Protein 5YET (pdb70)

Radius of gyration: 37.75 Å; Cα contacts (8 Å, |Δi|>4): 1260; chains: 2; bounding box: 114×81×75 Å

Structure (mmCIF, N/CA/C/O backbone):
data_5YET
#
_entry.id   5YET
#
_cell.length_a   97.846
_cell.length_b   57.809
_cell.length_c   99.948
_cell.angle_alpha   90.00
_cell.angle_beta   108.39
_cell.angle_gamma   90.00
#
_symmetry.space_group_name_H-M   'P 1 21 1'
#
loop_
_entity.id
_entity.type
_entity.pdbx_description
1 polymer 'Uncharacterized protein R354'
2 water water
#
loop_
_atom_site.group_PDB
_atom_site.id
_atom_site.type_symbol
_atom_site.label_atom_id
_atom_site.label_alt_id
_atom_site.label_comp_id
_atom_site.label_asym_id
_atom_site.label_entity_id
_atom_site.label_seq_id
_atom_site.pdbx_PDB_ins_code
_atom_site.Cartn_x
_atom_site.Cartn_y
_atom_site.Cartn_z
_atom_site.occupancy
_atom_site.B_iso_or_equiv
_atom_site.auth_seq_id
_atom_site.auth_comp_id
_atom_site.auth_asym_id
_atom_site.auth_atom_id
_atom_site.pdbx_PDB_model_num
ATOM 1 N N . ALA A 1 3 ? -53.140 18.531 34.333 1.00 51.26 137 ALA A N 1
ATOM 2 C CA . ALA A 1 3 ? -52.571 19.501 35.260 1.00 42.27 137 ALA A CA 1
ATOM 3 C C . ALA A 1 3 ? -53.208 19.383 36.642 1.00 50.78 137 ALA A C 1
ATOM 4 O O . ALA A 1 3 ? -54.374 19.728 36.835 1.00 51.92 137 ALA A O 1
ATOM 6 N N . THR A 1 4 ? -52.429 18.895 37.599 1.00 55.23 138 THR A N 1
ATOM 7 C CA . THR A 1 4 ? -52.816 18.807 39.001 1.00 45.27 138 THR A CA 1
ATOM 8 C C . THR A 1 4 ? -51.901 19.712 39.822 1.00 40.56 138 THR A C 1
ATOM 9 O O . THR A 1 4 ? -50.984 20.345 39.292 1.00 35.62 138 THR A O 1
ATOM 13 N N . TYR A 1 5 ? -52.159 19.783 41.130 1.00 36.73 139 TYR A N 1
ATOM 14 C CA . TYR A 1 5 ? -51.356 20.657 41.978 1.00 25.29 139 TYR A CA 1
ATOM 15 C C . TYR A 1 5 ? -49.902 20.211 42.061 1.00 29.91 139 TYR A C 1
ATOM 16 O O . TYR A 1 5 ? -49.036 21.032 42.381 1.00 36.52 139 TYR A O 1
ATOM 25 N N . GLU A 1 6 ? -49.614 18.936 41.784 1.00 35.80 140 GLU A N 1
ATOM 26 C CA . GLU A 1 6 ? -48.239 18.450 41.839 1.00 31.63 140 GLU A CA 1
ATOM 27 C C . GLU A 1 6 ? -47.330 19.156 40.840 1.00 30.38 140 GLU A C 1
ATOM 28 O O . GLU A 1 6 ? -46.107 19.137 41.014 1.00 39.50 140 GLU A O 1
ATOM 34 N N . ASP A 1 7 ? -47.893 19.775 39.801 1.00 33.73 141 ASP A N 1
ATOM 35 C CA . ASP A 1 7 ? -47.089 20.509 38.833 1.00 32.24 141 ASP A CA 1
ATOM 36 C C . ASP A 1 7 ? -46.656 21.876 39.339 1.00 26.62 141 ASP A C 1
ATOM 37 O O . ASP A 1 7 ? -45.775 22.493 38.730 1.00 33.75 141 ASP A O 1
ATOM 42 N N . LEU A 1 8 ? -47.248 22.363 40.430 1.00 26.31 142 LEU A N 1
ATOM 43 C CA . LEU A 1 8 ? -46.821 23.624 41.020 1.00 23.21 142 LEU A CA 1
ATOM 44 C C . LEU A 1 8 ? -45.593 23.471 41.907 1.00 23.12 142 LEU A C 1
ATOM 45 O O . LEU A 1 8 ? -44.943 24.475 42.219 1.00 26.17 142 LEU A O 1
ATOM 50 N N . ILE A 1 9 ? -45.264 22.249 42.312 1.00 21.34 143 ILE A N 1
ATOM 51 C CA . ILE A 1 9 ? -44.125 22.003 43.190 1.00 16.06 143 ILE A CA 1
ATOM 52 C C . ILE A 1 9 ? -42.841 22.093 42.376 1.00 21.14 143 ILE A C 1
ATOM 53 O O . ILE A 1 9 ? -42.628 21.312 41.443 1.00 28.74 143 ILE A O 1
ATOM 58 N N . SER A 1 10 ? -41.985 23.049 42.724 1.00 25.01 144 SER A N 1
ATOM 59 C CA . SER A 1 10 ? -40.691 23.179 42.072 1.00 18.59 144 SER A CA 1
ATOM 60 C C . SER A 1 10 ? -39.713 22.142 42.608 1.00 24.13 144 SER A C 1
ATOM 61 O O . SER A 1 10 ? -39.625 21.915 43.818 1.00 30.26 144 SER A O 1
ATOM 64 N N . HIS A 1 11 ? -38.978 21.509 41.696 1.00 27.15 145 HIS A N 1
ATOM 65 C CA . HIS A 1 11 ? -37.921 20.571 42.050 1.00 25.66 145 HIS A CA 1
ATOM 66 C C . HIS A 1 11 ? -36.536 21.115 41.727 1.00 24.37 145 HIS A C 1
ATOM 67 O O . HIS A 1 11 ? -35.565 20.352 41.728 1.00 26.86 145 HIS A O 1
ATOM 74 N N . LYS A 1 12 ? -36.427 22.416 41.447 1.00 24.13 146 LYS A N 1
ATOM 75 C CA . LYS A 1 12 ? -35.134 23.027 41.164 1.00 20.90 146 LYS A CA 1
ATOM 76 C C . LYS A 1 12 ? -34.169 22.914 42.336 1.00 19.11 146 LYS A C 1
ATOM 77 O O . LYS A 1 12 ? -32.952 22.963 42.128 1.00 24.42 146 LYS A O 1
ATOM 83 N N . HIS A 1 13 ? -34.677 22.763 43.557 1.00 22.31 147 HIS A N 1
ATOM 84 C CA . HIS A 1 13 ? -33.850 22.774 44.754 1.00 20.63 147 HIS A CA 1
ATOM 85 C C . HIS A 1 13 ? -33.625 21.383 45.331 1.00 24.84 147 HIS A C 1
ATOM 86 O O . HIS A 1 13 ? -33.046 21.262 46.415 1.00 31.09 147 HIS A O 1
ATOM 93 N N . ASP A 1 14 ? -34.061 20.334 44.640 1.00 29.53 148 ASP A N 1
ATOM 94 C CA . ASP A 1 14 ? -33.793 18.981 45.105 1.00 25.32 148 ASP A CA 1
ATOM 95 C C . ASP A 1 14 ? -32.319 18.641 44.926 1.00 26.52 148 ASP A C 1
ATOM 96 O O . ASP A 1 14 ? -31.682 19.054 43.954 1.00 26.29 148 ASP A O 1
ATOM 101 N N . TYR A 1 15 ? -31.776 17.876 45.877 1.00 25.40 149 TYR A N 1
ATOM 102 C CA . TYR A 1 15 ? -30.367 17.510 45.819 1.00 25.90 149 TYR A CA 1
ATOM 103 C C . TYR A 1 15 ? -30.223 16.074 45.343 1.00 30.02 149 TYR A C 1
ATOM 104 O O . TYR A 1 15 ? -30.842 15.170 45.924 1.00 25.29 149 TYR A O 1
ATOM 113 N N . PRO A 1 16 ? -29.419 15.828 44.305 1.00 33.59 150 PRO A N 1
ATOM 114 C CA . PRO A 1 16 ? -29.399 14.484 43.704 1.00 30.27 150 PRO A CA 1
ATOM 115 C C . PRO A 1 16 ? -28.816 13.419 44.615 1.00 42.27 150 PRO A C 1
ATOM 116 O O . PRO A 1 16 ? -29.364 12.312 44.691 1.00 46.77 150 PRO A O 1
ATOM 120 N N . LYS A 1 17 ? -27.723 13.716 45.310 1.00 34.47 151 LYS A N 1
ATOM 121 C CA . LYS A 1 17 ? -27.064 12.709 46.124 1.00 39.91 151 LYS A CA 1
ATOM 122 C C . LYS A 1 17 ? -27.796 12.533 47.451 1.00 38.04 151 LYS A C 1
ATOM 123 O O . LYS A 1 17 ? -28.604 13.370 47.864 1.00 35.37 151 LYS A O 1
ATOM 129 N N . GLU A 1 18 ? -27.504 11.421 48.121 1.00 39.59 152 GLU A N 1
ATOM 130 C CA . GLU A 1 18 ? -28.053 11.153 49.443 1.00 45.76 152 GLU A CA 1
ATOM 131 C C . GLU A 1 18 ? -27.182 11.712 50.559 1.00 35.32 152 GLU A C 1
ATOM 132 O O . GLU A 1 18 ? -27.491 11.497 51.736 1.00 34.61 152 GLU A O 1
ATOM 138 N N . ILE A 1 19 ? -26.105 12.413 50.218 1.00 27.25 153 ILE A N 1
ATOM 139 C CA . ILE A 1 19 ? -25.213 13.027 51.196 1.00 21.71 153 ILE A CA 1
ATOM 140 C C . ILE A 1 19 ? -24.622 14.281 50.569 1.00 25.58 153 ILE A C 1
ATOM 141 O O . ILE A 1 19 ? -24.205 14.266 49.407 1.00 34.86 153 ILE A O 1
ATOM 146 N N . TYR A 1 20 ? -24.603 15.374 51.330 1.00 28.84 154 TYR A N 1
ATOM 147 C CA . TYR A 1 20 ? -24.109 16.640 50.803 1.00 23.30 154 TYR A CA 1
ATOM 148 C C . TYR A 1 20 ? -22.617 16.550 50.503 1.00 25.75 154 TYR A C 1
ATOM 149 O O . TYR A 1 20 ? -21.838 16.035 51.311 1.00 30.09 154 TYR A O 1
ATOM 158 N N . LYS A 1 21 ? -22.221 17.057 49.336 1.00 30.54 155 LYS A N 1
ATOM 159 C CA . LYS A 1 21 ? -20.825 17.080 48.916 1.00 28.27 155 LYS A CA 1
ATOM 160 C C . LYS A 1 21 ? -20.184 18.454 49.054 1.00 25.69 155 LYS A C 1
ATOM 161 O O . LYS A 1 21 ? -19.003 18.547 49.402 1.00 32.61 155 LYS A O 1
ATOM 167 N N . GLU A 1 22 ? -20.933 19.523 48.797 1.00 22.36 156 GLU A N 1
ATOM 168 C CA . GLU A 1 22 ? -20.365 20.862 48.794 1.00 20.32 156 GLU A CA 1
ATOM 169 C C . GLU A 1 22 ? -20.183 21.372 50.218 1.00 19.55 156 GLU A C 1
ATOM 170 O O . GLU A 1 22 ? -20.931 21.011 51.132 1.00 20.40 156 GLU A O 1
ATOM 176 N N . SER A 1 23 ? -19.173 22.227 50.397 1.00 22.63 157 SER A N 1
ATOM 177 C CA . SER A 1 23 ? -18.807 22.677 51.737 1.00 24.49 157 SER A CA 1
ATOM 178 C C . SER A 1 23 ? -19.925 23.489 52.381 1.00 26.97 157 SER A C 1
ATOM 179 O O . SER A 1 23 ? -20.230 23.305 53.565 1.00 25.99 157 SER A O 1
ATOM 182 N N . HIS A 1 24 ? -20.546 24.395 51.620 1.00 21.97 158 HIS A N 1
ATOM 183 C CA . HIS A 1 24 ? -21.544 25.283 52.209 1.00 21.06 158 HIS A CA 1
ATOM 184 C C . HIS A 1 24 ? -22.803 24.523 52.612 1.00 23.01 158 HIS A C 1
ATOM 185 O O . HIS A 1 24 ? -23.420 24.842 53.635 1.00 26.29 158 HIS A O 1
ATOM 192 N N . TYR A 1 25 ? -23.202 23.519 51.828 1.00 20.73 159 TYR A N 1
ATOM 193 C CA . TYR A 1 25 ? -24.325 22.679 52.237 1.00 17.35 159 TYR A CA 1
ATOM 194 C C . TYR A 1 25 ? -24.005 21.916 53.517 1.00 16.30 159 TYR A C 1
ATOM 195 O O . TYR A 1 25 ? -24.858 21.790 54.403 1.00 12.87 159 TYR A O 1
ATOM 204 N N . ILE A 1 26 ? -22.782 21.392 53.627 1.00 20.19 160 ILE A N 1
ATOM 205 C CA . ILE A 1 26 ? -22.382 20.660 54.827 1.00 19.09 160 ILE A CA 1
ATOM 206 C C . ILE A 1 26 ? -22.386 21.584 56.040 1.00 19.33 160 ILE A C 1
ATOM 207 O O . ILE A 1 26 ? -22.900 21.233 57.109 1.00 16.38 160 ILE A O 1
ATOM 212 N N . ARG A 1 27 ? -21.807 22.779 55.890 1.00 15.97 161 ARG A N 1
ATOM 213 C CA . ARG A 1 27 ? -21.733 23.713 57.009 1.00 15.87 161 ARG A CA 1
ATOM 214 C C . ARG A 1 27 ? -23.119 24.171 57.447 1.00 21.01 161 ARG A C 1
ATOM 215 O O . ARG A 1 27 ? -23.409 24.224 58.648 1.00 21.12 161 ARG A O 1
ATOM 223 N N . ARG A 1 28 ? -23.987 24.516 56.490 1.00 17.24 162 ARG A N 1
ATOM 224 C CA . ARG A 1 28 ? -25.334 24.949 56.851 1.00 12.31 162 ARG A CA 1
ATOM 225 C C . ARG A 1 28 ? -26.122 23.820 57.507 1.00 14.91 162 ARG A C 1
ATOM 226 O O . ARG A 1 28 ? -26.890 24.055 58.448 1.00 12.27 162 ARG A O 1
ATOM 234 N N . ASN A 1 29 ? -25.951 22.586 57.023 1.00 14.78 163 ASN A N 1
ATOM 235 C CA . ASN A 1 29 ? -26.645 21.453 57.629 1.00 13.42 163 ASN A CA 1
ATOM 236 C C . ASN A 1 29 ? -26.174 21.223 59.060 1.00 15.59 163 ASN A C 1
ATOM 237 O O . ASN A 1 29 ? -26.988 21.037 59.972 1.00 16.99 163 ASN A O 1
ATOM 242 N N . THR A 1 30 ? -24.855 21.217 59.271 1.00 17.07 164 THR A N 1
ATOM 243 C CA . THR A 1 30 ? -24.314 21.030 60.615 1.00 25.57 164 THR A CA 1
ATOM 244 C C . THR A 1 30 ? -24.771 22.140 61.555 1.00 21.87 164 THR A C 1
ATOM 245 O O . THR A 1 30 ? -25.191 21.877 62.688 1.00 16.71 164 THR A O 1
ATOM 249 N N . ARG A 1 31 ? -24.688 23.392 61.098 1.00 17.36 165 ARG A N 1
ATOM 250 C CA . ARG A 1 31 ? -25.128 24.518 61.916 1.00 17.68 165 ARG A CA 1
ATOM 251 C C . ARG A 1 31 ? -26.597 24.392 62.306 1.00 20.93 165 ARG A C 1
ATOM 252 O O . ARG A 1 31 ? -26.966 24.662 63.456 1.00 16.09 165 ARG A O 1
ATOM 260 N N . LEU A 1 32 ? -27.450 23.986 61.363 1.00 24.19 166 LEU A N 1
ATOM 261 C CA . LEU A 1 32 ? -28.873 23.843 61.661 1.00 17.93 166 LEU A CA 1
ATOM 262 C C . LEU A 1 32 ? -29.118 22.774 62.719 1.00 19.94 166 LEU A C 1
ATOM 263 O O . LEU A 1 32 ? -29.944 22.960 63.620 1.00 19.28 166 LEU A O 1
ATOM 268 N N . ASP A 1 33 ? -28.413 21.643 62.624 1.00 26.54 167 ASP A N 1
ATOM 269 C CA . ASP A 1 33 ? -28.557 20.594 63.629 1.00 20.04 167 ASP A CA 1
ATOM 270 C C . ASP A 1 33 ? -28.075 21.058 64.997 1.00 20.43 167 ASP A C 1
ATOM 271 O O . ASP A 1 33 ? -28.548 20.558 66.024 1.00 20.73 167 ASP A O 1
ATOM 276 N N . VAL A 1 34 ? -27.135 22.005 65.033 1.00 19.90 168 VAL A N 1
ATOM 277 C CA . VAL A 1 34 ? -26.706 22.577 66.305 1.00 15.55 168 VAL A CA 1
ATOM 278 C C . VAL A 1 34 ? -27.791 23.483 66.874 1.00 16.65 168 VAL A C 1
ATOM 279 O O . VAL A 1 34 ? -27.997 23.543 68.092 1.00 22.02 168 VAL A O 1
ATOM 283 N N . ILE A 1 35 ? -28.512 24.190 66.002 1.00 22.80 169 ILE A N 1
ATOM 284 C CA . ILE A 1 35 ? -29.587 25.073 66.445 1.00 18.37 169 ILE A CA 1
ATOM 285 C C . ILE A 1 35 ? -30.760 24.278 67.015 1.00 22.21 169 ILE A C 1
ATOM 286 O O . ILE A 1 35 ? -31.385 24.694 67.998 1.00 26.97 169 ILE A O 1
ATOM 291 N N . LYS A 1 36 ? -31.068 23.118 66.424 1.00 25.05 170 LYS A N 1
ATOM 292 C CA . LYS A 1 36 ? -32.193 22.315 66.904 1.00 27.62 170 LYS A CA 1
ATOM 293 C C . LYS A 1 36 ? -32.004 21.813 68.332 1.00 34.68 170 LYS A C 1
ATOM 294 O O . LYS A 1 36 ? -32.993 21.591 69.039 1.00 42.70 170 LYS A O 1
ATOM 300 N N . LYS A 1 37 ? -30.767 21.616 68.778 1.00 33.54 171 LYS A N 1
ATOM 301 C CA . LYS A 1 37 ? -30.546 21.156 70.144 1.00 28.43 171 LYS A CA 1
ATOM 302 C C . LYS A 1 37 ? -30.388 22.294 71.144 1.00 32.33 171 LYS A C 1
ATOM 303 O O . LYS A 1 37 ? -30.316 22.027 72.348 1.00 36.84 171 LYS A O 1
ATOM 309 N N . ILE A 1 38 ? -30.322 23.540 70.682 1.00 30.59 172 ILE A N 1
ATOM 310 C CA . ILE A 1 38 ? -30.298 24.682 71.606 1.00 37.00 172 ILE A CA 1
ATOM 311 C C . ILE A 1 38 ? -31.561 24.673 72.461 1.00 48.77 172 ILE A C 1
ATOM 312 O O . ILE A 1 38 ? -32.679 24.583 71.917 1.00 48.14 172 ILE A O 1
ATOM 317 N N . PRO A 1 39 ? -31.445 24.750 73.786 1.00 55.23 173 PRO A N 1
ATOM 318 C CA . PRO A 1 39 ? -32.637 24.716 74.644 1.00 52.01 173 PRO A CA 1
ATOM 319 C C . PRO A 1 39 ? -33.530 25.928 74.418 1.00 56.34 173 PRO A C 1
ATOM 320 O O . PRO A 1 39 ? -33.074 27.073 74.450 1.00 63.36 173 PRO A O 1
ATOM 324 N N . GLN A 1 40 ? -34.814 25.664 74.189 1.00 57.69 174 GLN A N 1
ATOM 325 C CA . GLN A 1 40 ? -35.826 26.703 74.064 1.00 75.40 174 GLN A CA 1
ATOM 326 C C . GLN A 1 40 ? -36.842 26.546 75.184 1.00 78.36 174 GLN A C 1
ATOM 327 O O . GLN A 1 40 ? -37.431 25.472 75.352 1.00 66.12 174 GLN A O 1
ATOM 333 N N . PHE A 1 41 ? -37.044 27.618 75.940 1.00 79.06 175 PHE A N 1
ATOM 334 C CA . PHE A 1 41 ? -37.835 27.587 77.158 1.00 81.92 175 PHE A CA 1
ATOM 335 C C . PHE A 1 41 ? -39.287 27.929 76.844 1.00 87.05 175 PHE A C 1
ATOM 336 O O . PHE A 1 41 ? -39.607 28.450 75.773 1.00 74.19 175 PHE A O 1
ATOM 344 N N . GLU A 1 42 ? -40.171 27.618 77.792 1.00 90.38 176 GLU A N 1
ATOM 345 C CA . GLU A 1 42 ? -41.594 27.856 77.579 1.00 93.86 176 GLU A CA 1
ATOM 346 C C . GLU A 1 42 ? -41.855 29.342 77.386 1.00 91.18 176 GLU A C 1
ATOM 347 O O . GLU A 1 42 ? -41.624 30.147 78.294 1.00 70.70 176 GLU A O 1
ATOM 353 N N . GLN A 1 43 ? -42.333 29.697 76.197 1.00 101.46 177 GLN A N 1
ATOM 354 C CA . GLN A 1 43 ? -42.487 31.094 75.823 1.00 96.29 177 GLN A CA 1
ATOM 355 C C . GLN A 1 43 ? -43.484 31.794 76.743 1.00 91.13 177 GLN A C 1
ATOM 356 O O . GLN A 1 43 ? -44.397 31.172 77.294 1.00 80.48 177 GLN A O 1
ATOM 362 N N . LYS A 1 44 ? -43.278 33.100 76.925 1.00 93.46 178 LYS A N 1
ATOM 363 C CA . LYS A 1 44 ? -44.074 33.981 77.780 1.00 89.79 178 LYS A CA 1
ATOM 364 C C . LYS A 1 44 ? -43.920 33.678 79.267 1.00 89.27 178 LYS A C 1
ATOM 365 O O . LYS A 1 44 ? -44.720 34.176 80.072 1.00 85.73 178 LYS A O 1
ATOM 371 N N . SER A 1 45 ? -42.923 32.882 79.661 1.00 77.53 179 SER A N 1
ATOM 372 C CA . SER A 1 45 ? -42.813 32.420 81.040 1.00 79.76 179 SER A CA 1
ATOM 373 C C . SER A 1 45 ? -41.378 32.009 81.360 1.00 93.46 179 SER A C 1
ATOM 374 O O . SER A 1 45 ? -40.661 31.505 80.494 1.00 95.08 179 SER A O 1
ATOM 377 N N . LYS A 1 46 ? -40.967 32.252 82.601 1.00 88.13 180 LYS A N 1
ATOM 378 C CA . LYS A 1 46 ? -39.733 31.701 83.179 1.00 79.46 180 LYS A CA 1
ATOM 379 C C . LYS A 1 46 ? -38.524 32.273 82.441 1.00 84.46 180 LYS A C 1
ATOM 380 O O . LYS A 1 46 ? -38.466 33.492 82.235 1.00 83.81 180 LYS A O 1
ATOM 386 N N . GLU A 1 47 ? -37.552 31.452 82.040 1.00 101.96 181 GLU A N 1
ATOM 387 C CA . GLU A 1 47 ? -36.285 31.918 81.475 1.00 89.48 181 GLU A CA 1
ATOM 388 C C . GLU A 1 47 ? -36.464 32.669 80.161 1.00 73.86 181 GLU A C 1
ATOM 389 O O . GLU A 1 47 ? -35.542 33.371 79.728 1.00 71.55 181 GLU A O 1
ATOM 395 N N . TRP A 1 48 ? -37.603 32.481 79.489 1.00 60.28 182 TRP A N 1
ATOM 396 C CA . TRP A 1 48 ? -37.926 33.268 78.300 1.00 66.07 182 TRP A CA 1
ATOM 397 C C . TRP A 1 48 ? -37.846 34.761 78.583 1.00 74.71 182 TRP A C 1
ATOM 398 O O . TRP A 1 48 ? -37.271 35.529 77.801 1.00 69.85 182 TRP A O 1
ATOM 409 N N . LEU A 1 49 ? -38.445 35.191 79.694 1.00 82.34 183 LEU A N 1
ATOM 410 C CA . LEU A 1 49 ? -38.345 36.588 80.095 1.00 66.97 183 LEU A CA 1
ATOM 411 C C . LEU A 1 49 ? -36.896 36.980 80.351 1.00 54.08 183 LEU A C 1
ATOM 412 O O . LEU A 1 49 ? -36.469 38.081 79.982 1.00 53.55 183 LEU A O 1
ATOM 417 N N . LYS A 1 50 ? -36.128 36.093 80.992 1.00 54.17 184 LYS A N 1
ATOM 418 C CA . LYS A 1 50 ? -34.713 36.361 81.240 1.00 54.06 184 LYS A CA 1
ATOM 419 C C . LYS A 1 50 ? -33.952 36.613 79.941 1.00 51.69 184 LYS A C 1
ATOM 420 O O . LYS A 1 50 ? -33.116 37.522 79.869 1.00 53.09 184 LYS A O 1
ATOM 426 N N . GLN A 1 51 ? -34.219 35.808 78.909 1.00 60.90 185 GLN A N 1
ATOM 427 C CA . GLN A 1 51 ? -33.540 35.983 77.628 1.00 39.08 185 GLN A CA 1
ATOM 428 C C . GLN A 1 51 ? -33.835 37.344 77.012 1.00 37.25 185 GLN A C 1
ATOM 429 O O . GLN A 1 51 ? -32.972 37.920 76.341 1.00 35.77 185 GLN A O 1
ATOM 435 N N . ARG A 1 52 ? -35.044 37.870 77.220 1.00 43.75 186 ARG A N 1
ATOM 436 C CA . ARG A 1 52 ? -35.399 39.148 76.615 1.00 44.48 186 ARG A CA 1
ATOM 437 C C . ARG A 1 52 ? -34.684 40.308 77.293 1.00 41.06 186 ARG A C 1
ATOM 438 O O . ARG A 1 52 ? -34.413 41.328 76.651 1.00 42.64 186 ARG A O 1
ATOM 446 N N . THR A 1 53 ? -34.376 40.176 78.584 1.00 42.39 187 THR A N 1
ATOM 447 C CA . THR A 1 53 ? -33.678 41.232 79.304 1.00 44.50 187 THR A CA 1
ATOM 448 C C . THR A 1 53 ? -32.186 41.265 78.997 1.00 42.42 187 THR A C 1
ATOM 449 O O . THR A 1 53 ? -31.544 42.296 79.224 1.00 41.90 187 THR A O 1
ATOM 453 N N . GLU A 1 54 ? -31.622 40.169 78.494 1.00 35.77 188 GLU A N 1
ATOM 454 C CA . GLU A 1 54 ? -30.188 40.072 78.257 1.00 30.45 188 GLU A CA 1
ATOM 455 C C . GLU A 1 54 ? -29.774 40.414 76.832 1.00 25.80 188 GLU A C 1
ATOM 456 O O . GLU A 1 54 ? -28.588 40.289 76.511 1.00 31.97 188 GLU A O 1
ATOM 462 N N . SER A 1 55 ? -30.693 40.842 75.969 1.00 27.51 189 SER A N 1
ATOM 463 C CA . SER A 1 55 ? -30.336 40.996 74.566 1.00 31.99 189 SER A CA 1
ATOM 464 C C . SER A 1 55 ? -31.213 42.038 73.891 1.00 30.12 189 SER A C 1
ATOM 465 O O . SER A 1 55 ? -32.323 42.338 74.338 1.00 33.12 189 SER A O 1
ATOM 468 N N . LEU A 1 56 ? -30.682 42.591 72.802 1.00 25.14 190 LEU A N 1
ATOM 469 C CA . LEU A 1 56 ? -31.447 43.424 71.886 1.00 22.98 190 LEU A CA 1
ATOM 470 C C . LEU A 1 56 ? -32.026 42.539 70.790 1.00 31.64 190 LEU A C 1
ATOM 471 O O . LEU A 1 56 ? -31.306 41.731 70.195 1.00 33.70 190 LEU A O 1
ATOM 476 N N . THR A 1 57 ? -33.319 42.688 70.523 1.00 30.84 191 THR A N 1
ATOM 477 C CA . THR A 1 57 ? -33.920 41.927 69.440 1.00 29.01 191 THR A CA 1
ATOM 478 C C . THR A 1 57 ? -33.520 42.521 68.091 1.00 31.06 191 THR A C 1
ATOM 479 O O . THR A 1 57 ? -33.021 43.646 67.999 1.00 28.90 191 THR A O 1
ATOM 483 N N . ALA A 1 58 ? -33.745 41.740 67.031 1.00 30.18 192 ALA A N 1
ATOM 484 C CA . ALA A 1 58 ? -33.367 42.172 65.690 1.00 22.35 192 ALA A CA 1
ATOM 485 C C . ALA A 1 58 ? -34.164 43.379 65.213 1.00 24.49 192 ALA A C 1
ATOM 486 O O . ALA A 1 58 ? -33.683 44.116 64.346 1.00 22.86 192 ALA A O 1
ATOM 488 N N . THR A 1 59 ? -35.366 43.597 65.750 1.00 31.50 193 THR A N 1
ATOM 489 C CA . THR A 1 59 ? -36.163 44.744 65.327 1.00 35.00 193 THR A CA 1
ATOM 490 C C . THR A 1 59 ? -35.598 46.055 65.862 1.00 33.30 193 THR A C 1
ATOM 491 O O . THR A 1 59 ? -35.827 47.114 65.267 1.00 31.34 193 THR A O 1
ATOM 495 N N . ALA A 1 60 ? -34.871 46.008 66.981 1.00 25.15 194 ALA A N 1
ATOM 496 C CA . ALA A 1 60 ? -34.293 47.216 67.556 1.00 22.36 194 ALA A CA 1
ATOM 497 C C . ALA A 1 60 ? -33.012 47.658 66.858 1.00 26.27 194 ALA A C 1
ATOM 498 O O . ALA A 1 60 ? -32.622 48.822 66.996 1.00 26.17 194 ALA A O 1
ATOM 500 N N . ILE A 1 61 ? -32.357 46.765 66.112 1.00 27.16 195 ILE A N 1
ATOM 501 C CA . ILE A 1 61 ? -31.047 47.080 65.543 1.00 23.95 195 ILE A CA 1
ATOM 502 C C . ILE A 1 61 ? -31.152 48.213 64.530 1.00 23.27 195 ILE A C 1
ATOM 503 O O . ILE A 1 61 ? -30.324 49.133 64.520 1.00 25.42 195 ILE A O 1
ATOM 508 N N . SER A 1 62 ? -32.165 48.167 63.661 1.00 20.23 196 SER A N 1
ATOM 509 C CA . SER A 1 62 ? -32.333 49.227 62.671 1.00 26.10 196 SER A CA 1
ATOM 510 C C . SER A 1 62 ? -32.546 50.581 63.333 1.00 28.95 196 SER A C 1
ATOM 511 O O . SER A 1 62 ? -32.238 51.620 62.737 1.00 28.98 196 SER A O 1
ATOM 514 N N . VAL A 1 63 ? -33.073 50.592 64.556 1.00 19.25 197 VAL A N 1
ATOM 515 C CA . VAL A 1 63 ? -33.309 51.854 65.245 1.00 22.73 197 VAL A CA 1
ATOM 516 C C . VAL A 1 63 ? -32.044 52.334 65.944 1.00 25.34 197 VAL A C 1
ATOM 517 O O . VAL A 1 63 ? -31.742 53.533 65.948 1.00 23.49 197 VAL A O 1
ATOM 521 N N . VAL A 1 64 ? -31.298 51.414 66.562 1.00 30.76 198 VAL A N 1
ATOM 522 C CA . VAL A 1 64 ? -30.057 51.780 67.242 1.00 23.90 198 VAL A CA 1
ATOM 523 C C . VAL A 1 64 ? -29.046 52.348 66.254 1.00 23.36 198 VAL A C 1
ATOM 524 O O . VAL A 1 64 ? -28.179 53.147 66.629 1.00 28.10 198 VAL A O 1
ATOM 528 N N . PHE A 1 65 ? -29.150 51.973 64.982 1.00 23.72 199 PHE A N 1
ATOM 529 C CA . PHE A 1 65 ? -28.290 52.532 63.946 1.00 26.21 199 PHE A CA 1
ATOM 530 C C . PHE A 1 65 ? -28.708 53.934 63.522 1.00 28.27 199 PHE A C 1
ATOM 531 O O . PHE A 1 65 ? -28.082 54.495 62.616 1.00 28.67 199 PHE A O 1
ATOM 539 N N . ASP A 1 66 ? -29.739 54.505 64.152 1.00 31.55 200 ASP A N 1
ATOM 540 C CA . ASP A 1 66 ? -30.320 55.783 63.730 1.00 29.91 200 ASP A CA 1
ATOM 541 C C . ASP A 1 66 ? -30.757 55.713 62.268 1.00 28.21 200 ASP A C 1
ATOM 542 O O . ASP A 1 66 ? -30.611 56.669 61.504 1.00 30.69 200 ASP A O 1
ATOM 547 N N . GLU A 1 67 ? -31.302 54.558 61.878 1.00 29.26 201 GLU A N 1
ATOM 548 C CA . GLU A 1 67 ? -31.698 54.304 60.498 1.00 32.13 201 GLU A CA 1
ATOM 549 C C . GLU A 1 67 ? -33.121 53.765 60.405 1.00 25.57 201 GLU A C 1
ATOM 550 O O . GLU A 1 67 ? -33.465 53.108 59.418 1.00 31.10 201 GLU A O 1
ATOM 556 N N . ASP A 1 68 ? -33.953 54.027 61.414 1.00 24.33 202 ASP A N 1
ATOM 557 C CA . ASP A 1 68 ? -35.345 53.614 61.443 1.00 28.01 202 ASP A CA 1
ATOM 558 C C . ASP A 1 68 ? -36.263 54.813 61.236 1.00 28.16 202 ASP A C 1
ATOM 559 O O . ASP A 1 68 ? -36.022 55.883 61.807 1.00 27.00 202 ASP A O 1
ATOM 564 N N . PRO A 1 69 ? -37.315 54.674 60.423 1.00 28.70 203 PRO A N 1
ATOM 565 C CA . PRO A 1 69 ? -38.210 55.815 60.184 1.00 29.75 203 PRO A CA 1
ATOM 566 C C . PRO A 1 69 ? -39.220 56.058 61.293 1.00 27.05 203 PRO A C 1
ATOM 567 O O . PRO A 1 69 ? -39.764 57.168 61.371 1.00 26.07 203 PRO A O 1
ATOM 571 N N . TYR A 1 70 ? -39.493 55.072 62.145 1.00 25.44 204 TYR A N 1
ATOM 572 C CA . TYR A 1 70 ? -40.553 55.182 63.141 1.00 38.83 204 TYR A CA 1
ATOM 573 C C . TYR A 1 70 ? -40.039 55.577 64.521 1.00 34.36 204 TYR A C 1
ATOM 574 O O . TYR A 1 70 ? -40.597 56.479 65.153 1.00 41.47 204 TYR A O 1
ATOM 583 N N . LYS A 1 71 ? -38.988 54.925 65.005 1.00 32.01 205 LYS A N 1
ATOM 584 C CA . LYS A 1 71 ? -38.471 55.162 66.343 1.00 34.29 205 LYS A CA 1
ATOM 585 C C . LYS A 1 71 ? -37.082 55.785 66.286 1.00 36.10 205 LYS A C 1
ATOM 586 O O . LYS A 1 71 ? -36.379 55.713 65.274 1.00 31.20 205 LYS A O 1
ATOM 592 N N . HIS A 1 72 ? -36.697 56.408 67.400 1.00 43.85 206 HIS A N 1
ATOM 593 C CA . HIS A 1 72 ? -35.399 57.025 67.609 1.00 27.17 206 HIS A CA 1
ATOM 594 C C . HIS A 1 72 ? -34.604 56.245 68.656 1.00 22.43 206 HIS A C 1
ATOM 595 O O . HIS A 1 72 ? -35.192 55.563 69.501 1.00 26.09 206 HIS A O 1
ATOM 602 N N . PRO A 1 73 ? -33.265 56.317 68.619 1.00 22.77 207 PRO A N 1
ATOM 603 C CA . PRO A 1 73 ? -32.450 55.427 69.470 1.00 20.83 207 PRO A CA 1
ATOM 604 C C . PRO A 1 73 ? -32.789 55.456 70.954 1.00 20.42 207 PRO A C 1
ATOM 605 O O . PRO A 1 73 ? -32.677 54.420 71.622 1.00 28.94 207 PRO A O 1
ATOM 609 N N . ILE A 1 74 ? -33.179 56.612 71.496 1.00 20.83 208 ILE A N 1
ATOM 610 C CA . ILE A 1 74 ? -33.468 56.709 72.926 1.00 29.45 208 ILE A CA 1
ATOM 611 C C . ILE A 1 74 ? -34.614 55.785 73.332 1.00 32.37 208 ILE A C 1
ATOM 612 O O . ILE A 1 74 ? -34.653 55.294 74.468 1.00 37.07 208 ILE A O 1
ATOM 617 N N . VAL A 1 75 ? -35.555 55.526 72.419 1.00 24.76 209 VAL A N 1
ATOM 618 C CA . VAL A 1 75 ? -36.717 54.698 72.745 1.00 22.42 209 VAL A CA 1
ATOM 619 C C . VAL A 1 75 ? -36.295 53.297 73.178 1.00 27.50 209 VAL A C 1
ATOM 620 O O . VAL A 1 75 ? -36.905 52.700 74.074 1.00 32.19 209 VAL A O 1
ATOM 624 N N . ILE A 1 76 ? -35.242 52.753 72.563 1.00 23.05 210 ILE A N 1
ATOM 625 C CA . ILE A 1 76 ? -34.806 51.398 72.896 1.00 21.10 210 ILE A CA 1
ATOM 626 C C . ILE A 1 76 ? -34.159 51.362 74.273 1.00 30.80 210 ILE A C 1
ATOM 627 O O . ILE A 1 76 ? -34.392 50.434 75.058 1.00 27.73 210 ILE A O 1
ATOM 632 N N . LEU A 1 77 ? -33.338 52.365 74.591 1.00 29.65 211 LEU A N 1
ATOM 633 C CA . LEU A 1 77 ? -32.688 52.399 75.896 1.00 31.82 211 LEU A CA 1
ATOM 634 C C . LEU A 1 77 ? -33.720 52.461 77.014 1.00 34.64 211 LEU A C 1
ATOM 635 O O . LEU A 1 77 ? -33.629 51.723 78.003 1.00 34.00 211 LEU A O 1
ATOM 640 N N . LEU A 1 78 ? -34.716 53.338 76.872 1.00 29.64 212 LEU A N 1
ATOM 641 C CA . LEU A 1 78 ? -35.766 53.434 77.880 1.00 36.07 212 LEU A CA 1
ATOM 642 C C . LEU A 1 78 ? -36.600 52.160 77.933 1.00 42.37 212 LEU A C 1
ATOM 643 O O . LEU A 1 78 ? -37.017 51.729 79.015 1.00 42.86 212 LEU A O 1
ATOM 648 N N . ASP A 1 79 ? -36.864 51.551 76.774 1.00 37.14 213 ASP A N 1
ATOM 649 C CA . ASP A 1 79 ? -37.611 50.298 76.750 1.00 35.94 213 ASP A CA 1
ATOM 650 C C . ASP A 1 79 ? -36.866 49.194 77.491 1.00 40.61 213 ASP A C 1
ATOM 651 O O . ASP A 1 79 ? -37.478 48.400 78.215 1.00 48.56 213 ASP A O 1
ATOM 656 N N . LYS A 1 80 ? -35.545 49.125 77.323 1.00 32.12 214 LYS A N 1
ATOM 657 C CA . LYS A 1 80 ? -34.752 48.095 77.982 1.00 29.67 214 LYS A CA 1
ATOM 658 C C . LYS A 1 80 ? -34.521 48.367 79.461 1.00 34.22 214 LYS A C 1
ATOM 659 O O . LYS A 1 80 ? -34.090 47.457 80.178 1.00 25.57 214 LYS A O 1
ATOM 665 N N . CYS A 1 81 ? -34.784 49.583 79.932 1.00 43.29 215 CYS A N 1
ATOM 666 C CA . CYS A 1 81 ? -34.664 49.912 81.345 1.00 42.83 215 CYS A CA 1
ATOM 667 C C . CYS A 1 81 ? -36.000 49.889 82.076 1.00 52.36 215 CYS A C 1
ATOM 668 O O . CYS A 1 81 ? -36.028 50.104 83.291 1.00 50.02 215 CYS A O 1
ATOM 671 N N . GLY A 1 82 ? -37.100 49.635 81.371 1.00 53.49 216 GLY A N 1
ATOM 672 C CA . GLY A 1 82 ? -38.396 49.497 82.003 1.00 44.26 216 GLY A CA 1
ATOM 673 C C . GLY A 1 82 ? -39.250 50.744 82.046 1.00 44.69 216 GLY A C 1
ATOM 674 O O . GLY A 1 82 ? -40.278 50.743 82.734 1.00 67.04 216 GLY A O 1
ATOM 675 N N . ARG A 1 83 ? -38.867 51.808 81.341 1.00 43.08 217 ARG A N 1
ATOM 676 C CA . ARG A 1 83 ? -39.608 53.063 81.357 1.00 48.37 217 ARG A CA 1
ATOM 677 C C . ARG A 1 83 ? -40.245 53.371 80.004 1.00 49.65 217 ARG A C 1
ATOM 678 O O . ARG A 1 83 ? -40.480 54.536 79.673 1.00 54.15 217 ARG A O 1
ATOM 686 N N . GLY A 1 84 ? -40.531 52.333 79.211 1.00 43.07 218 GLY A N 1
ATOM 687 C CA . GLY A 1 84 ? -41.100 52.528 77.895 1.00 47.91 218 GLY A CA 1
ATOM 688 C C . GLY A 1 84 ? -42.619 52.453 77.875 1.00 46.68 218 GLY A C 1
ATOM 689 O O . GLY A 1 84 ? -43.262 52.006 78.822 1.00 57.05 218 GLY A O 1
ATOM 690 N N . LEU A 1 85 ? -43.185 52.916 76.763 1.00 55.15 219 LEU A N 1
ATOM 691 C CA . LEU A 1 85 ? -44.622 52.843 76.562 1.00 54.36 219 LEU A CA 1
ATOM 692 C C . LEU A 1 85 ? -45.076 51.388 76.451 1.00 62.46 219 LEU A C 1
ATOM 693 O O . LEU A 1 85 ? -44.345 50.537 75.935 1.00 57.04 219 LEU A O 1
ATOM 698 N N . PRO A 1 86 ? -46.278 51.076 76.928 1.00 67.86 220 PRO A N 1
ATOM 699 C CA . PRO A 1 86 ? -46.873 49.775 76.609 1.00 63.47 220 PRO A CA 1
ATOM 700 C C . PRO A 1 86 ? -47.293 49.729 75.149 1.00 55.30 220 PRO A C 1
ATOM 701 O O . PRO A 1 86 ? -47.558 50.757 74.522 1.00 57.76 220 PRO A O 1
ATOM 705 N N . PHE A 1 87 ? -47.350 48.518 74.606 1.00 49.94 221 PHE A N 1
ATOM 706 C CA . PHE A 1 87 ? -47.671 48.329 73.197 1.00 55.86 221 PHE A CA 1
ATOM 707 C C . PHE A 1 87 ? -49.176 48.152 73.038 1.00 55.28 221 PHE A C 1
ATOM 708 O O . PHE A 1 87 ? -49.774 47.271 73.665 1.00 51.13 221 PHE A O 1
ATOM 716 N N . VAL A 1 88 ? -49.781 48.988 72.199 1.00 46.63 222 VAL A N 1
ATOM 717 C CA . VAL A 1 88 ? -51.196 48.892 71.867 1.00 58.25 222 VAL A CA 1
ATOM 718 C C . VAL A 1 88 ? -51.323 48.114 70.567 1.00 52.15 222 VAL A C 1
ATOM 719 O O . VAL A 1 88 ? -50.695 48.466 69.560 1.00 46.73 222 VAL A O 1
ATOM 723 N N . GLU A 1 89 ? -52.129 47.057 70.586 1.00 44.20 223 GLU A N 1
ATOM 724 C CA . GLU A 1 89 ? -52.283 46.220 69.406 1.00 34.47 223 GLU A CA 1
ATOM 725 C C . GLU A 1 89 ? -52.984 47.003 68.302 1.00 40.79 223 GLU A C 1
ATOM 726 O O . GLU A 1 89 ? -53.948 47.732 68.553 1.00 46.20 223 GLU A O 1
ATOM 732 N N . ASN A 1 90 ? -52.499 46.850 67.071 1.00 36.47 224 ASN A N 1
ATOM 733 C CA . ASN A 1 90 ? -53.018 47.602 65.937 1.00 31.01 224 ASN A CA 1
ATOM 734 C C . ASN A 1 90 ? -53.279 46.656 64.770 1.00 26.98 224 ASN A C 1
ATOM 735 O O . ASN A 1 90 ? -53.018 45.451 64.843 1.00 31.94 224 ASN A O 1
ATOM 740 N N . LYS A 1 91 ? -53.797 47.223 63.676 1.00 31.44 225 LYS A N 1
ATOM 741 C CA . LYS A 1 91 ? -54.247 46.410 62.551 1.00 29.37 225 LYS A CA 1
ATOM 742 C C . LYS A 1 91 ? -53.085 45.827 61.756 1.00 27.84 225 LYS A C 1
ATOM 743 O O . LYS A 1 91 ? -53.224 44.751 61.164 1.00 37.40 225 LYS A O 1
ATOM 749 N N . PHE A 1 92 ? -51.944 46.519 61.711 1.00 32.37 226 PHE A N 1
ATOM 750 C CA . PHE A 1 92 ? -50.808 46.020 60.941 1.00 28.61 226 PHE A CA 1
ATOM 751 C C . PHE A 1 92 ? -50.239 44.748 61.557 1.00 27.85 226 PHE A C 1
ATOM 752 O O . PHE A 1 92 ? -50.082 43.731 60.871 1.00 28.84 226 PHE A O 1
ATOM 760 N N . VAL A 1 93 ? -49.905 44.794 62.849 1.00 26.27 227 VAL A N 1
ATOM 761 C CA . VAL A 1 93 ? -49.391 43.607 63.530 1.00 30.98 227 VAL A CA 1
ATOM 762 C C . VAL A 1 93 ? -50.418 42.482 63.497 1.00 26.28 227 VAL A C 1
ATOM 763 O O . VAL A 1 93 ? -50.067 41.306 63.333 1.00 31.89 227 VAL A O 1
ATOM 767 N N . HIS A 1 94 ? -51.700 42.821 63.652 1.00 24.80 228 HIS A N 1
ATOM 768 C CA . HIS A 1 94 ? -52.750 41.807 63.598 1.00 24.82 228 HIS A CA 1
ATOM 769 C C . HIS A 1 94 ? -52.757 41.097 62.251 1.00 23.75 228 HIS A C 1
ATOM 770 O O . HIS A 1 94 ? -52.832 39.865 62.187 1.00 20.94 228 HIS A O 1
ATOM 777 N N . HIS A 1 95 ? -52.677 41.864 61.160 1.00 22.36 229 HIS A N 1
ATOM 778 C CA . HIS A 1 95 ? -52.701 41.280 59.822 1.00 14.56 229 HIS A CA 1
ATOM 779 C C . HIS A 1 95 ? -51.491 40.383 59.585 1.00 23.61 229 HIS A C 1
ATOM 780 O O . HIS A 1 95 ? -51.621 39.273 59.055 1.00 19.46 229 HIS A O 1
ATOM 787 N N . GLY A 1 96 ? -50.302 40.852 59.966 1.00 23.35 230 GLY A N 1
ATOM 788 C CA . GLY A 1 96 ? -49.101 40.060 59.748 1.00 16.75 230 GLY A CA 1
ATOM 789 C C . GLY A 1 96 ? -49.084 38.785 60.569 1.00 17.53 230 GLY A C 1
ATOM 790 O O . GLY A 1 96 ? -48.792 37.703 60.052 1.00 25.96 230 GLY A O 1
ATOM 791 N N . ASN A 1 97 ? -49.394 38.895 61.864 1.00 14.10 231 ASN A N 1
ATOM 792 C CA . ASN A 1 97 ? -49.481 37.714 62.716 1.00 14.34 231 ASN A CA 1
ATOM 793 C C . ASN A 1 97 ? -50.592 36.770 62.276 1.00 21.72 231 ASN A C 1
ATOM 794 O O . ASN A 1 97 ? -50.527 35.570 62.570 1.00 23.43 231 ASN A O 1
ATOM 799 N N . LYS A 1 98 ? -51.605 37.285 61.578 1.00 24.39 232 LYS A N 1
ATOM 800 C CA . LYS A 1 98 ? -52.729 36.455 61.158 1.00 16.10 232 LYS A CA 1
ATOM 801 C C . LYS A 1 98 ? -52.335 35.498 60.041 1.00 15.81 232 LYS A C 1
ATOM 802 O O . LYS A 1 98 ? -52.705 34.318 60.071 1.00 18.55 232 LYS A O 1
ATOM 808 N N . TYR A 1 99 ? -51.585 35.981 59.051 1.00 13.58 233 TYR A N 1
ATOM 809 C CA . TYR A 1 99 ? -51.322 35.226 57.834 1.00 17.42 233 TYR A CA 1
ATOM 810 C C . TYR A 1 99 ? -49.889 34.723 57.707 1.00 18.15 233 TYR A C 1
ATOM 811 O O . TYR A 1 99 ? -49.574 34.069 56.706 1.00 20.69 233 TYR A O 1
ATOM 820 N N . GLU A 1 100 ? -49.012 35.022 58.672 1.00 15.86 234 GLU A N 1
ATOM 821 C CA . GLU A 1 100 ? -47.628 34.555 58.595 1.00 23.02 234 GLU A CA 1
ATOM 822 C C . GLU A 1 100 ? -47.555 33.053 58.340 1.00 20.60 234 GLU A C 1
ATOM 823 O O . GLU A 1 100 ? -46.759 32.591 57.513 1.00 16.87 234 GLU A O 1
ATOM 829 N N . GLN A 1 101 ? -48.379 32.276 59.048 1.00 21.82 235 GLN A N 1
ATOM 830 C CA . GLN A 1 101 ? -48.371 30.826 58.877 1.00 16.03 235 GLN A CA 1
ATOM 831 C C . GLN A 1 101 ? -48.786 30.428 57.466 1.00 17.01 235 GLN A C 1
ATOM 832 O O . GLN A 1 101 ? -48.265 29.454 56.909 1.00 25.13 235 GLN A O 1
ATOM 838 N N . ILE A 1 102 ? -49.721 31.171 56.870 1.00 13.70 236 ILE A N 1
ATOM 839 C CA . ILE A 1 102 ? -50.125 30.888 55.494 1.00 13.20 236 ILE A CA 1
ATOM 840 C C . ILE A 1 102 ? -48.955 31.101 54.541 1.00 14.75 236 ILE A C 1
ATOM 841 O O . ILE A 1 102 ? -48.749 30.321 53.602 1.00 14.07 236 ILE A O 1
ATOM 846 N N . GLY A 1 103 ? -48.168 32.154 54.771 1.00 14.77 237 GLY A N 1
ATOM 847 C CA . GLY A 1 103 ? -46.967 32.360 53.976 1.00 11.42 237 GLY A CA 1
ATOM 848 C C . GLY A 1 103 ? -45.986 31.210 54.098 1.00 14.50 237 GLY A C 1
ATOM 849 O O . GLY A 1 103 ? -45.422 30.751 53.101 1.00 17.51 237 GLY A O 1
ATOM 850 N N . THR A 1 104 ? -45.753 30.745 55.329 1.00 16.74 238 THR A N 1
ATOM 851 C CA . THR A 1 104 ? -44.875 29.599 55.547 1.00 16.94 238 THR A CA 1
ATOM 852 C C . THR A 1 104 ? -45.351 28.382 54.761 1.00 18.42 238 THR A C 1
ATOM 853 O O . THR A 1 104 ? -44.554 27.698 54.108 1.00 15.59 238 THR A O 1
ATOM 857 N N . MET A 1 105 ? -46.655 28.095 54.817 1.00 14.90 239 MET A N 1
ATOM 858 C CA . MET A 1 105 ? -47.194 26.941 54.105 1.00 11.31 239 MET A CA 1
ATOM 859 C C . MET A 1 105 ? -47.017 27.084 52.600 1.00 10.60 239 MET A C 1
ATOM 860 O O . MET A 1 105 ? -46.667 26.117 51.914 1.00 13.36 239 MET A O 1
ATOM 865 N N . PHE A 1 106 ? -47.269 28.281 52.065 1.00 14.81 240 PHE A N 1
ATOM 866 C CA . PHE A 1 106 ? -47.095 28.504 50.633 1.00 13.14 240 PHE A CA 1
ATOM 867 C C . PHE A 1 106 ? -45.651 28.264 50.213 1.00 12.76 240 PHE A C 1
ATOM 868 O O . PHE A 1 106 ? -45.387 27.595 49.207 1.00 10.10 240 PHE A O 1
ATOM 876 N N . TYR A 1 107 ? -44.698 28.810 50.974 1.00 16.23 241 TYR A N 1
ATOM 877 C CA . TYR A 1 107 ? -43.290 28.643 50.627 1.00 14.52 241 TYR A CA 1
ATOM 878 C C . TYR A 1 107 ? -42.874 27.180 50.702 1.00 15.64 241 TYR A C 1
ATOM 879 O O . TYR A 1 107 ? -42.169 26.681 49.816 1.00 15.62 241 TYR A O 1
ATOM 888 N N . SER A 1 108 ? -43.290 26.480 51.760 1.00 15.28 242 SER A N 1
ATOM 889 C CA . SER A 1 108 ? -42.934 25.072 51.905 1.00 16.08 242 SER A CA 1
ATOM 890 C C . SER A 1 108 ? -43.484 24.243 50.751 1.00 13.48 242 SER A C 1
ATOM 891 O O . SER A 1 108 ? -42.805 23.346 50.238 1.00 13.49 242 SER A O 1
ATOM 894 N N . PHE A 1 109 ? -44.713 24.536 50.325 1.00 11.39 243 PHE A N 1
ATOM 895 C CA . PHE A 1 109 ? -45.329 23.780 49.241 1.00 15.29 243 PHE A CA 1
ATOM 896 C C . PHE A 1 109 ? -44.654 24.072 47.906 1.00 18.12 243 PHE A C 1
ATOM 897 O O . PHE A 1 109 ? -44.268 23.149 47.178 1.00 21.28 243 PHE A O 1
ATOM 905 N N . ARG A 1 110 ? -44.500 25.354 47.569 1.00 22.21 244 ARG A N 1
ATOM 906 C CA . ARG A 1 110 ? -44.012 25.720 46.245 1.00 12.47 244 ARG A CA 1
ATOM 907 C C . ARG A 1 110 ? -42.533 25.397 46.069 1.00 18.61 244 ARG A C 1
ATOM 908 O O . ARG A 1 110 ? -42.103 25.069 44.957 1.00 22.31 244 ARG A O 1
ATOM 916 N N . ASN A 1 111 ? -41.742 25.486 47.137 1.00 16.53 245 ASN A N 1
ATOM 917 C CA . ASN A 1 111 ? -40.307 25.244 47.062 1.00 14.33 245 ASN A CA 1
ATOM 918 C C . ASN A 1 111 ? -39.902 23.847 47.516 1.00 19.04 245 ASN A C 1
ATOM 919 O O . ASN A 1 111 ? -38.708 23.531 47.492 1.00 17.56 245 ASN A O 1
ATOM 924 N N . ASN A 1 112 ? -40.857 23.015 47.938 1.00 18.28 246 ASN A N 1
ATOM 925 C CA . ASN A 1 112 ? -40.616 21.594 48.203 1.00 15.64 246 ASN A CA 1
ATOM 926 C C . ASN A 1 112 ? -39.603 21.396 49.333 1.00 14.08 246 ASN A C 1
ATOM 927 O O . ASN A 1 112 ? -38.637 20.640 49.209 1.00 20.53 246 ASN A O 1
ATOM 932 N N . VAL A 1 113 ? -39.827 22.091 50.448 1.00 15.47 247 VAL A N 1
ATOM 933 C CA . VAL A 1 113 ? -38.920 22.017 51.588 1.00 13.70 247 VAL A CA 1
ATOM 934 C C . VAL A 1 113 ? -39.723 22.156 52.874 1.00 15.09 247 VAL A C 1
ATOM 935 O O . VAL A 1 113 ? -40.748 22.841 52.917 1.00 17.52 247 VAL A O 1
ATOM 939 N N . GLU A 1 114 ? -39.259 21.481 53.923 1.00 20.59 248 GLU A N 1
ATOM 940 C CA . GLU A 1 114 ? -39.848 21.630 55.246 1.00 23.92 248 GLU A CA 1
ATOM 941 C C . GLU A 1 114 ? -39.244 22.837 55.952 1.00 18.32 248 GLU A C 1
ATOM 942 O O . GLU A 1 114 ? -38.028 23.043 55.932 1.00 23.64 248 GLU A O 1
ATOM 948 N N . VAL A 1 115 ? -40.102 23.635 56.578 1.00 14.10 249 VAL A N 1
ATOM 949 C CA . VAL A 1 115 ? -39.694 24.851 57.274 1.00 15.31 249 VAL A CA 1
ATOM 950 C C . VAL A 1 115 ? -39.960 24.659 58.760 1.00 17.02 249 VAL A C 1
ATOM 951 O O . VAL A 1 115 ? -41.091 24.362 59.164 1.00 24.45 249 VAL A O 1
ATOM 955 N N . GLY A 1 116 ? -38.920 24.827 59.572 1.00 14.46 250 GLY A N 1
ATOM 956 C CA . GLY A 1 116 ? -39.024 24.713 61.014 1.00 17.89 250 GLY A CA 1
ATOM 957 C C . GLY A 1 116 ? -38.968 26.075 61.679 1.00 22.80 250 GLY A C 1
ATOM 958 O O . GLY A 1 116 ? -38.349 27.007 61.162 1.00 16.15 250 GLY A O 1
ATOM 959 N N . GLU A 1 117 ? -39.626 26.189 62.829 1.00 31.91 251 GLU A N 1
ATOM 960 C CA . GLU A 1 117 ? -39.643 27.418 63.606 1.00 30.54 251 GLU A CA 1
ATOM 961 C C . GLU A 1 117 ? -38.804 27.239 64.864 1.00 22.08 251 GLU A C 1
ATOM 962 O O . GLU A 1 117 ? -38.827 26.176 65.491 1.00 22.98 251 GLU A O 1
ATOM 968 N N . TYR A 1 118 ? -38.059 28.282 65.224 1.00 29.45 252 TYR A N 1
ATOM 969 C CA . TYR A 1 118 ? -37.216 28.267 66.410 1.00 25.17 252 TYR A CA 1
ATOM 970 C C . TYR A 1 118 ? -37.384 29.586 67.150 1.00 30.31 252 TYR A C 1
ATOM 971 O O . TYR A 1 118 ? -37.600 30.634 66.536 1.00 35.55 252 TYR A O 1
ATOM 980 N N . GLY A 1 119 ? -37.287 29.526 68.476 1.00 23.62 253 GLY A N 1
ATOM 981 C CA . GLY A 1 119 ? -37.521 30.701 69.293 1.00 38.70 253 GLY A CA 1
ATOM 982 C C . GLY A 1 119 ? -36.434 31.755 69.223 1.00 45.41 253 GLY A C 1
ATOM 983 O O . GLY A 1 119 ? -35.722 31.865 68.219 1.00 45.49 253 GLY A O 1
ATOM 984 N N . LEU A 1 120 ? -36.298 32.538 70.290 1.00 39.38 254 LEU A N 1
ATOM 985 C CA . LEU A 1 120 ? -35.285 33.583 70.330 1.00 31.73 254 LEU A CA 1
ATOM 986 C C . LEU A 1 120 ? -33.904 32.960 70.495 1.00 35.09 254 LEU A C 1
ATOM 987 O O . LEU A 1 120 ? -33.678 32.156 71.405 1.00 37.43 254 LEU A O 1
ATOM 992 N N . LEU A 1 121 ? -32.981 33.326 69.609 1.00 30.67 255 LEU A N 1
ATOM 993 C CA . LEU A 1 121 ? -31.623 32.801 69.619 1.00 27.28 255 LEU A CA 1
ATOM 994 C C . LEU A 1 121 ? -30.620 33.917 69.874 1.00 21.93 255 LEU A C 1
ATOM 995 O O . LEU A 1 121 ? -30.722 35.001 69.296 1.00 25.43 255 LEU A O 1
ATOM 1000 N N . GLN A 1 122 ? -29.661 33.645 70.753 1.00 23.20 256 GLN A N 1
ATOM 1001 C CA . GLN A 1 122 ? -28.567 34.557 71.048 1.00 17.38 256 GLN A CA 1
ATOM 1002 C C . GLN A 1 122 ? -27.327 34.149 70.256 1.00 19.67 256 GLN A C 1
ATOM 1003 O O . GLN A 1 122 ? -27.156 32.983 69.893 1.00 31.11 256 GLN A O 1
ATOM 1009 N N . HIS A 1 123 ? -26.454 35.127 69.999 1.00 21.34 257 HIS A N 1
ATOM 1010 C CA . HIS A 1 123 ? -25.294 34.916 69.137 1.00 22.76 257 HIS A CA 1
ATOM 1011 C C . HIS A 1 123 ? -24.188 34.076 69.772 1.00 32.81 257 HIS A C 1
ATOM 1012 O O . HIS A 1 123 ? -23.262 33.675 69.056 1.00 45.75 257 HIS A O 1
ATOM 1019 N N . SER A 1 124 ? -24.254 33.797 71.075 1.00 27.91 258 SER A N 1
ATOM 1020 C CA . SER A 1 124 ? -23.226 33.054 71.810 1.00 52.51 258 SER A CA 1
ATOM 1021 C C . SER A 1 124 ? -21.904 33.815 71.890 1.00 50.77 258 SER A C 1
ATOM 1022 O O . SER A 1 124 ? -21.235 33.784 72.928 1.00 46.42 258 SER A O 1
ATOM 1025 N N . GLY A 1 125 ? -21.504 34.480 70.808 1.00 41.20 259 GLY A N 1
ATOM 1026 C CA . GLY A 1 125 ? -20.309 35.300 70.840 1.00 38.49 259 GLY A CA 1
ATOM 1027 C C . GLY A 1 125 ? -20.610 36.646 71.465 1.00 35.26 259 GLY A C 1
ATOM 1028 O O . GLY A 1 125 ? -19.828 37.169 72.265 1.00 37.94 259 GLY A O 1
ATOM 1029 N N . HIS A 1 126 ? -21.758 37.214 71.095 1.00 32.29 260 HIS A N 1
ATOM 1030 C CA . HIS A 1 126 ? -22.245 38.496 71.606 1.00 34.02 260 HIS A CA 1
ATOM 1031 C C . HIS A 1 126 ? -23.665 38.237 72.101 1.00 35.55 260 HIS A C 1
ATOM 1032 O O . HIS A 1 126 ? -24.635 38.441 71.366 1.00 32.25 260 HIS A O 1
ATOM 1039 N N . LYS A 1 127 ? -23.776 37.774 73.350 1.00 38.65 261 LYS A N 1
ATOM 1040 C CA . LYS A 1 127 ? -25.062 37.347 73.892 1.00 30.09 261 LYS A CA 1
ATOM 1041 C C . LYS A 1 127 ? -26.117 38.446 73.867 1.00 31.84 261 LYS A C 1
ATOM 1042 O O . LYS A 1 127 ? -27.313 38.134 73.868 1.00 32.87 261 LYS A O 1
ATOM 1048 N N . PHE A 1 128 ? -25.716 39.717 73.848 1.00 27.55 262 PHE A N 1
ATOM 1049 C CA . PHE A 1 128 ? -26.685 40.807 73.815 1.00 26.08 262 PHE A CA 1
ATOM 1050 C C . PHE A 1 128 ? -27.297 41.023 72.436 1.00 26.30 262 PHE A C 1
ATOM 1051 O O . PHE A 1 128 ? -28.131 41.922 72.286 1.00 37.57 262 PHE A O 1
ATOM 1059 N N . ILE A 1 129 ? -26.909 40.239 71.433 1.00 22.80 263 ILE A N 1
ATOM 1060 C CA . ILE A 1 129 ? -27.496 40.310 70.098 1.00 22.26 263 ILE A CA 1
ATOM 1061 C C . ILE A 1 129 ? -28.334 39.057 69.887 1.00 22.39 263 ILE A C 1
ATOM 1062 O O . ILE A 1 129 ? -27.806 37.938 69.896 1.00 22.20 263 ILE A O 1
ATOM 1067 N N . ALA A 1 130 ? -29.637 39.243 69.687 1.00 20.04 264 ALA A N 1
ATOM 1068 C CA . ALA A 1 130 ? -30.563 38.127 69.577 1.00 20.88 264 ALA A CA 1
ATOM 1069 C C . ALA A 1 130 ? -31.524 38.360 68.423 1.00 18.80 264 ALA A C 1
ATOM 1070 O O . ALA A 1 130 ? -31.820 39.501 68.058 1.00 20.37 264 ALA A O 1
ATOM 1072 N N . ALA A 1 131 ? -32.011 37.259 67.857 1.00 20.31 265 ALA A N 1
ATOM 1073 C CA . ALA A 1 131 ? -32.971 37.309 66.766 1.00 20.46 265 ALA A CA 1
ATOM 1074 C C . ALA A 1 131 ? -33.928 36.136 66.898 1.00 23.04 265 ALA A C 1
ATOM 1075 O O . ALA A 1 131 ? -33.627 35.132 67.550 1.00 26.25 265 ALA A O 1
ATOM 1077 N N . SER A 1 132 ? -35.093 36.275 66.269 1.00 33.52 266 SER A N 1
ATOM 1078 C CA . SER A 1 132 ? -36.108 35.225 66.239 1.00 25.01 266 SER A CA 1
ATOM 1079 C C . SER A 1 132 ? -36.607 35.116 64.805 1.00 31.87 266 SER A C 1
ATOM 1080 O O . SER A 1 132 ? -37.560 35.804 64.412 1.00 41.85 266 SER A O 1
ATOM 1083 N N . PRO A 1 133 ? -35.985 34.264 63.992 1.00 31.07 267 PRO A N 1
ATOM 1084 C CA . PRO A 1 133 ? -36.399 34.145 62.591 1.00 26.34 267 PRO A CA 1
ATOM 1085 C C . PRO A 1 133 ? -37.762 33.487 62.467 1.00 28.93 267 PRO A C 1
ATOM 1086 O O . PRO A 1 133 ? -38.160 32.663 63.295 1.00 30.66 267 PRO A O 1
ATOM 1090 N N . ASP A 1 134 ? -38.490 33.875 61.417 1.00 23.50 268 ASP A N 1
ATOM 1091 C CA . ASP A 1 134 ? -39.797 33.276 61.168 1.00 25.35 268 ASP A CA 1
ATOM 1092 C C . ASP A 1 134 ? -39.675 31.790 60.849 1.00 26.63 268 ASP A C 1
ATOM 1093 O O . ASP A 1 134 ? -40.545 30.996 61.222 1.00 31.08 268 ASP A O 1
ATOM 1098 N N . GLY A 1 135 ? -38.606 31.394 60.164 1.00 18.26 269 GLY A N 1
ATOM 1099 C CA . GLY A 1 135 ? -38.394 29.990 59.870 1.00 18.39 269 GLY A CA 1
ATOM 1100 C C . GLY A 1 135 ? -37.051 29.757 59.218 1.00 13.60 269 GLY A C 1
ATOM 1101 O O . GLY A 1 135 ? -36.447 30.671 58.649 1.00 19.42 269 GLY A O 1
ATOM 1102 N N . ILE A 1 136 ? -36.586 28.512 59.320 1.00 10.00 270 ILE A N 1
ATOM 1103 C CA . ILE A 1 136 ? -35.371 28.055 58.655 1.00 10.73 270 ILE A CA 1
ATOM 1104 C C . ILE A 1 136 ? -35.683 26.762 57.915 1.00 11.20 270 ILE A C 1
ATOM 1105 O O . ILE A 1 136 ? -36.295 25.851 58.482 1.00 16.35 270 ILE A O 1
ATOM 1110 N N . CYS A 1 137 ? -35.263 26.683 56.653 1.00 12.24 271 CYS A N 1
ATOM 1111 C CA . CYS A 1 137 ? -35.526 25.501 55.839 1.00 13.78 271 CYS A CA 1
ATOM 1112 C C . CYS A 1 137 ? -34.631 24.342 56.267 1.00 13.41 271 CYS A C 1
ATOM 1113 O O . CYS A 1 137 ? -33.413 24.500 56.399 1.00 15.01 271 CYS A O 1
ATOM 1116 N N . SER A 1 138 ? -35.233 23.174 56.480 1.00 12.48 272 SER A N 1
ATOM 1117 C CA . SER A 1 138 ? -34.471 21.995 56.860 1.00 17.50 272 SER A CA 1
ATOM 1118 C C . SER A 1 138 ? -33.890 21.320 55.618 1.00 17.55 272 SER A C 1
ATOM 1119 O O . SER A 1 138 ? -34.103 21.751 54.482 1.00 13.86 272 SER A O 1
ATOM 1122 N N . LYS A 1 139 ? -33.141 20.237 55.840 1.00 18.06 273 LYS A N 1
ATOM 1123 C CA . LYS A 1 139 ? -32.551 19.492 54.735 1.00 12.87 273 LYS A CA 1
ATOM 1124 C C . LYS A 1 139 ? -33.574 18.653 53.982 1.00 20.71 273 LYS A C 1
ATOM 1125 O O . LYS A 1 139 ? -33.315 18.263 52.839 1.00 24.91 273 LYS A O 1
ATOM 1131 N N . LYS A 1 140 ? -34.720 18.365 54.594 1.00 17.86 274 LYS A N 1
ATOM 1132 C CA . LYS A 1 140 ? -35.671 17.409 54.040 1.00 17.07 274 LYS A CA 1
ATOM 1133 C C . LYS A 1 140 ? -36.544 18.074 52.981 1.00 24.76 274 LYS A C 1
ATOM 1134 O O . LYS A 1 140 ? -37.239 19.056 53.264 1.00 23.55 274 LYS A O 1
ATOM 1140 N N . ALA A 1 141 ? -36.511 17.533 51.766 1.00 21.89 275 ALA A N 1
ATOM 1141 C CA . ALA A 1 141 ? -37.473 17.900 50.738 1.00 18.20 275 ALA A CA 1
ATOM 1142 C C . ALA A 1 141 ? -38.803 17.205 50.997 1.00 27.22 275 ALA A C 1
ATOM 1143 O O . ALA A 1 141 ? -38.841 16.071 51.480 1.00 29.00 275 ALA A O 1
ATOM 1145 N N . ASN A 1 142 ? -39.900 17.903 50.686 1.00 25.63 276 ASN A N 1
ATOM 1146 C CA . ASN A 1 142 ? -41.227 17.359 50.964 1.00 18.13 276 ASN A CA 1
ATOM 1147 C C . ASN A 1 142 ? -41.469 16.056 50.211 1.00 22.56 276 ASN A C 1
ATOM 1148 O O . ASN A 1 142 ? -42.073 15.123 50.753 1.00 31.32 276 ASN A O 1
ATOM 1153 N N . THR A 1 143 ? -41.005 15.967 48.965 1.00 24.51 277 THR A N 1
ATOM 1154 C CA . THR A 1 143 ? -41.192 14.772 48.152 1.00 24.29 277 THR A CA 1
ATOM 1155 C C . THR A 1 143 ? -40.092 13.736 48.365 1.00 35.75 277 THR A C 1
ATOM 1156 O O . THR A 1 143 ? -39.911 12.854 47.518 1.00 49.02 277 THR A O 1
ATOM 1160 N N . GLY A 1 144 ? -39.365 13.819 49.468 1.00 30.00 278 GLY A N 1
ATOM 1161 C CA . GLY A 1 144 ? -38.285 12.877 49.715 1.00 27.54 278 GLY A CA 1
ATOM 1162 C C . GLY A 1 144 ? -36.955 13.360 49.173 1.00 26.89 278 GLY A C 1
ATOM 1163 O O . GLY A 1 144 ? -36.870 14.038 48.149 1.00 27.67 278 GLY A O 1
ATOM 1164 N N . GLY A 1 145 ? -35.894 13.001 49.885 1.00 17.49 279 GLY A N 1
ATOM 1165 C CA . GLY A 1 145 ? -34.560 13.421 49.516 1.00 23.69 279 GLY A CA 1
ATOM 1166 C C . GLY A 1 145 ? -34.115 14.685 50.221 1.00 26.60 279 GLY A C 1
ATOM 1167 O O . GLY A 1 145 ? -34.750 15.193 51.151 1.00 25.48 279 GLY A O 1
ATOM 1168 N N . LEU A 1 146 ? -32.982 15.197 49.755 1.00 24.66 280 LEU A N 1
ATOM 1169 C CA . LEU A 1 146 ? -32.338 16.366 50.333 1.00 16.32 280 LEU A CA 1
ATOM 1170 C C . LEU A 1 146 ? -32.690 17.611 49.525 1.00 21.12 280 LEU A C 1
ATOM 1171 O O . LEU A 1 146 ? -33.144 17.531 48.381 1.00 25.44 280 LEU A O 1
ATOM 1176 N N . SER A 1 147 ? -32.480 18.775 50.139 1.00 20.97 281 SER A N 1
ATOM 1177 C CA . SER A 1 147 ? -32.834 20.048 49.526 1.00 13.35 281 SER A CA 1
ATOM 1178 C C . SER A 1 147 ? -31.638 20.988 49.516 1.00 9.18 281 SER A C 1
ATOM 1179 O O . SER A 1 147 ? -30.871 21.043 50.481 1.00 11.44 281 SER A O 1
ATOM 1182 N N . LYS A 1 148 ? -31.490 21.733 48.417 1.00 12.82 282 LYS A N 1
ATOM 1183 C CA . LYS A 1 148 ? -30.479 22.781 48.323 1.00 11.61 282 LYS A CA 1
ATOM 1184 C C . LYS A 1 148 ? -30.812 23.998 49.176 1.00 15.84 282 LYS A C 1
ATOM 1185 O O . LYS A 1 148 ? -29.962 24.884 49.319 1.00 17.44 282 LYS A O 1
ATOM 1191 N N . LEU A 1 149 ? -32.019 24.068 49.731 1.00 12.65 283 LEU A N 1
ATOM 1192 C CA . LEU A 1 149 ? -32.443 25.193 50.551 1.00 11.36 283 LEU A CA 1
ATOM 1193 C C . LEU A 1 149 ? -32.070 25.031 52.019 1.00 15.30 283 LEU A C 1
ATOM 1194 O O . LEU A 1 149 ? -32.545 25.811 52.851 1.00 15.19 283 LEU A O 1
ATOM 1199 N N . VAL A 1 150 ? -31.247 24.034 52.355 1.00 9.31 284 VAL A N 1
ATOM 1200 C CA . VAL A 1 150 ? -30.920 23.769 53.751 1.00 10.03 284 VAL A CA 1
ATOM 1201 C C . VAL A 1 150 ? -30.287 25.003 54.381 1.00 13.84 284 VAL A C 1
ATOM 1202 O O . VAL A 1 150 ? -29.398 25.639 53.800 1.00 17.94 284 VAL A O 1
ATOM 1206 N N . GLY A 1 151 ? -30.771 25.366 55.567 1.00 10.35 285 GLY A N 1
ATOM 1207 C CA . GLY A 1 151 ? -30.228 26.485 56.305 1.00 13.54 285 GLY A CA 1
ATOM 1208 C C . GLY A 1 151 ? -30.626 27.854 55.804 1.00 12.73 285 GLY A C 1
ATOM 1209 O O . GLY A 1 151 ? -30.127 28.854 56.332 1.00 19.06 285 GLY A O 1
ATOM 1210 N N . ARG A 1 152 ? -31.499 27.940 54.805 1.00 8.70 286 ARG A N 1
ATOM 1211 C CA . ARG A 1 152 ? -31.953 29.233 54.312 1.00 12.23 286 ARG A CA 1
ATOM 1212 C C . ARG A 1 152 ? -33.053 29.783 55.211 1.00 11.12 286 ARG A C 1
ATOM 1213 O O . ARG A 1 152 ? -34.063 29.114 55.451 1.00 12.71 286 ARG A O 1
ATOM 1221 N N . LEU A 1 153 ? -32.856 31.002 55.705 1.00 16.66 287 LEU A N 1
ATOM 1222 C CA . LEU A 1 153 ? -33.864 31.646 56.532 1.00 16.14 287 LEU A CA 1
ATOM 1223 C C . LEU A 1 153 ? -35.061 32.076 55.690 1.00 13.25 287 LEU A C 1
ATOM 1224 O O . LEU A 1 153 ? -34.971 32.257 54.472 1.00 12.77 287 LEU A O 1
ATOM 1229 N N . LEU A 1 154 ? -36.197 32.237 56.362 1.00 16.83 288 LEU A N 1
ATOM 1230 C CA . LEU A 1 154 ? -37.440 32.646 55.725 1.00 14.10 288 LEU A CA 1
ATOM 1231 C C . LEU A 1 154 ? -38.030 33.804 56.514 1.00 13.58 288 LEU A C 1
ATOM 1232 O O . LEU A 1 154 ? -38.220 33.695 57.730 1.00 15.69 288 LEU A O 1
ATOM 1237 N N . GLU A 1 155 ? -38.318 34.906 55.824 1.00 15.91 289 GLU A N 1
ATOM 1238 C CA . GLU A 1 155 ? -38.900 36.094 56.438 1.00 16.43 289 GLU A CA 1
ATOM 1239 C C . GLU A 1 155 ? -40.164 36.450 55.674 1.00 18.10 289 GLU A C 1
ATOM 1240 O O . GLU A 1 155 ? -40.102 36.778 54.485 1.00 19.38 289 GLU A O 1
ATOM 1246 N N . ILE A 1 156 ? -41.303 36.388 56.357 1.00 18.94 290 ILE A N 1
ATOM 1247 C CA . ILE A 1 156 ? -42.613 36.573 55.746 1.00 13.27 290 ILE A CA 1
ATOM 1248 C C . ILE A 1 156 ? -43.174 37.914 56.192 1.00 14.73 290 ILE A C 1
ATOM 1249 O O . ILE A 1 156 ? -43.203 38.215 57.392 1.00 18.21 290 ILE A O 1
ATOM 1254 N N . LYS A 1 157 ? -43.622 38.717 55.231 1.00 13.48 291 LYS A N 1
ATOM 1255 C CA . LYS A 1 157 ? -44.236 40.007 55.515 1.00 14.23 291 LYS A CA 1
ATOM 1256 C C . LYS A 1 157 ? -45.564 40.085 54.782 1.00 15.67 291 LYS A C 1
ATOM 1257 O O . LYS A 1 157 ? -45.612 39.901 53.562 1.00 16.30 291 LYS A O 1
ATOM 1263 N N . PHE A 1 158 ? -46.639 40.351 55.526 1.00 16.31 292 PHE A N 1
ATOM 1264 C CA . PHE A 1 158 ? -47.955 40.618 54.954 1.00 18.45 292 PHE A CA 1
ATOM 1265 C C . PHE A 1 158 ? -48.284 42.089 55.171 1.00 25.45 292 PHE A C 1
ATOM 1266 O O . PHE A 1 158 ? -48.944 42.445 56.159 1.00 25.13 292 PHE A O 1
ATOM 1274 N N . PRO A 1 159 ? -47.846 42.984 54.285 1.00 18.84 293 PRO A N 1
ATOM 1275 C CA . PRO A 1 159 ? -48.111 44.414 54.489 1.00 22.14 293 PRO A CA 1
ATOM 1276 C C . PRO A 1 159 ? -49.596 44.718 54.360 1.00 27.98 293 PRO A C 1
ATOM 1277 O O . PRO A 1 159 ? -50.242 44.330 53.384 1.00 24.58 293 PRO A O 1
ATOM 1281 N N . PHE A 1 160 ? -50.134 45.416 55.361 1.00 31.16 294 PHE A N 1
ATOM 1282 C CA . PHE A 1 160 ? -51.552 45.758 55.345 1.00 30.38 294 PHE A CA 1
ATOM 1283 C C . PHE A 1 160 ? -51.854 46.777 54.254 1.00 32.29 294 PHE A C 1
ATOM 1284 O O . PHE A 1 160 ? -52.734 46.559 53.412 1.00 37.57 294 PHE A O 1
ATOM 1292 N N . SER A 1 161 ? -51.134 47.897 54.254 1.00 25.90 295 SER A N 1
ATOM 1293 C CA . SER A 1 161 ? -51.338 48.962 53.281 1.00 29.22 295 SER A CA 1
ATOM 1294 C C . SER A 1 161 ? -50.124 49.243 52.406 1.00 39.69 295 SER A C 1
ATOM 1295 O O . SER A 1 161 ? -50.301 49.677 51.265 1.00 34.50 295 SER A O 1
ATOM 1298 N N . ARG A 1 162 ? -48.906 49.021 52.904 1.00 31.46 296 ARG A N 1
ATOM 1299 C CA . ARG A 1 162 ? -47.709 49.259 52.104 1.00 27.91 296 ARG A CA 1
ATOM 1300 C C . ARG A 1 162 ? -47.735 48.410 50.841 1.00 28.35 296 ARG A C 1
ATOM 1301 O O . ARG A 1 162 ? -48.045 47.216 50.887 1.00 39.18 296 ARG A O 1
ATOM 1309 N N . GLU A 1 163 ? -47.414 49.032 49.711 1.00 22.23 297 GLU A N 1
ATOM 1310 C CA . GLU A 1 163 ? -47.426 48.345 48.429 1.00 35.51 297 GLU A CA 1
ATOM 1311 C C . GLU A 1 163 ? -46.060 47.745 48.127 1.00 35.17 297 GLU A C 1
ATOM 1312 O O . GLU A 1 163 ? -45.023 48.338 48.440 1.00 41.39 297 GLU A O 1
ATOM 1318 N N . ILE A 1 164 ? -46.069 46.563 47.518 1.00 28.95 298 ILE A N 1
ATOM 1319 C CA . ILE A 1 164 ? -44.845 45.799 47.298 1.00 31.33 298 ILE A CA 1
ATOM 1320 C C . ILE A 1 164 ? -44.142 46.334 46.056 1.00 36.19 298 ILE A C 1
ATOM 1321 O O . ILE A 1 164 ? -44.700 46.311 44.954 1.00 35.33 298 ILE A O 1
ATOM 1326 N N . ASN A 1 165 ? -42.914 46.811 46.234 1.00 31.13 299 ASN A N 1
ATOM 1327 C CA . ASN A 1 165 ? -42.099 47.297 45.131 1.00 39.78 299 ASN A CA 1
ATOM 1328 C C . ASN A 1 165 ? -41.372 46.121 44.491 1.00 35.69 299 ASN A C 1
ATOM 1329 O O . ASN A 1 165 ? -40.723 45.333 45.186 1.00 42.21 299 ASN A O 1
ATOM 1334 N N . ASN A 1 166 ? -41.490 45.998 43.169 1.00 36.55 300 ASN A N 1
ATOM 1335 C CA . ASN A 1 166 ? -40.969 44.827 42.475 1.00 33.39 300 ASN A CA 1
ATOM 1336 C C . ASN A 1 166 ? -39.537 45.002 41.982 1.00 37.95 300 ASN A C 1
ATOM 1337 O O . ASN A 1 166 ? -38.790 44.018 41.924 1.00 43.17 300 ASN A O 1
ATOM 1342 N N . SER A 1 167 ? -39.135 46.218 41.621 1.00 46.96 301 SER A N 1
ATOM 1343 C CA . SER A 1 167 ? -37.802 46.474 41.094 1.00 40.79 301 SER A CA 1
ATOM 1344 C C . SER A 1 167 ? -37.153 47.622 41.856 1.00 44.80 301 SER A C 1
ATOM 1345 O O . SER A 1 167 ? -37.818 48.379 42.567 1.00 44.10 301 SER A O 1
ATOM 1348 N N . GLY A 1 168 ? -35.833 47.741 41.697 1.00 51.79 302 GLY A N 1
ATOM 1349 C CA . GLY A 1 168 ? -35.068 48.803 42.316 1.00 42.38 302 GLY A CA 1
ATOM 1350 C C . GLY A 1 168 ? -33.979 48.256 43.226 1.00 41.33 302 GLY A C 1
ATOM 1351 O O . GLY A 1 168 ? -33.502 47.128 43.047 1.00 39.95 302 GLY A O 1
ATOM 1352 N N . ASP A 1 169 ? -33.589 49.073 44.201 1.00 39.04 303 ASP A N 1
ATOM 1353 C CA . ASP A 1 169 ? -32.587 48.656 45.172 1.00 36.47 303 ASP A CA 1
ATOM 1354 C C . ASP A 1 169 ? -33.177 47.649 46.150 1.00 33.16 303 ASP A C 1
ATOM 1355 O O . ASP A 1 169 ? -34.306 47.804 46.625 1.00 39.55 303 ASP A O 1
ATOM 1360 N N . LEU A 1 170 ? -32.400 46.607 46.451 1.00 25.17 304 LEU A N 1
ATOM 1361 C CA . LEU A 1 170 ? -32.837 45.617 47.429 1.00 24.17 304 LEU A CA 1
ATOM 1362 C C . LEU A 1 170 ? -32.801 46.170 48.849 1.00 26.54 304 LEU A C 1
ATOM 1363 O O . LEU A 1 170 ? -33.641 45.800 49.677 1.00 24.30 304 LEU A O 1
ATOM 1368 N N . ASP A 1 171 ? -31.852 47.062 49.144 1.00 34.25 305 ASP A N 1
ATOM 1369 C CA . ASP A 1 171 ? -31.703 47.606 50.489 1.00 27.33 305 ASP A CA 1
ATOM 1370 C C . ASP A 1 171 ? -32.710 48.707 50.801 1.00 32.36 305 ASP A C 1
ATOM 1371 O O . ASP A 1 171 ? -32.917 49.024 51.977 1.00 38.25 305 ASP A O 1
ATOM 1376 N N . GLY A 1 172 ? -33.337 49.296 49.789 1.00 36.00 306 GLY A N 1
ATOM 1377 C CA . GLY A 1 172 ? -34.272 50.377 50.031 1.00 28.96 306 GLY A CA 1
ATOM 1378 C C . GLY A 1 172 ? -35.654 50.157 49.453 1.00 35.77 306 GLY A C 1
ATOM 1379 O O . GLY A 1 172 ? -36.661 50.352 50.140 1.00 31.64 306 GLY A O 1
ATOM 1380 N N . ASP A 1 173 ? -35.714 49.747 48.187 1.00 39.47 307 ASP A N 1
ATOM 1381 C CA . ASP A 1 173 ? -36.972 49.704 47.448 1.00 42.27 307 ASP A CA 1
ATOM 1382 C C . ASP A 1 173 ? -37.710 48.381 47.640 1.00 44.01 307 ASP A C 1
ATOM 1383 O O . ASP A 1 173 ? -38.810 48.353 48.201 1.00 51.39 307 ASP A O 1
ATOM 1388 N N . ILE A 1 174 ? -37.119 47.280 47.168 1.00 37.15 308 ILE A N 1
ATOM 1389 C CA . ILE A 1 174 ? -37.786 45.981 47.239 1.00 31.18 308 ILE A CA 1
ATOM 1390 C C . ILE A 1 174 ? -38.024 45.583 48.691 1.00 34.10 308 ILE A C 1
ATOM 1391 O O . ILE A 1 174 ? -39.128 45.176 49.070 1.00 38.19 308 ILE A O 1
ATOM 1396 N N . CYS A 1 175 ? -36.993 45.698 49.522 1.00 35.64 309 CYS A N 1
ATOM 1397 C CA . CYS A 1 175 ? -37.091 45.401 50.945 1.00 30.46 309 CYS A CA 1
ATOM 1398 C C . CYS A 1 175 ? -36.844 46.681 51.732 1.00 25.27 309 CYS A C 1
ATOM 1399 O O . CYS A 1 175 ? -35.763 47.281 51.600 1.00 23.99 309 CYS A O 1
ATOM 1402 N N . PRO A 1 176 ? -37.806 47.150 52.527 1.00 20.76 310 PRO A N 1
ATOM 1403 C CA . PRO A 1 176 ? -37.573 48.344 53.349 1.00 15.56 310 PRO A CA 1
ATOM 1404 C C . PRO A 1 176 ? -36.331 48.191 54.216 1.00 18.69 310 PRO A C 1
ATOM 1405 O O . PRO A 1 176 ? -36.014 47.098 54.692 1.00 20.62 310 PRO A O 1
ATOM 1409 N N . HIS A 1 177 ? -35.622 49.307 54.412 1.00 19.31 311 HIS A N 1
ATOM 1410 C CA . HIS A 1 177 ? -34.301 49.250 55.033 1.00 14.55 311 HIS A CA 1
ATOM 1411 C C . HIS A 1 177 ? -34.364 48.691 56.448 1.00 14.66 311 HIS A C 1
ATOM 1412 O O . HIS A 1 177 ? -33.472 47.943 56.866 1.00 21.00 311 HIS A O 1
ATOM 1419 N N . TYR A 1 178 ? -35.399 49.051 57.208 1.00 15.74 312 TYR A N 1
ATOM 1420 C CA . TYR A 1 178 ? -35.520 48.536 58.569 1.00 20.66 312 TYR A CA 1
ATOM 1421 C C . TYR A 1 178 ? -35.733 47.026 58.574 1.00 19.79 312 TYR A C 1
ATOM 1422 O O . TYR A 1 178 ? -35.235 46.327 59.464 1.00 23.32 312 TYR A O 1
ATOM 1431 N N . TYR A 1 179 ? -36.479 46.504 57.597 1.00 20.64 313 TYR A N 1
ATOM 1432 C CA . TYR A 1 179 ? -36.619 45.055 57.474 1.00 19.25 313 TYR A CA 1
ATOM 1433 C C . TYR A 1 179 ? -35.319 44.410 57.011 1.00 17.85 313 TYR A C 1
ATOM 1434 O O . TYR A 1 179 ? -34.970 43.313 57.461 1.00 21.27 313 TYR A O 1
ATOM 1443 N N . PHE A 1 180 ? -34.596 45.073 56.105 1.00 15.43 314 PHE A N 1
ATOM 1444 C CA . PHE A 1 180 ? -33.319 44.547 55.631 1.00 15.13 314 PHE A CA 1
ATOM 1445 C C . PHE A 1 180 ? -32.334 44.373 56.780 1.00 18.83 314 PHE A C 1
ATOM 1446 O O . PHE A 1 180 ? -31.669 43.336 56.891 1.00 23.04 314 PHE A O 1
ATOM 1454 N N . LEU A 1 181 ? -32.227 45.381 57.651 1.00 16.92 315 LEU A N 1
ATOM 1455 C CA . LEU A 1 181 ? -31.342 45.267 58.805 1.00 15.41 315 LEU A CA 1
ATOM 1456 C C . LEU A 1 181 ? -31.816 44.176 59.758 1.00 14.06 315 LEU A C 1
ATOM 1457 O O . LEU A 1 181 ? -30.998 43.497 60.390 1.00 19.39 315 LEU A O 1
ATOM 1462 N N . GLN A 1 182 ? -33.134 44.005 59.887 1.00 13.32 316 GLN A N 1
ATOM 1463 C CA . GLN A 1 182 ? -33.655 42.901 60.685 1.00 13.19 316 GLN A CA 1
ATOM 1464 C C . GLN A 1 182 ? -33.194 41.560 60.128 1.00 16.58 316 GLN A C 1
ATOM 1465 O O . GLN A 1 182 ? -32.777 40.674 60.883 1.00 15.11 316 GLN A O 1
ATOM 1471 N N . VAL A 1 183 ? -33.264 41.395 58.804 1.00 16.71 317 VAL A N 1
ATOM 1472 C CA . VAL A 1 183 ? -32.814 40.156 58.175 1.00 14.81 317 VAL A CA 1
ATOM 1473 C C . VAL A 1 183 ? -31.313 39.972 58.363 1.00 17.52 317 VAL A C 1
ATOM 1474 O O . VAL A 1 183 ? -30.837 38.860 58.627 1.00 15.11 317 VAL A O 1
ATOM 1478 N N . GLN A 1 184 ? -30.542 41.056 58.225 1.00 18.76 318 GLN A N 1
ATOM 1479 C CA . GLN A 1 184 ? -29.097 40.969 58.425 1.00 17.08 318 GLN A CA 1
ATOM 1480 C C . GLN A 1 184 ? -28.760 40.476 59.827 1.00 13.96 318 GLN A C 1
ATOM 1481 O O . GLN A 1 184 ? -27.865 39.640 60.000 1.00 15.02 318 GLN A O 1
ATOM 1487 N N . THR A 1 185 ? -29.468 40.980 60.839 1.00 13.57 319 THR A N 1
ATOM 1488 C CA . THR A 1 185 ? -29.231 40.531 62.207 1.00 11.19 319 THR A CA 1
ATOM 1489 C C . THR A 1 185 ? -29.623 39.070 62.386 1.00 12.10 319 THR A C 1
ATOM 1490 O O . THR A 1 185 ? -28.916 38.310 63.057 1.00 13.27 319 THR A O 1
ATOM 1494 N N . GLN A 1 186 ? -30.748 38.661 61.795 1.00 15.58 320 GLN A N 1
ATOM 1495 C CA . GLN A 1 186 ? -31.170 37.267 61.882 1.00 15.36 320 GLN A CA 1
ATOM 1496 C C . GLN A 1 186 ? -30.138 36.335 61.255 1.00 18.69 320 GLN A C 1
ATOM 1497 O O . GLN A 1 186 ? -29.842 35.266 61.803 1.00 16.09 320 GLN A O 1
ATOM 1503 N N . LEU A 1 187 ? -29.586 36.718 60.101 1.00 17.47 321 LEU A N 1
ATOM 1504 C CA . LEU A 1 187 ? -28.557 35.898 59.469 1.00 15.61 321 LEU A CA 1
ATOM 1505 C C . LEU A 1 187 ? -27.289 35.847 60.313 1.00 17.35 321 LEU A C 1
ATOM 1506 O O . LEU A 1 187 ? -26.655 34.792 60.430 1.00 19.49 321 LEU A O 1
ATOM 1511 N N . TYR A 1 188 ? -26.900 36.979 60.902 1.00 17.76 322 TYR A N 1
ATOM 1512 C CA . TYR A 1 188 ? -25.700 37.004 61.733 1.00 18.21 322 TYR A CA 1
ATOM 1513 C C . TYR A 1 188 ? -25.873 36.149 62.983 1.00 20.20 322 TYR A C 1
ATOM 1514 O O . TYR A 1 188 ? -24.949 35.431 63.382 1.00 21.38 322 TYR A O 1
ATOM 1523 N N . VAL A 1 189 ? -27.046 36.214 63.613 1.00 15.19 323 VAL A N 1
ATOM 1524 C CA . VAL A 1 189 ? -27.262 35.490 64.862 1.00 14.11 323 VAL A CA 1
ATOM 1525 C C . VAL A 1 189 ? -27.298 33.987 64.612 1.00 16.82 323 VAL A C 1
ATOM 1526 O O . VAL A 1 189 ? -26.669 33.206 65.337 1.00 16.41 323 VAL A O 1
ATOM 1530 N N . THR A 1 190 ? -28.030 33.558 63.584 1.00 17.44 324 THR A N 1
ATOM 1531 C CA . THR A 1 190 ? -28.112 32.140 63.254 1.00 20.20 324 THR A CA 1
ATOM 1532 C C . THR A 1 190 ? -26.858 31.617 62.565 1.00 20.59 324 THR A C 1
ATOM 1533 O O . THR A 1 190 ? -26.700 30.396 62.457 1.00 26.30 324 THR A O 1
ATOM 1537 N N . GLU A 1 191 ? -25.979 32.506 62.095 1.00 16.64 325 GLU A N 1
ATOM 1538 C CA . GLU A 1 191 ? -24.763 32.123 61.374 1.00 21.28 325 GLU A CA 1
ATOM 1539 C C . GLU A 1 191 ? -25.095 31.400 60.070 1.00 19.95 325 GLU A C 1
ATOM 1540 O O . GLU A 1 191 ? -24.471 30.397 59.717 1.00 27.14 325 GLU A O 1
ATOM 1546 N N . MET A 1 192 ? -26.085 31.915 59.348 1.00 23.24 326 MET A N 1
ATOM 1547 C CA . MET A 1 192 ? -26.482 31.380 58.055 1.00 18.09 326 MET A CA 1
ATOM 1548 C C . MET A 1 192 ? -26.152 32.379 56.952 1.00 15.27 326 MET A C 1
ATOM 1549 O O . MET A 1 192 ? -25.742 33.514 57.207 1.00 15.72 326 MET A O 1
ATOM 1554 N N . ASP A 1 193 ? -26.345 31.942 55.710 1.00 21.85 327 ASP A N 1
ATOM 1555 C CA . ASP A 1 193 ? -25.863 32.673 54.543 1.00 17.16 327 ASP A CA 1
ATOM 1556 C C . ASP A 1 193 ? -26.954 33.418 53.783 1.00 18.92 327 ASP A C 1
ATOM 1557 O O . ASP A 1 193 ? -26.706 34.523 53.292 1.00 20.87 327 ASP A O 1
ATOM 1562 N N . GLU A 1 194 ? -28.153 32.851 53.664 1.00 13.61 328 GLU A N 1
ATOM 1563 C CA . GLU A 1 194 ? -29.171 33.422 52.796 1.00 13.29 328 GLU A CA 1
ATOM 1564 C C . GLU A 1 194 ? -30.520 33.425 53.497 1.00 15.89 328 GLU A C 1
ATOM 1565 O O . GLU A 1 194 ? -30.772 32.627 54.403 1.00 15.28 328 GLU A O 1
ATOM 1571 N N . CYS A 1 195 ? -31.380 34.345 53.065 1.00 13.37 329 CYS A N 1
ATOM 1572 C CA . CYS A 1 195 ? -32.739 34.468 53.575 1.00 13.94 329 CYS A CA 1
ATOM 1573 C C . CYS A 1 195 ? -33.664 34.846 52.431 1.00 19.98 329 CYS A C 1
ATOM 1574 O O . CYS A 1 195 ? -33.368 35.774 51.673 1.00 21.71 329 CYS A O 1
ATOM 1577 N N . ASP A 1 196 ? -34.782 34.136 52.313 1.00 18.22 330 ASP A N 1
ATOM 1578 C CA . ASP A 1 196 ? -35.804 34.461 51.327 1.00 20.54 330 ASP A CA 1
ATOM 1579 C C . ASP A 1 196 ? -36.789 35.456 51.931 1.00 19.98 330 ASP A C 1
ATOM 1580 O O . ASP A 1 196 ? -37.463 35.147 52.919 1.00 18.98 330 ASP A O 1
ATOM 1585 N N . PHE A 1 197 ? -36.870 36.643 51.336 1.00 13.16 331 PHE A N 1
ATOM 1586 C CA . PHE A 1 197 ? -37.785 37.686 51.788 1.00 12.48 331 PHE A CA 1
ATOM 1587 C C . PHE A 1 197 ? -39.098 37.542 51.026 1.00 20.47 331 PHE A C 1
ATOM 1588 O O . PHE A 1 197 ? -39.170 37.848 49.831 1.00 24.05 331 PHE A O 1
ATOM 1596 N N . LEU A 1 198 ? -40.131 37.070 51.716 1.00 15.09 332 LEU A N 1
ATOM 1597 C CA . LEU A 1 198 ? -41.427 36.794 51.113 1.00 16.38 332 LEU A CA 1
ATOM 1598 C C . LEU A 1 198 ? -42.424 37.880 51.500 1.00 18.78 332 LEU A C 1
ATOM 1599 O O . LEU A 1 198 ? -42.622 38.153 52.689 1.00 21.61 332 LEU A O 1
ATOM 1604 N N . GLN A 1 199 ? -43.041 38.499 50.496 1.00 16.09 333 GLN A N 1
ATOM 1605 C CA . GLN A 1 199 ? -44.056 39.525 50.694 1.00 16.27 333 GLN A CA 1
ATOM 1606 C C . GLN A 1 199 ? -45.340 39.088 50.004 1.00 20.27 333 GLN A C 1
ATOM 1607 O O . GLN A 1 199 ? -45.314 38.693 48.833 1.00 26.04 333 GLN A O 1
ATOM 1613 N N . CYS A 1 200 ? -46.459 39.161 50.723 1.00 16.66 334 CYS A N 1
ATOM 1614 C CA . CYS A 1 200 ? -47.713 38.604 50.237 1.00 16.71 334 CYS A CA 1
ATOM 1615 C C . CYS A 1 200 ? -48.862 39.570 50.483 1.00 17.39 334 CYS A C 1
ATOM 1616 O O . CYS A 1 200 ? -48.902 40.257 51.507 1.00 23.96 334 CYS A O 1
ATOM 1619 N N . LYS A 1 201 ? -49.793 39.613 49.532 1.00 18.75 335 LYS A N 1
ATOM 1620 C CA . LYS A 1 201 ? -51.038 40.357 49.657 1.00 18.36 335 LYS A CA 1
ATOM 1621 C C . LYS A 1 201 ? -52.203 39.377 49.624 1.00 16.77 335 LYS A C 1
ATOM 1622 O O . LYS A 1 201 ? -52.191 38.415 48.851 1.00 14.25 335 LYS A O 1
ATOM 1628 N N . ILE A 1 202 ? -53.203 39.611 50.473 1.00 16.74 336 ILE A N 1
ATOM 1629 C CA . ILE A 1 202 ? -54.343 38.711 50.612 1.00 14.22 336 ILE A CA 1
ATOM 1630 C C . ILE A 1 202 ? -55.637 39.516 50.624 1.00 20.10 336 ILE A C 1
ATOM 1631 O O . ILE A 1 202 ? -55.681 40.633 51.152 1.00 31.78 336 ILE A O 1
ATOM 1636 N N . ASP A 1 203 ? -56.688 38.949 50.029 1.00 19.77 337 ASP A N 1
ATOM 1637 C CA . ASP A 1 203 ? -58.049 39.440 50.190 1.00 27.10 337 ASP A CA 1
ATOM 1638 C C . ASP A 1 203 ? -58.941 38.256 50.542 1.00 16.23 337 ASP A C 1
ATOM 1639 O O . ASP A 1 203 ? -58.606 37.100 50.271 1.00 19.08 337 ASP A O 1
ATOM 1644 N N . GLU A 1 204 ? -60.081 38.549 51.163 1.00 18.82 338 GLU A N 1
ATOM 1645 C CA . GLU A 1 204 ? -60.918 37.528 51.778 1.00 20.66 338 GLU A CA 1
ATOM 1646 C C . GLU A 1 204 ? -62.285 37.452 51.110 1.00 20.81 338 GLU A C 1
ATOM 1647 O O . GLU A 1 204 ? -62.881 38.481 50.773 1.00 19.64 338 GLU A O 1
ATOM 1653 N N . TYR A 1 205 ? -62.776 36.227 50.927 1.00 22.95 339 TYR A N 1
ATOM 1654 C CA . TYR A 1 205 ? -64.113 36.024 50.389 1.00 17.65 339 TYR A CA 1
ATOM 1655 C C . TYR A 1 205 ? -65.172 36.368 51.433 1.00 19.44 339 TYR A C 1
ATOM 1656 O O . TYR A 1 205 ? -64.923 36.354 52.642 1.00 26.36 339 TYR A O 1
ATOM 1665 N N . ASP A 1 206 ? -66.380 36.665 50.948 1.00 34.99 340 ASP A N 1
ATOM 1666 C CA . ASP A 1 206 ? -67.492 36.963 51.845 1.00 40.61 340 ASP A CA 1
ATOM 1667 C C . ASP A 1 206 ? -68.100 35.709 52.461 1.00 39.56 340 ASP A C 1
ATOM 1668 O O . ASP A 1 206 ? -68.606 35.766 53.587 1.00 37.50 340 ASP A O 1
ATOM 1673 N N . SER A 1 207 ? -68.071 34.579 51.757 1.00 36.20 341 SER A N 1
ATOM 1674 C CA . SER A 1 207 ? -68.751 33.387 52.245 1.00 34.02 341 SER A CA 1
ATOM 1675 C C . SER A 1 207 ? -68.145 32.149 51.598 1.00 30.24 341 SER A C 1
ATOM 1676 O O . SER A 1 207 ? -67.317 32.234 50.688 1.00 27.30 341 SER A O 1
ATOM 1679 N N . TRP A 1 208 ? -68.583 30.989 52.093 1.00 32.05 342 TRP A N 1
ATOM 1680 C CA . TRP A 1 208 ? -68.137 29.707 51.556 1.00 29.36 342 TRP A CA 1
ATOM 1681 C C . TRP A 1 208 ? -68.582 29.514 50.111 1.00 31.85 342 TRP A C 1
ATOM 1682 O O . TRP A 1 208 ? -67.880 28.864 49.327 1.00 30.19 342 TRP A O 1
ATOM 1693 N N . GLU A 1 209 ? -69.746 30.057 49.745 1.00 37.85 343 GLU A N 1
ATOM 1694 C CA . GLU A 1 209 ? -70.248 29.900 48.382 1.00 35.12 343 GLU A CA 1
ATOM 1695 C C . GLU A 1 209 ? -69.360 30.632 47.384 1.00 39.34 343 GLU A C 1
ATOM 1696 O O . GLU A 1 209 ? -69.027 30.095 46.322 1.00 39.58 343 GLU A O 1
ATOM 1702 N N . ASP A 1 210 ? -68.982 31.871 47.703 1.00 40.85 344 ASP A N 1
ATOM 1703 C CA . ASP A 1 210 ? -68.045 32.603 46.857 1.00 35.46 344 ASP A CA 1
ATOM 1704 C C . ASP A 1 210 ? -66.706 31.881 46.768 1.00 31.45 344 ASP A C 1
ATOM 1705 O O . ASP A 1 210 ? -66.069 31.863 45.708 1.00 33.65 344 ASP A O 1
ATOM 1710 N N . PHE A 1 211 ? -66.256 31.301 47.883 1.00 24.21 345 PHE A N 1
ATOM 1711 C CA . PHE A 1 211 ? -65.013 30.535 47.895 1.00 18.67 345 PHE A CA 1
ATOM 1712 C C . PHE A 1 211 ? -65.038 29.410 46.866 1.00 22.84 345 PHE A C 1
ATOM 1713 O O . PHE A 1 211 ? -64.124 29.289 46.043 1.00 26.29 345 PHE A O 1
ATOM 1721 N N . VAL A 1 212 ? -66.077 28.571 46.897 1.00 31.41 346 VAL A N 1
ATOM 1722 C CA . VAL A 1 212 ? -66.117 27.430 45.985 1.00 33.77 346 VAL A CA 1
ATOM 1723 C C . VAL A 1 212 ? -66.301 27.884 44.541 1.00 23.64 346 VAL A C 1
ATOM 1724 O O . VAL A 1 212 ? -65.790 27.242 43.615 1.00 35.04 346 VAL A O 1
ATOM 1728 N N . LYS A 1 213 ? -67.024 28.985 44.317 1.00 20.58 347 LYS A N 1
ATOM 1729 C CA . LYS A 1 213 ? -67.216 29.469 42.954 1.00 21.06 347 LYS A CA 1
ATOM 1730 C C . LYS A 1 213 ? -65.908 29.949 42.339 1.00 28.42 347 LYS A C 1
ATOM 1731 O O . LYS A 1 213 ? -65.739 29.879 41.116 1.00 33.74 347 LYS A O 1
ATOM 1737 N N . ASP A 1 214 ? -64.979 30.440 43.158 1.00 27.67 348 ASP A N 1
ATOM 1738 C CA . ASP A 1 214 ? -63.714 30.968 42.664 1.00 21.95 348 ASP A CA 1
ATOM 1739 C C . ASP A 1 214 ? -62.673 29.884 42.412 1.00 21.33 348 ASP A C 1
ATOM 1740 O O . ASP A 1 214 ? -61.537 30.211 42.050 1.00 26.62 348 ASP A O 1
ATOM 1745 N N . SER A 1 215 ? -63.021 28.612 42.592 1.00 24.65 349 SER A N 1
ATOM 1746 C CA . SER A 1 215 ? -62.056 27.537 42.401 1.00 29.16 349 SER A CA 1
ATOM 1747 C C . SER A 1 215 ? -61.698 27.412 40.926 1.00 30.36 349 SER A C 1
ATOM 1748 O O . SER A 1 215 ? -62.579 27.402 40.060 1.00 29.35 349 SER A O 1
ATOM 1751 N N . ASN A 1 216 ? -60.403 27.327 40.642 1.00 33.70 350 ASN A N 1
ATOM 1752 C CA . ASN A 1 216 ? -59.965 27.067 39.281 1.00 32.76 350 ASN A CA 1
ATOM 1753 C C . ASN A 1 216 ? -60.508 25.721 38.809 1.00 40.44 350 ASN A C 1
ATOM 1754 O O . ASN A 1 216 ? -60.500 24.747 39.572 1.00 38.20 350 ASN A O 1
ATOM 1759 N N . PRO A 1 217 ? -61.011 25.639 37.573 1.00 44.85 351 PRO A N 1
ATOM 1760 C CA . PRO A 1 217 ? -61.646 24.389 37.111 1.00 33.12 351 PRO A CA 1
ATOM 1761 C C . PRO A 1 217 ? -60.774 23.151 37.259 1.00 48.16 351 PRO A C 1
ATOM 1762 O O . PRO A 1 217 ? -61.215 22.152 37.843 1.00 46.56 351 PRO A O 1
ATOM 1766 N N . ILE A 1 218 ? -59.544 23.187 36.751 1.00 49.61 352 ILE A N 1
ATOM 1767 C CA . ILE A 1 218 ? -58.723 21.984 36.719 1.00 50.56 352 ILE A CA 1
ATOM 1768 C C . ILE A 1 218 ? -57.804 21.859 37.934 1.00 40.18 352 ILE A C 1
ATOM 1769 O O . ILE A 1 218 ? -57.434 20.742 38.311 1.00 36.07 352 ILE A O 1
ATOM 1774 N N . VAL A 1 219 ? -57.431 22.969 38.561 1.00 46.05 353 VAL A N 1
ATOM 1775 C CA . VAL A 1 219 ? -56.661 22.930 39.803 1.00 38.42 353 VAL A CA 1
ATOM 1776 C C . VAL A 1 219 ? -57.508 23.566 40.899 1.00 33.79 353 VAL A C 1
ATOM 1777 O O . VAL A 1 219 ? -57.411 24.781 41.123 1.00 31.16 353 VAL A O 1
ATOM 1781 N N . PRO A 1 220 ? -58.343 22.798 41.603 1.00 26.68 354 PRO A N 1
ATOM 1782 C CA . PRO A 1 220 ? -59.313 23.419 42.523 1.00 30.56 354 PRO A CA 1
ATOM 1783 C C . PRO A 1 220 ? -58.676 24.168 43.681 1.00 35.31 354 PRO A C 1
ATOM 1784 O O . PRO A 1 220 ? -59.313 25.072 44.234 1.00 30.28 354 PRO A O 1
ATOM 1788 N N . G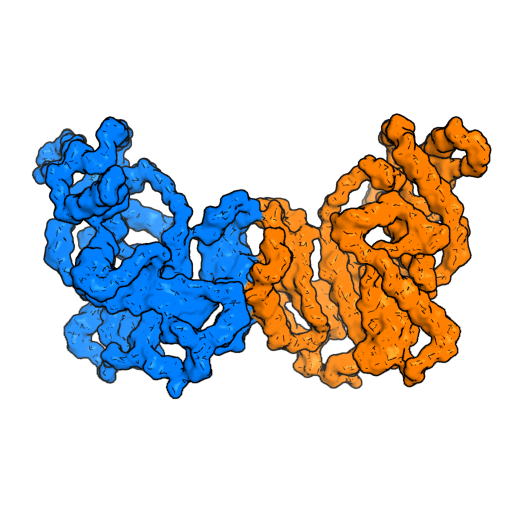LY A 1 221 ? -57.445 23.829 44.069 1.00 36.41 355 GLY A N 1
ATOM 1789 C CA . GLY A 1 221 ? -56.805 24.533 45.166 1.00 30.06 355 GLY A CA 1
ATOM 1790 C C . GLY A 1 221 ? -56.368 25.940 44.816 1.00 22.68 355 GLY A C 1
ATOM 1791 O O . GLY A 1 221 ? -56.079 26.730 45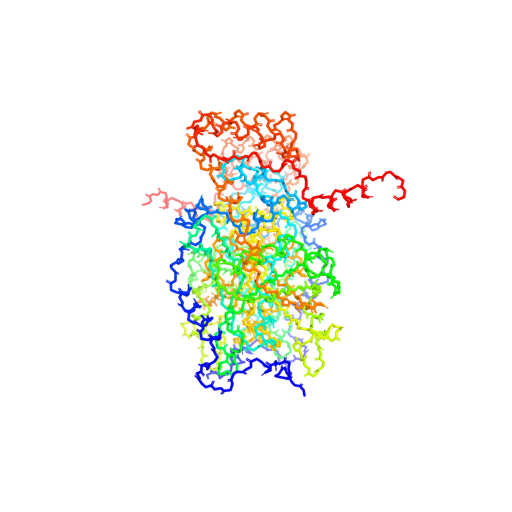.720 1.00 18.43 355 GLY A O 1
ATOM 1792 N N . LEU A 1 222 ? -56.316 26.269 43.529 1.00 23.88 356 LEU A N 1
ATOM 1793 C CA . LEU A 1 222 ? -55.946 27.598 43.069 1.00 15.72 356 LEU A CA 1
ATOM 1794 C C . LEU A 1 222 ? -57.191 28.444 42.849 1.00 21.95 356 LEU A C 1
ATOM 1795 O O . LEU A 1 222 ? -58.265 27.932 42.524 1.00 23.90 356 LEU A O 1
ATOM 1800 N N . SER A 1 223 ? -57.037 29.750 43.028 1.00 23.12 357 SER A N 1
ATOM 1801 C CA . SER A 1 223 ? -58.107 30.671 42.691 1.00 17.50 357 SER A CA 1
ATOM 1802 C C . SER A 1 223 ? -58.167 30.863 41.182 1.00 23.47 357 SER A C 1
ATOM 1803 O O . SER A 1 223 ? -57.158 30.761 40.480 1.00 29.86 357 SER A O 1
ATOM 1806 N N . LYS A 1 224 ? -59.372 31.137 40.684 1.00 27.94 358 LYS A N 1
ATOM 1807 C CA . LYS A 1 224 ? -59.545 31.378 39.257 1.00 29.53 358 LYS A CA 1
ATOM 1808 C C . LYS A 1 224 ? -59.224 32.818 38.883 1.00 38.23 358 LYS A C 1
ATOM 1809 O O . LYS A 1 224 ? -58.771 33.078 37.762 1.00 39.50 358 LYS A O 1
ATOM 1815 N N . THR A 1 225 ? -59.433 33.756 39.807 1.00 29.98 359 THR A N 1
ATOM 1816 C CA . THR A 1 225 ? -59.214 35.166 39.509 1.00 30.89 359 THR A CA 1
ATOM 1817 C C . THR A 1 225 ? -57.757 35.572 39.704 1.00 28.12 359 THR A C 1
ATOM 1818 O O . THR A 1 225 ? -57.224 36.365 38.919 1.00 35.87 359 THR A O 1
ATOM 1822 N N . THR A 1 226 ? -57.095 35.042 40.734 1.00 24.07 360 THR A N 1
ATOM 1823 C CA . THR A 1 226 ? -55.731 35.438 41.056 1.00 22.27 360 THR A CA 1
ATOM 1824 C C . THR A 1 226 ? -54.693 34.379 40.714 1.00 16.15 360 THR A C 1
ATOM 1825 O O . THR A 1 226 ? -53.494 34.673 40.780 1.00 19.11 360 THR A O 1
ATOM 1829 N N . ASN A 1 227 ? -55.117 33.166 40.362 1.00 18.47 361 ASN A N 1
ATOM 1830 C CA . ASN A 1 227 ? -54.232 32.071 39.963 1.00 19.60 361 ASN A CA 1
ATOM 1831 C C . ASN A 1 227 ? -53.259 31.668 41.071 1.00 15.97 361 ASN A C 1
ATOM 1832 O O . ASN A 1 227 ? -52.189 31.121 40.793 1.00 15.13 361 ASN A O 1
ATOM 1837 N N . LEU A 1 228 ? -53.610 31.925 42.329 1.00 15.83 362 LEU A N 1
ATOM 1838 C CA . LEU A 1 228 ? -52.788 31.553 43.470 1.00 10.09 362 LEU A CA 1
ATOM 1839 C C . LEU A 1 228 ? -53.618 30.725 44.442 1.00 11.69 362 LEU A C 1
ATOM 1840 O O . LEU A 1 228 ? -54.825 30.541 44.266 1.00 17.11 362 LEU A O 1
ATOM 1845 N N . GLU A 1 229 ? -52.952 30.230 45.482 1.00 14.59 363 GLU A N 1
ATOM 1846 C CA . GLU A 1 229 ? -53.592 29.333 46.434 1.00 15.96 363 GLU A CA 1
ATOM 1847 C C . GLU A 1 229 ? -54.646 30.063 47.259 1.00 11.79 363 GLU A C 1
ATOM 1848 O O . GLU A 1 229 ? -54.595 31.282 47.443 1.00 10.98 363 GLU A O 1
ATOM 1854 N N . LYS A 1 230 ? -55.614 29.293 47.754 1.00 13.59 364 LYS A N 1
ATOM 1855 C CA . LYS A 1 230 ? -56.663 29.804 48.622 1.00 15.63 364 LYS A CA 1
ATOM 1856 C C . LYS A 1 230 ? -57.000 28.747 49.665 1.00 13.46 364 LYS A C 1
ATOM 1857 O O . LYS A 1 230 ? -56.776 27.552 49.458 1.00 15.33 364 LYS A O 1
ATOM 1863 N N . GLY A 1 231 ? -57.547 29.196 50.786 1.00 9.19 365 GLY A N 1
ATOM 1864 C CA . GLY A 1 231 ? -57.863 28.280 51.861 1.00 10.77 365 GLY A CA 1
ATOM 1865 C C . GLY A 1 231 ? -58.667 28.940 52.958 1.00 11.69 365 GLY A C 1
ATOM 1866 O O . GLY A 1 231 ? -59.286 29.985 52.754 1.00 12.60 365 GLY A O 1
ATOM 1867 N N . CYS A 1 232 ? -58.649 28.310 54.133 1.00 15.10 366 CYS A N 1
ATOM 1868 C CA . CYS A 1 232 ? -59.505 28.703 55.244 1.00 12.53 366 CYS A CA 1
ATOM 1869 C C . CYS A 1 232 ? -58.689 28.947 56.508 1.00 16.58 366 CYS A C 1
ATOM 1870 O O . CYS A 1 232 ? -57.510 28.598 56.603 1.00 11.45 366 CYS A O 1
ATOM 1873 N N . LEU A 1 233 ? -59.361 29.548 57.490 1.00 23.69 367 LEU A N 1
ATOM 1874 C CA . LEU A 1 233 ? -58.820 29.827 58.814 1.00 15.37 367 LEU A CA 1
ATOM 1875 C C . LEU A 1 233 ? -59.974 29.803 59.803 1.00 14.94 367 LEU A C 1
ATOM 1876 O O . LEU A 1 233 ? -61.115 30.108 59.446 1.00 19.37 367 LEU A O 1
ATOM 1881 N N . ILE A 1 234 ? -59.676 29.441 61.047 1.00 12.70 368 ILE A N 1
ATOM 1882 C CA . ILE A 1 234 ? -60.651 29.508 62.131 1.00 18.71 368 ILE A CA 1
ATOM 1883 C C . ILE A 1 234 ? -60.217 30.610 63.088 1.00 19.31 368 ILE A C 1
ATOM 1884 O O . ILE A 1 234 ? -59.133 30.539 63.679 1.00 16.50 368 ILE A O 1
ATOM 1889 N N . GLN A 1 235 ? -61.067 31.622 63.244 1.00 22.13 369 GLN A N 1
ATOM 1890 C CA . GLN A 1 235 ? -60.787 32.749 64.123 1.00 24.77 369 GLN A CA 1
ATOM 1891 C C . GLN A 1 235 ? -61.362 32.490 65.510 1.00 28.49 369 GLN A C 1
ATOM 1892 O O . GLN A 1 235 ? -62.482 31.989 65.647 1.00 37.57 369 GLN A O 1
ATOM 1898 N N . LEU A 1 236 ? -60.586 32.832 66.536 1.00 25.73 370 LEU A N 1
ATOM 1899 C CA . LEU A 1 236 ? -60.988 32.662 67.926 1.00 29.49 370 LEU A CA 1
ATOM 1900 C C . LEU A 1 236 ? -60.897 34.003 68.637 1.00 26.85 370 LEU A C 1
ATOM 1901 O O . LEU A 1 236 ? -59.909 34.724 68.479 1.00 29.12 370 LEU A O 1
ATOM 1906 N N . SER A 1 237 ? -61.923 34.336 69.415 1.00 30.22 371 SER A N 1
ATOM 1907 C CA . SER A 1 237 ? -61.978 35.605 70.124 1.00 30.53 371 SER A CA 1
ATOM 1908 C C . SER A 1 237 ? -61.660 35.416 71.604 1.00 35.10 371 SER A C 1
ATOM 1909 O O . SER A 1 237 ? -61.923 34.362 72.187 1.00 28.40 371 SER A O 1
ATOM 1912 N N . ASP A 1 238 ? -61.091 36.460 72.205 1.00 48.81 372 ASP A N 1
ATOM 1913 C CA . ASP A 1 238 ? -60.733 36.437 73.617 1.00 44.81 372 ASP A CA 1
ATOM 1914 C C . ASP A 1 238 ? -61.985 36.587 74.472 1.00 42.90 372 ASP A C 1
ATOM 1915 O O . ASP A 1 238 ? -62.833 37.441 74.198 1.00 40.77 372 ASP A O 1
ATOM 1920 N N . LYS A 1 239 ? -62.095 35.754 75.512 1.00 39.55 373 LYS A N 1
ATOM 1921 C CA . LYS A 1 239 ? -63.238 35.844 76.416 1.00 43.65 373 LYS A CA 1
ATOM 1922 C C . LYS A 1 239 ? -63.252 37.155 77.195 1.00 56.60 373 LYS A C 1
ATOM 1923 O O . LYS A 1 239 ? -64.327 37.642 77.561 1.00 52.67 373 LYS A O 1
ATOM 1929 N N . ASN A 1 240 ? -62.081 37.735 77.466 1.00 56.85 374 ASN A N 1
ATOM 1930 C CA . ASN A 1 240 ? -62.027 38.952 78.269 1.00 46.98 374 ASN A CA 1
ATOM 1931 C C . ASN A 1 240 ? -62.413 40.199 77.484 1.00 47.68 374 ASN A C 1
ATOM 1932 O O . ASN A 1 240 ? -62.899 41.169 78.077 1.00 51.25 374 ASN A O 1
ATOM 1937 N N . LEU A 1 241 ? -62.218 40.205 76.165 1.00 49.78 375 LEU A N 1
ATOM 1938 C CA . LEU A 1 241 ? -62.532 41.381 75.369 1.00 50.90 375 LEU A CA 1
ATOM 1939 C C . LEU A 1 241 ? -63.785 41.222 74.525 1.00 44.57 375 LEU A C 1
ATOM 1940 O O . LEU A 1 241 ? -64.192 42.185 73.867 1.00 54.60 375 LEU A O 1
ATOM 1945 N N . ILE A 1 242 ? -64.391 40.038 74.505 1.00 46.49 376 ILE A N 1
ATOM 1946 C CA . ILE A 1 242 ? -65.615 39.843 73.743 1.00 57.34 376 ILE A CA 1
ATOM 1947 C C . ILE A 1 242 ? -66.767 40.519 74.474 1.00 54.18 376 ILE A C 1
ATOM 1948 O O . ILE A 1 242 ? -66.820 40.534 75.712 1.00 53.74 376 ILE A O 1
ATOM 1953 N N . GLY A 1 243 ? -67.695 41.093 73.713 1.00 54.14 377 GLY A N 1
ATOM 1954 C CA . GLY A 1 243 ? -68.764 41.870 74.297 1.00 59.99 377 GLY A CA 1
ATOM 1955 C C . GLY A 1 243 ? -68.370 43.274 74.690 1.00 72.38 377 GLY A C 1
ATOM 1956 O O . GLY A 1 243 ? -69.239 44.054 75.101 1.00 79.52 377 GLY A O 1
ATOM 1957 N N . SER A 1 244 ? -67.088 43.618 74.587 1.00 67.49 378 SER A N 1
ATOM 1958 C CA . SER A 1 244 ? -66.619 44.960 74.887 1.00 66.88 378 SER A CA 1
ATOM 1959 C C . SER A 1 244 ? -67.174 45.954 73.872 1.00 72.08 378 SER A C 1
ATOM 1960 O O . SER A 1 244 ? -67.682 45.585 72.808 1.00 65.11 378 SER A O 1
ATOM 1963 N N . ASP A 1 245 ? -67.075 47.236 74.216 1.00 81.44 379 ASP A N 1
ATOM 1964 C CA . ASP A 1 245 ? -67.512 48.278 73.300 1.00 82.32 379 ASP A CA 1
ATOM 1965 C C . ASP A 1 245 ? -66.494 48.549 72.201 1.00 77.15 379 ASP A C 1
ATOM 1966 O O . ASP A 1 245 ? -66.867 49.054 71.137 1.00 79.36 379 ASP A O 1
ATOM 1971 N N . ASP A 1 246 ? -65.225 48.226 72.439 1.00 77.43 380 ASP A N 1
ATOM 1972 C CA . ASP A 1 246 ? -64.159 48.340 71.444 1.00 75.80 380 ASP A CA 1
ATOM 1973 C C . ASP A 1 246 ? -64.037 47.021 70.686 1.00 71.18 380 ASP A C 1
ATOM 1974 O O . ASP A 1 246 ? -63.404 46.076 71.166 1.00 58.86 380 ASP A O 1
ATOM 1979 N N . LYS A 1 247 ? -64.641 46.944 69.497 1.00 69.63 381 LYS A N 1
ATOM 1980 C CA . LYS A 1 247 ? -64.557 45.702 68.734 1.00 67.70 381 LYS A CA 1
ATOM 1981 C C . LYS A 1 247 ? -63.209 45.551 68.041 1.00 56.96 381 LYS A C 1
ATOM 1982 O O . LYS A 1 247 ? -62.749 44.422 67.836 1.00 56.76 381 LYS A O 1
ATOM 1988 N N . GLU A 1 248 ? -62.572 46.665 67.664 1.00 50.35 382 GLU A N 1
ATOM 1989 C CA . GLU A 1 248 ? -61.246 46.593 67.057 1.00 45.52 382 GLU A CA 1
ATOM 1990 C C . GLU A 1 248 ? -60.236 45.953 68.003 1.00 38.65 382 GLU A C 1
ATOM 1991 O O . GLU A 1 248 ? -59.431 45.112 67.584 1.00 36.24 382 GLU A O 1
ATOM 1997 N N . LYS A 1 249 ? -60.250 46.351 69.278 1.00 40.24 383 LYS A N 1
ATOM 1998 C CA . LYS A 1 249 ? -59.349 45.744 70.255 1.00 38.90 383 LYS A CA 1
ATOM 1999 C C . LYS A 1 249 ? -59.579 44.242 70.370 1.00 41.25 383 LYS A C 1
ATOM 2000 O O . LYS A 1 249 ? -58.623 43.467 70.498 1.00 37.11 383 LYS A O 1
ATOM 2006 N N . CYS A 1 250 ? -60.842 43.811 70.327 1.00 39.55 384 CYS A N 1
ATOM 2007 C CA . CYS A 1 250 ? -61.142 42.383 70.377 1.00 41.64 384 CYS A CA 1
ATOM 2008 C C . CYS A 1 250 ? -60.633 41.666 69.132 1.00 37.28 384 CYS A C 1
ATOM 2009 O O . CYS A 1 250 ? -60.121 40.543 69.221 1.00 29.26 384 CYS A O 1
ATOM 2012 N N . LEU A 1 251 ? -60.771 42.296 67.964 1.00 32.45 385 LEU A N 1
ATOM 2013 C CA . LEU A 1 251 ? -60.306 41.680 66.726 1.00 28.70 385 LEU A CA 1
ATOM 2014 C C . LEU A 1 251 ? -58.794 41.485 66.734 1.00 34.44 385 LEU A C 1
ATOM 2015 O O . LEU A 1 251 ? -58.293 40.440 66.304 1.00 35.41 385 LEU A O 1
ATOM 2020 N N . TYR A 1 252 ? -58.051 42.481 67.222 1.00 36.86 386 TYR A N 1
ATOM 2021 C CA . TYR A 1 252 ? -56.594 42.429 67.161 1.00 30.79 386 TYR A CA 1
ATOM 2022 C C . TYR A 1 252 ? -55.998 41.449 68.163 1.00 32.22 386 TYR A C 1
ATOM 2023 O O . TYR A 1 252 ? -54.822 41.091 68.035 1.00 30.80 386 TYR A O 1
ATOM 2032 N N . ASN A 1 253 ? -56.773 41.008 69.155 1.00 33.45 387 ASN A N 1
ATOM 2033 C CA . ASN A 1 253 ? -56.313 40.030 70.131 1.00 33.40 387 ASN A CA 1
ATOM 2034 C C . ASN A 1 253 ? -56.810 38.623 69.824 1.00 31.87 387 ASN A C 1
ATOM 2035 O O . ASN A 1 253 ? -56.800 37.760 70.708 1.00 38.87 387 ASN A O 1
ATOM 2040 N N . SER A 1 254 ? -57.248 38.378 68.594 1.00 31.08 388 SER A N 1
ATOM 2041 C CA . SER A 1 254 ? -57.759 37.072 68.210 1.00 27.71 388 SER A CA 1
ATOM 2042 C C . SER A 1 254 ? -56.621 36.098 67.918 1.00 21.57 388 SER A C 1
ATOM 2043 O O . SER A 1 254 ? -55.525 36.490 67.507 1.00 21.35 388 SER A O 1
ATOM 2046 N N . LYS A 1 255 ? -56.893 34.817 68.145 1.00 20.84 389 LYS A N 1
ATOM 2047 C CA . LYS A 1 255 ? -56.009 33.727 67.762 1.00 21.69 389 LYS A CA 1
ATOM 2048 C C . LYS A 1 255 ? -56.635 32.944 66.614 1.00 20.86 389 LYS A C 1
ATOM 2049 O O . LYS A 1 255 ? -57.825 33.078 66.318 1.00 24.45 389 LYS A O 1
ATOM 2055 N N . TYR A 1 256 ? -55.821 32.117 65.959 1.00 15.20 390 TYR A N 1
ATOM 2056 C CA . TYR A 1 256 ? -56.259 31.443 64.745 1.00 16.95 390 TYR A CA 1
ATOM 2057 C C . TYR A 1 256 ? -55.800 29.993 64.708 1.00 17.15 390 TYR A C 1
ATOM 2058 O O . TYR A 1 256 ? -54.691 29.669 65.143 1.00 27.50 390 TYR A O 1
ATOM 2067 N N . ILE A 1 257 ? -56.668 29.126 64.184 1.00 18.81 391 ILE A N 1
ATOM 2068 C CA . ILE A 1 257 ? -56.337 27.736 63.883 1.00 20.19 391 ILE A CA 1
ATOM 2069 C C . ILE A 1 257 ? -56.119 27.611 62.381 1.00 19.71 391 ILE A C 1
ATOM 2070 O O . ILE A 1 257 ? -56.945 28.075 61.584 1.00 19.45 391 ILE A O 1
ATOM 2075 N N . TYR A 1 258 ? -55.008 26.986 61.992 1.00 16.28 392 TYR A N 1
ATOM 2076 C CA . TYR A 1 258 ? -54.591 26.946 60.600 1.00 18.28 392 TYR A CA 1
ATOM 2077 C C . TYR A 1 258 ? -54.811 25.561 59.990 1.00 17.57 392 TYR A C 1
ATOM 2078 O O . TYR A 1 258 ? -54.752 24.548 60.692 1.00 19.95 392 TYR A O 1
ATOM 2087 N N . PRO A 1 259 ? -55.076 25.490 58.687 1.00 14.26 393 PRO A N 1
ATOM 2088 C CA . PRO A 1 259 ? -55.358 24.199 58.043 1.00 16.65 393 PRO A CA 1
ATOM 2089 C C . PRO A 1 259 ? -54.130 23.308 58.018 1.00 17.46 393 PRO A C 1
ATOM 2090 O O . PRO A 1 259 ? -52.994 23.795 58.103 1.00 18.57 393 PRO A O 1
ATOM 2094 N N . PRO A 1 260 ? -54.317 21.989 57.910 1.00 26.74 394 PRO A N 1
ATOM 2095 C CA . PRO A 1 260 ? -53.152 21.090 57.869 1.00 18.39 394 PRO A CA 1
ATOM 2096 C C . PRO A 1 260 ? -52.288 21.267 56.633 1.00 16.99 394 PRO A C 1
ATOM 2097 O O . PRO A 1 260 ? -51.068 21.078 56.718 1.00 18.81 394 PRO A O 1
ATOM 2101 N N . LYS A 1 261 ? -52.871 21.612 55.489 1.00 19.38 395 LYS A N 1
ATOM 2102 C CA . LYS A 1 261 ? -52.106 21.749 54.255 1.00 18.29 395 LYS A CA 1
ATOM 2103 C C . LYS A 1 261 ? -52.866 22.665 53.304 1.00 20.73 395 LYS A C 1
ATOM 2104 O O . LYS A 1 261 ? -53.982 23.108 53.591 1.00 21.48 395 LYS A O 1
ATOM 2110 N N . LEU A 1 262 ? -52.246 22.947 52.163 1.00 20.22 396 LEU A N 1
ATOM 2111 C CA . LEU A 1 262 ? -52.879 23.687 51.083 1.00 18.49 396 LEU A CA 1
ATOM 2112 C C . LEU A 1 262 ? -53.457 22.715 50.059 1.00 19.30 396 LEU A C 1
ATOM 2113 O O . LEU A 1 262 ? -53.200 21.509 50.096 1.00 24.68 396 LEU A O 1
ATOM 2118 N N . HIS A 1 263 ? -54.244 23.263 49.131 1.00 16.96 397 HIS A N 1
ATOM 2119 C CA . HIS A 1 263 ? -54.893 22.475 48.081 1.00 17.31 397 HIS A CA 1
ATOM 2120 C C . HIS A 1 263 ? -55.757 21.363 48.673 1.00 23.55 397 HIS A C 1
ATOM 2121 O O . HIS A 1 263 ? -55.781 20.237 48.172 1.00 18.74 397 HIS A O 1
ATOM 2128 N N . MET A 1 264 ? -56.479 21.680 49.744 1.00 26.06 398 MET A N 1
ATOM 2129 C CA . MET A 1 264 ? -57.428 20.736 50.312 1.00 23.82 398 MET A CA 1
ATOM 2130 C C . MET A 1 264 ? -58.715 20.728 49.500 1.00 25.11 398 MET A C 1
ATOM 2131 O O . MET A 1 264 ? -59.201 21.777 49.066 1.00 25.15 398 MET A O 1
ATOM 2136 N N . THR A 1 265 ? -59.268 19.535 49.301 1.00 21.49 399 THR A N 1
ATOM 2137 C CA . THR A 1 265 ? -60.567 19.414 48.661 1.00 19.27 399 THR A CA 1
ATOM 2138 C C . THR A 1 265 ? -61.663 19.938 49.584 1.00 22.97 399 THR A C 1
ATOM 2139 O O . THR A 1 265 ? -61.478 20.079 50.797 1.00 27.84 399 THR A O 1
ATOM 2143 N N . ASN A 1 266 ? -62.816 20.246 48.985 1.00 27.90 400 ASN A N 1
ATOM 2144 C CA . ASN A 1 266 ? -63.931 20.788 49.755 1.00 21.65 400 ASN A CA 1
ATOM 2145 C C . ASN A 1 266 ? -64.352 19.832 50.864 1.00 25.97 400 ASN A C 1
ATOM 2146 O O . ASN A 1 266 ? -64.701 20.266 51.968 1.00 30.00 400 ASN A O 1
ATOM 2151 N N . GLU A 1 267 ? -64.336 18.526 50.586 1.00 26.37 401 GLU A N 1
ATOM 2152 C CA . GLU A 1 267 ? -64.618 17.550 51.633 1.00 29.66 401 GLU A CA 1
ATOM 2153 C C . GLU A 1 267 ? -63.571 17.609 52.738 1.00 32.06 401 GLU A C 1
ATOM 2154 O O . GLU A 1 267 ? -63.907 17.539 53.926 1.00 30.53 401 GLU A O 1
ATOM 2160 N N . GLU A 1 268 ? -62.294 17.744 52.366 1.00 27.02 402 GLU A N 1
ATOM 2161 C CA . GLU A 1 268 ? -61.234 17.813 53.368 1.00 25.01 402 GLU A CA 1
ATOM 2162 C C . GLU A 1 268 ? -61.365 19.059 54.238 1.00 22.31 402 GLU A C 1
ATOM 2163 O O . GLU A 1 268 ? -61.098 19.010 55.445 1.00 24.87 402 GLU A O 1
ATOM 2169 N N . ILE A 1 269 ? -61.770 20.186 53.646 1.00 17.36 403 ILE A N 1
ATOM 2170 C CA . ILE A 1 269 ? -61.979 21.402 54.429 1.00 21.94 403 ILE A CA 1
ATOM 2171 C C . ILE A 1 269 ? -63.127 21.211 55.413 1.00 21.58 403 ILE A C 1
ATOM 2172 O O . ILE A 1 269 ? -63.003 21.509 56.607 1.00 18.76 403 ILE A O 1
ATOM 2177 N N . GLU A 1 270 ? -64.266 20.717 54.919 1.00 22.03 404 GLU A N 1
ATOM 2178 C CA . GLU A 1 270 ? -65.423 20.504 55.783 1.00 24.17 404 GLU A CA 1
ATOM 2179 C C . GLU A 1 270 ? -65.110 19.519 56.903 1.00 25.52 404 GLU A C 1
ATOM 2180 O O . GLU A 1 270 ? -65.500 19.737 58.057 1.00 26.43 404 GLU A O 1
ATOM 2186 N N . LYS A 1 271 ? -64.411 18.426 56.584 1.00 28.01 405 LYS A N 1
ATOM 2187 C CA . LYS A 1 271 ? -64.026 17.468 57.617 1.00 30.11 405 LYS A CA 1
ATOM 2188 C C . LYS A 1 271 ? -63.097 18.103 58.644 1.00 28.59 405 LYS A C 1
ATOM 2189 O O . LYS A 1 271 ? -63.214 17.837 59.846 1.00 28.44 405 LYS A O 1
ATOM 2195 N N . TRP A 1 272 ? -62.160 18.938 58.188 1.00 27.10 406 TRP A N 1
ATOM 2196 C CA . TRP A 1 272 ? -61.222 19.574 59.109 1.00 23.76 406 TRP A CA 1
ATOM 2197 C C . TRP A 1 272 ? -61.942 20.520 60.062 1.00 19.19 406 TRP A C 1
ATOM 2198 O O . TRP A 1 272 ? -61.681 20.523 61.271 1.00 18.00 406 TRP A O 1
ATOM 2209 N N . ILE A 1 273 ? -62.843 21.347 59.528 1.00 18.41 407 ILE A N 1
ATOM 2210 C CA . ILE A 1 273 ? -63.568 22.305 60.360 1.00 17.16 407 ILE A CA 1
ATOM 2211 C C . ILE A 1 273 ? -64.446 21.581 61.375 1.00 24.21 407 ILE A C 1
ATOM 2212 O O . ILE A 1 273 ? -64.458 21.921 62.564 1.00 20.19 407 ILE A O 1
ATOM 2217 N N . SER A 1 274 ? -65.192 20.570 60.919 1.00 25.89 408 SER A N 1
ATOM 2218 C CA . SER A 1 274 ? -66.047 19.811 61.828 1.00 21.63 408 SER A CA 1
ATOM 2219 C C . SER A 1 274 ? -65.237 19.152 62.938 1.00 27.39 408 SER A C 1
ATOM 2220 O O . SER A 1 274 ? -65.647 19.164 64.105 1.00 27.96 408 SER A O 1
ATOM 2223 N N . SER A 1 275 ? -64.084 18.571 62.596 1.00 24.96 409 SER A N 1
ATOM 2224 C CA . SER A 1 275 ? -63.245 17.939 63.609 1.00 29.90 409 SER A CA 1
ATOM 2225 C C . SER A 1 275 ? -62.689 18.968 64.587 1.00 36.35 409 SER A C 1
ATOM 2226 O O . SER A 1 275 ? -62.625 18.714 65.795 1.00 44.63 409 SER A O 1
ATOM 2229 N N . GLU A 1 276 ? -62.275 20.131 64.079 1.00 27.99 410 GLU A N 1
ATOM 2230 C CA . GLU A 1 276 ? -61.724 21.168 64.947 1.00 19.96 410 GLU A CA 1
ATOM 2231 C C . GLU A 1 276 ? -62.771 21.683 65.929 1.00 27.49 410 GLU A C 1
ATOM 2232 O O . GLU A 1 276 ? -62.450 21.994 67.083 1.00 28.94 410 GLU A O 1
ATOM 2238 N N . ILE A 1 277 ? -64.026 21.792 65.490 1.00 27.96 411 ILE A N 1
ATOM 2239 C CA . ILE A 1 277 ? -65.084 22.284 66.369 1.00 25.08 411 ILE A CA 1
ATOM 2240 C C . ILE A 1 277 ? -65.448 21.238 67.418 1.00 32.12 411 ILE A C 1
ATOM 2241 O O . ILE A 1 277 ? -65.527 21.539 68.615 1.00 35.46 411 ILE A O 1
ATOM 2246 N N . MET A 1 278 ? -65.679 19.995 66.984 1.00 36.96 412 MET A N 1
ATOM 2247 C CA . MET A 1 278 ? -66.156 18.955 67.892 1.00 38.85 412 MET A CA 1
ATOM 2248 C C . MET A 1 278 ? -65.159 18.626 68.992 1.00 36.07 412 MET A C 1
ATOM 2249 O O . MET A 1 278 ? -65.563 18.126 70.048 1.00 45.61 412 MET A O 1
ATOM 2254 N N . ASN A 1 279 ? -63.873 18.892 68.776 1.00 31.61 413 ASN A N 1
ATOM 2255 C CA . ASN A 1 279 ? -62.846 18.602 69.766 1.00 44.47 413 ASN A CA 1
ATOM 2256 C C . ASN A 1 279 ? -62.198 19.868 70.309 1.00 44.65 413 ASN A C 1
ATOM 2257 O O . ASN A 1 279 ? -61.073 19.819 70.816 1.00 49.07 413 ASN A O 1
ATOM 2262 N N . TYR A 1 280 ? -62.890 21.005 70.210 1.00 41.56 414 TYR A N 1
ATOM 2263 C CA . TYR A 1 280 ? -62.317 22.253 70.694 1.00 45.36 414 TYR A CA 1
ATOM 2264 C C . TYR A 1 280 ? -62.293 22.289 72.215 1.00 54.37 414 TYR A C 1
ATOM 2265 O O . TYR A 1 280 ? -61.405 22.914 72.805 1.00 59.10 414 TYR A O 1
ATOM 2274 N N . HIS A 1 281 ? -63.253 21.626 72.866 1.00 60.20 415 HIS A N 1
ATOM 2275 C CA . HIS A 1 281 ? -63.255 21.544 74.321 1.00 60.03 415 HIS A CA 1
ATOM 2276 C C . HIS A 1 281 ? -62.111 20.695 74.864 1.00 57.19 415 HIS A C 1
ATOM 2277 O O . HIS A 1 281 ? -61.911 20.668 76.084 1.00 63.09 415 HIS A O 1
ATOM 2284 N N . ASN A 1 282 ? -61.358 20.013 74.001 1.00 49.66 416 ASN A N 1
ATOM 2285 C CA . ASN A 1 282 ? -60.119 19.353 74.390 1.00 49.26 416 ASN A CA 1
ATOM 2286 C C . ASN A 1 282 ? -58.896 20.114 73.898 1.00 47.95 416 ASN A C 1
ATOM 2287 O O . ASN A 1 282 ? -57.778 19.592 73.964 1.00 43.68 416 ASN A O 1
ATOM 2292 N N . ASN A 1 283 ? -59.087 21.332 73.401 1.00 50.20 417 ASN A N 1
ATOM 2293 C CA . ASN A 1 283 ? -57.994 22.221 73.038 1.00 49.30 417 ASN A CA 1
ATOM 2294 C C . ASN A 1 283 ? -57.796 23.216 74.174 1.00 53.11 417 ASN A C 1
ATOM 2295 O O . ASN A 1 283 ? -58.760 23.840 74.629 1.00 55.77 417 ASN A O 1
ATOM 2300 N N . ASP A 1 284 ? -56.551 23.346 74.641 1.00 52.21 418 ASP A N 1
ATOM 2301 C CA . ASP A 1 284 ? -56.265 24.248 75.753 1.00 60.67 418 ASP A CA 1
ATOM 2302 C C . ASP A 1 284 ? -56.664 25.686 75.440 1.00 56.69 418 ASP A C 1
ATOM 2303 O O . ASP A 1 284 ? -57.010 26.444 76.353 1.00 54.48 418 ASP A O 1
ATOM 2308 N N . LEU A 1 285 ? -56.602 26.085 74.165 1.00 51.16 419 LEU A N 1
ATOM 2309 C CA . LEU A 1 285 ? -57.019 27.427 73.768 1.00 45.09 419 LEU A CA 1
ATOM 2310 C C . LEU A 1 285 ? -58.464 27.730 74.147 1.00 51.82 419 LEU A C 1
ATOM 2311 O O . LEU A 1 285 ? -58.817 28.905 74.303 1.00 53.71 419 LEU A O 1
ATOM 2316 N N . SER A 1 286 ? -59.307 26.703 74.296 1.00 50.98 420 SER A N 1
ATOM 2317 C CA . SER A 1 286 ? -60.710 26.916 74.633 1.00 48.88 420 SER A CA 1
ATOM 2318 C C . SER A 1 286 ? -60.897 27.504 76.025 1.00 53.97 420 SER A C 1
ATOM 2319 O O . SER A 1 286 ? -61.965 28.055 76.311 1.00 54.16 420 SER A O 1
ATOM 2322 N N . GLU A 1 287 ? -59.889 27.397 76.893 1.00 55.40 421 GLU A N 1
ATOM 2323 C CA . GLU A 1 287 ? -60.029 27.918 78.247 1.00 63.78 421 GLU A CA 1
ATOM 2324 C C . GLU A 1 287 ? -60.092 29.441 78.255 1.00 56.05 421 GLU A C 1
ATOM 2325 O O . GLU A 1 287 ? -60.766 30.027 79.109 1.00 63.35 421 GLU A O 1
ATOM 2331 N N . ASN A 1 288 ? -59.405 30.094 77.315 1.00 47.25 422 ASN A N 1
ATOM 2332 C CA . ASN A 1 288 ? -59.380 31.546 77.230 1.00 48.31 422 ASN A CA 1
ATOM 2333 C C . ASN A 1 288 ? -60.012 32.098 75.961 1.00 54.51 422 ASN A C 1
ATOM 2334 O O . ASN A 1 288 ? -60.340 33.290 75.928 1.00 49.03 422 ASN A O 1
ATOM 2339 N N . TYR A 1 289 ? -60.197 31.279 74.927 1.00 52.95 423 TYR A N 1
ATOM 2340 C CA . TYR A 1 289 ? -60.699 31.744 73.644 1.00 40.82 423 TYR A CA 1
ATOM 2341 C C . TYR A 1 289 ? -61.909 30.920 73.229 1.00 40.45 423 TYR A C 1
ATOM 2342 O O . TYR A 1 289 ? -62.007 29.729 73.538 1.00 42.78 423 TYR A O 1
ATOM 2351 N N . MET A 1 290 ? -62.835 31.568 72.528 1.00 32.15 424 MET A N 1
ATOM 2352 C CA . MET A 1 290 ? -64.031 30.921 72.010 1.00 34.47 424 MET A CA 1
ATOM 2353 C C . MET A 1 290 ? -64.074 31.027 70.491 1.00 35.71 424 MET A C 1
ATOM 2354 O O . MET A 1 290 ? -63.505 31.949 69.898 1.00 35.18 424 MET A O 1
ATOM 2359 N N . ILE A 1 291 ? -64.766 30.074 69.869 1.00 37.43 425 ILE A N 1
ATOM 2360 C CA . ILE A 1 291 ? -64.837 29.996 68.414 1.00 29.77 425 ILE A CA 1
ATOM 2361 C C . ILE A 1 291 ? -65.653 31.165 67.877 1.00 33.32 425 ILE A C 1
ATOM 2362 O O . ILE A 1 291 ? -66.836 31.318 68.202 1.00 37.58 425 ILE A O 1
ATOM 2367 N N . ASP A 1 292 ? -65.021 31.996 67.046 1.00 35.09 426 ASP A N 1
ATOM 2368 C CA . ASP A 1 292 ? -65.688 33.157 66.469 1.00 34.41 426 ASP A CA 1
ATOM 2369 C C . ASP A 1 292 ? -66.320 32.823 65.123 1.00 33.29 426 ASP A C 1
ATOM 2370 O O . ASP A 1 292 ? -67.541 32.658 65.031 1.00 46.13 426 ASP A O 1
ATOM 2375 N N . ARG A 1 293 ? -65.506 32.730 64.073 1.00 28.54 427 ARG A N 1
ATOM 2376 C CA . ARG A 1 293 ? -66.023 32.480 62.735 1.00 26.14 427 ARG A CA 1
ATOM 2377 C C . ARG A 1 293 ? -64.938 31.826 61.891 1.00 20.83 427 ARG A C 1
ATOM 2378 O O . ARG A 1 293 ? -63.785 31.700 62.310 1.00 23.10 427 ARG A O 1
ATOM 2386 N N . VAL A 1 294 ? -65.331 31.408 60.689 1.00 21.97 428 VAL A N 1
ATOM 2387 C CA . VAL A 1 294 ? -64.417 30.845 59.702 1.00 15.64 428 VAL A CA 1
ATOM 2388 C C . VAL A 1 294 ? -64.073 31.931 58.694 1.00 18.77 428 VAL A C 1
ATOM 2389 O O . VAL A 1 294 ? -64.965 32.618 58.181 1.00 28.07 428 VAL A O 1
ATOM 2393 N N . ILE A 1 295 ? -62.784 32.096 58.417 1.00 15.80 429 ILE A N 1
ATOM 2394 C CA . ILE A 1 295 ? -62.301 33.074 57.451 1.00 15.07 429 ILE A CA 1
ATOM 2395 C C . ILE A 1 295 ? -61.890 32.354 56.174 1.00 15.41 429 ILE A C 1
ATOM 2396 O O . ILE A 1 295 ? -61.214 31.318 56.224 1.00 15.49 429 ILE A O 1
ATOM 2401 N N . TYR A 1 296 ? -62.302 32.898 55.033 1.00 17.83 430 TYR A N 1
ATOM 2402 C CA . TYR A 1 296 ? -61.935 32.377 53.721 1.00 19.96 430 TYR A CA 1
ATOM 2403 C C . TYR A 1 296 ? -61.019 33.386 53.043 1.00 18.69 430 TYR A C 1
ATOM 2404 O O . TYR A 1 296 ? -61.382 34.558 52.897 1.00 19.85 430 TYR A O 1
ATOM 2413 N N . TRP A 1 297 ? -59.837 32.932 52.634 1.00 12.07 431 TRP A N 1
ATOM 2414 C CA . TRP A 1 297 ? -58.802 33.800 52.097 1.00 14.51 431 TRP A CA 1
ATOM 2415 C C . TRP A 1 297 ? -58.293 33.249 50.773 1.00 13.76 431 TRP A C 1
ATOM 2416 O O . TRP A 1 297 ? -58.400 32.053 50.491 1.00 13.83 431 TRP A O 1
ATOM 2427 N N . ARG A 1 298 ? -57.735 34.142 49.958 1.00 13.22 432 ARG A N 1
ATOM 2428 C CA . ARG A 1 298 ? -57.011 33.746 48.759 1.00 14.30 432 ARG A CA 1
ATOM 2429 C C . ARG A 1 298 ? -55.764 34.611 48.632 1.00 22.40 432 ARG A C 1
ATOM 2430 O O . ARG A 1 298 ? -55.754 35.779 49.032 1.00 25.94 432 ARG A O 1
ATOM 2438 N N . LEU A 1 299 ? -54.696 34.012 48.116 1.00 14.27 433 LEU A N 1
ATOM 2439 C CA . LEU A 1 299 ? -53.464 34.743 47.856 1.00 15.56 433 LEU A CA 1
ATOM 2440 C C . LEU A 1 299 ? -53.635 35.594 46.601 1.00 14.83 433 LEU A C 1
ATOM 2441 O O . LEU A 1 299 ? -54.078 35.094 45.563 1.00 18.76 433 LEU A O 1
ATOM 2446 N N . SER A 1 300 ? -53.292 36.880 46.692 1.00 14.77 434 SER A N 1
ATOM 2447 C CA . SER A 1 300 ? -53.438 37.784 45.556 1.00 16.13 434 SER A CA 1
ATOM 2448 C C . SER A 1 300 ? -52.119 38.219 44.934 1.00 18.91 434 SER A C 1
ATOM 2449 O O . SER A 1 300 ? -52.074 38.454 43.725 1.00 21.99 434 SER A O 1
ATOM 2452 N N . GLN A 1 301 ? -51.051 38.338 45.722 1.00 17.07 435 GLN A N 1
ATOM 2453 C CA . GLN A 1 301 ? -49.745 38.715 45.201 1.00 17.17 435 GLN A CA 1
ATOM 2454 C C . GLN A 1 301 ? -48.671 38.104 46.088 1.00 19.69 435 GLN A C 1
ATOM 2455 O O . GLN A 1 301 ? -48.791 38.131 47.315 1.00 26.68 435 GLN A O 1
ATOM 2461 N N . VAL A 1 302 ? -47.621 37.562 45.468 1.00 24.22 436 VAL A N 1
ATOM 2462 C CA . VAL A 1 302 ? -46.512 36.944 46.194 1.00 17.78 436 VAL A CA 1
ATOM 2463 C C . VAL A 1 302 ? -45.209 37.281 45.482 1.00 19.33 436 VAL A C 1
ATOM 2464 O O . VAL A 1 302 ? -45.032 36.933 44.309 1.00 21.25 436 VAL A O 1
ATOM 2468 N N . THR A 1 303 ? -44.297 37.945 46.188 1.00 20.32 437 THR A N 1
ATOM 2469 C CA . THR A 1 303 ? -42.946 38.195 45.709 1.00 17.82 437 THR A CA 1
ATOM 2470 C C . THR A 1 303 ? -41.943 37.536 46.647 1.00 20.40 437 THR A C 1
ATOM 2471 O O . THR A 1 303 ? -42.194 37.393 47.848 1.00 20.32 437 THR A O 1
ATOM 2475 N N . CYS A 1 304 ? -40.802 37.133 46.091 1.00 20.46 438 CYS A N 1
ATOM 2476 C CA . CYS A 1 304 ? -39.767 36.440 46.852 1.00 16.99 438 CYS A CA 1
ATOM 2477 C C . CYS A 1 304 ? -38.407 36.896 46.348 1.00 19.64 438 CYS A C 1
ATOM 2478 O O . CYS A 1 304 ? -38.094 36.729 45.165 1.00 22.17 438 CYS A O 1
ATOM 2481 N N . ASN A 1 305 ? -37.601 37.468 47.240 1.00 19.46 439 ASN A N 1
ATOM 2482 C CA . ASN A 1 305 ? -36.299 38.016 46.884 1.00 19.52 439 ASN A CA 1
ATOM 2483 C C . ASN A 1 305 ? -35.250 37.507 47.859 1.00 19.68 439 ASN A C 1
ATOM 2484 O O . ASN A 1 305 ? -35.477 37.497 49.073 1.00 23.30 439 ASN A O 1
ATOM 2489 N N . LEU A 1 306 ? -34.106 37.087 47.324 1.00 17.96 440 LEU A N 1
ATOM 2490 C CA . LEU A 1 306 ? -33.045 36.508 48.135 1.00 19.33 440 LEU A CA 1
ATOM 2491 C C . LEU A 1 306 ? -32.178 37.608 48.734 1.00 20.23 440 LEU A C 1
ATOM 2492 O O . LEU A 1 306 ? -31.779 38.546 48.037 1.00 20.95 440 LEU A O 1
ATOM 2497 N N . ILE A 1 307 ? -31.888 37.491 50.028 1.00 15.33 441 ILE A N 1
ATOM 2498 C CA . ILE A 1 307 ? -31.046 38.440 50.747 1.00 13.86 441 ILE A CA 1
ATOM 2499 C C . ILE A 1 307 ? -29.875 37.677 51.347 1.00 15.25 441 ILE A C 1
ATOM 2500 O O . ILE A 1 307 ? -30.074 36.694 52.071 1.00 18.00 441 ILE A O 1
ATOM 2505 N N . LYS A 1 308 ? -28.662 38.127 51.049 1.00 14.16 442 LYS A N 1
ATOM 2506 C CA . LYS A 1 308 ? -27.455 37.472 51.525 1.00 15.49 442 LYS A CA 1
ATOM 2507 C C . LYS A 1 308 ? -26.829 38.274 52.659 1.00 21.43 442 LYS A C 1
ATOM 2508 O O . LYS A 1 308 ? -26.999 39.492 52.755 1.00 24.14 442 LYS A O 1
ATOM 2514 N N . LEU A 1 309 ? -26.098 37.570 53.519 1.00 20.07 443 LEU A N 1
ATOM 2515 C CA . LEU A 1 309 ? -25.485 38.188 54.686 1.00 27.79 443 LEU A CA 1
ATOM 2516 C C . LEU A 1 309 ? -24.208 38.918 54.295 1.00 29.50 443 LEU A C 1
ATOM 2517 O O . LEU A 1 309 ? -23.351 38.364 53.599 1.00 35.78 443 LEU A O 1
ATOM 2522 N N . ASN A 1 310 ? -24.086 40.166 54.741 1.00 35.13 444 ASN A N 1
ATOM 2523 C CA . ASN A 1 310 ? -22.857 40.942 54.590 1.00 36.04 444 ASN A CA 1
ATOM 2524 C C . ASN A 1 310 ? -22.171 40.932 55.952 1.00 28.37 444 ASN A C 1
ATOM 2525 O O . ASN A 1 310 ? -22.425 41.783 56.805 1.00 32.95 444 ASN A O 1
ATOM 2530 N N . LYS A 1 311 ? -21.295 39.943 56.149 1.00 34.02 445 LYS A N 1
ATOM 2531 C CA . LYS A 1 311 ? -20.712 39.696 57.466 1.00 39.29 445 LYS A CA 1
ATOM 2532 C C . LYS A 1 311 ? -19.867 40.876 57.929 1.00 35.59 445 LYS A C 1
ATOM 2533 O O . LYS A 1 311 ? -20.005 41.349 59.063 1.00 40.01 445 LYS A O 1
ATOM 2539 N N . GLU A 1 312 ? -18.980 41.361 57.059 1.00 37.57 446 GLU A N 1
ATOM 2540 C CA . GLU A 1 312 ? -18.085 42.450 57.434 1.00 38.66 446 GLU A CA 1
ATOM 2541 C C . GLU A 1 312 ? -18.851 43.741 57.714 1.00 36.53 446 GLU A C 1
ATOM 2542 O O . GLU A 1 312 ? -18.538 44.458 58.672 1.00 35.14 446 GLU A O 1
ATOM 2548 N N . ALA A 1 313 ? -19.858 44.055 56.892 1.00 38.61 447 ALA A N 1
ATOM 2549 C CA . ALA A 1 313 ? -20.629 45.279 57.094 1.00 36.33 447 ALA A CA 1
ATOM 2550 C C . ALA A 1 313 ? -21.382 45.268 58.419 1.00 33.18 447 ALA A C 1
ATOM 2551 O O . ALA A 1 313 ? -21.588 46.327 59.023 1.00 29.97 447 ALA A O 1
ATOM 2553 N N . PHE A 1 314 ? -21.803 44.091 58.884 1.00 33.75 448 PHE A N 1
ATOM 2554 C CA . PHE A 1 314 ? -22.478 44.007 60.174 1.00 31.57 448 PHE A CA 1
ATOM 2555 C C . PHE A 1 314 ? -21.492 44.100 61.332 1.00 27.20 448 PHE A C 1
ATOM 2556 O O . PHE A 1 314 ? -21.764 44.779 62.328 1.00 38.55 448 PHE A O 1
ATOM 2564 N N . GLU A 1 315 ? -20.345 43.425 61.224 1.00 27.94 449 GLU A N 1
ATOM 2565 C CA . GLU A 1 315 ? -19.372 43.442 62.309 1.00 32.26 449 GLU A CA 1
ATOM 2566 C C . GLU A 1 315 ? -18.720 44.808 62.477 1.00 33.13 449 GLU A C 1
ATOM 2567 O O . GLU A 1 315 ? -18.130 45.074 63.530 1.00 26.91 449 GLU A O 1
ATOM 2573 N N . GLU A 1 316 ? -18.811 45.677 61.467 1.00 35.31 450 GLU A N 1
ATOM 2574 C CA . GLU A 1 316 ? -18.344 47.050 61.625 1.00 27.09 450 GLU A CA 1
ATOM 2575 C C . GLU A 1 316 ? -19.218 47.831 62.598 1.00 34.00 450 GLU A C 1
ATOM 2576 O O . GLU A 1 316 ? -18.751 48.799 63.208 1.00 36.70 450 GLU A O 1
ATOM 2582 N N . LYS A 1 317 ? -20.480 47.432 62.752 1.00 31.42 451 LYS A N 1
ATOM 2583 C CA . LYS A 1 317 ? -21.434 48.139 63.595 1.00 34.74 451 LYS A CA 1
ATOM 2584 C C . LYS A 1 317 ? -21.568 47.533 64.986 1.00 33.13 451 LYS A C 1
ATOM 2585 O O . LYS A 1 317 ? -22.328 48.058 65.805 1.00 34.52 451 LYS A O 1
ATOM 2591 N N . ILE A 1 318 ? -20.856 46.447 65.272 1.00 27.44 452 ILE A N 1
ATOM 2592 C CA . ILE A 1 318 ? -20.912 45.789 66.577 1.00 27.14 452 ILE A CA 1
ATOM 2593 C C . ILE A 1 318 ? -20.359 46.682 67.688 1.00 28.46 452 ILE A C 1
ATOM 2594 O O . ILE A 1 318 ? -20.955 46.722 68.775 1.00 31.34 452 ILE A O 1
ATOM 2599 N N . PRO A 1 319 ? -19.246 47.408 67.492 1.00 36.21 453 PRO A N 1
ATOM 2600 C CA . PRO A 1 319 ? -18.790 48.308 68.568 1.00 30.74 453 PRO A CA 1
ATOM 2601 C C . PRO A 1 319 ? -19.836 49.323 68.996 1.00 22.64 453 PRO A C 1
ATOM 2602 O O . PRO A 1 319 ? -19.947 49.622 70.192 1.00 22.04 453 PRO A O 1
ATOM 2606 N N . LEU A 1 320 ? -20.604 49.869 68.050 1.00 21.05 454 LEU A N 1
ATOM 2607 C CA . LEU A 1 320 ? -21.683 50.784 68.409 1.00 19.44 454 LEU A CA 1
ATOM 2608 C C . LEU A 1 320 ? -22.729 50.084 69.269 1.00 25.41 454 LEU A C 1
ATOM 2609 O O . LEU A 1 320 ? -23.209 50.647 70.260 1.00 27.58 454 LEU A O 1
ATOM 2614 N N . LEU A 1 321 ? -23.103 48.856 68.897 1.00 23.34 455 LEU A N 1
ATOM 2615 C CA . LEU A 1 321 ? -24.078 48.105 69.684 1.00 19.85 455 LEU A CA 1
ATOM 2616 C C . LEU A 1 321 ? -23.546 47.796 71.077 1.00 25.90 455 LEU A C 1
ATOM 2617 O O . LEU A 1 321 ? -24.288 47.870 72.064 1.00 33.71 455 LEU A O 1
ATOM 2622 N N . GLN A 1 322 ? -22.263 47.435 71.178 1.00 26.52 456 GLN A N 1
ATOM 2623 C CA . GLN A 1 322 ? -21.668 47.167 72.484 1.00 25.02 456 GLN A CA 1
ATOM 2624 C C . GLN A 1 322 ? -21.688 48.412 73.360 1.00 28.51 456 GLN A C 1
ATOM 2625 O O . GLN A 1 322 ? -21.919 48.328 74.572 1.00 26.08 456 GLN A O 1
ATOM 2631 N N . GLN A 1 323 ? -21.444 49.579 72.760 1.00 25.83 457 GLN A N 1
ATOM 2632 C CA . GLN A 1 323 ? -21.516 50.831 73.504 1.00 29.42 457 GLN A CA 1
ATOM 2633 C C . GLN A 1 323 ? -22.938 51.096 73.983 1.00 31.61 457 GLN A C 1
ATOM 2634 O O . GLN A 1 323 ? -23.160 51.442 75.150 1.00 33.95 457 GLN A O 1
ATOM 2640 N N . PHE A 1 324 ? -23.915 50.952 73.084 1.00 23.53 458 PHE A N 1
ATOM 2641 C CA . PHE A 1 324 ? -25.315 51.140 73.452 1.00 20.42 458 PHE A CA 1
ATOM 2642 C C . PHE A 1 324 ? -25.715 50.211 74.593 1.00 25.47 458 PHE A C 1
ATOM 2643 O O . PHE A 1 324 ? -26.388 50.630 75.541 1.00 31.51 458 PHE A O 1
ATOM 2651 N N . TRP A 1 325 ? -25.314 48.940 74.514 1.00 24.75 459 TRP A N 1
ATOM 2652 C CA . TRP A 1 325 ? -25.659 47.995 75.572 1.00 23.09 459 TRP A CA 1
ATOM 2653 C C . TRP A 1 325 ? -24.991 48.370 76.889 1.00 30.63 459 TRP A C 1
ATOM 2654 O O . TRP A 1 325 ? -25.576 48.180 77.963 1.00 28.96 459 TRP A O 1
ATOM 2665 N N . ASP A 1 326 ? -23.764 48.896 76.830 1.00 33.27 460 ASP A N 1
ATOM 2666 C CA . ASP A 1 326 ? -23.105 49.363 78.045 1.00 28.22 460 ASP A CA 1
ATOM 2667 C C . ASP A 1 326 ? -23.865 50.517 78.685 1.00 32.81 460 ASP A C 1
ATOM 2668 O O . ASP A 1 326 ? -23.884 50.639 79.916 1.00 33.66 460 ASP A O 1
ATOM 2673 N N . TYR A 1 327 ? -24.484 51.378 77.871 1.00 27.63 461 TYR A N 1
ATOM 2674 C CA . TYR A 1 327 ? -25.353 52.415 78.419 1.00 25.48 461 TYR A CA 1
ATOM 2675 C C . TYR A 1 327 ? -26.570 51.806 79.103 1.00 37.41 461 TYR A C 1
ATOM 2676 O O . TYR A 1 327 ? -26.982 52.260 80.178 1.00 35.47 461 TYR A O 1
ATOM 2685 N N . VAL A 1 328 ? -27.166 50.782 78.486 1.00 35.93 462 VAL A N 1
ATOM 2686 C CA . VAL A 1 328 ? -28.342 50.134 79.064 1.00 32.81 462 VAL A CA 1
ATOM 2687 C C . VAL A 1 328 ? -28.001 49.516 80.414 1.00 35.31 462 VAL A C 1
ATOM 2688 O O . VAL A 1 328 ? -28.696 49.737 81.413 1.00 33.55 462 VAL A O 1
ATOM 2692 N N . LEU A 1 329 ? -26.928 48.722 80.459 1.00 38.11 463 LEU A N 1
ATOM 2693 C CA . LEU A 1 329 ? -26.503 48.120 81.718 1.00 30.80 463 LEU A CA 1
ATOM 2694 C C . LEU A 1 329 ? -26.126 49.177 82.747 1.00 37.81 463 LEU A C 1
ATOM 2695 O O . LEU A 1 329 ? -26.248 48.939 83.954 1.00 43.56 463 LEU A O 1
ATOM 2700 N N . PHE A 1 330 ? -25.665 50.344 82.292 1.00 41.79 464 PHE A N 1
ATOM 2701 C CA . PHE A 1 330 ? -25.303 51.419 83.211 1.00 39.97 464 PHE A CA 1
ATOM 2702 C C . PHE A 1 330 ? -26.529 51.954 83.943 1.00 37.61 464 PHE A C 1
ATOM 2703 O O . PHE A 1 330 ? -26.570 51.977 85.179 1.00 38.81 464 PHE A O 1
ATOM 2711 N N . TYR A 1 331 ? -27.547 52.388 83.195 1.00 37.42 465 TYR A N 1
ATOM 2712 C CA . TYR A 1 331 ? -28.756 52.924 83.811 1.00 36.99 465 TYR A CA 1
ATOM 2713 C C . TYR A 1 331 ? -29.612 51.856 84.480 1.00 29.99 465 TYR A C 1
ATOM 2714 O O . TYR A 1 331 ? -30.608 52.203 85.124 1.00 33.96 465 TYR A O 1
ATOM 2723 N N . ARG A 1 332 ? -29.258 50.576 84.350 1.00 37.58 466 ARG A N 1
ATOM 2724 C CA . ARG A 1 332 ? -29.965 49.530 85.077 1.00 41.21 466 ARG A CA 1
ATOM 2725 C C . ARG A 1 332 ? -29.508 49.412 86.523 1.00 41.60 466 ARG A C 1
ATOM 2726 O O . ARG A 1 332 ? -30.249 48.871 87.350 1.00 38.22 466 ARG A O 1
ATOM 2734 N N . GLN A 1 333 ? -28.306 49.890 86.845 1.00 51.37 467 GLN A N 1
ATOM 2735 C CA . GLN A 1 333 ? -27.809 49.866 88.211 1.00 49.50 467 GLN A CA 1
ATOM 2736 C C . GLN A 1 333 ? -27.808 51.235 88.877 1.00 46.18 467 GLN A C 1
ATOM 2737 O O . GLN A 1 333 ? -27.531 51.318 90.079 1.00 54.23 467 GLN A O 1
ATOM 2743 N N . HIS A 1 334 ? -28.114 52.302 88.142 1.00 38.44 468 HIS A N 1
ATOM 2744 C CA . HIS A 1 334 ? -28.185 53.659 88.685 1.00 41.66 468 HIS A CA 1
ATOM 2745 C C . HIS A 1 334 ? -29.566 54.221 88.357 1.00 45.84 468 HIS A C 1
ATOM 2746 O O . HIS A 1 334 ? -29.767 54.837 87.308 1.00 45.40 468 HIS A O 1
ATOM 2753 N N . SER A 1 335 ? -30.519 54.007 89.269 1.00 54.54 469 SER A N 1
ATOM 2754 C CA . SER A 1 335 ? -31.889 54.458 89.038 1.00 52.54 469 SER A CA 1
ATOM 2755 C C . SER A 1 335 ? -31.995 55.979 89.040 1.00 57.93 469 SER A C 1
ATOM 2756 O O . SER A 1 335 ? -32.758 56.551 88.252 1.00 57.38 469 SER A O 1
ATOM 2759 N N . ASP A 1 336 ? -31.256 56.649 89.927 1.00 62.12 470 ASP A N 1
ATOM 2760 C CA . ASP A 1 336 ? -31.361 58.102 90.041 1.00 66.81 470 ASP A CA 1
ATOM 2761 C C . ASP A 1 336 ? -30.958 58.795 88.745 1.00 56.39 470 ASP A C 1
ATOM 2762 O O . ASP A 1 336 ? -31.660 59.694 88.265 1.00 49.46 470 ASP A O 1
ATOM 2767 N N . LYS A 1 337 ? -29.820 58.399 88.169 1.00 46.17 471 LYS A N 1
ATOM 2768 C CA . LYS A 1 337 ? -29.394 58.986 86.902 1.00 39.37 471 LYS A CA 1
ATOM 2769 C C . LYS A 1 337 ? -30.394 58.708 85.788 1.00 45.54 471 LYS A C 1
ATOM 2770 O O . LYS A 1 337 ? -30.507 59.500 84.845 1.00 43.81 471 LYS A O 1
ATOM 2776 N N . LEU A 1 338 ? -31.126 57.594 85.878 1.00 48.75 472 LEU A N 1
ATOM 2777 C CA . LEU A 1 338 ? -32.160 57.304 84.889 1.00 41.33 472 LEU A CA 1
ATOM 2778 C C . LEU A 1 338 ? -33.327 58.280 85.001 1.00 45.43 472 LEU A C 1
ATOM 2779 O O . LEU A 1 338 ? -33.830 58.772 83.983 1.00 42.02 472 LEU A O 1
ATOM 2784 N N . ASP A 1 339 ? -33.781 58.557 86.227 1.00 51.69 473 ASP A N 1
ATOM 2785 C CA . ASP A 1 339 ? -34.843 59.540 86.429 1.00 40.82 473 ASP A CA 1
ATOM 2786 C C . ASP A 1 339 ? -34.459 60.897 85.850 1.00 44.42 473 ASP A C 1
ATOM 2787 O O . ASP A 1 339 ? -35.230 61.506 85.097 1.00 46.74 473 ASP A O 1
ATOM 2792 N N . LYS A 1 340 ? -33.271 61.394 86.206 1.00 49.90 474 LYS A N 1
ATOM 2793 C CA . LYS A 1 340 ? -32.792 62.656 85.649 1.00 47.15 474 LYS A CA 1
ATOM 2794 C C . LYS A 1 340 ? -32.660 62.588 84.133 1.00 47.04 474 LYS A C 1
ATOM 2795 O O . LYS A 1 340 ? -32.861 63.598 83.449 1.00 48.35 474 LYS A O 1
ATOM 2801 N N . LEU A 1 341 ? -32.312 61.417 83.594 1.00 43.74 475 LEU A N 1
ATOM 2802 C CA . LEU A 1 341 ? -32.209 61.268 82.145 1.00 36.41 475 LEU A CA 1
ATOM 2803 C C . LEU A 1 341 ? -33.562 61.470 81.475 1.00 40.80 475 LEU A C 1
ATOM 2804 O O . LEU A 1 341 ? -33.672 62.196 80.480 1.00 44.74 475 LEU A O 1
ATOM 2809 N N . ILE A 1 342 ? -34.608 60.831 82.009 1.00 38.14 476 ILE A N 1
ATOM 2810 C CA . ILE A 1 342 ? -35.950 60.989 81.452 1.00 38.00 476 ILE A CA 1
ATOM 2811 C C . ILE A 1 342 ? -36.379 62.450 81.505 1.00 46.12 476 ILE A C 1
ATOM 2812 O O . ILE A 1 342 ? -37.012 62.961 80.573 1.00 51.93 476 ILE A O 1
ATOM 2817 N N . LYS A 1 343 ? -36.051 63.140 82.602 1.00 52.85 477 LYS A N 1
ATOM 2818 C CA . LYS A 1 343 ? -36.307 64.575 82.689 1.00 56.23 477 LYS A CA 1
ATOM 2819 C C . LYS A 1 343 ? -35.627 65.323 81.549 1.00 51.47 477 LYS A C 1
ATOM 2820 O O . LYS A 1 343 ? -36.229 66.201 80.919 1.00 47.02 477 LYS A O 1
ATOM 2826 N N . PHE A 1 344 ? -34.361 64.992 81.275 1.00 47.23 478 PHE A N 1
ATOM 2827 C CA . PHE A 1 344 ? -33.638 65.660 80.197 1.00 49.98 478 PHE A CA 1
ATOM 2828 C C . PHE A 1 344 ? -34.269 65.359 78.844 1.00 47.98 478 PHE A C 1
ATOM 2829 O O . PHE A 1 344 ? -34.319 66.228 77.965 1.00 43.16 478 PHE A O 1
ATOM 2837 N N . VAL A 1 345 ? -34.754 64.130 78.657 1.00 47.68 479 VAL A N 1
ATOM 2838 C CA . VAL A 1 345 ? -35.380 63.766 77.391 1.00 51.90 479 VAL A CA 1
ATOM 2839 C C . VAL A 1 345 ? -36.699 64.513 77.215 1.00 58.21 479 VAL A C 1
ATOM 2840 O O . VAL A 1 345 ? -37.118 64.791 76.085 1.00 57.19 479 VAL A O 1
ATOM 2844 N N . GLU A 1 346 ? -37.381 64.846 78.314 1.00 58.94 480 GLU A N 1
ATOM 2845 C CA . GLU A 1 346 ? -38.554 65.707 78.197 1.00 57.15 480 GLU A CA 1
ATOM 2846 C C . GLU A 1 346 ? -38.177 67.143 77.854 1.00 51.58 480 GLU A C 1
ATOM 2847 O O . GLU A 1 346 ? -38.964 67.844 77.207 1.00 57.66 480 GLU A O 1
ATOM 2853 N N . LYS A 1 347 ? -36.993 67.603 78.273 1.00 46.67 481 LYS A N 1
ATOM 2854 C CA . LYS A 1 347 ? -36.586 68.966 77.942 1.00 54.28 481 LYS A CA 1
ATOM 2855 C C . LYS A 1 347 ? -36.419 69.125 76.437 1.00 58.79 481 LYS A C 1
ATOM 2856 O O . LYS A 1 347 ? -36.982 70.044 75.830 1.00 57.85 481 LYS A O 1
ATOM 2862 N N . VAL A 1 348 ? -35.649 68.249 75.856 1.00 58.48 482 VAL A N 1
ATOM 2863 C CA . VAL A 1 348 ? -35.476 68.282 74.457 1.00 56.15 482 VAL A CA 1
ATOM 2864 C C . VAL A 1 348 ? -36.135 67.034 74.003 1.00 63.51 482 VAL A C 1
ATOM 2865 O O . VAL A 1 348 ? -36.267 66.083 74.747 1.00 71.70 482 VAL A O 1
ATOM 2869 N N . LYS A 1 349 ? -36.588 67.040 72.784 1.00 66.26 483 LYS A N 1
ATOM 2870 C CA . LYS A 1 349 ? -37.308 65.914 72.281 1.00 71.43 483 LYS A CA 1
ATOM 2871 C C . LYS A 1 349 ? -36.487 64.721 71.916 1.00 60.11 483 LYS A C 1
ATOM 2872 O O . LYS A 1 349 ? -35.312 64.781 71.874 1.00 52.14 483 LYS A O 1
ATOM 2878 N N . GLU A 1 350 ? -37.171 63.628 71.673 1.00 67.02 484 GLU A N 1
ATOM 2879 C CA . GLU A 1 350 ? -36.632 62.343 71.331 1.00 59.37 484 GLU A CA 1
ATOM 2880 C C . GLU A 1 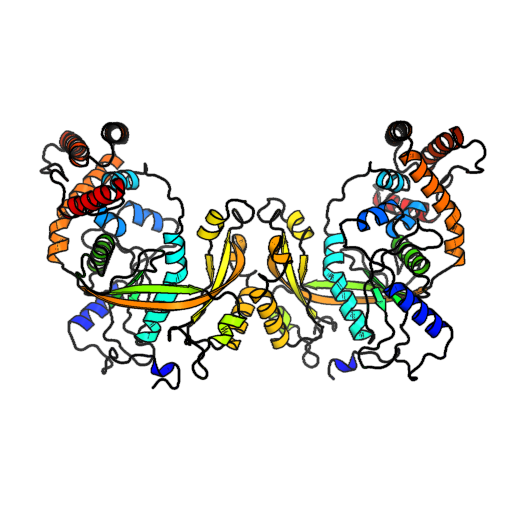350 ? -35.881 62.317 70.068 1.00 54.80 484 GLU A C 1
ATOM 2881 O O . GLU A 1 350 ? -35.006 61.534 69.895 1.00 53.57 484 GLU A O 1
ATOM 2887 N N . ASP A 1 351 ? -36.233 63.165 69.153 1.00 43.01 485 ASP A N 1
ATOM 2888 C CA . ASP A 1 351 ? -35.546 63.130 67.867 1.00 35.78 485 ASP A CA 1
ATOM 2889 C C . ASP A 1 351 ? -34.154 63.751 67.921 1.00 40.55 485 ASP A C 1
ATOM 2890 O O . ASP A 1 351 ? -33.346 63.502 67.020 1.00 47.56 485 ASP A O 1
ATOM 2895 N N . ASN A 1 352 ? -33.848 64.543 68.950 1.00 48.25 486 ASN A N 1
ATOM 2896 C CA . ASN A 1 352 ? -32.532 65.173 69.079 1.00 50.34 486 ASN A CA 1
ATOM 2897 C C . ASN A 1 352 ? -31.576 64.181 69.739 1.00 50.60 486 ASN A C 1
ATOM 2898 O O . ASN A 1 352 ? -31.245 64.270 70.924 1.00 43.80 486 ASN A O 1
ATOM 2903 N N . SER A 1 353 ? -31.111 63.222 68.934 1.00 38.05 487 SER A N 1
ATOM 2904 C CA . SER A 1 353 ? -30.240 62.172 69.452 1.00 26.69 487 SER A CA 1
ATOM 2905 C C . SER A 1 353 ? -28.878 62.713 69.870 1.00 32.84 487 SER A C 1
ATOM 2906 O O . SER A 1 353 ? -28.256 62.172 70.791 1.00 33.04 487 SER A O 1
ATOM 2909 N N . ALA A 1 354 ? -28.395 63.762 69.197 1.00 37.90 488 ALA A N 1
ATOM 2910 C CA . ALA A 1 354 ? -27.062 64.288 69.482 1.00 44.03 488 ALA A CA 1
ATOM 2911 C C . ALA A 1 354 ? -26.941 64.748 70.931 1.00 44.56 488 ALA A C 1
ATOM 2912 O O . ALA A 1 354 ? -26.022 64.337 71.651 1.00 35.82 488 ALA A O 1
ATOM 2914 N N . GLU A 1 355 ? -27.859 65.609 71.377 1.00 38.89 489 GLU A N 1
ATOM 2915 C CA . GLU A 1 355 ? -27.779 66.130 72.739 1.00 38.62 489 GLU A CA 1
ATOM 2916 C C . GLU A 1 355 ? -28.072 65.049 73.772 1.00 38.28 489 GLU A C 1
ATOM 2917 O O . GLU A 1 355 ? -27.449 65.021 74.840 1.00 43.33 489 GLU A O 1
ATOM 2923 N N . ILE A 1 356 ? -29.024 64.159 73.479 1.00 32.54 490 ILE A N 1
ATOM 2924 C CA . ILE A 1 356 ? -29.395 63.116 74.434 1.00 33.60 490 ILE A CA 1
ATOM 2925 C C . ILE A 1 356 ? -28.201 62.221 74.746 1.00 37.11 490 ILE A C 1
ATOM 2926 O O . ILE A 1 356 ? -27.828 62.037 75.910 1.00 39.91 490 ILE A O 1
ATOM 2931 N N . PHE A 1 357 ? -27.578 61.657 73.712 1.00 35.40 491 PHE A N 1
ATOM 2932 C CA . PHE A 1 357 ? -26.484 60.720 73.930 1.00 40.51 491 PHE A CA 1
ATOM 2933 C C . PHE A 1 357 ? -25.158 61.405 74.230 1.00 40.57 491 PHE A C 1
ATOM 2934 O O . PHE A 1 357 ? -24.221 60.730 74.673 1.00 33.25 491 PHE A O 1
ATOM 2942 N N . SER A 1 358 ? -25.047 62.713 73.993 1.00 48.67 492 SER A N 1
ATOM 2943 C CA . SER A 1 358 ? -23.936 63.466 74.565 1.00 39.22 492 SER A CA 1
ATOM 2944 C C . SER A 1 358 ? -24.073 63.545 76.080 1.00 34.36 492 SER A C 1
ATOM 2945 O O . SER A 1 358 ? -23.107 63.316 76.817 1.00 36.81 492 SER A O 1
ATOM 2948 N N . TYR A 1 359 ? -25.276 63.878 76.557 1.00 30.57 493 TYR A N 1
ATOM 2949 C CA . TYR A 1 359 ? -25.560 63.849 77.988 1.00 38.71 493 TYR A CA 1
ATOM 2950 C C . TYR A 1 359 ? -25.331 62.459 78.571 1.00 44.37 493 TYR A C 1
ATOM 2951 O O . TYR A 1 359 ? -24.780 62.322 79.670 1.00 47.54 493 TYR A O 1
ATOM 2960 N N . ILE A 1 360 ? -25.756 61.417 77.852 1.00 45.56 494 ILE A N 1
ATOM 2961 C CA . ILE A 1 360 ? -25.587 60.049 78.337 1.00 37.49 494 ILE A CA 1
ATOM 2962 C C . ILE A 1 360 ? -24.108 59.695 78.444 1.00 35.99 494 ILE A C 1
ATOM 2963 O O . ILE A 1 360 ? -23.682 59.032 79.397 1.00 36.38 494 ILE A O 1
ATOM 2968 N N . ASN A 1 361 ? -23.304 60.133 77.474 1.00 36.28 495 ASN A N 1
ATOM 2969 C CA . ASN A 1 361 ? -21.877 59.840 77.510 1.00 40.88 495 ASN A CA 1
ATOM 2970 C C . ASN A 1 361 ? -21.209 60.538 78.690 1.00 45.25 495 ASN A C 1
ATOM 2971 O O . ASN A 1 361 ? -20.279 59.991 79.294 1.00 45.87 495 ASN A O 1
ATOM 2976 N N . GLU A 1 362 ? -21.659 61.752 79.025 1.00 43.18 496 GLU A N 1
ATOM 2977 C CA . GLU A 1 362 ? -21.125 62.436 80.201 1.00 42.23 496 GLU A CA 1
ATOM 2978 C C . GLU A 1 362 ? -21.499 61.701 81.484 1.00 39.78 496 GLU A C 1
ATOM 2979 O O . GLU A 1 362 ? -20.672 61.572 82.395 1.00 45.30 496 GLU A O 1
ATOM 2985 N N . ASP A 1 363 ? -22.744 61.226 81.579 1.00 39.13 497 ASP A N 1
ATOM 2986 C CA . ASP A 1 363 ? -23.151 60.423 82.729 1.00 42.31 497 ASP A CA 1
ATOM 2987 C C . ASP A 1 363 ? -22.321 59.152 82.842 1.00 45.80 497 ASP A C 1
ATOM 2988 O O . ASP A 1 363 ? -21.938 58.747 83.946 1.00 40.63 497 ASP A O 1
ATOM 2993 N N . PHE A 1 364 ? -22.030 58.510 81.709 1.00 51.33 498 PHE A N 1
ATOM 2994 C CA . PHE A 1 364 ? -21.263 57.268 81.731 1.00 46.00 498 PHE A CA 1
ATOM 2995 C C . PHE A 1 364 ? -19.825 57.514 82.173 1.00 38.33 498 PHE A C 1
ATOM 2996 O O . PHE A 1 364 ? -19.315 56.828 83.067 1.00 36.25 498 PHE A O 1
ATOM 3004 N N . LEU A 1 365 ? -19.154 58.488 81.551 1.00 41.68 499 LEU A N 1
ATOM 3005 C CA . LEU A 1 365 ? -17.758 58.770 81.872 1.00 51.28 499 LEU A CA 1
ATOM 3006 C C . LEU A 1 365 ? -17.563 59.228 83.312 1.00 49.51 499 LEU A C 1
ATOM 3007 O O . LEU A 1 365 ? -16.442 59.145 83.826 1.00 48.20 499 LEU A O 1
ATOM 3012 N N . SER A 1 366 ? -18.619 59.715 83.969 1.00 49.68 500 SER A N 1
ATOM 3013 C CA . SER A 1 366 ? -18.479 60.199 85.339 1.00 43.76 500 SER A CA 1
ATOM 3014 C C . SER A 1 366 ? -18.061 59.090 86.298 1.00 49.26 500 SER A C 1
ATOM 3015 O O . SER A 1 366 ? -17.338 59.353 87.267 1.00 57.72 500 SER A O 1
ATOM 3018 N N . LEU A 1 367 ? -18.490 57.852 86.050 1.00 49.60 501 LEU A N 1
ATOM 3019 C CA . LEU A 1 367 ? -18.106 56.715 86.879 1.00 45.87 501 LEU A CA 1
ATOM 3020 C C . LEU A 1 367 ? -17.177 55.741 86.167 1.00 41.87 501 LEU A C 1
ATOM 3021 O O . LEU A 1 367 ? -16.765 54.746 86.772 1.00 37.23 501 LEU A O 1
ATOM 3026 N N . ASN A 1 368 ? -16.837 55.998 84.904 1.00 50.69 502 ASN A N 1
ATOM 3027 C CA . ASN A 1 368 ? -15.873 55.196 84.147 1.00 49.45 502 ASN A CA 1
ATOM 3028 C C . ASN A 1 368 ? -14.901 56.190 83.517 1.00 58.06 502 ASN A C 1
ATOM 3029 O O . ASN A 1 368 ? -15.076 56.597 82.365 1.00 56.87 502 ASN A O 1
ATOM 3034 N N . LYS A 1 369 ? -13.882 56.590 84.2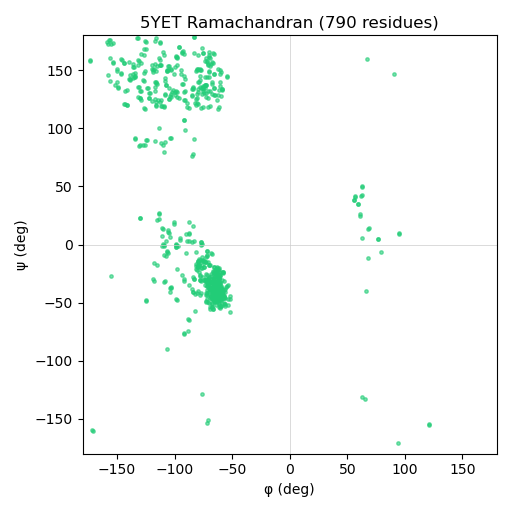85 1.00 57.74 503 LYS A N 1
ATOM 3035 C CA . LYS A 1 369 ? -12.996 57.662 83.839 1.00 53.45 503 LYS A CA 1
ATOM 3036 C C . LYS A 1 369 ? -12.283 57.287 82.545 1.00 51.21 503 LYS A C 1
ATOM 3037 O O . LYS A 1 369 ? -12.328 58.035 81.561 1.00 49.65 503 LYS A O 1
ATOM 3043 N N . ASP A 1 370 ? -11.611 56.141 82.525 1.00 50.45 504 ASP A N 1
ATOM 3044 C CA . ASP A 1 370 ? -11.002 55.639 81.300 1.00 55.62 504 ASP A CA 1
ATOM 3045 C C . ASP A 1 370 ? -12.045 54.777 80.596 1.00 64.82 504 ASP A C 1
ATOM 3046 O O . ASP A 1 370 ? -12.560 53.818 81.182 1.00 72.30 504 ASP A O 1
ATOM 3051 N N . SER A 1 37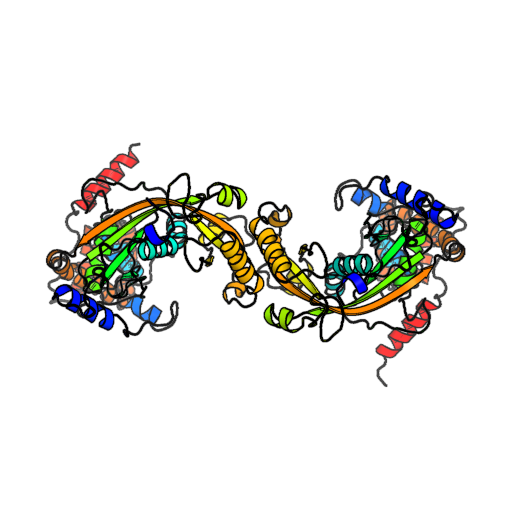1 ? -12.388 55.134 79.360 1.00 49.30 505 SER A N 1
ATOM 3052 C CA . SER A 1 371 ? -13.440 54.394 78.672 1.00 59.52 505 SER A CA 1
ATOM 3053 C C . SER A 1 371 ? -13.325 54.480 77.156 1.00 65.31 505 SER A C 1
ATOM 3054 O O . SER A 1 371 ? -13.783 53.578 76.446 1.00 67.95 505 SER A O 1
ATOM 3057 N N . LYS A 1 372 ? -12.732 55.562 76.653 1.00 48.24 506 LYS A N 1
ATOM 3058 C CA . LYS A 1 372 ? -12.573 55.838 75.227 1.00 57.62 506 LYS A CA 1
ATOM 3059 C C . LYS A 1 372 ? -13.897 55.991 74.488 1.00 43.82 506 LYS A C 1
ATOM 3060 O O . LYS A 1 372 ? -13.899 56.112 73.257 1.00 52.28 506 LYS A O 1
ATOM 3066 N N . TYR A 1 373 ? -15.024 55.985 75.194 1.00 44.81 507 TYR A N 1
ATOM 3067 C CA . TYR A 1 373 ? -16.315 56.135 74.539 1.00 49.45 507 TYR A CA 1
ATOM 3068 C C . TYR A 1 373 ? -16.534 57.585 74.129 1.00 46.34 507 TYR A C 1
ATOM 3069 O O . TYR A 1 373 ? -16.260 58.512 74.896 1.00 46.74 507 TYR A O 1
ATOM 3078 N N . GLU A 1 374 ? -17.034 57.774 72.911 1.00 43.75 508 GLU A N 1
ATOM 3079 C CA . GLU A 1 374 ? -17.394 59.085 72.404 1.00 41.47 508 GLU A CA 1
ATOM 3080 C C . GLU A 1 374 ? -18.896 59.147 72.159 1.00 38.01 508 GLU A C 1
ATOM 3081 O O . GLU A 1 374 ? -19.533 58.112 71.938 1.00 41.45 508 GLU A O 1
ATOM 3087 N N . PRO A 1 375 ? -19.493 60.338 72.211 1.00 35.55 509 PRO A N 1
ATOM 3088 C CA . PRO A 1 375 ? -20.948 60.433 72.053 1.00 46.47 509 PRO A CA 1
ATOM 3089 C C . PRO A 1 375 ? -21.398 59.910 70.697 1.00 44.84 509 PRO A C 1
ATOM 3090 O O . PRO A 1 375 ? -20.694 60.030 69.692 1.00 41.87 509 PRO A O 1
ATOM 3094 N N . LEU A 1 376 ? -22.589 59.322 70.680 1.00 31.20 510 LEU A N 1
ATOM 3095 C CA . LEU A 1 376 ? -23.149 58.716 69.484 1.00 27.75 510 LEU A CA 1
ATOM 3096 C C . LEU A 1 376 ? -24.128 59.666 68.804 1.00 33.42 510 LEU A C 1
ATOM 3097 O O . LEU A 1 376 ? -24.633 60.616 69.407 1.00 34.22 510 LEU A O 1
ATOM 3102 N N . TYR A 1 377 ? -24.383 59.391 67.523 1.00 34.76 511 TYR A N 1
ATOM 3103 C CA . TYR A 1 377 ? -25.382 60.108 66.730 1.00 36.64 511 TYR A CA 1
ATOM 3104 C C . TYR A 1 377 ? -25.082 61.602 66.649 1.00 33.76 511 TYR A C 1
ATOM 3105 O O . TYR A 1 377 ? -25.999 62.427 66.621 1.00 41.23 511 TYR A O 1
ATOM 3114 N N . GLN A 1 378 ? -23.799 61.970 66.610 1.00 41.47 512 GLN A N 1
ATOM 3115 C CA . GLN A 1 378 ? -23.456 63.386 66.525 1.00 48.94 512 GLN A CA 1
ATOM 3116 C C . GLN A 1 378 ? -23.807 63.968 65.162 1.00 50.44 512 GLN A C 1
ATOM 3117 O O . GLN A 1 378 ? -24.152 65.151 65.066 1.00 59.26 512 GLN A O 1
ATOM 3123 N N . GLU A 1 379 ? -23.725 63.163 64.105 1.00 42.21 513 GLU A N 1
ATOM 3124 C CA . GLU A 1 379 ? -24.211 63.531 62.784 1.00 52.04 513 GLU A CA 1
ATOM 3125 C C . GLU A 1 379 ? -25.291 62.557 62.330 1.00 42.18 513 GLU A C 1
ATOM 3126 O O . GLU A 1 379 ? -25.297 61.383 62.713 1.00 39.75 513 GLU A O 1
ATOM 3132 N N . GLU A 1 380 ? -26.205 63.062 61.507 1.00 41.59 514 GLU A N 1
ATOM 3133 C CA . GLU A 1 380 ? -27.291 62.249 60.977 1.00 48.06 514 GLU A CA 1
ATOM 3134 C C . GLU A 1 380 ? -26.798 61.263 59.924 1.00 46.78 514 GLU A C 1
ATOM 3135 O O . GLU A 1 380 ? -25.988 61.603 59.057 1.00 41.58 514 GLU A O 1
ATOM 3141 N N . THR A 1 381 ? -27.298 60.031 60.010 1.00 52.88 515 THR A N 1
ATOM 3142 C CA . THR A 1 381 ? -27.026 59.015 59.005 1.00 35.33 515 THR A CA 1
ATOM 3143 C C . THR A 1 381 ? -27.735 59.358 57.695 1.00 36.31 515 THR A C 1
ATOM 3144 O O . THR A 1 381 ? -28.628 60.210 57.639 1.00 34.91 515 THR A O 1
ATOM 3148 N N . GLU A 1 382 ? -27.320 58.677 56.624 1.00 23.02 516 GLU A N 1
ATOM 3149 C CA . GLU A 1 382 ? -27.884 58.957 55.307 1.00 26.50 516 GLU A CA 1
ATOM 3150 C C . GLU A 1 382 ? -29.358 58.576 55.236 1.00 30.76 516 GLU A C 1
ATOM 3151 O O . GLU A 1 382 ? -30.150 59.257 54.572 1.00 24.87 516 GLU A O 1
ATOM 3157 N N . TRP A 1 383 ? -29.746 57.489 55.910 1.00 33.69 517 TRP A N 1
ATOM 3158 C CA . TRP A 1 383 ? -31.152 57.094 55.940 1.00 33.45 517 TRP A CA 1
ATOM 3159 C C . TRP A 1 383 ? -31.993 58.059 56.767 1.00 24.78 517 TRP A C 1
ATOM 3160 O O . TRP A 1 383 ? -33.156 58.314 56.434 1.00 20.95 517 TRP A O 1
ATOM 3171 N N . ARG A 1 384 ? -31.432 58.586 57.858 1.00 27.28 518 ARG A N 1
ATOM 3172 C CA . ARG A 1 384 ? -32.128 59.621 58.615 1.00 27.95 518 ARG A CA 1
ATOM 3173 C C . ARG A 1 384 ? -32.471 60.810 57.727 1.00 28.06 518 ARG A C 1
ATOM 3174 O O . ARG A 1 384 ? -33.561 61.383 57.833 1.00 25.24 518 ARG A O 1
ATOM 3182 N N . LYS A 1 385 ? -31.543 61.196 56.849 1.00 37.86 519 LYS A N 1
ATOM 3183 C CA . LYS A 1 385 ? -31.792 62.288 55.914 1.00 24.55 519 LYS A CA 1
ATOM 3184 C C . LYS A 1 385 ? -32.945 61.957 54.973 1.00 30.37 519 LYS A C 1
ATOM 3185 O O . LYS A 1 385 ? -33.850 62.775 54.770 1.00 33.96 519 LYS A O 1
ATOM 3191 N N . LYS A 1 386 ? -32.927 60.754 54.388 1.00 34.46 520 LYS A N 1
ATOM 3192 C CA . LYS A 1 386 ? -33.969 60.370 53.438 1.00 35.61 520 LYS A CA 1
ATOM 3193 C C . LYS A 1 386 ? -35.342 60.330 54.097 1.00 33.20 520 LYS A C 1
ATOM 3194 O O . LYS A 1 386 ? -36.343 60.732 53.490 1.00 31.53 520 LYS A O 1
ATOM 3200 N N . TYR A 1 387 ? -35.415 59.827 55.331 1.00 30.59 521 TYR A N 1
ATOM 3201 C CA . TYR A 1 387 ? -36.696 59.782 56.026 1.00 36.27 521 TYR A CA 1
ATOM 3202 C C . TYR A 1 387 ? -37.192 61.182 56.362 1.00 35.19 521 TYR A C 1
ATOM 3203 O O . TYR A 1 387 ? -38.398 61.450 56.302 1.00 30.69 521 TYR A O 1
ATOM 3212 N N . ASN A 1 388 ? -36.277 62.085 56.723 1.00 38.35 522 ASN A N 1
ATOM 3213 C CA . ASN A 1 388 ? -36.665 63.472 56.959 1.00 37.55 522 ASN A CA 1
ATOM 3214 C C . ASN A 1 388 ? -37.151 64.134 55.674 1.00 32.90 522 ASN A C 1
ATOM 3215 O O . ASN A 1 388 ? -38.056 64.976 55.706 1.00 33.52 522 ASN A O 1
ATOM 3220 N N . GLN A 1 389 ? -36.558 63.769 54.534 1.00 29.93 523 GLN A N 1
ATOM 3221 C CA . GLN A 1 389 ? -37.036 64.281 53.253 1.00 28.44 523 GLN A CA 1
ATOM 3222 C C . GLN A 1 389 ? -38.476 63.862 52.990 1.00 34.93 523 GLN A C 1
ATOM 3223 O O . GLN A 1 389 ? -39.291 64.669 52.528 1.00 40.02 523 GLN A O 1
ATOM 3229 N N . ILE A 1 390 ? -38.807 62.600 53.274 1.00 34.66 524 ILE A N 1
ATOM 3230 C CA . ILE A 1 390 ? -40.160 62.110 53.023 1.00 37.77 524 ILE A CA 1
ATOM 3231 C C . ILE A 1 390 ? -41.151 62.740 53.994 1.00 33.66 524 ILE A C 1
ATOM 3232 O O . ILE A 1 390 ? -42.268 63.107 53.609 1.00 42.62 524 ILE A O 1
ATOM 3237 N N . LYS A 1 391 ? -40.765 62.872 55.266 1.00 28.78 525 LYS A N 1
ATOM 3238 C CA . LYS A 1 391 ? -41.629 63.543 56.232 1.00 33.21 525 LYS A CA 1
ATOM 3239 C C . LYS A 1 391 ? -41.878 64.994 55.836 1.00 39.97 525 LYS A C 1
ATOM 3240 O O . LYS A 1 391 ? -42.990 65.510 55.998 1.00 36.22 525 LYS A O 1
ATOM 3246 N N . ALA A 1 392 ? -40.849 65.667 55.313 1.00 38.81 526 ALA A N 1
ATOM 3247 C CA . ALA A 1 392 ? -41.008 67.049 54.870 1.00 30.53 526 ALA A CA 1
ATOM 3248 C C . ALA A 1 392 ? -41.967 67.152 53.691 1.00 33.27 526 ALA A C 1
ATOM 3249 O O . ALA A 1 392 ? -42.748 68.107 53.599 1.00 38.21 526 ALA A O 1
ATOM 3251 N N . LYS A 1 393 ? -41.914 66.185 52.771 1.00 30.06 527 LYS A N 1
ATOM 3252 C CA . LYS A 1 393 ? -42.818 66.202 51.625 1.00 31.58 527 LYS A CA 1
ATOM 3253 C C . LYS A 1 393 ? -44.270 66.068 52.066 1.00 38.39 527 LYS A C 1
ATOM 3254 O O . LYS A 1 393 ? -45.167 66.685 51.479 1.00 36.30 527 LYS A O 1
ATOM 3260 N N . LYS A 1 394 ? -44.520 65.256 53.096 1.00 42.32 528 LYS A N 1
ATOM 3261 C CA . LYS A 1 394 ? -45.882 65.069 53.582 1.00 46.26 528 LYS A CA 1
ATOM 3262 C C . LYS A 1 394 ? -46.382 66.306 54.320 1.00 45.30 528 LYS A C 1
ATOM 3263 O O . LYS A 1 394 ? -47.549 66.693 54.184 1.00 43.62 528 LYS A O 1
ATOM 3269 N N . ALA A 1 395 ? -45.506 66.940 55.101 1.00 45.47 529 ALA A N 1
ATOM 3270 C CA . ALA A 1 395 ? -45.857 68.018 56.019 1.00 43.11 529 ALA A CA 1
ATOM 3271 C C . ALA A 1 395 ? -45.995 69.391 55.369 1.00 47.56 529 ALA A C 1
ATOM 3272 O O . ALA A 1 395 ? -46.400 70.334 56.058 1.00 58.84 529 ALA A O 1
ATOM 3274 N N . GLN A 1 396 ? -45.677 69.546 54.088 1.00 40.81 530 GLN A N 1
ATOM 3275 C CA . GLN A 1 396 ? -45.679 70.879 53.500 1.00 41.01 530 GLN A CA 1
ATOM 3276 C C . GLN A 1 396 ? -47.080 71.322 53.094 1.00 37.76 530 GLN A C 1
ATOM 3277 O O . GLN A 1 396 ? -47.937 70.513 52.726 1.00 46.55 530 GLN A O 1
ATOM 3283 N N . MET A 1 397 ? -47.298 72.638 53.170 1.00 37.45 531 MET A N 1
ATOM 3284 C CA . MET A 1 397 ? -48.602 73.216 52.860 1.00 47.58 531 MET A CA 1
ATOM 3285 C C . MET A 1 397 ? -48.890 73.181 51.365 1.00 49.71 531 MET A C 1
ATOM 3286 O O . MET A 1 397 ? -49.984 72.788 50.942 1.00 57.51 531 MET A O 1
ATOM 3291 N N . TYR A 1 398 ? -47.928 73.598 50.550 1.00 47.95 532 TYR A N 1
ATOM 3292 C CA . TYR A 1 398 ? -48.136 73.771 49.121 1.00 41.40 532 TYR A CA 1
ATOM 3293 C C . TYR A 1 398 ? -47.566 72.590 48.347 1.00 54.20 532 TYR A C 1
ATOM 3294 O O . TYR A 1 398 ? -46.561 71.994 48.742 1.00 61.57 532 TYR A O 1
ATOM 3303 N N . LYS A 1 399 ? -48.235 72.260 47.241 1.00 66.39 533 LYS A N 1
ATOM 3304 C CA . LYS A 1 399 ? -47.916 71.109 46.389 1.00 74.91 533 LYS A CA 1
ATOM 3305 C C . LYS A 1 399 ? -48.153 69.776 47.100 1.00 57.03 533 LYS A C 1
ATOM 3306 O O . LYS A 1 399 ? -47.914 69.636 48.300 1.00 49.83 533 LYS A O 1
ATOM 3312 N N . GLU B 1 1 ? -87.602 -7.851 63.641 1.00 70.55 135 GLU B N 1
ATOM 3313 C CA . GLU B 1 1 ? -86.530 -7.065 64.242 1.00 80.54 135 GLU B CA 1
ATOM 3314 C C . GLU B 1 1 ? -86.407 -5.696 63.577 1.00 71.51 135 GLU B C 1
ATOM 3315 O O . GLU B 1 1 ? -87.294 -5.274 62.833 1.00 51.45 135 GLU B O 1
ATOM 3321 N N . VAL B 1 2 ? -85.302 -5.009 63.848 1.00 74.40 136 VAL B N 1
ATOM 3322 C CA . VAL B 1 2 ? -85.042 -3.677 63.315 1.00 61.99 136 VAL B CA 1
ATOM 3323 C C . VAL B 1 2 ? -83.854 -3.794 62.368 1.00 48.47 136 VAL B C 1
ATOM 3324 O O . VAL B 1 2 ? -82.698 -3.832 62.803 1.00 41.70 136 VAL B O 1
ATOM 3328 N N . ALA B 1 3 ? -84.136 -3.849 61.065 1.00 51.41 137 ALA B N 1
ATOM 3329 C CA . ALA B 1 3 ? -83.079 -3.881 60.059 1.00 53.71 137 ALA B CA 1
ATOM 3330 C C . ALA B 1 3 ? -82.567 -2.477 59.754 1.00 52.93 137 ALA B C 1
ATOM 3331 O O . ALA B 1 3 ? -81.371 -2.199 59.883 1.00 59.63 137 ALA B O 1
ATOM 3333 N N . THR B 1 4 ? -83.461 -1.584 59.337 1.00 53.83 138 THR B N 1
ATOM 3334 C CA . THR B 1 4 ? -83.148 -0.179 59.133 1.00 48.49 138 THR B CA 1
ATOM 3335 C C . THR B 1 4 ? -83.973 0.662 60.100 1.00 48.76 138 THR B C 1
ATOM 3336 O O . THR B 1 4 ? -84.817 0.150 60.839 1.00 52.46 138 THR B O 1
ATOM 3340 N N . TYR B 1 5 ? -83.719 1.973 60.097 1.00 50.01 139 TYR B N 1
ATOM 3341 C CA . TYR B 1 5 ? -84.467 2.857 60.984 1.00 48.29 139 TYR B CA 1
ATOM 3342 C C . TYR B 1 5 ? -85.937 2.939 60.595 1.00 41.84 139 TYR B C 1
ATOM 3343 O O . TYR B 1 5 ? -86.770 3.287 61.438 1.00 30.01 139 TYR B O 1
ATOM 3352 N N . GLU B 1 6 ? -86.266 2.630 59.338 1.00 45.73 140 GLU B N 1
ATOM 3353 C CA . GLU B 1 6 ? -87.649 2.669 58.879 1.00 41.03 140 GLU B CA 1
ATOM 3354 C C . GLU B 1 6 ? -88.539 1.676 59.616 1.00 38.87 140 GLU B C 1
ATOM 3355 O O . GLU B 1 6 ? -89.762 1.849 59.630 1.00 43.11 140 GLU B O 1
ATOM 3361 N N . ASP B 1 7 ? -87.959 0.642 60.228 1.00 36.65 141 ASP B N 1
ATOM 3362 C CA . ASP B 1 7 ? -88.736 -0.320 60.999 1.00 36.07 141 ASP B CA 1
ATOM 3363 C C . ASP B 1 7 ? -89.111 0.195 62.382 1.00 30.75 141 ASP B C 1
ATOM 3364 O O . ASP B 1 7 ? -89.956 -0.415 63.045 1.00 35.76 141 ASP B O 1
ATOM 3369 N N . LEU B 1 8 ? -88.504 1.293 62.830 1.00 31.66 142 LEU B N 1
ATOM 3370 C CA . LEU B 1 8 ? -88.883 1.919 64.089 1.00 27.07 142 LEU B CA 1
ATOM 3371 C C . LEU B 1 8 ? -90.130 2.781 63.953 1.00 29.97 142 LEU B C 1
ATOM 3372 O O . LEU B 1 8 ? -90.723 3.153 64.972 1.00 23.90 142 LEU B O 1
ATOM 3377 N N . ILE B 1 9 ? -90.532 3.104 62.728 1.00 23.43 143 ILE B N 1
ATOM 3378 C CA . ILE B 1 9 ? -91.701 3.940 62.485 1.00 20.68 143 ILE B CA 1
ATOM 3379 C C . ILE B 1 9 ? -92.954 3.108 62.722 1.00 28.77 143 ILE B C 1
ATOM 3380 O O . ILE B 1 9 ? -93.185 2.106 62.036 1.00 32.14 143 ILE B O 1
ATOM 3385 N N . SER B 1 10 ? -93.764 3.517 63.695 1.00 27.42 144 SER B N 1
ATOM 3386 C CA . SER B 1 10 ? -95.025 2.841 63.962 1.00 27.81 144 SER B CA 1
ATOM 3387 C C . SER B 1 10 ? -96.064 3.245 62.923 1.00 20.25 144 SER B C 1
ATOM 3388 O O . SER B 1 10 ? -96.200 4.427 62.593 1.00 26.24 144 SER B O 1
ATOM 3391 N N . HIS B 1 11 ? -96.794 2.259 62.406 1.00 26.90 145 HIS B N 1
ATOM 3392 C CA . HIS B 1 11 ? -97.884 2.498 61.470 1.00 28.67 145 HIS B CA 1
ATOM 3393 C C . HIS B 1 11 ? -99.245 2.199 62.086 1.00 24.52 145 HIS B C 1
ATOM 3394 O O . HIS B 1 11 ? -100.235 2.083 61.355 1.00 23.83 145 HIS B O 1
ATOM 3401 N N . LYS B 1 12 ? -99.312 2.062 63.413 1.00 25.67 146 LYS B N 1
ATOM 3402 C CA . LYS B 1 12 ? -100.580 1.794 64.087 1.00 26.62 146 LYS B CA 1
ATOM 3403 C C . LYS B 1 12 ? -101.599 2.907 63.862 1.00 27.99 146 LYS B C 1
ATOM 3404 O O . LYS B 1 12 ? -102.810 2.652 63.878 1.00 31.47 146 LYS B O 1
ATOM 3410 N N . HIS B 1 13 ? -101.138 4.132 63.614 1.00 24.13 147 HIS B N 1
ATOM 3411 C CA . HIS B 1 13 ? -102.015 5.293 63.516 1.00 22.05 147 HIS B CA 1
ATOM 3412 C C . HIS B 1 13 ? -102.231 5.769 62.084 1.00 25.35 147 HIS B C 1
ATOM 3413 O O . HIS B 1 13 ? -102.797 6.848 61.883 1.00 23.08 147 HIS B O 1
ATOM 3420 N N . ASP B 1 14 ? -101.790 5.006 61.087 1.00 34.23 148 ASP B N 1
ATOM 3421 C CA . ASP B 1 14 ? -102.057 5.374 59.703 1.00 29.31 148 ASP B CA 1
ATOM 3422 C C . ASP B 1 14 ? -103.536 5.194 59.379 1.00 32.91 148 ASP B C 1
ATOM 3423 O O . ASP B 1 14 ? -104.188 4.268 59.868 1.00 44.21 148 ASP B O 1
ATOM 3428 N N . TYR B 1 15 ? -104.069 6.099 58.546 1.00 28.81 149 TYR B N 1
ATOM 3429 C CA . TYR B 1 15 ? -105.475 6.065 58.155 1.00 33.78 149 TYR B CA 1
ATOM 3430 C C . TYR B 1 15 ? -105.605 5.520 56.742 1.00 40.73 149 TYR B C 1
ATOM 3431 O O . TYR B 1 15 ? -104.930 6.020 55.829 1.00 40.54 149 TYR B O 1
ATOM 3440 N N . PRO B 1 16 ? -106.451 4.505 56.517 1.00 41.68 150 PRO B N 1
ATOM 3441 C CA . PRO B 1 16 ? -106.453 3.815 55.216 1.00 34.66 150 PRO B CA 1
ATOM 3442 C C . PRO B 1 16 ? -106.949 4.664 54.054 1.00 38.35 150 PRO B C 1
ATOM 3443 O O . PRO B 1 16 ? -106.323 4.682 52.989 1.00 38.89 150 PRO B O 1
ATOM 3447 N N . LYS B 1 17 ? -108.064 5.365 54.239 1.00 38.60 151 LYS B N 1
ATOM 3448 C CA . LYS B 1 17 ? -108.649 6.147 53.160 1.00 42.49 151 LYS B CA 1
ATOM 3449 C C . LYS B 1 17 ? -107.978 7.513 53.035 1.00 33.67 151 LYS B C 1
ATOM 3450 O O . LYS B 1 17 ? -107.260 7.976 53.926 1.00 42.00 151 LYS B O 1
ATOM 3456 N N . GLU B 1 18 ? -108.228 8.160 51.898 1.00 35.35 152 GLU B N 1
ATOM 3457 C CA . GLU B 1 18 ? -107.703 9.485 51.596 1.00 42.47 152 GLU B CA 1
ATOM 3458 C C . GLU B 1 18 ? -108.595 10.610 52.105 1.00 42.75 152 GLU B C 1
ATOM 3459 O O . GLU B 1 18 ? -108.294 11.782 51.855 1.00 34.06 152 GLU B O 1
ATOM 3465 N N . ILE B 1 19 ? -109.679 10.286 52.803 1.00 41.42 153 ILE B N 1
ATOM 3466 C CA . ILE B 1 19 ? -110.585 11.287 53.356 1.00 31.20 153 ILE B CA 1
ATOM 3467 C C . ILE B 1 19 ? -111.187 10.720 54.634 1.00 31.08 153 ILE B C 1
ATOM 3468 O O . ILE B 1 19 ? -111.586 9.553 54.682 1.00 36.61 153 ILE B O 1
ATOM 3473 N N . TYR B 1 20 ? -111.235 11.547 55.676 1.00 23.66 154 TYR B N 1
ATOM 3474 C CA . TYR B 1 20 ? -111.733 11.091 56.967 1.00 23.19 154 TYR B CA 1
ATOM 3475 C C . TYR B 1 20 ? -113.213 10.738 56.880 1.00 26.70 154 TYR B C 1
ATOM 3476 O O . TYR B 1 20 ? -114.012 11.482 56.302 1.00 33.77 154 TYR B O 1
ATOM 3485 N N . LYS B 1 21 ? -113.572 9.595 57.460 1.00 22.50 155 LYS B N 1
ATOM 3486 C CA . LYS B 1 21 ? -114.942 9.097 57.482 1.00 17.91 155 LYS B CA 1
ATOM 3487 C C . LYS B 1 21 ? -115.626 9.302 58.826 1.00 20.00 155 LYS B C 1
ATOM 3488 O O . LYS B 1 21 ? -116.823 9.602 58.869 1.00 31.00 155 LYS B O 1
ATOM 3494 N N . GLU B 1 22 ? -114.893 9.148 59.925 1.00 20.58 156 GLU B N 1
ATOM 3495 C CA . GLU B 1 22 ? -115.474 9.233 61.256 1.00 25.92 156 GLU B CA 1
ATOM 3496 C C . GLU B 1 22 ? -115.654 10.686 61.683 1.00 31.65 156 GLU B C 1
ATOM 3497 O O . GLU B 1 22 ? -114.915 11.580 61.259 1.00 33.57 156 GLU B O 1
ATOM 3503 N N . SER B 1 23 ? -116.660 10.911 62.532 1.00 39.87 157 SER B N 1
ATOM 3504 C CA . SER B 1 23 ? -117.035 12.272 62.907 1.00 31.48 157 SER B CA 1
ATOM 3505 C C . SER B 1 23 ? -115.923 12.975 63.677 1.00 30.95 157 SER B C 1
ATOM 3506 O O . SER B 1 23 ? -115.630 14.149 63.419 1.00 22.45 157 SER B O 1
ATOM 3509 N N . HIS B 1 24 ? -115.294 12.280 64.629 1.00 30.21 158 HIS B N 1
ATOM 3510 C CA . HIS B 1 24 ? -114.315 12.948 65.482 1.00 27.97 158 HIS B CA 1
ATOM 3511 C C . HIS B 1 24 ? -113.062 13.326 64.702 1.00 23.85 158 HIS B C 1
ATOM 3512 O O . HIS B 1 24 ? -112.490 14.397 64.929 1.00 24.80 158 HIS B O 1
ATOM 3519 N N . TYR B 1 25 ? -112.630 12.477 63.766 1.00 20.36 159 TYR B N 1
ATOM 3520 C CA . TYR B 1 25 ? -111.505 12.843 62.910 1.00 17.71 159 TYR B CA 1
ATOM 3521 C C . TYR B 1 25 ? -111.839 14.054 62.046 1.00 16.70 159 TYR B C 1
ATOM 3522 O O . TYR B 1 25 ? -110.995 14.936 61.850 1.00 19.37 159 TYR B O 1
ATOM 3531 N N . ILE B 1 26 ? -113.063 14.109 61.515 1.00 15.14 160 ILE B N 1
ATOM 3532 C CA . ILE B 1 26 ? -113.477 15.248 60.698 1.00 14.27 160 ILE B CA 1
ATOM 3533 C C . ILE B 1 26 ? -113.470 16.528 61.526 1.00 19.05 160 ILE B C 1
ATOM 3534 O O . ILE B 1 26 ? -112.969 17.571 61.087 1.00 15.65 160 ILE B O 1
ATOM 3539 N N . ARG B 1 27 ? -114.032 16.467 62.736 1.00 18.74 161 ARG B N 1
ATOM 3540 C CA . ARG B 1 27 ? -114.092 17.650 63.588 1.00 17.45 161 ARG B CA 1
ATOM 3541 C C . ARG B 1 27 ? -112.698 18.113 63.994 1.00 16.92 161 ARG B C 1
ATOM 3542 O O . ARG B 1 27 ? -112.393 19.311 63.942 1.00 17.27 161 ARG B O 1
ATOM 3550 N N . ARG B 1 28 ? -111.838 17.174 64.395 1.00 19.72 162 ARG B N 1
ATOM 3551 C CA . ARG B 1 28 ? -110.484 17.526 64.814 1.00 15.75 162 ARG B CA 1
ATOM 3552 C C . ARG B 1 28 ? -109.682 18.117 63.662 1.00 16.36 162 ARG B C 1
ATOM 3553 O O . ARG B 1 28 ? -108.911 19.065 63.854 1.00 22.05 162 ARG B O 1
ATOM 3561 N N . ASN B 1 29 ? -109.843 17.565 62.457 1.00 12.76 163 ASN B N 1
ATOM 3562 C CA . ASN B 1 29 ? -109.134 18.099 61.298 1.00 13.90 163 ASN B CA 1
ATOM 3563 C C . ASN B 1 29 ? -109.611 19.506 60.959 1.00 19.71 163 ASN B C 1
ATOM 3564 O O . ASN B 1 29 ? -108.798 20.415 60.750 1.00 23.56 163 ASN B O 1
ATOM 3569 N N . THR B 1 30 ? -110.932 19.701 60.894 1.00 24.02 164 THR B N 1
ATOM 3570 C CA . THR B 1 30 ? -111.482 21.020 60.591 1.00 19.39 164 THR B CA 1
ATOM 3571 C C . THR B 1 30 ? -111.071 22.042 61.643 1.00 19.51 164 THR B C 1
ATOM 3572 O O . THR B 1 30 ? -110.672 23.165 61.313 1.00 23.22 164 THR B O 1
ATOM 3576 N N . ARG B 1 31 ? -111.176 21.671 62.922 1.00 18.97 165 ARG B N 1
ATOM 3577 C CA . ARG B 1 31 ? -110.749 22.564 63.994 1.00 15.31 165 ARG B CA 1
ATOM 3578 C C . ARG B 1 31 ? -109.284 22.951 63.837 1.00 23.69 165 ARG B C 1
ATOM 3579 O O . ARG B 1 31 ? -108.915 24.111 64.053 1.00 29.41 165 ARG B O 1
ATOM 3587 N N . LEU B 1 32 ? -108.434 21.991 63.460 1.00 26.84 166 LEU B N 1
ATOM 3588 C CA . LEU B 1 32 ? -107.017 22.287 63.276 1.00 21.88 166 LEU B CA 1
ATOM 3589 C C . LEU B 1 32 ? -106.804 23.319 62.177 1.00 21.92 166 LEU B C 1
ATOM 3590 O O . LEU B 1 32 ? -105.983 24.232 62.323 1.00 22.01 166 LEU B O 1
ATOM 3595 N N . ASP B 1 33 ? -107.529 23.187 61.063 1.00 21.96 167 ASP B N 1
ATOM 3596 C CA . ASP B 1 33 ? -107.426 24.182 60.002 1.00 23.26 167 ASP B CA 1
ATOM 3597 C C . ASP B 1 33 ? -107.951 25.540 60.454 1.00 29.57 167 ASP B C 1
ATOM 3598 O O . ASP B 1 33 ? -107.497 26.576 59.955 1.00 27.32 167 ASP B O 1
ATOM 3603 N N . VAL B 1 34 ? -108.905 25.559 61.389 1.00 27.75 168 VAL B N 1
ATOM 3604 C CA . VAL B 1 34 ? -109.352 26.826 61.957 1.00 25.34 168 VAL B CA 1
ATOM 3605 C C . VAL B 1 34 ? -108.294 27.387 62.900 1.00 30.91 168 VAL B C 1
ATOM 3606 O O . VAL B 1 34 ? -108.117 28.609 62.985 1.00 35.42 168 VAL B O 1
ATOM 3610 N N . ILE B 1 35 ? -107.574 26.519 63.619 1.00 34.87 169 ILE B N 1
ATOM 3611 C CA . ILE B 1 35 ? -106.484 27.001 64.462 1.00 25.42 169 ILE B CA 1
ATOM 3612 C C . ILE B 1 35 ? -105.384 27.585 63.589 1.00 25.42 169 ILE B C 1
ATOM 3613 O O . ILE B 1 35 ? -104.763 28.597 63.936 1.00 26.56 169 ILE B O 1
ATOM 3618 N N . LYS B 1 36 ? -105.125 26.960 62.445 1.00 30.40 170 LYS B N 1
ATOM 3619 C CA . LYS B 1 36 ? -104.273 27.576 61.446 1.00 23.73 170 LYS B CA 1
ATOM 3620 C C . LYS B 1 36 ? -104.971 28.827 60.920 1.00 47.58 170 LYS B C 1
ATOM 3621 O O . LYS B 1 36 ? -106.170 29.031 61.136 1.00 52.37 170 LYS B O 1
ATOM 3627 N N . LYS B 1 37 ? -104.203 29.684 60.248 1.00 42.81 171 LYS B N 1
ATOM 3628 C CA . LYS B 1 37 ? -104.719 30.928 59.682 1.00 62.71 171 LYS B CA 1
ATOM 3629 C C . LYS B 1 37 ? -105.117 31.922 60.772 1.00 57.62 171 LYS B C 1
ATOM 3630 O O . LYS B 1 37 ? -105.389 33.090 60.475 1.00 67.23 171 LYS B O 1
ATOM 3636 N N . ILE B 1 38 ? -105.179 31.474 62.024 1.00 48.52 172 ILE B N 1
ATOM 3637 C CA . ILE B 1 38 ? -105.332 32.425 63.131 1.00 47.91 172 ILE B CA 1
ATOM 3638 C C . ILE B 1 38 ? -104.115 33.337 63.153 1.00 48.58 172 ILE B C 1
ATOM 3639 O O . ILE B 1 38 ? -102.972 32.839 63.125 1.00 40.42 172 ILE B O 1
ATOM 3644 N N . PRO B 1 39 ? -104.283 34.658 63.186 1.00 49.63 173 PRO B N 1
ATOM 3645 C CA . PRO B 1 39 ? -103.110 35.541 63.147 1.00 52.37 173 PRO B CA 1
ATOM 3646 C C . PRO B 1 39 ? -102.235 35.339 64.373 1.00 58.43 173 PRO B C 1
ATOM 3647 O O . PRO B 1 39 ? -102.693 35.444 65.513 1.00 60.24 173 PRO B O 1
ATOM 3651 N N . GLN B 1 40 ? -100.962 35.037 64.125 1.00 49.39 174 GLN B N 1
ATOM 3652 C CA . GLN B 1 40 ? -99.952 34.934 65.169 1.00 67.88 174 GLN B CA 1
ATOM 3653 C C . GLN B 1 40 ? -98.874 35.964 64.869 1.00 70.69 174 GLN B C 1
ATOM 3654 O O . GLN B 1 40 ? -98.289 35.958 63.781 1.00 67.42 174 GLN B O 1
ATOM 3660 N N . PHE B 1 41 ? -98.617 36.842 65.829 1.00 74.42 175 PHE B N 1
ATOM 3661 C CA . PHE B 1 41 ? -97.781 38.008 65.598 1.00 78.31 175 PHE B CA 1
ATOM 3662 C C . PHE B 1 41 ? -96.324 37.739 65.959 1.00 88.38 175 PHE B C 1
ATOM 3663 O O . PHE B 1 41 ? -95.987 36.763 66.635 1.00 75.80 175 PHE B O 1
ATOM 3671 N N . GLU B 1 42 ? -95.45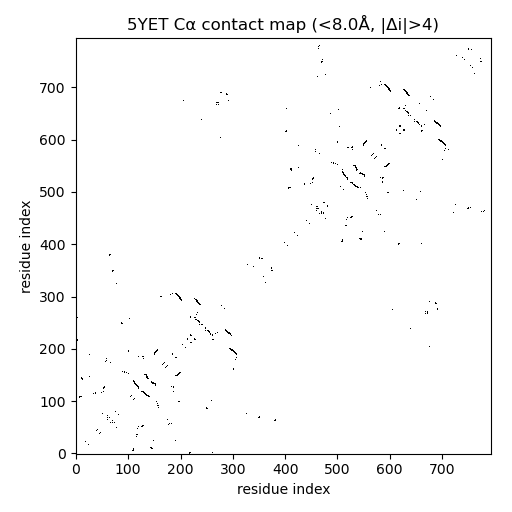8 38.630 65.479 1.00 90.84 176 GLU B N 1
ATOM 3672 C CA . GLU B 1 42 ? -94.020 38.495 65.664 1.00 95.15 176 GLU B CA 1
ATOM 3673 C C . GLU B 1 42 ? -93.666 38.524 67.145 1.00 92.48 176 GLU B C 1
ATOM 3674 O O . GLU B 1 42 ? -93.932 39.509 67.841 1.00 86.51 176 GLU B O 1
ATOM 3680 N N . GLN B 1 43 ? -93.078 37.427 67.617 1.00 89.01 177 GLN B N 1
ATOM 3681 C CA . GLN B 1 43 ? -92.844 37.220 69.039 1.00 92.12 177 GLN B CA 1
ATOM 3682 C C . GLN B 1 43 ? -91.941 38.310 69.614 1.00 100.07 177 GLN B C 1
ATOM 3683 O O . GLN B 1 43 ? -91.100 38.885 68.917 1.00 109.16 177 GLN B O 1
ATOM 3689 N N . LYS B 1 44 ? -92.146 38.602 70.900 1.00 100.38 178 LYS B N 1
ATOM 3690 C CA . LYS B 1 44 ? -91.446 39.623 71.682 1.00 93.97 178 LYS B CA 1
ATOM 3691 C C . LYS B 1 44 ? -91.773 41.053 71.268 1.00 87.22 178 LYS B C 1
ATOM 3692 O O . LYS B 1 44 ? -91.051 41.974 71.670 1.00 89.48 178 LYS B O 1
ATOM 3698 N N . SER B 1 45 ? -92.828 41.288 70.487 1.00 72.36 179 SER B N 1
ATOM 3699 C CA . SER B 1 45 ? -93.015 42.642 69.984 1.00 82.93 179 SER B CA 1
ATOM 3700 C C . SER B 1 45 ? -94.472 42.924 69.636 1.00 87.34 179 SER B C 1
ATOM 3701 O O . SER B 1 45 ? -95.175 42.063 69.100 1.00 86.53 179 SER B O 1
ATOM 3704 N N . LYS B 1 46 ? -94.902 44.144 69.956 1.00 86.98 180 LYS B N 1
ATOM 3705 C CA . LYS B 1 46 ? -96.148 44.774 69.483 1.00 79.90 180 LYS B CA 1
ATOM 3706 C C . LYS B 1 46 ? -97.355 43.968 69.961 1.00 82.47 180 LYS B C 1
ATOM 3707 O O . LYS B 1 46 ? -97.436 43.656 71.160 1.00 69.91 180 LYS B O 1
ATOM 3713 N N . GLU B 1 47 ? -98.309 43.632 69.083 1.00 87.95 181 GLU B N 1
ATOM 3714 C CA . GLU B 1 47 ? -99.566 43.026 69.511 1.00 81.41 181 GLU B CA 1
ATOM 3715 C C . GLU B 1 47 ? -99.365 41.690 70.208 1.00 65.91 181 GLU B C 1
ATOM 3716 O O . GLU B 1 47 ? -100.257 41.247 70.942 1.00 53.31 181 GLU B O 1
ATOM 3722 N N . TRP B 1 48 ? -98.235 41.024 69.966 1.00 57.08 182 TRP B N 1
ATOM 3723 C CA . TRP B 1 48 ? -97.914 39.804 70.698 1.00 61.82 182 TRP B CA 1
ATOM 3724 C C . TRP B 1 48 ? -97.883 40.073 72.200 1.00 64.29 182 TRP B C 1
ATOM 3725 O O . TRP B 1 48 ? -98.436 39.303 72.994 1.00 56.72 182 TRP B O 1
ATOM 3736 N N . LEU B 1 49 ? -97.220 41.163 72.606 1.00 70.47 183 LEU B N 1
ATOM 3737 C CA . LEU B 1 49 ? -97.218 41.568 74.011 1.00 69.29 183 LEU B CA 1
ATOM 3738 C C . LEU B 1 49 ? -98.623 41.896 74.498 1.00 54.67 183 LEU B C 1
ATOM 3739 O O . LEU B 1 49 ? -98.994 41.559 75.629 1.00 43.55 183 LEU B O 1
ATOM 3744 N N . LYS B 1 50 ? -99.405 42.587 73.663 1.00 52.58 184 LYS B N 1
ATOM 3745 C CA . LYS B 1 50 ? -100.782 42.927 74.010 1.00 49.26 184 LYS B CA 1
ATOM 3746 C C . LYS B 1 50 ? -101.606 41.683 74.320 1.00 56.71 184 LYS B C 1
ATOM 3747 O O . LYS B 1 50 ? -102.442 41.693 75.232 1.00 51.60 184 LYS B O 1
ATOM 3753 N N . GLN B 1 51 ? -101.396 40.610 73.555 1.00 67.99 185 GLN B N 1
ATOM 3754 C CA . GLN B 1 51 ? -102.169 39.385 73.737 1.00 52.11 185 GLN B CA 1
ATOM 3755 C C . GLN B 1 51 ? -102.002 38.810 75.140 1.00 54.84 185 GLN B C 1
ATOM 3756 O O . GLN B 1 51 ? -102.951 38.256 75.708 1.00 54.85 185 GLN B O 1
ATOM 3762 N N . ARG B 1 52 ? -100.804 38.924 75.714 1.00 50.60 186 ARG B N 1
ATOM 3763 C CA . ARG B 1 52 ? -100.559 38.354 77.035 1.00 45.83 186 ARG B CA 1
ATOM 3764 C C . ARG B 1 52 ? -101.176 39.174 78.161 1.00 39.73 186 ARG B C 1
ATOM 3765 O O . ARG B 1 52 ? -101.502 38.615 79.215 1.00 44.38 186 ARG B O 1
ATOM 3773 N N . THR B 1 53 ? -101.338 40.483 77.975 1.00 38.11 187 THR B N 1
ATOM 3774 C CA . THR B 1 53 ? -101.911 41.308 79.032 1.00 47.91 187 THR B CA 1
ATOM 3775 C C . THR B 1 53 ? -103.419 41.142 79.164 1.00 46.89 187 THR B C 1
ATOM 3776 O O . THR B 1 53 ? -103.972 41.469 80.219 1.00 53.97 187 THR B O 1
ATOM 3780 N N . GLU B 1 54 ? -104.096 40.651 78.128 1.00 35.58 188 GLU B N 1
ATOM 3781 C CA . GLU B 1 54 ? -105.548 40.529 78.134 1.00 37.25 188 GLU B CA 1
ATOM 3782 C C . GLU B 1 54 ? -106.036 39.144 78.548 1.00 33.75 188 GLU B C 1
ATOM 3783 O O . GLU B 1 54 ? -107.242 38.884 78.484 1.00 34.41 188 GLU B O 1
ATOM 3789 N N . SER B 1 55 ? -105.142 38.250 78.968 1.00 31.98 189 SER B N 1
ATOM 3790 C CA . SER B 1 55 ? -105.542 36.876 79.240 1.00 33.22 189 SER B CA 1
ATOM 3791 C C . SER B 1 55 ? -104.614 36.251 80.273 1.00 29.38 189 SER B C 1
ATOM 3792 O O . SER B 1 55 ? -103.471 36.679 80.453 1.00 31.67 189 SER B O 1
ATOM 3795 N N . LEU B 1 56 ? -105.132 35.226 80.950 1.00 32.10 190 LEU B N 1
ATOM 3796 C CA . LEU B 1 56 ? -104.342 34.382 81.839 1.00 41.03 190 LEU B CA 1
ATOM 3797 C C . LEU B 1 56 ? -103.781 33.196 81.066 1.00 39.73 190 LEU B C 1
ATOM 3798 O O . LEU B 1 56 ? -104.511 32.529 80.325 1.00 44.63 190 LEU B O 1
ATOM 3803 N N . THR B 1 57 ? -102.489 32.936 81.241 1.00 50.96 191 THR B N 1
ATOM 3804 C CA . THR B 1 57 ? -101.867 31.788 80.600 1.00 48.42 191 THR B CA 1
ATOM 3805 C C . THR B 1 57 ? -102.264 30.494 81.310 1.00 47.54 191 THR B C 1
ATOM 3806 O O . THR B 1 57 ? -102.781 30.498 82.431 1.00 40.51 191 THR B O 1
ATOM 3810 N N . ALA B 1 58 ? -102.016 29.371 80.629 1.00 57.21 192 ALA B N 1
ATOM 3811 C CA . ALA B 1 58 ? -102.372 28.063 81.169 1.00 41.18 192 ALA B CA 1
ATOM 3812 C C . ALA B 1 58 ? -101.568 27.702 82.412 1.00 39.94 192 ALA B C 1
ATOM 3813 O O . ALA B 1 58 ? -102.029 26.885 83.216 1.00 38.37 192 ALA B O 1
ATOM 3815 N N . THR B 1 59 ? -100.377 28.281 82.585 1.00 53.46 193 THR B N 1
ATOM 3816 C CA . THR B 1 59 ? -99.576 27.981 83.767 1.00 53.65 193 THR B CA 1
ATOM 3817 C C . THR B 1 59 ? -100.170 28.616 85.018 1.00 51.45 193 THR B C 1
ATOM 3818 O O . THR B 1 59 ? -99.970 28.108 86.128 1.00 53.31 193 THR B O 1
ATOM 3822 N N . ALA B 1 60 ? -100.916 29.710 84.859 1.00 49.29 194 ALA B N 1
ATOM 3823 C CA . ALA B 1 60 ? -101.527 30.391 85.992 1.00 46.13 194 ALA B CA 1
ATOM 3824 C C . ALA B 1 60 ? -102.794 29.705 86.486 1.00 49.30 194 ALA B C 1
ATOM 3825 O O . ALA B 1 60 ? -103.233 29.985 87.607 1.00 54.13 194 ALA B O 1
ATOM 3827 N N . ILE B 1 61 ? -103.392 28.824 85.678 1.00 56.77 195 ILE B N 1
ATOM 3828 C CA . ILE B 1 61 ? -104.687 28.243 86.027 1.00 52.74 195 ILE B CA 1
ATOM 3829 C C . ILE B 1 61 ? -104.581 27.407 87.296 1.00 47.51 195 ILE B C 1
ATOM 3830 O O . ILE B 1 61 ? -105.438 27.490 88.185 1.00 47.00 195 ILE B O 1
ATOM 3835 N N . SER B 1 62 ? -103.535 26.582 87.400 1.00 40.79 196 SER B N 1
ATOM 3836 C CA . SER B 1 62 ? -103.354 25.766 88.597 1.00 48.59 196 SER B CA 1
ATOM 3837 C C . SER B 1 62 ? -103.176 26.622 89.845 1.00 45.18 196 SER B C 1
ATOM 3838 O O . SER B 1 62 ? -103.490 26.174 90.954 1.00 45.99 196 SER B O 1
ATOM 3841 N N . VAL B 1 63 ? -102.680 27.850 89.690 1.00 40.64 197 VAL B N 1
ATOM 3842 C CA . VAL B 1 63 ? -102.464 28.714 90.846 1.00 42.55 197 VAL B CA 1
ATOM 3843 C C . VAL B 1 63 ? -103.752 29.419 91.250 1.00 41.20 197 VAL B C 1
ATOM 3844 O O . VAL B 1 63 ? -104.064 29.527 92.441 1.00 46.73 197 VAL B O 1
ATOM 3848 N N . VAL B 1 64 ? -104.517 29.913 90.272 1.00 43.82 198 VAL B N 1
ATOM 3849 C CA . VAL B 1 64 ? -105.776 30.588 90.577 1.00 38.28 198 VAL B CA 1
ATOM 3850 C C . VAL B 1 64 ? -106.767 29.624 91.218 1.00 34.49 198 VAL B C 1
ATOM 3851 O O . VAL B 1 64 ? -107.638 30.037 91.994 1.00 35.32 198 VAL B O 1
ATOM 3855 N N . PHE B 1 65 ? -106.640 28.329 90.932 1.00 36.87 199 PHE B N 1
ATOM 3856 C CA . PHE B 1 65 ? -107.482 27.318 91.561 1.00 46.72 199 PHE B CA 1
ATOM 3857 C C . PHE B 1 65 ? -107.054 26.992 92.986 1.00 47.09 199 PHE B C 1
ATOM 3858 O O . PHE B 1 65 ? -107.671 26.122 93.611 1.00 51.34 199 PHE B O 1
ATOM 3866 N N . ASP B 1 66 ? -106.024 27.665 93.506 1.00 34.95 200 ASP B N 1
ATOM 3867 C CA . ASP B 1 66 ? -105.458 27.363 94.823 1.00 41.66 200 ASP B CA 1
ATOM 3868 C C . ASP B 1 66 ? -105.031 25.899 94.914 1.00 42.23 200 ASP B C 1
ATOM 3869 O O . ASP B 1 66 ? -105.198 25.243 95.945 1.00 58.07 200 ASP B O 1
ATOM 3874 N N . GLU B 1 67 ? -104.474 25.379 93.818 1.00 41.30 201 GLU B N 1
ATOM 3875 C CA . GLU B 1 67 ? -104.077 23.978 93.739 1.00 39.87 201 GLU B CA 1
ATOM 3876 C C . GLU B 1 67 ? -102.647 23.817 93.232 1.00 34.56 201 GLU B C 1
ATOM 3877 O O . GLU B 1 67 ? -102.295 22.752 92.715 1.00 42.83 201 GLU B O 1
ATOM 3883 N N . ASP B 1 68 ? -101.813 24.853 93.372 1.00 40.30 202 ASP B N 1
ATOM 3884 C CA . ASP B 1 68 ? -100.418 24.809 92.964 1.00 44.74 202 ASP B CA 1
ATOM 3885 C C . ASP B 1 68 ? -99.510 24.745 94.187 1.00 47.05 202 ASP B C 1
ATOM 3886 O O . ASP B 1 68 ? -99.743 25.459 95.169 1.00 56.37 202 ASP B O 1
ATOM 3891 N N . PRO B 1 69 ? -98.470 23.904 94.164 1.00 41.00 203 PRO B N 1
ATOM 3892 C CA . PRO B 1 69 ? -97.599 23.786 95.343 1.00 44.51 203 PRO B CA 1
ATOM 3893 C C . PRO B 1 69 ? -96.571 24.896 95.485 1.00 43.75 203 PRO B C 1
ATOM 3894 O O . PRO B 1 69 ? -96.055 25.091 96.593 1.00 55.62 203 PRO B O 1
ATOM 3898 N N . TYR B 1 70 ? -96.251 25.623 94.416 1.00 51.09 204 TYR B N 1
ATOM 3899 C CA . TYR B 1 70 ? -95.170 26.603 94.446 1.00 43.39 204 TYR B CA 1
ATOM 3900 C C . TYR B 1 70 ? -95.659 28.033 94.653 1.00 47.48 204 TYR B C 1
ATOM 3901 O O . TYR B 1 70 ? -95.108 28.757 95.487 1.00 53.99 204 TYR B O 1
ATOM 3910 N N . LYS B 1 71 ? -96.683 28.457 93.919 1.00 40.01 205 LYS B N 1
ATOM 3911 C CA . LYS B 1 71 ? -97.158 29.831 93.964 1.00 36.46 205 LYS B CA 1
ATOM 3912 C C . LYS B 1 71 ? -98.553 29.905 94.574 1.00 43.62 205 LYS B C 1
ATOM 3913 O O . LYS B 1 71 ? -99.296 28.921 94.615 1.00 52.37 205 LYS B O 1
ATOM 3919 N N . HIS B 1 72 ? -98.897 31.102 95.056 1.00 46.70 206 HIS B N 1
ATOM 3920 C CA . HIS B 1 72 ? -100.200 31.414 95.620 1.00 39.87 206 HIS B CA 1
ATOM 3921 C C . HIS B 1 72 ? -100.948 32.402 94.726 1.00 47.21 206 HIS B C 1
ATOM 3922 O O . HIS B 1 72 ? -100.323 33.162 93.979 1.00 50.29 206 HIS B O 1
ATOM 3929 N N . PRO B 1 73 ? -102.289 32.403 94.769 1.00 39.58 207 PRO B N 1
ATOM 3930 C CA . PRO B 1 73 ? -103.060 33.203 93.797 1.00 39.12 207 PRO B CA 1
ATOM 3931 C C . PRO B 1 73 ? -102.692 34.679 93.745 1.00 39.99 207 PRO B C 1
ATOM 3932 O O . PRO B 1 73 ? -102.730 35.275 92.662 1.00 36.58 207 PRO B O 1
ATOM 3936 N N . ILE B 1 74 ? -102.349 35.290 94.883 1.00 43.38 208 ILE B N 1
ATOM 3937 C CA . ILE B 1 74 ? -102.038 36.718 94.887 1.00 39.66 208 ILE B CA 1
ATOM 3938 C C . ILE B 1 74 ? -100.847 37.015 93.985 1.00 39.24 208 ILE B C 1
ATOM 3939 O O . ILE B 1 74 ? -100.775 38.089 93.374 1.00 32.45 208 ILE B O 1
ATOM 3944 N N . VAL B 1 75 ? -99.907 36.073 93.873 1.00 42.04 209 VAL B N 1
ATOM 3945 C CA . VAL B 1 75 ? -98.737 36.283 93.022 1.00 45.89 209 VAL B CA 1
ATOM 3946 C C . VAL B 1 75 ? -99.166 36.486 91.575 1.00 45.47 209 VAL B C 1
ATOM 3947 O O . VAL B 1 75 ? -98.583 37.297 90.845 1.00 50.48 209 VAL B O 1
ATOM 3951 N N . ILE B 1 76 ? -100.200 35.762 91.143 1.00 41.67 210 ILE B N 1
ATOM 3952 C CA . ILE B 1 76 ? -100.673 35.884 89.768 1.00 31.97 210 ILE B CA 1
ATOM 3953 C C . ILE B 1 76 ? -101.393 37.212 89.567 1.00 34.11 210 ILE B C 1
ATOM 3954 O O . ILE B 1 76 ? -101.216 37.880 88.541 1.00 32.44 210 ILE B O 1
ATOM 3959 N N . LEU B 1 77 ? -102.219 37.613 90.538 1.00 35.22 211 LEU B N 1
ATOM 3960 C CA . LEU B 1 77 ? -102.932 38.883 90.429 1.00 26.43 211 LEU B CA 1
ATOM 3961 C C . LEU B 1 77 ? -101.958 40.053 90.363 1.00 39.28 211 LEU B C 1
ATOM 3962 O O . LEU B 1 77 ? -102.102 40.949 89.523 1.00 44.04 211 LEU B O 1
ATOM 3967 N N . LEU B 1 78 ? -100.961 40.065 91.251 1.00 41.13 212 LEU B N 1
ATOM 3968 C CA . LEU B 1 78 ? -99.974 41.140 91.230 1.00 42.64 212 LEU B CA 1
ATOM 3969 C C . LEU B 1 78 ? -99.144 41.103 89.953 1.00 37.75 212 LEU B C 1
ATOM 3970 O O . LEU B 1 78 ? -98.808 42.154 89.395 1.00 41.06 212 LEU B O 1
ATOM 3975 N N . ASP B 1 79 ? -98.802 39.903 89.478 1.00 40.07 213 ASP B N 1
ATOM 3976 C CA . ASP B 1 79 ? -98.043 39.784 88.237 1.00 50.35 213 ASP B CA 1
ATOM 3977 C C . ASP B 1 79 ? -98.821 40.346 87.052 1.00 44.97 213 ASP B C 1
ATOM 3978 O O . ASP B 1 79 ? -98.245 41.006 86.179 1.00 40.64 213 ASP B O 1
ATOM 3983 N N . LYS B 1 80 ? -100.129 40.094 87.002 1.00 52.22 214 LYS B N 1
ATOM 3984 C CA . LYS B 1 80 ? -100.952 40.580 85.903 1.00 46.61 214 LYS B CA 1
ATOM 3985 C C . LYS B 1 80 ? -101.244 42.071 85.999 1.00 50.35 214 LYS B C 1
ATOM 3986 O O . LYS B 1 80 ? -101.710 42.659 85.017 1.00 57.87 214 LYS B O 1
ATOM 3992 N N . CYS B 1 81 ? -100.989 42.691 87.150 1.00 48.59 215 CYS B N 1
ATOM 3993 C CA . CYS B 1 81 ? -101.164 44.125 87.324 1.00 53.38 215 CYS B CA 1
ATOM 3994 C C . CYS B 1 81 ? -99.861 44.902 87.188 1.00 50.86 215 CYS B C 1
ATOM 3995 O O . CYS B 1 81 ? -99.877 46.133 87.280 1.00 50.14 215 CYS B O 1
ATOM 3998 N N . GLY B 1 82 ? -98.738 44.219 86.977 1.00 55.49 216 GLY B N 1
ATOM 3999 C CA . GLY B 1 82 ? -97.469 44.874 86.734 1.00 55.34 216 GLY B CA 1
ATOM 4000 C C . GLY B 1 82 ? -96.591 45.082 87.946 1.00 46.56 216 GLY B C 1
ATOM 4001 O O . GLY B 1 82 ? -95.570 45.772 87.838 1.00 51.82 216 GLY B O 1
ATOM 4002 N N . ARG B 1 83 ? -96.945 44.507 89.094 1.00 51.96 217 ARG B N 1
ATOM 4003 C CA . ARG B 1 83 ? -96.182 44.664 90.326 1.00 53.47 217 ARG B CA 1
ATOM 4004 C C . ARG B 1 83 ? -95.551 43.348 90.772 1.00 47.65 217 ARG B C 1
ATOM 4005 O O . ARG B 1 83 ? -95.316 43.137 91.964 1.00 50.73 217 ARG B O 1
ATOM 4013 N N . GLY B 1 84 ? -95.273 42.451 89.820 1.00 48.75 218 GLY B N 1
ATOM 4014 C CA . GLY B 1 84 ? -94.725 41.152 90.147 1.00 56.33 218 GLY B CA 1
ATOM 4015 C C . GLY B 1 84 ? -93.206 41.109 90.109 1.00 57.60 218 GLY B C 1
ATOM 4016 O O . GLY B 1 84 ? -92.539 42.011 89.604 1.00 55.42 218 GLY B O 1
ATOM 4017 N N . LEU B 1 85 ? -92.666 40.032 90.674 1.00 66.82 219 LEU B N 1
ATOM 4018 C CA . LEU B 1 85 ? -91.229 39.814 90.675 1.00 75.69 219 LEU B CA 1
ATOM 4019 C C . LEU B 1 85 ? -90.710 39.594 89.254 1.00 86.76 219 LEU B C 1
ATOM 4020 O O . LEU B 1 85 ? -91.408 39.028 88.409 1.00 84.79 219 LEU B O 1
ATOM 4025 N N . PRO B 1 86 ? -89.487 40.036 88.965 1.00 79.02 220 PRO B N 1
ATOM 4026 C CA . PRO B 1 86 ? -88.833 39.622 87.720 1.00 62.67 220 PRO B CA 1
ATOM 4027 C C . PRO B 1 86 ? -88.423 38.160 87.790 1.00 57.61 220 PRO B C 1
ATOM 4028 O O . PRO B 1 86 ? -88.210 37.603 88.869 1.00 60.71 220 PRO B O 1
ATOM 4032 N N . PHE B 1 87 ? -88.311 37.537 86.618 1.00 56.38 221 PHE B N 1
ATOM 4033 C CA . PHE B 1 87 ? -88.018 36.111 86.527 1.00 58.46 221 PHE B CA 1
ATOM 4034 C C . PHE B 1 87 ? -86.513 35.879 86.438 1.00 58.62 221 PHE B C 1
ATOM 4035 O O . PHE B 1 87 ? -85.845 36.423 85.552 1.00 54.58 221 PHE B O 1
ATOM 4043 N N . VAL B 1 88 ? -85.987 35.073 87.358 1.00 51.85 222 VAL B N 1
ATOM 4044 C CA . VAL B 1 88 ? -84.587 34.665 87.362 1.00 48.94 222 VAL B CA 1
ATOM 4045 C C . VAL B 1 88 ? -84.477 33.282 86.732 1.00 49.13 222 VAL B C 1
ATOM 4046 O O . VAL B 1 88 ? -85.172 32.346 87.147 1.00 57.84 222 VAL B O 1
ATOM 4050 N N . GLU B 1 89 ? -83.610 33.153 85.730 1.00 52.81 223 GLU B N 1
ATOM 4051 C CA . GLU B 1 89 ? -83.433 31.881 85.042 1.00 53.85 223 GLU B CA 1
ATOM 4052 C C . GLU B 1 89 ? -82.802 30.841 85.963 1.00 55.06 223 GLU B C 1
ATOM 4053 O O . GLU B 1 89 ? -81.893 31.144 86.742 1.00 57.48 223 GLU B O 1
ATOM 4059 N N . ASN B 1 90 ? -83.289 29.605 85.866 1.00 50.20 224 ASN B N 1
ATOM 4060 C CA . ASN B 1 90 ? -82.857 28.510 86.725 1.00 42.75 224 ASN B CA 1
ATOM 4061 C C . ASN B 1 90 ? -82.534 27.286 85.874 1.00 38.23 224 ASN B C 1
ATOM 4062 O O . ASN B 1 90 ? -82.682 27.292 84.648 1.00 44.96 224 ASN B O 1
ATOM 4067 N N . LYS B 1 91 ? -82.083 26.224 86.548 1.00 42.26 225 LYS B N 1
ATOM 4068 C CA . LYS B 1 91 ? -81.594 25.039 85.848 1.00 42.08 225 LYS B CA 1
ATOM 4069 C C . LYS B 1 91 ? -82.727 24.213 85.248 1.00 47.03 225 LYS B C 1
ATOM 4070 O O . LYS B 1 91 ? -82.527 23.546 84.226 1.00 50.18 225 LYS B O 1
ATOM 4076 N N . PHE B 1 92 ? -83.907 24.225 85.872 1.00 46.88 226 PHE B N 1
ATOM 4077 C CA . PHE B 1 92 ? -85.014 23.405 85.385 1.00 46.86 226 PHE B CA 1
ATOM 4078 C C . PHE B 1 92 ? -85.513 23.896 84.032 1.00 42.25 226 PHE B C 1
ATOM 4079 O O . PHE B 1 92 ? -85.605 23.119 83.073 1.00 42.51 226 PHE B O 1
ATOM 4087 N N . VAL B 1 93 ? -85.854 25.183 83.942 1.00 40.20 227 VAL B N 1
ATOM 4088 C CA . VAL B 1 93 ? -86.316 25.754 82.679 1.00 41.56 227 VAL B CA 1
ATOM 4089 C C . VAL B 1 93 ? -85.248 25.609 81.602 1.00 39.31 227 VAL B C 1
ATOM 4090 O O . VAL B 1 93 ? -85.557 25.356 80.431 1.00 35.75 227 VAL B O 1
ATOM 4094 N N . HIS B 1 94 ? -83.977 25.763 81.981 1.00 33.41 228 HIS B N 1
ATOM 4095 C CA . HIS B 1 94 ? -82.890 25.607 81.018 1.00 34.93 228 HIS B CA 1
ATOM 4096 C C . HIS B 1 94 ? -82.895 24.216 80.397 1.00 32.46 228 HIS B C 1
ATOM 4097 O O . HIS B 1 94 ? -82.790 24.071 79.175 1.00 41.46 228 HIS B O 1
ATOM 4104 N N . HIS B 1 95 ? -83.011 23.179 81.229 1.00 26.97 229 HIS B N 1
ATOM 4105 C CA . HIS B 1 95 ? -83.003 21.813 80.714 1.00 33.39 229 HIS B CA 1
ATOM 4106 C C . HIS B 1 95 ? -84.221 21.547 79.835 1.00 39.99 229 HIS B C 1
ATOM 4107 O O . HIS B 1 95 ? -84.104 20.933 78.767 1.00 30.52 229 HIS B O 1
ATOM 4114 N N . GLY B 1 96 ? -85.399 21.993 80.275 1.00 36.52 230 GLY B N 1
ATOM 4115 C CA . GLY B 1 96 ? -86.608 21.761 79.498 1.00 33.57 230 GLY B CA 1
ATOM 4116 C C . GLY B 1 96 ? -86.603 22.494 78.169 1.00 32.76 230 GLY B C 1
ATOM 4117 O O . GLY B 1 96 ? -86.913 21.914 77.125 1.00 44.33 230 GLY B O 1
ATOM 4118 N N . ASN B 1 97 ? -86.257 23.784 78.189 1.00 27.71 231 ASN B N 1
ATOM 4119 C CA . ASN B 1 97 ? -86.145 24.542 76.947 1.00 31.98 231 ASN B CA 1
ATOM 4120 C C . ASN B 1 97 ? -85.042 24.009 76.043 1.00 42.23 231 ASN B C 1
ATOM 4121 O O . ASN B 1 97 ? -85.099 24.215 74.826 1.00 48.93 231 ASN B O 1
ATOM 4126 N N . LYS B 1 98 ? -84.042 23.333 76.611 1.00 28.00 232 LYS B N 1
ATOM 4127 C CA . LYS B 1 98 ? -82.932 22.828 75.811 1.00 22.67 232 LYS B CA 1
ATOM 4128 C C . LYS B 1 98 ? -83.348 21.634 74.960 1.00 25.31 232 LYS B C 1
ATOM 4129 O O . LYS B 1 98 ? -82.987 21.553 73.780 1.00 31.97 232 LYS B O 1
ATOM 4135 N N . TYR B 1 99 ? -84.107 20.701 75.532 1.00 23.31 233 TYR B N 1
ATOM 4136 C CA . TYR B 1 99 ? -84.391 19.429 74.882 1.00 27.60 233 TYR B CA 1
ATOM 4137 C C . TYR B 1 99 ? -85.829 19.285 74.400 1.00 28.49 233 TYR B C 1
ATOM 4138 O O . TYR B 1 99 ? -86.169 18.238 73.836 1.00 26.24 233 TYR B O 1
ATOM 4147 N N . GLU B 1 100 ? -86.682 20.291 74.619 1.00 24.97 234 GLU B N 1
ATOM 4148 C CA . GLU B 1 100 ? -88.080 20.200 74.201 1.00 23.88 234 GLU B CA 1
ATOM 4149 C C . GLU B 1 100 ? -88.212 19.798 72.736 1.00 26.41 234 GLU B C 1
ATOM 4150 O O . GLU B 1 100 ? -89.008 18.917 72.392 1.00 37.97 234 GLU B O 1
ATOM 4156 N N . GLN B 1 101 ? -87.438 20.438 71.855 1.00 27.29 235 GLN B N 1
ATOM 4157 C CA . GLN B 1 101 ? -87.530 20.132 70.431 1.00 18.51 235 GLN B CA 1
ATOM 4158 C C . GLN B 1 101 ? -87.076 18.708 70.128 1.00 18.90 235 GLN B C 1
ATOM 4159 O O . GLN B 1 101 ? -87.611 18.071 69.213 1.00 26.51 235 GLN B O 1
ATOM 4165 N N . ILE B 1 102 ? -86.094 18.195 70.873 1.00 15.34 236 ILE B N 1
ATOM 4166 C CA . ILE B 1 102 ? -85.671 16.808 70.688 1.00 18.83 236 ILE B CA 1
ATOM 4167 C C . ILE B 1 102 ? -86.819 15.856 70.999 1.00 21.58 236 ILE B C 1
ATOM 4168 O O . ILE B 1 102 ? -87.017 14.849 70.307 1.00 20.12 236 ILE B O 1
ATOM 4173 N N . GLY B 1 103 ? -87.594 16.158 72.042 1.00 24.17 237 GLY B N 1
ATOM 4174 C CA . GLY B 1 103 ? -88.786 15.371 72.321 1.00 27.05 237 GLY B CA 1
ATOM 4175 C C . GLY B 1 103 ? -89.784 15.404 71.179 1.00 24.96 237 GLY B C 1
ATOM 4176 O O . GLY B 1 103 ? -90.350 14.375 70.801 1.00 28.51 237 GLY B O 1
ATOM 4177 N N . THR B 1 104 ? -90.030 16.597 70.630 1.00 16.72 238 THR B N 1
ATOM 4178 C CA . THR B 1 104 ? -90.923 16.733 69.482 1.00 17.15 238 THR B CA 1
ATOM 4179 C C . THR B 1 104 ? -90.463 15.866 68.314 1.00 20.79 238 THR B C 1
ATOM 4180 O O . THR B 1 104 ? -91.272 15.181 67.677 1.00 23.64 238 THR B O 1
ATOM 4184 N N . MET B 1 105 ? -89.162 15.896 68.010 1.00 17.53 239 MET B N 1
ATOM 4185 C CA . MET B 1 105 ? -88.642 15.110 66.895 1.00 19.80 239 MET B CA 1
ATOM 4186 C C . MET B 1 105 ? -88.828 13.615 67.129 1.00 21.87 239 MET B C 1
ATOM 4187 O O . MET B 1 105 ? -89.205 12.878 66.210 1.00 19.30 239 MET B O 1
ATOM 4192 N N . PHE B 1 106 ? -88.551 13.146 68.348 1.00 19.48 240 PHE B N 1
ATOM 4193 C CA . PHE B 1 106 ? -88.723 11.730 68.657 1.00 16.12 240 PHE B CA 1
ATOM 4194 C C . PHE B 1 106 ? -90.177 11.305 68.485 1.00 20.85 240 PHE B C 1
ATOM 4195 O O . PHE B 1 106 ? -90.466 10.262 67.887 1.00 18.21 240 PHE B O 1
ATOM 4203 N N . TYR B 1 107 ? -91.108 12.105 69.012 1.00 22.41 241 TYR B N 1
ATOM 4204 C CA . TYR B 1 107 ? -92.524 11.769 68.902 1.00 18.95 241 TYR B CA 1
ATOM 4205 C C . TYR B 1 107 ? -92.984 11.763 67.450 1.00 18.69 241 TYR B C 1
ATOM 4206 O O . TYR B 1 107 ? -93.712 10.857 67.026 1.00 21.04 241 TYR B O 1
ATOM 4215 N N . SER B 1 108 ? -92.581 12.773 66.675 1.00 14.06 242 SER B N 1
ATOM 4216 C CA . SER B 1 108 ? -92.988 12.841 65.275 1.00 15.56 242 SER B CA 1
ATOM 4217 C C . SER B 1 108 ? -92.469 11.646 64.482 1.00 17.50 242 SER B C 1
ATOM 4218 O O . SER B 1 108 ? -93.187 11.087 63.644 1.00 15.15 242 SER B O 1
ATOM 4221 N N . PHE B 1 109 ? -91.223 11.241 64.730 1.00 20.51 243 PHE B N 1
ATOM 4222 C CA . PHE B 1 109 ? -90.645 10.130 63.981 1.00 14.29 243 PHE B CA 1
ATOM 4223 C C . PHE B 1 109 ? -91.280 8.801 64.376 1.00 17.24 243 PHE B C 1
ATOM 4224 O O . PHE B 1 109 ? -91.685 8.014 63.513 1.00 15.90 243 PHE B O 1
ATOM 4232 N N . ARG B 1 110 ? -91.365 8.528 65.681 1.00 20.93 244 ARG B N 1
ATOM 4233 C CA . ARG B 1 110 ? -91.817 7.215 66.133 1.00 18.02 244 ARG B CA 1
ATOM 4234 C C . ARG B 1 110 ? -93.302 6.991 65.872 1.00 21.82 244 ARG B C 1
ATOM 4235 O O . ARG B 1 110 ? -93.715 5.854 65.619 1.00 28.28 244 ARG B O 1
ATOM 4243 N N . ASN B 1 111 ? -94.118 8.040 65.933 1.00 25.26 245 ASN B N 1
ATOM 4244 C CA . ASN B 1 111 ? -95.553 7.908 65.713 1.00 20.15 245 ASN B CA 1
ATOM 4245 C C . ASN B 1 111 ? -95.979 8.287 64.301 1.00 13.34 245 ASN B C 1
ATOM 4246 O O . ASN B 1 111 ? -97.173 8.226 63.995 1.00 14.93 245 ASN B O 1
ATOM 4251 N N . ASN B 1 112 ? -95.038 8.686 63.443 1.00 18.31 246 ASN B N 1
ATOM 4252 C CA . ASN B 1 112 ? -95.294 8.868 62.012 1.00 23.05 246 ASN B CA 1
ATOM 4253 C C . ASN B 1 112 ? -96.329 9.967 61.761 1.00 18.30 246 ASN B C 1
ATOM 4254 O O . ASN B 1 112 ? -97.305 9.782 61.031 1.00 26.66 246 ASN B O 1
ATOM 4259 N N . VAL B 1 113 ? -96.113 11.125 62.384 1.00 17.17 247 VAL B N 1
ATOM 4260 C CA . VAL B 1 113 ? -97.027 12.254 62.253 1.00 17.58 247 VAL B CA 1
ATOM 4261 C C . VAL B 1 113 ? -96.219 13.543 62.303 1.00 18.59 247 VAL B C 1
ATOM 4262 O O . VAL B 1 113 ? -95.185 13.624 62.970 1.00 14.65 247 VAL B O 1
ATOM 4266 N N . GLU B 1 114 ? -96.684 14.549 61.567 1.00 17.54 248 GLU B N 1
ATOM 4267 C CA . GLU B 1 114 ? -96.090 15.878 61.605 1.00 18.30 248 GLU B CA 1
ATOM 4268 C C . GLU B 1 114 ? -96.689 16.671 62.759 1.00 17.90 248 GLU B C 1
ATOM 4269 O O . GLU B 1 114 ? -97.910 16.687 62.941 1.00 23.82 248 GLU B O 1
ATOM 4275 N N . VAL B 1 115 ? -95.829 17.329 63.531 1.00 16.53 249 VAL B N 1
ATOM 4276 C CA . VAL B 1 115 ? -96.246 18.123 64.681 1.00 13.75 249 VAL B CA 1
ATOM 4277 C C . VAL B 1 115 ? -95.897 19.578 64.406 1.00 20.21 249 VAL B C 1
ATOM 4278 O O . VAL B 1 115 ? -94.731 19.905 64.155 1.00 34.74 249 VAL B O 1
ATOM 4282 N N . GLY B 1 116 ? -96.902 20.447 64.456 1.00 24.18 250 GLY B N 1
ATOM 4283 C CA . GLY B 1 116 ? -96.708 21.874 64.288 1.00 24.08 250 GLY B CA 1
ATOM 4284 C C . GLY B 1 116 ? -96.857 22.578 65.622 1.00 25.06 250 GLY B C 1
ATOM 4285 O O . GLY B 1 116 ? -97.611 22.134 66.490 1.00 29.49 250 GLY B O 1
ATOM 4286 N N . GLU B 1 117 ? -96.134 23.680 65.785 1.00 42.45 251 GLU B N 1
ATOM 4287 C CA . GLU B 1 117 ? -96.198 24.487 66.994 1.00 44.70 251 GLU B CA 1
ATOM 4288 C C . GLU B 1 117 ? -96.914 25.796 66.697 1.00 33.30 251 GLU B C 1
ATOM 4289 O O . GLU B 1 117 ? -96.766 26.365 65.611 1.00 31.62 251 GLU B O 1
ATOM 4295 N N . TYR B 1 118 ? -97.700 26.261 67.662 1.00 37.51 252 TYR B N 1
ATOM 4296 C CA . TYR B 1 118 ? -98.455 27.495 67.526 1.00 37.77 252 TYR B CA 1
ATOM 4297 C C . TYR B 1 118 ? -98.302 28.328 68.789 1.00 48.61 252 TYR B C 1
ATOM 4298 O O . TYR B 1 118 ? -98.160 27.795 69.894 1.00 57.75 252 TYR B O 1
ATOM 4307 N N . GLY B 1 119 ? -98.322 29.646 68.609 1.00 34.37 253 GLY B N 1
ATOM 4308 C CA . GLY B 1 119 ? -98.112 30.574 69.701 1.00 38.39 253 GLY B CA 1
ATOM 4309 C C . GLY B 1 119 ? -99.266 30.635 70.679 1.00 45.74 253 GLY B C 1
ATOM 4310 O O . GLY B 1 119 ? -99.990 29.653 70.866 1.00 47.41 253 GLY B O 1
ATOM 4311 N N . LEU B 1 120 ? -99.446 31.790 71.311 1.00 50.16 254 LEU B N 1
ATOM 4312 C CA . LEU B 1 120 ? -100.520 31.948 72.280 1.00 42.45 254 LEU B CA 1
ATOM 4313 C C . LEU B 1 120 ? -101.869 31.986 71.575 1.00 36.34 254 LEU B C 1
ATOM 4314 O O . LEU B 1 120 ? -102.081 32.781 70.654 1.00 35.85 254 LEU B O 1
ATOM 4319 N N . LEU B 1 121 ? -102.778 31.117 72.008 1.00 34.23 255 LEU B N 1
ATOM 4320 C CA . LEU B 1 121 ? -104.126 31.042 71.464 1.00 26.95 255 LEU B CA 1
ATOM 4321 C C . LEU B 1 121 ? -105.110 31.379 72.572 1.00 30.47 255 LEU B C 1
ATOM 4322 O O . LEU B 1 121 ? -105.006 30.843 73.681 1.00 28.73 255 LEU B O 1
ATOM 4327 N N . GLN B 1 122 ? -106.059 32.258 72.276 1.00 25.37 256 GLN B N 1
ATOM 4328 C CA . GLN B 1 122 ? -107.109 32.603 73.220 1.00 28.35 256 GLN B CA 1
ATOM 4329 C C . GLN B 1 122 ? -108.388 31.844 72.898 1.00 33.80 256 GLN B C 1
ATOM 4330 O O . GLN B 1 122 ? -108.643 31.476 71.749 1.00 50.83 256 GLN B O 1
ATOM 4336 N N . HIS B 1 123 ? -109.193 31.611 73.929 1.00 31.67 257 HIS B N 1
ATOM 4337 C CA . HIS B 1 123 ? -110.456 30.914 73.748 1.00 33.60 257 HIS B CA 1
ATOM 4338 C C . HIS B 1 123 ? -111.463 31.860 73.105 1.00 39.57 257 HIS B C 1
ATOM 4339 O O . HIS B 1 123 ? -111.565 33.030 73.485 1.00 38.01 257 HIS B O 1
ATOM 4346 N N . SER B 1 124 ? -112.198 31.352 72.114 1.00 48.26 258 SER B N 1
ATOM 4347 C CA . SER B 1 124 ? -113.139 32.200 71.387 1.00 46.40 258 SER B CA 1
ATOM 4348 C C . SER B 1 124 ? -114.240 32.724 72.301 1.00 46.51 258 SER B C 1
ATOM 4349 O O . SER B 1 124 ? -114.672 33.876 72.170 1.00 42.20 258 SER B O 1
ATOM 4352 N N . GLY B 1 125 ? -114.706 31.895 73.229 1.00 43.92 259 GLY B N 1
ATOM 4353 C CA . GLY B 1 125 ? -115.735 32.301 74.164 1.00 40.14 259 GLY B CA 1
ATOM 4354 C C . GLY B 1 125 ? -115.246 33.128 75.335 1.00 43.83 259 GLY B C 1
ATOM 4355 O O . GLY B 1 125 ? -115.909 34.090 75.736 1.00 54.43 259 GLY B O 1
ATOM 4356 N N . HIS B 1 126 ? -114.089 32.770 75.894 1.00 44.21 260 HIS B N 1
ATOM 4357 C CA . HIS B 1 126 ? -113.522 33.450 77.061 1.00 39.73 260 HIS B CA 1
ATOM 4358 C C . HIS B 1 126 ? -112.101 33.886 76.719 1.00 32.89 260 HIS B C 1
ATOM 4359 O O . HIS B 1 126 ? -111.138 33.170 77.005 1.00 42.98 260 HIS B O 1
ATOM 4366 N N . LYS B 1 127 ? -111.980 35.066 76.101 1.00 38.61 261 LYS B N 1
ATOM 4367 C CA . LYS B 1 127 ? -110.690 35.544 75.611 1.00 38.11 261 LYS B CA 1
ATOM 4368 C C . LYS B 1 127 ? -109.637 35.658 76.705 1.00 34.43 261 LYS B C 1
ATOM 4369 O O . LYS B 1 127 ? -108.440 35.626 76.398 1.00 39.67 261 LYS B O 1
ATOM 4375 N N . PHE B 1 128 ? -110.041 35.798 77.966 1.00 34.39 262 PHE B N 1
ATOM 4376 C CA . PHE B 1 128 ? -109.077 35.901 79.054 1.00 27.81 262 PHE B CA 1
ATOM 4377 C C . PHE B 1 128 ? -108.450 34.561 79.422 1.00 27.48 262 PHE B C 1
ATOM 4378 O O . PHE B 1 128 ? -107.629 34.514 80.344 1.00 34.94 262 PHE B O 1
ATOM 4386 N N . ILE B 1 129 ? -108.816 33.480 78.738 1.00 26.36 263 ILE B N 1
ATOM 4387 C CA . ILE B 1 129 ? -108.214 32.165 78.935 1.00 31.59 263 ILE B CA 1
ATOM 4388 C C . ILE B 1 129 ? -107.371 31.852 77.704 1.00 34.94 263 ILE B C 1
ATOM 4389 O O . ILE B 1 129 ? -107.898 31.784 76.586 1.00 32.89 263 ILE B O 1
ATOM 4394 N N . ALA B 1 130 ? -106.066 31.663 77.904 1.00 32.80 264 ALA B N 1
ATOM 4395 C CA . ALA B 1 130 ? -105.139 31.471 76.798 1.00 26.70 264 ALA B CA 1
ATOM 4396 C C . ALA B 1 130 ? -104.184 30.324 77.101 1.00 29.95 264 ALA B C 1
ATOM 4397 O O . ALA B 1 130 ? -103.895 30.025 78.262 1.00 30.12 264 ALA B O 1
ATOM 4399 N N . ALA B 1 131 ? -103.699 29.682 76.037 1.00 28.11 265 ALA B N 1
ATOM 4400 C CA . ALA B 1 131 ? -102.754 28.582 76.166 1.00 25.66 265 ALA B CA 1
ATOM 4401 C C . ALA B 1 131 ? -101.786 28.598 74.991 1.00 28.57 265 ALA B C 1
ATOM 4402 O O . ALA B 1 131 ? -102.062 29.180 73.938 1.00 25.46 265 ALA B O 1
ATOM 4404 N N . SER B 1 132 ? -100.639 27.945 75.189 1.00 29.52 266 SER B N 1
ATOM 4405 C CA . SER B 1 132 ? -99.607 27.795 74.162 1.00 28.08 266 SER B CA 1
ATOM 4406 C C . SER B 1 132 ? -99.142 26.347 74.157 1.00 31.77 266 SER B C 1
ATOM 4407 O O . SER B 1 132 ? -98.216 25.979 74.892 1.00 36.00 266 SER B O 1
ATOM 4410 N N . PRO B 1 133 ? -99.758 25.495 73.342 1.00 42.77 267 PRO B N 1
ATOM 4411 C CA . PRO B 1 133 ? -99.364 24.083 73.328 1.00 33.87 267 PRO B CA 1
ATOM 4412 C C . PRO B 1 133 ? -97.985 23.900 72.717 1.00 36.31 267 PRO B C 1
ATOM 4413 O O . PRO B 1 133 ? -97.568 24.647 71.828 1.00 40.04 267 PRO B O 1
ATOM 4417 N N . ASP B 1 134 ? -97.273 22.886 73.214 1.00 33.62 268 ASP B N 1
ATOM 4418 C CA . ASP B 1 134 ? -95.961 22.571 72.660 1.00 30.07 268 ASP B CA 1
ATOM 4419 C C . ASP B 1 134 ? -96.073 22.123 71.211 1.00 31.90 268 ASP B C 1
ATOM 4420 O O . ASP B 1 134 ? -95.181 22.401 70.401 1.00 40.47 268 ASP B O 1
ATOM 4425 N N . GLY B 1 135 ? -97.154 21.433 70.870 1.00 35.28 269 GLY B N 1
ATOM 4426 C CA . GLY B 1 135 ? -97.387 21.022 69.502 1.00 23.56 269 GLY B CA 1
ATOM 4427 C C . GLY B 1 135 ? -98.754 20.396 69.361 1.00 21.23 269 GLY B C 1
ATOM 4428 O O . GLY B 1 135 ? -99.352 19.935 70.339 1.00 24.21 269 GLY B O 1
ATOM 4429 N N . ILE B 1 136 ? -99.247 20.399 68.126 1.00 19.47 270 ILE B N 1
ATOM 4430 C CA . ILE B 1 136 ? -100.491 19.732 67.764 1.00 15.83 270 ILE B CA 1
ATOM 4431 C C . ILE B 1 136 ? -100.215 18.862 66.547 1.00 14.90 270 ILE B C 1
ATOM 4432 O O . ILE B 1 136 ? -99.617 19.328 65.571 1.00 19.01 270 ILE B O 1
ATOM 4437 N N . CYS B 1 137 ? -100.654 17.607 66.600 1.00 14.31 271 CYS B N 1
ATOM 4438 C CA . CYS B 1 137 ? -100.401 16.685 65.501 1.00 13.31 271 CYS B CA 1
ATOM 4439 C C . CYS B 1 137 ? -101.274 17.033 64.303 1.00 12.94 271 CYS B C 1
ATOM 4440 O O . CYS B 1 137 ? -102.488 17.212 64.435 1.00 24.20 271 CYS B O 1
ATOM 4443 N N . SER B 1 138 ? -100.650 17.130 63.133 1.00 12.03 272 SER B N 1
ATOM 4444 C CA . SER B 1 138 ? -101.367 17.437 61.907 1.00 20.02 272 SER B CA 1
ATOM 4445 C C . SER B 1 138 ? -101.984 16.169 61.321 1.00 16.38 272 SER B C 1
ATOM 4446 O O . SER B 1 138 ? -101.840 15.066 61.854 1.00 13.14 272 SER B O 1
ATOM 4449 N N . LYS B 1 139 ? -102.692 16.336 60.202 1.00 20.24 273 LYS B N 1
ATOM 4450 C CA . LYS B 1 139 ? -103.291 15.201 59.511 1.00 17.46 273 LYS B CA 1
ATOM 4451 C C . LYS B 1 139 ? -102.262 14.373 58.755 1.00 24.04 273 LYS B C 1
ATOM 4452 O O . LYS B 1 139 ? -102.534 13.210 58.435 1.00 24.99 273 LYS B O 1
ATOM 4458 N N . LYS B 1 140 ? -101.087 14.933 58.475 1.00 20.04 274 LYS B N 1
ATOM 4459 C CA . LYS B 1 140 ? -100.123 14.295 57.589 1.00 22.95 274 LYS B CA 1
ATOM 4460 C C . LYS B 1 140 ? -99.338 13.219 58.329 1.00 21.13 274 LYS B C 1
ATOM 4461 O O . LYS B 1 140 ? -98.684 13.500 59.339 1.00 22.89 274 LYS B O 1
ATOM 4467 N N . ALA B 1 141 ? -99.402 11.991 57.827 1.00 21.68 275 ALA B N 1
ATOM 4468 C CA . ALA B 1 141 ? -98.466 10.965 58.255 1.00 23.69 275 ALA B CA 1
ATOM 4469 C C . ALA B 1 141 ? -97.136 11.198 57.554 1.00 27.10 275 ALA B C 1
ATOM 4470 O O . ALA B 1 141 ? -97.101 11.584 56.382 1.00 29.09 275 ALA B O 1
ATOM 4472 N N . ASN B 1 142 ? -96.037 10.969 58.276 1.00 27.67 276 ASN B N 1
ATOM 4473 C CA . ASN B 1 142 ? -94.721 11.242 57.705 1.00 23.32 276 ASN B CA 1
ATOM 4474 C C . ASN B 1 142 ? -94.464 10.379 56.476 1.00 26.24 276 ASN B C 1
ATOM 4475 O O . ASN B 1 142 ? -93.893 10.851 55.485 1.00 30.14 276 ASN B O 1
ATOM 4480 N N . THR B 1 143 ? -94.878 9.111 56.520 1.00 30.66 277 THR B N 1
ATOM 4481 C CA . THR B 1 143 ? -94.685 8.216 55.386 1.00 26.61 277 THR B CA 1
ATOM 4482 C C . THR B 1 143 ? -95.856 8.291 54.416 1.00 33.82 277 THR B C 1
ATOM 4483 O O . THR B 1 143 ? -95.746 8.881 53.335 1.00 34.96 277 THR B O 1
ATOM 4487 N N . GLY B 1 144 ? -96.981 7.691 54.797 1.00 51.39 278 GLY B N 1
ATOM 4488 C CA . GLY B 1 144 ? -98.149 7.621 53.943 1.00 41.28 278 GLY B CA 1
ATOM 4489 C C . GLY B 1 144 ? -98.957 8.897 53.835 1.00 24.88 278 GLY B C 1
ATOM 4490 O O . GLY B 1 144 ? -98.411 9.969 53.553 1.00 27.02 278 GLY B O 1
ATOM 4491 N N . GLY B 1 145 ? -100.265 8.790 54.058 1.00 23.15 279 GLY B N 1
ATOM 4492 C CA . GLY B 1 145 ? -101.163 9.918 53.903 1.00 17.91 279 GLY B CA 1
ATOM 4493 C C . GLY B 1 145 ? -101.687 10.519 55.192 1.00 30.04 279 GLY B C 1
ATOM 4494 O O . GLY B 1 145 ? -101.072 11.433 55.750 1.00 39.79 279 GLY B O 1
ATOM 4495 N N . LEU B 1 146 ? -102.820 10.020 55.676 1.00 27.73 280 LEU B N 1
ATOM 4496 C CA . LEU B 1 146 ? -103.486 10.580 56.844 1.00 21.38 280 LEU B CA 1
ATOM 4497 C C . LEU B 1 146 ? -103.149 9.796 58.108 1.00 22.02 280 LEU B C 1
ATOM 4498 O O . LEU B 1 146 ? -102.702 8.648 58.063 1.00 26.20 280 LEU B O 1
ATOM 4503 N N . SER B 1 147 ? -103.380 10.445 59.248 1.00 20.79 281 SER B N 1
ATOM 4504 C CA . SER B 1 147 ? -103.059 9.903 60.560 1.00 15.87 281 SER B CA 1
ATOM 4505 C C . SER B 1 147 ? -104.282 9.961 61.464 1.00 17.83 281 SER B C 1
ATOM 4506 O O . SER B 1 147 ? -105.042 10.933 61.431 1.00 16.21 281 SER B O 1
ATOM 4509 N N . LYS B 1 148 ? -104.463 8.918 62.278 1.00 17.81 282 LYS B N 1
ATOM 4510 C CA . LYS B 1 148 ? -105.505 8.938 63.298 1.00 17.36 282 LYS B CA 1
ATOM 4511 C C . LYS B 1 148 ? -105.176 9.884 64.445 1.00 17.16 282 LYS B C 1
ATOM 4512 O O . LYS B 1 148 ? -106.038 10.121 65.298 1.00 17.47 282 LYS B O 1
ATOM 4518 N N . LEU B 1 149 ? -103.959 10.419 64.486 1.00 19.92 283 LEU B N 1
ATOM 4519 C CA . LEU B 1 149 ? -103.510 11.312 65.544 1.00 16.43 283 LEU B CA 1
ATOM 4520 C C . LEU B 1 149 ? -103.846 12.774 65.274 1.00 14.11 283 LEU B C 1
ATOM 4521 O O . LEU B 1 149 ? -103.362 13.647 66.000 1.00 12.05 283 LEU B O 1
ATOM 4526 N N . VAL B 1 150 ? -104.651 13.058 64.246 1.00 13.60 284 VAL B N 1
ATOM 4527 C CA . VAL B 1 150 ? -104.927 14.441 63.869 1.00 11.86 284 VAL B CA 1
ATOM 4528 C C . VAL B 1 150 ? -105.558 15.185 65.038 1.00 12.31 284 VAL B C 1
ATOM 4529 O O . VAL B 1 150 ? -106.468 14.680 65.707 1.00 21.22 284 VAL B O 1
ATOM 4533 N N . GLY B 1 151 ? -105.051 16.386 65.306 1.00 16.00 285 GLY B N 1
ATOM 4534 C CA . GLY B 1 151 ? -105.589 17.222 66.356 1.00 18.04 285 GLY B CA 1
ATOM 4535 C C . GLY B 1 151 ? -105.204 16.827 67.762 1.00 20.76 285 GLY B C 1
ATOM 4536 O O . GLY B 1 151 ? -105.697 17.441 68.715 1.00 32.05 285 GLY B O 1
ATOM 4537 N N . ARG B 1 152 ? -104.339 15.830 67.929 1.00 18.14 286 ARG B N 1
ATOM 4538 C CA . ARG B 1 152 ? -103.896 15.433 69.258 1.00 21.33 286 ARG B CA 1
ATOM 4539 C C . ARG B 1 152 ? -102.807 16.378 69.748 1.00 23.16 286 ARG B C 1
ATOM 4540 O O . ARG B 1 152 ? -101.800 16.589 69.065 1.00 18.46 286 ARG B O 1
ATOM 4548 N N . LEU B 1 153 ? -103.013 16.949 70.931 1.00 20.23 287 LEU B N 1
ATOM 4549 C CA . LEU B 1 153 ? -102.017 17.831 71.515 1.00 16.29 287 LEU B CA 1
ATOM 4550 C C . LEU B 1 153 ? -100.807 17.033 71.988 1.00 15.96 287 LEU B C 1
ATOM 4551 O O . LEU B 1 153 ? -100.881 15.829 72.250 1.00 23.31 287 LEU B O 1
ATOM 4556 N N . LEU B 1 154 ? -99.673 17.722 72.084 1.00 19.05 288 LEU B N 1
ATOM 4557 C CA . LEU B 1 154 ? -98.422 17.118 72.521 1.00 25.55 288 LEU B CA 1
ATOM 4558 C C . LEU B 1 154 ? -97.787 17.994 73.590 1.00 28.84 288 LEU B C 1
ATOM 4559 O O . LEU B 1 154 ? -97.608 19.198 73.383 1.00 27.32 288 LEU B O 1
ATOM 4564 N N . GLU B 1 155 ? -97.460 17.391 74.731 1.00 24.19 289 GLU B N 1
ATOM 4565 C CA . GLU B 1 155 ? -96.809 18.090 75.833 1.00 28.98 289 GLU B CA 1
ATOM 4566 C C . GLU B 1 155 ? -95.556 17.325 76.224 1.00 31.79 289 GLU B C 1
ATOM 4567 O O . GLU B 1 155 ? -95.640 16.172 76.659 1.00 32.78 289 GLU B O 1
ATOM 4573 N N . ILE B 1 156 ? -94.399 17.964 76.070 1.00 34.46 290 ILE B N 1
ATOM 4574 C CA . ILE B 1 156 ? -93.106 17.336 76.312 1.00 32.44 290 ILE B CA 1
ATOM 4575 C C . ILE B 1 156 ? -92.518 17.924 77.585 1.00 28.39 290 ILE B C 1
ATOM 4576 O O . ILE B 1 156 ? -92.447 19.150 77.735 1.00 26.49 290 ILE B O 1
ATOM 4581 N N . LYS B 1 157 ? -92.101 17.053 78.501 1.00 33.46 291 LYS B N 1
ATOM 4582 C CA . LYS B 1 157 ? -91.452 17.459 79.740 1.00 33.25 291 LYS B CA 1
ATOM 4583 C C . LYS B 1 157 ? -90.165 16.672 79.923 1.00 37.05 291 LYS B C 1
ATOM 4584 O O . LYS B 1 157 ? -90.175 15.437 79.881 1.00 37.45 291 LYS B O 1
ATOM 4590 N N . PHE B 1 158 ? -89.061 17.393 80.121 1.00 34.95 292 PHE B N 1
ATOM 4591 C CA . PHE B 1 158 ? -87.759 16.816 80.446 1.00 41.96 292 PHE B CA 1
ATOM 4592 C C . PHE B 1 158 ? -87.442 17.134 81.901 1.00 44.84 292 PHE B C 1
ATOM 4593 O O . PHE B 1 158 ? -86.819 18.166 82.195 1.00 38.88 292 PHE B O 1
ATOM 4601 N N . PRO B 1 159 ? -87.859 16.296 82.850 1.00 47.19 293 PRO B N 1
ATOM 4602 C CA . PRO B 1 159 ? -87.620 16.606 84.267 1.00 52.81 293 PRO B CA 1
ATOM 4603 C C . PRO B 1 159 ? -86.133 16.591 84.587 1.00 63.50 293 PRO B C 1
ATOM 4604 O O . PRO B 1 159 ? -85.423 15.634 84.269 1.00 53.60 293 PRO B O 1
ATOM 4608 N N . PHE B 1 160 ? -85.666 17.669 85.220 1.00 59.91 294 PHE B N 1
ATOM 4609 C CA . PHE B 1 160 ? -84.253 17.776 85.570 1.00 51.31 294 PHE B CA 1
ATOM 4610 C C . PHE B 1 160 ? -83.882 16.788 86.668 1.00 49.56 294 PHE B C 1
ATOM 4611 O O . PHE B 1 160 ? -82.974 15.966 86.501 1.00 49.49 294 PHE B O 1
ATOM 4619 N N . SER B 1 161 ? -84.583 16.847 87.797 1.00 58.21 295 SER B N 1
ATOM 4620 C CA . SER B 1 161 ? -84.302 15.977 88.930 1.00 57.07 295 SER B CA 1
ATOM 4621 C C . SER B 1 161 ? -85.456 15.063 89.305 1.00 58.30 295 SER B C 1
ATOM 4622 O O . SER B 1 161 ? -85.209 13.959 89.796 1.00 61.44 295 SER B O 1
ATOM 4625 N N . ARG B 1 162 ? -86.701 15.493 89.105 1.00 53.75 296 ARG B N 1
ATOM 4626 C CA . ARG B 1 162 ? -87.844 14.641 89.399 1.00 60.17 296 ARG B CA 1
ATOM 4627 C C . ARG B 1 162 ? -87.799 13.384 88.542 1.00 66.71 296 ARG B C 1
ATOM 4628 O O . ARG B 1 162 ? -87.575 13.452 87.330 1.00 66.63 296 ARG B O 1
ATOM 4636 N N . GLU B 1 163 ? -88.003 12.231 89.172 1.00 71.68 297 GLU B N 1
ATOM 4637 C CA . GLU B 1 163 ? -88.008 10.966 88.453 1.00 71.08 297 GLU B CA 1
ATOM 4638 C C . GLU B 1 163 ? -89.425 10.622 88.019 1.00 62.56 297 GLU B C 1
ATOM 4639 O O . GLU B 1 163 ? -90.396 10.914 88.725 1.00 64.27 297 GLU B O 1
ATOM 4645 N N . ILE B 1 164 ? -89.534 10.001 86.850 1.00 67.54 298 ILE B N 1
ATOM 4646 C CA . ILE B 1 164 ? -90.824 9.790 86.202 1.00 58.07 298 ILE B CA 1
ATOM 4647 C C . ILE B 1 164 ? -91.527 8.601 86.844 1.00 61.24 298 ILE B C 1
ATOM 4648 O O . ILE B 1 164 ? -91.006 7.480 86.843 1.00 49.37 298 ILE B O 1
ATOM 4653 N N . ASN B 1 165 ? -92.714 8.846 87.396 1.00 67.92 299 ASN B N 1
ATOM 4654 C CA . ASN B 1 165 ? -93.527 7.783 87.968 1.00 64.88 299 ASN B CA 1
ATOM 4655 C C . ASN B 1 165 ? -94.348 7.125 86.867 1.00 60.90 299 ASN B C 1
ATOM 4656 O O . ASN B 1 165 ? -95.044 7.806 86.108 1.00 52.54 299 ASN B O 1
ATOM 4661 N N . ASN B 1 166 ? -94.264 5.799 86.780 1.00 71.05 300 ASN B N 1
ATOM 4662 C CA . ASN B 1 166 ? -94.886 5.065 85.684 1.00 72.20 300 ASN B CA 1
ATOM 4663 C C . ASN B 1 166 ? -96.301 4.601 85.997 1.00 76.60 300 ASN B C 1
ATOM 4664 O O . ASN B 1 166 ? -97.122 4.489 85.079 1.00 72.48 300 ASN B O 1
ATOM 4669 N N . SER B 1 167 ? -96.612 4.330 87.262 1.00 71.60 301 SER B N 1
ATOM 4670 C CA . SER B 1 167 ? -97.918 3.817 87.644 1.00 66.32 301 SER B CA 1
ATOM 4671 C C . SER B 1 167 ? -98.524 4.694 88.730 1.00 68.12 301 SER B C 1
ATOM 4672 O O . SER B 1 167 ? -97.835 5.482 89.383 1.00 67.83 301 SER B O 1
ATOM 4675 N N . GLY B 1 168 ? -99.837 4.542 88.914 1.00 63.63 302 GLY B N 1
ATOM 4676 C CA . GLY B 1 168 ? -100.577 5.281 89.914 1.00 60.23 302 GLY B CA 1
ATOM 4677 C C . GLY B 1 168 ? -101.685 6.111 89.286 1.00 56.05 302 GLY B C 1
ATOM 4678 O O . GLY B 1 168 ? -102.182 5.794 88.197 1.00 56.24 302 GLY B O 1
ATOM 4679 N N . ASP B 1 169 ? -102.064 7.178 89.983 1.00 57.06 303 ASP B N 1
ATOM 4680 C CA . ASP B 1 169 ? -103.081 8.082 89.467 1.00 64.86 303 ASP B CA 1
ATOM 4681 C C . ASP B 1 169 ? -102.517 8.927 88.333 1.00 54.27 303 ASP B C 1
ATOM 4682 O O . ASP B 1 169 ? -101.388 9.421 88.405 1.00 55.02 303 ASP B O 1
ATOM 4687 N N . LEU B 1 170 ? -103.313 9.091 87.274 1.00 50.23 304 LEU B N 1
ATOM 4688 C CA . LEU B 1 170 ? -102.899 9.957 86.177 1.00 47.19 304 LEU B CA 1
ATOM 4689 C C . LEU B 1 170 ? -102.956 11.424 86.580 1.00 48.67 304 LEU B C 1
ATOM 4690 O O . LEU B 1 170 ? -102.144 12.229 86.110 1.00 45.36 304 LEU B O 1
ATOM 4695 N N . ASP B 1 171 ? -103.902 11.788 87.449 1.00 41.75 305 ASP B N 1
ATOM 4696 C CA . ASP B 1 171 ? -104.058 13.172 87.878 1.00 34.82 305 ASP B CA 1
ATOM 4697 C C . ASP B 1 171 ? -103.058 13.570 88.959 1.00 47.33 305 ASP B C 1
ATOM 4698 O O . ASP B 1 171 ? -102.846 14.767 89.178 1.00 56.45 305 ASP B O 1
ATOM 4703 N N . GLY B 1 172 ? -102.436 12.605 89.635 1.00 56.33 306 GLY B N 1
ATOM 4704 C CA . GLY B 1 172 ? -101.507 12.932 90.701 1.00 48.33 306 GLY B CA 1
ATOM 4705 C C . GLY B 1 172 ? -100.117 12.342 90.561 1.00 50.65 306 GLY B C 1
ATOM 4706 O O . GLY B 1 172 ? -99.120 13.057 90.699 1.00 46.11 306 GLY B O 1
ATOM 4707 N N . ASP B 1 173 ? -100.033 11.040 90.288 1.00 55.72 307 ASP B N 1
ATOM 4708 C CA . ASP B 1 173 ? -98.755 10.331 90.318 1.00 54.82 307 ASP B CA 1
ATOM 4709 C C . ASP B 1 173 ? -98.034 10.392 88.974 1.00 50.23 307 ASP B C 1
ATOM 4710 O O . ASP B 1 173 ? -96.939 10.954 88.877 1.00 53.95 307 ASP B O 1
ATOM 4715 N N . ILE B 1 174 ? -98.633 9.803 87.935 1.00 52.97 308 ILE B N 1
ATOM 4716 C CA . ILE B 1 174 ? -97.982 9.749 86.627 1.00 52.73 308 ILE B CA 1
ATOM 4717 C C . ILE B 1 174 ? -97.740 11.157 86.096 1.00 52.87 308 ILE B C 1
ATOM 4718 O O . ILE B 1 174 ? -96.641 11.486 85.634 1.00 49.08 308 ILE B O 1
ATOM 4723 N N . CYS B 1 175 ? -98.760 12.007 86.158 1.00 46.52 309 CYS B N 1
ATOM 4724 C CA . CYS B 1 175 ? -98.653 13.397 85.737 1.00 43.45 309 CYS B CA 1
ATOM 4725 C C . CYS B 1 175 ? -98.870 14.302 86.940 1.00 43.76 309 CYS B C 1
ATOM 4726 O O . CYS B 1 175 ? -99.935 14.227 87.578 1.00 48.42 309 CYS B O 1
ATOM 4729 N N . PRO B 1 176 ? -97.899 15.139 87.310 1.00 43.43 310 PRO B N 1
ATOM 4730 C CA . PRO B 1 176 ? -98.115 16.080 88.415 1.00 41.55 310 PRO B CA 1
ATOM 4731 C C . PRO B 1 176 ? -99.360 16.924 88.182 1.00 39.27 310 PRO B C 1
ATOM 4732 O O . PRO B 1 176 ? -99.687 17.283 87.049 1.00 49.49 310 PRO B O 1
ATOM 4736 N N . HIS B 1 177 ? -100.064 17.229 89.275 1.00 42.59 311 HIS B N 1
ATOM 4737 C CA . HIS B 1 177 ? -101.385 17.841 89.161 1.00 44.26 311 HIS B CA 1
ATOM 4738 C C . HIS B 1 177 ? -101.325 19.203 88.479 1.00 44.80 311 HIS B C 1
ATOM 4739 O O . HIS B 1 177 ? -102.213 19.545 87.689 1.00 43.55 311 HIS B O 1
ATOM 4746 N N . TYR B 1 178 ? -100.292 20.000 88.771 1.00 44.91 312 TYR B N 1
ATOM 4747 C CA . TYR B 1 178 ? -100.201 21.323 88.158 1.00 39.27 312 TYR B CA 1
ATOM 4748 C C . TYR B 1 178 ? -100.009 21.221 86.649 1.00 42.28 312 TYR B C 1
ATOM 4749 O O . TYR B 1 178 ? -100.536 22.046 85.893 1.00 51.77 312 TYR B O 1
ATOM 4758 N N . TYR B 1 179 ? -99.248 20.225 86.191 1.00 37.16 313 TYR B N 1
ATOM 4759 C CA . TYR B 1 179 ? -99.123 20.002 84.753 1.00 38.90 313 TYR B CA 1
ATOM 4760 C C . TYR B 1 179 ? -100.423 19.465 84.164 1.00 42.45 313 TYR B C 1
ATOM 4761 O O . TYR B 1 179 ? -100.792 19.817 83.037 1.00 32.40 313 TYR B O 1
ATOM 4770 N N . PHE B 1 180 ? -101.123 18.606 84.910 1.00 36.06 314 PHE B N 1
ATOM 4771 C CA . PHE B 1 180 ? -102.390 18.056 84.435 1.00 32.50 314 PHE B CA 1
ATOM 4772 C C . PHE B 1 180 ? -103.399 19.163 84.151 1.00 34.89 314 PHE B C 1
ATOM 4773 O O . PHE B 1 180 ? -104.071 19.154 83.113 1.00 37.30 314 PHE B O 1
ATOM 4781 N N . LEU B 1 181 ? -103.520 20.127 85.068 1.00 42.35 315 LEU B N 1
ATOM 4782 C CA . LEU B 1 181 ? -104.431 21.246 84.847 1.00 36.38 315 LEU B CA 1
ATOM 4783 C C . LEU B 1 181 ? -103.982 22.098 83.666 1.00 34.68 315 LEU B C 1
ATOM 4784 O O . LEU B 1 181 ? -104.817 22.634 82.927 1.00 35.67 315 LEU B O 1
ATOM 4789 N N . GLN B 1 182 ? -102.667 22.244 83.484 1.00 37.50 316 GLN B N 1
ATOM 4790 C CA . GLN B 1 182 ? -102.153 22.954 82.316 1.00 39.13 316 GLN B CA 1
ATOM 4791 C C . GLN B 1 182 ? -102.593 22.273 81.026 1.00 32.31 316 GLN B C 1
ATOM 4792 O O . GLN B 1 182 ? -103.009 22.941 80.072 1.00 30.98 316 GLN B O 1
ATOM 4798 N N . VAL B 1 183 ? -102.506 20.942 80.980 1.00 34.05 317 VAL B N 1
ATOM 4799 C CA . VAL B 1 183 ? -102.942 20.202 79.798 1.00 31.00 317 VAL B CA 1
ATOM 4800 C C . VAL B 1 183 ? -104.443 20.369 79.590 1.00 38.02 317 VAL B C 1
ATOM 4801 O O . VAL B 1 183 ? -104.913 20.544 78.458 1.00 35.57 317 VAL B O 1
ATOM 4805 N N . GLN B 1 184 ? -105.218 20.317 80.678 1.00 35.35 318 GLN B N 1
ATOM 4806 C CA . GLN B 1 184 ? -106.661 20.521 80.576 1.00 31.95 318 GLN B CA 1
ATOM 4807 C C . GLN B 1 184 ? -106.992 21.891 79.995 1.00 31.66 318 GLN B C 1
ATOM 4808 O O . GLN B 1 184 ? -107.893 22.016 79.157 1.00 32.06 318 GLN B O 1
ATOM 4814 N N . THR B 1 185 ? -106.278 22.933 80.430 1.00 24.99 319 THR B N 1
ATOM 4815 C CA . THR B 1 185 ? -106.526 24.267 79.891 1.00 27.99 319 THR B CA 1
ATOM 4816 C C . THR B 1 185 ? -106.147 24.346 78.417 1.00 29.29 319 THR B C 1
ATOM 4817 O O . THR B 1 185 ? -106.861 24.965 77.618 1.00 22.29 319 THR B O 1
ATOM 4821 N N . GLN B 1 186 ? -105.025 23.729 78.038 1.00 30.67 320 GLN B N 1
ATOM 4822 C CA . GLN B 1 186 ? -104.638 23.703 76.631 1.00 29.03 320 GLN B CA 1
ATOM 4823 C C . GLN B 1 186 ? -105.689 22.997 75.784 1.00 37.45 320 GLN B C 1
ATOM 4824 O O . GLN B 1 186 ? -106.027 23.459 74.688 1.00 35.41 320 GLN B O 1
ATOM 4830 N N . LEU B 1 187 ? -106.220 21.876 76.278 1.00 32.17 321 LEU B N 1
ATOM 4831 C CA . LEU B 1 187 ? -107.255 21.160 75.538 1.00 27.49 321 LEU B CA 1
ATOM 4832 C C . LEU B 1 187 ? -108.535 21.981 75.432 1.00 30.05 321 LEU B C 1
ATOM 4833 O O . LEU B 1 187 ? -109.190 21.984 74.383 1.00 28.52 321 LEU B O 1
ATOM 4838 N N . TYR B 1 188 ? -108.913 22.679 76.507 1.00 29.13 322 TYR B N 1
ATOM 4839 C CA . TYR B 1 188 ? -110.125 23.492 76.465 1.00 23.53 322 TYR B CA 1
ATOM 4840 C C . TYR B 1 188 ? -109.986 24.649 75.484 1.00 26.14 322 TYR B C 1
ATOM 4841 O O . TYR B 1 188 ? -110.921 24.946 74.731 1.00 29.49 322 TYR B O 1
ATOM 4850 N N . VAL B 1 189 ? -108.830 25.314 75.481 1.00 29.81 323 VAL B N 1
ATOM 4851 C CA . VAL B 1 189 ? -108.646 26.481 74.623 1.00 26.99 323 VAL B CA 1
ATOM 4852 C C . VAL B 1 189 ? -108.590 26.066 73.158 1.00 24.18 323 VAL B C 1
ATOM 4853 O O . VAL B 1 189 ? -109.215 26.696 72.296 1.00 20.59 323 VAL B O 1
ATOM 4857 N N . THR B 1 190 ? -107.849 24.999 72.853 1.00 32.89 324 THR B N 1
ATOM 4858 C CA . THR B 1 190 ? -107.734 24.521 71.481 1.00 30.01 324 THR B CA 1
ATOM 4859 C C . THR B 1 190 ? -108.989 23.810 70.994 1.00 32.18 324 THR B C 1
ATOM 4860 O O . THR B 1 190 ? -109.114 23.579 69.787 1.00 34.84 324 THR B O 1
ATOM 4864 N N . GLU B 1 191 ? -109.903 23.450 71.898 1.00 32.62 325 GLU B N 1
ATOM 4865 C CA . GLU B 1 191 ? -111.135 22.738 71.551 1.00 32.77 325 GLU B CA 1
ATOM 4866 C C . GLU B 1 191 ? -110.827 21.371 70.941 1.00 32.53 325 GLU B C 1
ATOM 4867 O O . GLU B 1 191 ? -111.455 20.946 69.969 1.00 31.24 325 GLU B O 1
ATOM 4873 N N . MET B 1 192 ? -109.853 20.677 71.523 1.00 26.99 326 MET B N 1
ATOM 4874 C CA . MET B 1 192 ? -109.450 19.338 71.115 1.00 23.89 326 MET B CA 1
ATOM 4875 C C . MET B 1 192 ? -109.792 18.334 72.211 1.00 32.80 326 MET B C 1
ATOM 4876 O O . MET B 1 192 ? -110.243 18.697 73.300 1.00 33.11 326 MET B O 1
ATOM 4881 N N . ASP B 1 193 ? -109.573 17.052 71.911 1.00 34.53 327 ASP B N 1
ATOM 4882 C CA . ASP B 1 193 ? -110.057 15.976 72.771 1.00 27.80 327 ASP B CA 1
ATOM 4883 C C . ASP B 1 193 ? -108.975 15.325 73.625 1.00 27.78 327 ASP B C 1
ATOM 4884 O O . ASP B 1 193 ? -109.227 15.024 74.796 1.00 32.65 327 ASP B O 1
ATOM 4889 N N . GLU B 1 194 ? -107.781 15.090 73.083 1.00 23.90 328 GLU B N 1
ATOM 4890 C CA . GLU B 1 194 ? -106.772 14.318 73.796 1.00 22.91 328 GLU B CA 1
ATOM 4891 C C . GLU B 1 194 ? -105.394 14.936 73.606 1.00 28.04 328 GLU B C 1
ATOM 4892 O O . GLU B 1 194 ? -105.143 15.675 72.650 1.00 22.67 328 GLU B O 1
ATOM 4898 N N . CYS B 1 195 ? -104.505 14.626 74.550 1.00 29.68 329 CYS B N 1
ATOM 4899 C CA . CYS B 1 195 ? -103.129 15.106 74.545 1.00 25.57 329 CYS B CA 1
ATOM 4900 C C . CYS B 1 195 ? -102.204 14.000 75.027 1.00 26.60 329 CYS B C 1
ATOM 4901 O O . CYS B 1 195 ? -102.484 13.357 76.042 1.00 32.67 329 CYS B O 1
ATOM 4904 N N . ASP B 1 196 ? -101.107 13.783 74.304 1.00 27.01 330 ASP B N 1
ATOM 4905 C CA . ASP B 1 196 ? -100.083 12.828 74.712 1.00 25.34 330 ASP B CA 1
ATOM 4906 C C . ASP B 1 196 ? -99.078 13.527 75.621 1.00 31.77 330 ASP B C 1
ATOM 4907 O O . ASP B 1 196 ? -98.385 14.456 75.192 1.00 27.98 330 ASP B O 1
ATOM 4912 N N . PHE B 1 197 ? -98.992 13.071 76.869 1.00 33.00 331 PHE B N 1
ATOM 4913 C CA . PHE B 1 197 ? -98.060 13.625 77.844 1.00 30.66 331 PHE B CA 1
ATOM 4914 C C . PHE B 1 197 ? -96.768 12.818 77.787 1.00 37.36 331 PHE B C 1
ATOM 4915 O O . PHE B 1 197 ? -96.723 11.670 78.243 1.00 37.78 331 PHE B O 1
ATOM 4923 N N . LEU B 1 198 ? -95.722 13.414 77.225 1.00 41.13 332 LEU B N 1
ATOM 4924 C CA . LEU B 1 198 ? -94.448 12.739 77.018 1.00 38.80 332 LEU B CA 1
ATOM 4925 C C . LEU B 1 198 ? -93.432 13.232 78.041 1.00 31.94 332 LEU B C 1
ATOM 4926 O O . LEU B 1 198 ? -93.198 14.439 78.159 1.00 33.67 332 LEU B O 1
ATOM 4931 N N . GLN B 1 199 ? -92.835 12.296 78.777 1.00 34.11 333 GLN B N 1
ATOM 4932 C CA . GLN B 1 199 ? -91.815 12.594 79.774 1.00 36.61 333 GLN B CA 1
ATOM 4933 C C . GLN B 1 199 ? -90.543 11.839 79.417 1.00 35.90 333 GLN B C 1
ATOM 4934 O O . GLN B 1 199 ? -90.587 10.631 79.164 1.00 36.61 333 GLN B O 1
ATOM 4940 N N . CYS B 1 200 ? -89.412 12.546 79.405 1.00 38.41 334 CYS B N 1
ATOM 4941 C CA . CYS B 1 200 ? -88.174 11.985 78.883 1.00 52.47 334 CYS B CA 1
ATOM 4942 C C . CYS B 1 200 ? -86.992 12.291 79.792 1.00 44.83 334 CYS B C 1
ATOM 4943 O O . CYS B 1 200 ? -86.912 13.370 80.388 1.00 43.16 334 CYS B O 1
ATOM 4946 N N . LYS B 1 201 ? -86.079 11.326 79.886 1.00 45.21 335 LYS B N 1
ATOM 4947 C CA . LYS B 1 201 ? -84.790 11.487 80.543 1.00 40.77 335 LYS B CA 1
ATOM 4948 C C . LYS B 1 201 ? -83.684 11.343 79.508 1.00 42.24 335 LYS B C 1
ATOM 4949 O O . LYS B 1 201 ? -83.751 10.478 78.630 1.00 33.22 335 LYS B O 1
ATOM 4955 N N . ILE B 1 202 ? -82.675 12.204 79.607 1.00 38.79 336 ILE B N 1
ATOM 4956 C CA . ILE B 1 202 ? -81.580 12.244 78.650 1.00 40.59 336 ILE B CA 1
ATOM 4957 C C . ILE B 1 202 ? -80.265 12.343 79.413 1.00 37.64 336 ILE B C 1
ATOM 4958 O O . ILE B 1 202 ? -80.194 12.948 80.488 1.00 38.88 336 ILE B O 1
ATOM 4963 N N . ASP B 1 203 ? -79.225 11.710 78.872 1.00 34.90 337 ASP B N 1
ATOM 4964 C CA . ASP B 1 203 ? -77.867 11.890 79.365 1.00 44.55 337 ASP B CA 1
ATOM 4965 C C . ASP B 1 203 ? -76.926 12.161 78.197 1.00 43.86 337 ASP B C 1
ATOM 4966 O O . ASP B 1 203 ? -77.223 11.844 77.042 1.00 34.36 337 ASP B O 1
ATOM 4971 N N . GLU B 1 204 ? -75.780 12.760 78.518 1.00 46.47 338 GLU B N 1
ATOM 4972 C CA . GLU B 1 204 ? -74.866 13.309 77.526 1.00 35.78 338 GLU B CA 1
ATOM 4973 C C . GLU B 1 204 ? -73.528 12.582 77.550 1.00 35.04 338 GLU B C 1
ATOM 4974 O O . GLU B 1 204 ? -73.008 12.249 78.621 1.00 44.46 338 GLU B O 1
ATOM 4980 N N . TYR B 1 205 ? -72.977 12.341 76.361 1.00 27.90 339 TYR B N 1
ATOM 4981 C CA . TYR B 1 205 ? -71.659 11.737 76.225 1.00 34.13 339 TYR B CA 1
ATOM 4982 C C . TYR B 1 205 ? -70.559 12.728 76.599 1.00 42.06 339 TYR B C 1
ATOM 4983 O O . TYR B 1 205 ? -70.758 13.946 76.622 1.00 40.74 339 TYR B O 1
ATOM 4992 N N . ASP B 1 206 ? -69.378 12.181 76.897 1.00 43.57 340 ASP B N 1
ATOM 4993 C CA . ASP B 1 206 ? -68.228 13.019 77.213 1.00 52.27 340 ASP B CA 1
ATOM 4994 C C . ASP B 1 206 ? -67.604 13.644 75.970 1.00 41.51 340 ASP B C 1
ATOM 4995 O O . ASP B 1 206 ? -67.074 14.758 76.048 1.00 42.74 340 ASP B O 1
ATOM 5000 N N . SER B 1 207 ? -67.656 12.963 74.827 1.00 31.28 341 SER B N 1
ATOM 5001 C CA . SER B 1 207 ? -66.948 13.437 73.645 1.00 32.00 341 SER B CA 1
ATOM 5002 C C . SER B 1 207 ? -67.557 12.816 72.396 1.00 34.89 341 SER B C 1
ATOM 5003 O O . SER B 1 207 ? -68.442 11.959 72.465 1.00 30.61 341 SER B O 1
ATOM 5006 N N . TRP B 1 208 ? -67.059 13.275 71.245 1.00 36.78 342 TRP B N 1
ATOM 5007 C CA . TRP B 1 208 ? -67.486 12.735 69.958 1.00 31.70 342 TRP B CA 1
ATOM 5008 C C . TRP B 1 208 ? -67.126 11.261 69.812 1.00 39.76 342 TRP B C 1
ATOM 5009 O O . TRP B 1 208 ? -67.859 10.504 69.165 1.00 44.36 342 TRP B O 1
ATOM 5020 N N . GLU B 1 209 ? -66.004 10.838 70.396 1.00 39.46 343 GLU B N 1
ATOM 5021 C CA . GLU B 1 209 ? -65.583 9.445 70.273 1.00 38.51 343 GLU B CA 1
ATOM 5022 C C . GLU B 1 209 ? -66.540 8.503 70.995 1.00 46.82 343 GLU B C 1
ATOM 5023 O O . GLU B 1 209 ? -66.906 7.455 70.452 1.00 45.80 343 GLU B O 1
ATOM 5029 N N . ASP B 1 210 ? -66.952 8.854 72.216 1.00 46.31 344 ASP B N 1
ATOM 5030 C CA . ASP B 1 210 ? -67.944 8.046 72.922 1.00 42.73 344 ASP B CA 1
ATOM 5031 C C . ASP B 1 210 ? -69.246 7.960 72.135 1.00 45.78 344 ASP B C 1
ATOM 5032 O O . ASP B 1 210 ? -69.899 6.910 72.111 1.00 51.03 344 ASP B O 1
ATOM 5037 N N . PHE B 1 211 ? -69.645 9.065 71.501 1.00 40.74 345 PHE B N 1
ATOM 5038 C CA . PHE B 1 211 ? -70.832 9.064 70.650 1.00 41.39 345 PHE B CA 1
ATOM 5039 C C . PHE B 1 211 ? -70.728 8.002 69.560 1.00 42.56 345 PHE B C 1
ATOM 5040 O O . PHE B 1 211 ? -71.646 7.195 69.373 1.00 50.33 345 PHE B O 1
ATOM 5048 N N . VAL B 1 212 ? -69.612 7.990 68.827 1.00 39.74 346 VAL B N 1
ATOM 5049 C CA . VAL B 1 212 ? -69.444 7.045 67.727 1.00 36.01 346 VAL B CA 1
ATOM 5050 C C . VAL B 1 212 ? -69.329 5.616 68.242 1.00 38.42 346 VAL B C 1
ATOM 5051 O O . VAL B 1 212 ? -69.778 4.671 67.580 1.00 38.66 346 VAL B O 1
ATOM 5055 N N . LYS B 1 213 ? -68.741 5.429 69.426 1.00 46.08 347 LYS B N 1
ATOM 5056 C CA . LYS B 1 213 ? -68.574 4.084 69.969 1.00 52.09 347 LYS B CA 1
ATOM 5057 C C . LYS B 1 213 ? -69.909 3.429 70.301 1.00 49.51 347 LYS B C 1
ATOM 5058 O O . LYS B 1 213 ? -70.040 2.205 70.189 1.00 55.63 347 LYS B O 1
ATOM 5064 N N . ASP B 1 214 ? -70.905 4.218 70.700 1.00 46.08 348 ASP B N 1
ATOM 5065 C CA . ASP B 1 214 ? -72.193 3.693 71.137 1.00 46.42 348 ASP B CA 1
ATOM 5066 C C . ASP B 1 214 ? -73.162 3.418 69.990 1.00 37.34 348 ASP B C 1
ATOM 5067 O O . ASP B 1 214 ? -74.298 3.007 70.249 1.00 42.38 348 ASP B O 1
ATOM 5072 N N . SER B 1 215 ? -72.750 3.624 68.742 1.00 41.63 349 SER B N 1
ATOM 5073 C CA . SER B 1 215 ? -73.652 3.455 67.608 1.00 54.62 349 SER B CA 1
ATOM 5074 C C . SER B 1 215 ? -73.995 1.988 67.363 1.00 62.90 349 SER B C 1
ATOM 5075 O O . SER B 1 215 ? -73.109 1.128 67.324 1.00 52.17 349 SER B O 1
ATOM 5078 N N . ASN B 1 216 ? -75.286 1.711 67.192 1.00 73.41 350 ASN B N 1
ATOM 5079 C CA . ASN B 1 216 ? -75.721 0.396 66.743 1.00 69.60 350 ASN B CA 1
ATOM 5080 C C . ASN B 1 216 ? -75.123 0.121 65.363 1.00 72.97 350 ASN B C 1
ATOM 5081 O O . ASN B 1 216 ? -75.057 1.031 64.529 1.00 66.35 350 ASN B O 1
ATOM 5086 N N . PRO B 1 217 ? -74.658 -1.115 65.093 1.00 80.52 351 PRO B N 1
ATOM 5087 C CA . PRO B 1 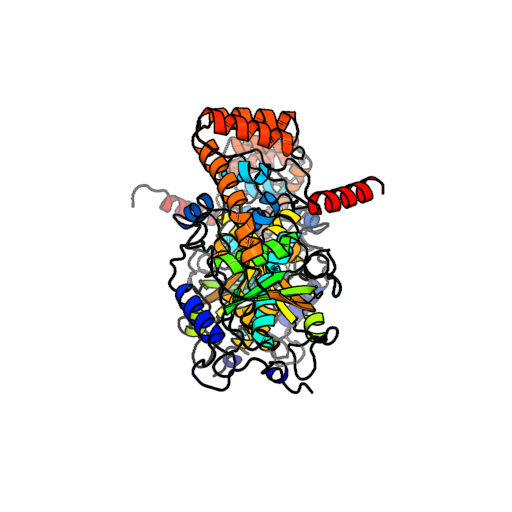217 ? -73.887 -1.373 63.863 1.00 76.29 351 PRO B CA 1
ATOM 5088 C C . PRO B 1 217 ? -74.529 -0.906 62.561 1.00 73.98 351 PRO B C 1
ATOM 5089 O O . PRO B 1 217 ? -73.926 -0.106 61.839 1.00 56.43 351 PRO B O 1
ATOM 5093 N N . ILE B 1 218 ? -75.733 -1.380 62.241 1.00 74.62 352 ILE B N 1
ATOM 5094 C CA . ILE B 1 218 ? -76.360 -1.031 60.970 1.00 64.16 352 ILE B CA 1
ATOM 5095 C C . ILE B 1 218 ? -77.371 0.105 61.099 1.00 71.31 352 ILE B C 1
ATOM 5096 O O . ILE B 1 218 ? -77.685 0.753 60.088 1.00 59.06 352 ILE B O 1
ATOM 5101 N N . VAL B 1 219 ? -77.888 0.364 62.296 1.00 69.93 353 VAL B N 1
ATOM 5102 C CA . VAL B 1 219 ? -78.791 1.490 62.520 1.00 72.16 353 VAL B CA 1
ATOM 5103 C C . VAL B 1 219 ? -78.064 2.504 63.395 1.00 63.29 353 VAL B C 1
ATOM 5104 O O . VAL B 1 219 ? -78.186 2.467 64.628 1.00 60.18 353 VAL B O 1
ATOM 5108 N N . PRO B 1 220 ? -77.302 3.426 62.798 1.00 60.52 354 PRO B N 1
ATOM 5109 C CA . PRO B 1 220 ? -76.433 4.302 63.602 1.00 69.27 354 PRO B CA 1
ATOM 5110 C C . PRO B 1 220 ? -77.181 5.265 64.508 1.00 61.08 354 PRO B C 1
ATOM 5111 O O . PRO B 1 220 ? -76.606 5.715 65.506 1.00 61.04 354 PRO B O 1
ATOM 5115 N N . GLY B 1 221 ? -78.434 5.597 64.201 1.00 47.53 355 GLY B N 1
ATOM 5116 C CA . GLY B 1 221 ? -79.168 6.549 65.015 1.00 36.18 355 GLY B CA 1
ATOM 5117 C C . GLY B 1 221 ? -79.576 6.042 66.383 1.00 36.99 355 GLY B C 1
ATOM 5118 O O . GLY B 1 221 ? -79.950 6.857 67.233 1.00 34.77 355 GLY B O 1
ATOM 5119 N N . LEU B 1 222 ? -79.512 4.736 66.618 1.00 44.24 356 LEU B N 1
ATOM 5120 C CA . LEU B 1 222 ? -79.877 4.183 67.913 1.00 38.40 356 LEU B CA 1
ATOM 5121 C C . LEU B 1 222 ? -78.657 4.018 68.807 1.00 41.40 356 LEU B C 1
ATOM 5122 O O . LEU B 1 222 ? -77.549 3.735 68.342 1.00 35.31 356 LEU B O 1
ATOM 5127 N N . SER B 1 223 ? -78.878 4.199 70.106 1.00 42.71 357 SER B N 1
ATOM 5128 C CA . SER B 1 223 ? -77.865 3.916 71.108 1.00 33.80 357 SER B CA 1
ATOM 5129 C C . SER B 1 223 ? -77.814 2.423 71.408 1.00 44.04 357 SER B C 1
ATOM 5130 O O . SER B 1 223 ? -78.815 1.710 71.301 1.00 58.86 357 SER B O 1
ATOM 5133 N N . LYS B 1 224 ? -76.626 1.951 71.787 1.00 51.04 358 LYS B N 1
ATOM 5134 C CA . LYS B 1 224 ? -76.472 0.556 72.183 1.00 56.67 358 LYS B CA 1
ATOM 5135 C C . LYS B 1 224 ? -76.832 0.335 73.647 1.00 52.55 358 LYS B C 1
ATOM 5136 O O . LYS B 1 224 ? -77.254 -0.767 74.017 1.00 52.72 358 LYS B O 1
ATOM 5142 N N . THR B 1 225 ? -76.676 1.359 74.488 1.00 45.66 359 THR B N 1
ATOM 5143 C CA . THR B 1 225 ? -76.931 1.195 75.914 1.00 53.11 359 THR B CA 1
ATOM 5144 C C . THR B 1 225 ? -78.411 1.348 76.249 1.00 58.39 359 THR B C 1
ATOM 5145 O O . THR B 1 225 ? -78.942 0.596 77.075 1.00 67.11 359 THR B O 1
ATOM 5149 N N . THR B 1 226 ? -79.094 2.307 75.623 1.00 58.17 360 THR B N 1
ATOM 5150 C CA . THR B 1 226 ? -80.491 2.584 75.929 1.00 58.11 360 THR B CA 1
ATOM 5151 C C . THR B 1 226 ? -81.458 2.181 74.826 1.00 43.87 360 THR B C 1
ATOM 5152 O O . THR B 1 226 ? -82.673 2.226 75.052 1.00 43.47 360 THR B O 1
ATOM 5156 N N . ASN B 1 227 ? -80.961 1.805 73.644 1.00 39.19 361 ASN B N 1
ATOM 5157 C CA . ASN B 1 227 ? -81.803 1.387 72.520 1.00 41.89 361 ASN B CA 1
ATOM 5158 C C . ASN B 1 227 ? -82.738 2.507 72.069 1.00 48.10 361 ASN B C 1
ATOM 5159 O O . ASN B 1 227 ? -83.807 2.253 71.509 1.00 37.81 361 ASN B O 1
ATOM 5164 N N . LEU B 1 228 ? -82.344 3.754 72.310 1.00 51.19 362 LEU B N 1
ATOM 5165 C CA . LEU B 1 228 ? -83.116 4.920 71.913 1.00 31.72 362 LEU B CA 1
ATOM 5166 C C . LEU B 1 228 ? -82.255 5.840 71.055 1.00 34.59 362 LEU B C 1
ATOM 5167 O O . LEU B 1 228 ? -81.058 5.610 70.858 1.00 36.91 362 LEU B O 1
ATOM 5172 N N . GLU B 1 229 ? -82.885 6.890 70.537 1.00 36.23 363 GLU B N 1
ATOM 5173 C CA . GLU B 1 229 ? -82.218 7.787 69.604 1.00 32.73 363 GLU B CA 1
ATOM 5174 C C . GLU B 1 229 ? -81.135 8.611 70.291 1.00 35.80 363 GLU B C 1
ATOM 5175 O O . GLU B 1 229 ? -81.182 8.869 71.498 1.00 28.06 363 GLU B O 1
ATOM 5181 N N . LYS B 1 230 ? -80.150 9.026 69.497 1.00 30.69 364 LYS B N 1
ATOM 5182 C CA . LYS B 1 230 ? -79.072 9.887 69.957 1.00 29.55 364 LYS B CA 1
ATOM 5183 C C . LYS B 1 230 ? -78.694 10.841 68.834 1.00 23.09 364 LYS B C 1
ATOM 5184 O O . LYS B 1 230 ? -78.915 10.563 67.653 1.00 21.60 364 LYS B O 1
ATOM 5190 N N . GLY B 1 231 ? -78.109 11.967 69.213 1.00 22.68 365 GLY B N 1
ATOM 5191 C CA . GLY B 1 231 ? -77.745 12.966 68.235 1.00 24.52 365 GLY B CA 1
ATOM 5192 C C . GLY B 1 231 ? -76.911 14.065 68.849 1.00 30.80 365 GLY B C 1
ATOM 5193 O O . GLY B 1 231 ? -76.322 13.897 69.918 1.00 26.91 365 GLY B O 1
ATOM 5194 N N . CYS B 1 232 ? -76.881 15.205 68.166 1.00 29.20 366 CYS B N 1
ATOM 5195 C CA . CYS B 1 232 ? -75.995 16.299 68.529 1.00 33.08 366 CYS B CA 1
ATOM 5196 C C . CYS B 1 232 ? -76.778 17.588 68.746 1.00 29.86 366 CYS B C 1
ATOM 5197 O O . CYS B 1 232 ? -77.957 17.705 68.401 1.00 28.91 366 CYS B O 1
ATOM 5200 N N . LEU B 1 233 ? -76.079 18.562 69.323 1.00 23.19 367 LEU B N 1
ATOM 5201 C CA . LEU B 1 233 ? -76.609 19.889 69.588 1.00 17.75 367 LEU B CA 1
ATOM 5202 C C . LEU B 1 233 ? -75.447 20.866 69.530 1.00 22.72 367 LEU B C 1
ATOM 5203 O O . LEU B 1 233 ? -74.311 20.512 69.853 1.00 27.55 367 LEU B O 1
ATOM 5208 N N . ILE B 1 234 ? -75.733 22.096 69.113 1.00 19.74 368 ILE B N 1
ATOM 5209 C CA . ILE B 1 234 ? -74.751 23.175 69.127 1.00 16.64 368 ILE B CA 1
ATOM 5210 C C . ILE B 1 234 ? -75.190 24.195 70.167 1.00 21.27 368 ILE B C 1
ATOM 5211 O O . ILE B 1 234 ? -76.277 24.775 70.057 1.00 26.79 368 ILE B O 1
ATOM 5216 N N . GLN B 1 235 ? -74.351 24.409 71.176 1.00 14.85 369 GLN B N 1
ATOM 5217 C CA . GLN B 1 235 ? -74.647 25.358 72.238 1.00 21.08 369 GLN B CA 1
ATOM 5218 C C . GLN B 1 235 ? -74.045 26.721 71.918 1.00 20.79 369 GLN B C 1
ATOM 5219 O O . GLN B 1 235 ? -72.913 26.816 71.436 1.00 23.85 369 GLN B O 1
ATOM 5225 N N . LEU B 1 236 ? -74.812 27.776 72.188 1.00 21.76 370 LEU B N 1
ATOM 5226 C CA . LEU B 1 236 ? -74.381 29.150 71.963 1.00 29.28 370 LEU B CA 1
ATOM 5227 C C . LEU B 1 236 ? -74.478 29.925 73.268 1.00 31.72 370 LEU B C 1
ATOM 5228 O O . LEU B 1 236 ? -75.483 29.826 73.978 1.00 32.29 370 LEU B O 1
ATOM 5233 N N . SER B 1 237 ? -73.438 30.693 73.580 1.00 33.47 371 SER B N 1
ATOM 5234 C CA . SER B 1 237 ? -73.372 31.461 74.814 1.00 38.50 371 SER B CA 1
ATOM 5235 C C . SER B 1 237 ? -73.655 32.935 74.546 1.00 41.72 371 SER B C 1
ATOM 5236 O O . SER B 1 237 ? -73.379 33.453 73.461 1.00 40.88 371 SER B O 1
ATOM 5239 N N . ASP B 1 238 ? -74.205 33.609 75.554 1.00 43.91 372 ASP B N 1
ATOM 5240 C CA . ASP B 1 238 ? -74.549 35.020 75.439 1.00 49.42 372 ASP B CA 1
ATOM 5241 C C . ASP B 1 238 ? -73.293 35.880 75.509 1.00 51.83 372 ASP B C 1
ATOM 5242 O O . ASP B 1 238 ? -72.438 35.676 76.377 1.00 51.89 372 ASP B O 1
ATOM 5247 N N . LYS B 1 239 ? -73.191 36.850 74.593 1.00 56.96 373 LYS B N 1
ATOM 5248 C CA . LYS B 1 239 ? -72.054 37.768 74.585 1.00 49.99 373 LYS B CA 1
ATOM 5249 C C . LYS B 1 239 ? -72.030 38.669 75.816 1.00 53.50 373 LYS B C 1
ATOM 5250 O O . LYS B 1 239 ? -70.960 39.139 76.214 1.00 57.75 373 LYS B O 1
ATOM 5256 N N . ASN B 1 240 ? -73.190 38.967 76.402 1.00 51.21 374 ASN B N 1
ATOM 5257 C CA . ASN B 1 240 ? -73.208 39.838 77.574 1.00 56.26 374 ASN B CA 1
ATOM 5258 C C . ASN B 1 240 ? -72.780 39.098 78.836 1.00 51.95 374 ASN B C 1
ATOM 5259 O O . ASN B 1 240 ? -72.274 39.719 79.777 1.00 55.84 374 ASN B O 1
ATOM 5264 N N . LEU B 1 241 ? -72.975 37.782 78.869 1.00 52.99 375 LEU B N 1
ATOM 5265 C CA . LEU B 1 241 ? -72.646 36.942 80.013 1.00 53.70 375 LEU B CA 1
ATOM 5266 C C . LEU B 1 241 ? -71.424 36.068 79.767 1.00 48.47 375 LEU B C 1
ATOM 5267 O O . LEU B 1 241 ? -71.066 35.265 80.636 1.00 45.51 375 LEU B O 1
ATOM 5272 N N . ILE B 1 242 ? -70.780 36.205 78.606 1.00 57.68 376 ILE B N 1
ATOM 5273 C CA . ILE B 1 242 ? -69.676 35.328 78.227 1.00 61.42 376 ILE B CA 1
ATOM 5274 C C . ILE B 1 242 ? -68.478 35.520 79.150 1.00 58.98 376 ILE B C 1
ATOM 5275 O O . ILE B 1 242 ? -67.760 34.562 79.462 1.00 59.54 376 ILE B O 1
ATOM 5280 N N . GLY B 1 243 ? -68.244 36.746 79.609 1.00 62.55 377 GLY B N 1
ATOM 5281 C CA . GLY B 1 243 ? -67.080 37.025 80.423 1.00 73.35 377 GLY B CA 1
ATOM 5282 C C . GLY B 1 243 ? -67.445 37.308 81.863 1.00 82.35 377 GLY B C 1
ATOM 5283 O O . GLY B 1 243 ? -67.507 38.471 82.275 1.00 86.36 377 GLY B O 1
ATOM 5284 N N . SER B 1 244 ? -67.691 36.257 82.640 1.00 78.47 378 SER B N 1
ATOM 5285 C CA . SER B 1 244 ? -68.036 36.438 84.041 1.00 77.76 378 SER B CA 1
ATOM 5286 C C . SER B 1 244 ? -67.701 35.176 84.819 1.00 86.68 378 SER B C 1
ATOM 5287 O O . SER B 1 244 ? -67.541 34.092 84.251 1.00 82.96 378 SER B O 1
ATOM 5290 N N . ASP B 1 245 ? -67.592 35.343 86.137 1.00 89.52 379 ASP B N 1
ATOM 5291 C CA . ASP B 1 245 ? -67.416 34.219 87.046 1.00 89.98 379 ASP B CA 1
ATOM 5292 C C . ASP B 1 245 ? -68.734 33.531 87.369 1.00 93.44 379 ASP B C 1
ATOM 5293 O O . ASP B 1 245 ? -68.721 32.388 87.839 1.00 91.38 379 ASP B O 1
ATOM 5298 N N . ASP B 1 246 ? -69.864 34.196 87.130 1.00 90.84 380 ASP B N 1
ATOM 5299 C CA . ASP B 1 246 ? -71.169 33.562 87.296 1.00 92.95 380 ASP B CA 1
ATOM 5300 C C . ASP B 1 246 ? -71.423 32.805 86.001 1.00 81.49 380 ASP B C 1
ATOM 5301 O O . ASP B 1 246 ? -71.984 33.329 85.037 1.00 74.46 380 ASP B O 1
ATOM 5306 N N . LYS B 1 247 ? -70.994 31.544 85.992 1.00 72.62 381 LYS B N 1
ATOM 5307 C CA . LYS B 1 247 ? -71.089 30.706 84.805 1.00 76.12 381 LYS B CA 1
ATOM 5308 C C . LYS B 1 247 ? -72.461 30.059 84.662 1.00 68.61 381 LYS B C 1
ATOM 5309 O O . LYS B 1 247 ? -72.897 29.792 83.537 1.00 62.33 381 LYS B O 1
ATOM 5315 N N . GLU B 1 248 ? -73.142 29.789 85.779 1.00 60.97 382 GLU B N 1
ATOM 5316 C CA . GLU B 1 248 ? -74.487 29.223 85.716 1.00 50.25 382 GLU B CA 1
ATOM 5317 C C . GLU B 1 248 ? -75.434 30.147 84.962 1.00 51.58 382 GLU B C 1
ATOM 5318 O O . GLU B 1 248 ? -76.212 29.700 84.111 1.00 48.87 382 GLU B O 1
ATOM 5324 N N . LYS B 1 249 ? -75.384 31.444 85.273 1.00 59.63 383 LYS B N 1
ATOM 5325 C CA . LYS B 1 249 ? -76.230 32.417 84.589 1.00 54.32 383 LYS B CA 1
ATOM 5326 C C . LYS B 1 249 ? -75.955 32.426 83.089 1.00 55.76 383 LYS B C 1
ATOM 5327 O O . LYS B 1 249 ? -76.879 32.573 82.280 1.00 52.54 383 LYS B O 1
ATOM 5333 N N . CYS B 1 250 ? -74.686 32.273 82.701 1.00 54.58 384 CYS B N 1
ATOM 5334 C CA . CYS B 1 250 ? -74.344 32.184 81.285 1.00 55.17 384 CYS B CA 1
ATOM 5335 C C . CYS B 1 250 ? -74.908 30.915 80.655 1.00 45.94 384 CYS B C 1
ATOM 5336 O O . CYS B 1 250 ? -75.396 30.943 79.519 1.00 35.22 384 CYS B O 1
ATOM 5339 N N . LEU B 1 251 ? -74.839 29.791 81.374 1.00 40.45 385 LEU B N 1
ATOM 5340 C CA . LEU B 1 251 ? -75.363 28.536 80.844 1.00 35.78 385 LEU B CA 1
ATOM 5341 C C . LEU B 1 251 ? -76.873 28.599 80.649 1.00 36.30 385 LEU B C 1
ATOM 5342 O O . LEU B 1 251 ? -77.396 28.125 79.634 1.00 40.09 385 LEU B O 1
ATOM 5347 N N . TYR B 1 252 ? -77.591 29.184 81.610 1.00 43.55 386 TYR B N 1
ATOM 5348 C CA . TYR B 1 252 ? -79.048 29.174 81.559 1.00 32.78 386 TYR B CA 1
ATOM 5349 C C . TYR B 1 252 ? -79.598 30.120 80.502 1.00 31.79 386 TYR B C 1
ATOM 5350 O O . TYR B 1 252 ? -80.775 30.013 80.145 1.00 46.21 386 TYR B O 1
ATOM 5359 N N . ASN B 1 253 ? -78.778 31.039 79.994 1.00 38.49 387 ASN B N 1
ATOM 5360 C CA . ASN B 1 253 ? -79.170 31.944 78.923 1.00 37.13 387 ASN B CA 1
ATOM 5361 C C . ASN B 1 253 ? -78.651 31.486 77.566 1.00 38.52 387 ASN B C 1
ATOM 5362 O O . ASN B 1 253 ? -78.569 32.293 76.634 1.00 33.47 387 ASN B O 1
ATOM 5367 N N . SER B 1 254 ? -78.294 30.211 77.441 1.00 34.96 388 SER B N 1
ATOM 5368 C CA . SER B 1 254 ? -77.753 29.693 76.196 1.00 32.77 388 SER B CA 1
ATOM 5369 C C . SER B 1 254 ? -78.855 29.442 75.175 1.00 29.23 388 SER B C 1
ATOM 5370 O O . SER B 1 254 ? -80.004 29.151 75.519 1.00 29.55 388 SER B O 1
ATOM 5373 N N . LYS B 1 255 ? -78.485 29.559 73.904 1.00 20.85 389 LYS B N 1
ATOM 5374 C CA . LYS B 1 255 ? -79.330 29.182 72.785 1.00 22.15 389 LYS B CA 1
ATOM 5375 C C . LYS B 1 255 ? -78.759 27.922 72.147 1.00 25.25 389 LYS B C 1
ATOM 5376 O O . LYS B 1 255 ? -77.601 27.561 72.369 1.00 27.18 389 LYS B O 1
ATOM 5382 N N . TYR B 1 256 ? -79.579 27.253 71.342 1.00 23.95 390 TYR B N 1
ATOM 5383 C CA . TYR B 1 256 ? -79.180 25.971 70.782 1.00 19.78 390 TYR B CA 1
ATOM 5384 C C . TYR B 1 256 ? -79.606 25.870 69.328 1.00 19.56 390 TYR B C 1
ATOM 5385 O O . TYR B 1 256 ? -80.691 26.322 68.953 1.00 23.72 390 TYR B O 1
ATOM 5394 N N . ILE B 1 257 ? -78.739 25.272 68.516 1.00 20.57 391 ILE B N 1
ATOM 5395 C CA . ILE B 1 257 ? -79.055 24.912 67.140 1.00 22.17 391 ILE B CA 1
ATOM 5396 C C . ILE B 1 257 ? -79.311 23.413 67.097 1.00 19.49 391 ILE B C 1
ATOM 5397 O O . ILE B 1 257 ? -78.502 22.622 67.597 1.00 22.45 391 ILE B O 1
ATOM 5402 N N . TYR B 1 258 ? -80.432 23.022 66.503 1.00 23.66 392 TYR B N 1
ATOM 5403 C CA . TYR B 1 258 ? -80.877 21.640 66.539 1.00 21.83 392 TYR B CA 1
ATOM 5404 C C . TYR B 1 258 ? -80.669 20.962 65.188 1.00 20.59 392 TYR B C 1
ATOM 5405 O O . TYR B 1 258 ? -80.704 21.620 64.143 1.00 14.75 392 TYR B O 1
ATOM 5414 N N . PRO B 1 259 ? -80.437 19.652 65.177 1.00 22.39 393 PRO B N 1
ATOM 5415 C CA . PRO B 1 259 ? -80.181 18.953 63.916 1.00 14.47 393 PRO B CA 1
ATOM 5416 C C . PRO B 1 259 ? -81.416 18.948 63.035 1.00 23.75 393 PRO B C 1
ATOM 5417 O O . PRO B 1 259 ? -82.544 19.083 63.531 1.00 24.52 393 PRO B O 1
ATOM 5421 N N . PRO B 1 260 ? -81.245 18.802 61.718 1.00 23.49 394 PRO B N 1
ATOM 5422 C CA . PRO B 1 260 ? -82.419 18.798 60.831 1.00 17.70 394 PRO B CA 1
ATOM 5423 C C . PRO B 1 260 ? -83.338 17.609 61.044 1.00 22.38 394 PRO B C 1
ATOM 5424 O O . PRO B 1 260 ? -84.554 17.743 60.864 1.00 28.20 394 PRO B O 1
ATOM 5428 N N . LYS B 1 261 ? -82.801 16.454 61.424 1.00 22.84 395 LYS B N 1
ATOM 5429 C CA . LYS B 1 261 ? -83.605 15.250 61.589 1.00 27.54 395 LYS B CA 1
ATOM 5430 C C . LYS B 1 261 ? -82.883 14.316 62.551 1.00 28.90 395 LYS B C 1
ATOM 5431 O O . LYS B 1 261 ? -81.770 14.596 63.004 1.00 31.61 395 LYS B O 1
ATOM 5437 N N . LEU B 1 262 ? -83.532 13.200 62.863 1.00 26.45 396 LEU B N 1
ATOM 5438 C CA . LEU B 1 262 ? -82.925 12.130 63.640 1.00 29.58 396 LEU B CA 1
ATOM 5439 C C . LEU B 1 262 ? -82.370 11.054 62.713 1.00 27.66 396 LEU B C 1
ATOM 5440 O O . LEU B 1 262 ? -82.607 11.054 61.502 1.00 29.35 396 LEU B O 1
ATOM 5445 N N . HIS B 1 263 ? -81.617 10.128 63.309 1.00 26.21 397 HIS B N 1
ATOM 5446 C CA . HIS B 1 263 ? -81.006 9.009 62.586 1.00 36.13 397 HIS B CA 1
ATOM 5447 C C . HIS B 1 263 ? -80.111 9.489 61.444 1.00 32.00 397 HIS B C 1
ATOM 5448 O O . HIS B 1 263 ? -80.126 8.938 60.342 1.00 28.31 397 HIS B O 1
ATOM 5455 N N . MET B 1 264 ? -79.333 10.535 61.708 1.00 43.88 398 MET B N 1
ATOM 5456 C CA . MET B 1 264 ? -78.320 10.985 60.767 1.00 36.69 398 MET B CA 1
ATOM 5457 C C . MET B 1 264 ? -77.079 10.110 60.882 1.00 36.54 398 MET B C 1
ATOM 5458 O O . MET B 1 264 ? -76.675 9.723 61.983 1.00 42.71 398 MET B O 1
ATOM 5463 N N . THR B 1 265 ? -76.474 9.794 59.741 1.00 30.91 399 THR B N 1
ATOM 5464 C CA . THR B 1 265 ? -75.196 9.101 59.770 1.00 25.18 399 THR B CA 1
ATOM 5465 C C . THR B 1 265 ? -74.114 10.038 60.299 1.00 30.02 399 THR B C 1
ATOM 5466 O O . THR B 1 265 ? -74.269 11.263 60.314 1.00 38.08 399 THR B O 1
ATOM 5470 N N . ASN B 1 266 ? -73.007 9.444 60.752 1.00 31.33 400 ASN B N 1
ATOM 5471 C CA . ASN B 1 266 ? -71.929 10.242 61.329 1.00 25.80 400 ASN B CA 1
ATOM 5472 C C . ASN B 1 266 ? -71.395 11.266 60.335 1.00 27.06 400 ASN B C 1
ATOM 5473 O O . ASN B 1 266 ? -71.074 12.398 60.715 1.00 33.26 400 ASN B O 1
ATOM 5478 N N . GLU B 1 267 ? -71.281 10.890 59.059 1.00 26.85 401 GLU B N 1
ATOM 5479 C CA . GLU B 1 267 ? -70.876 11.867 58.052 1.00 29.78 401 GLU B CA 1
ATOM 5480 C C . GLU B 1 267 ? -71.913 12.974 57.909 1.00 33.35 401 GLU B C 1
ATOM 5481 O O . GLU B 1 267 ? -71.559 14.150 57.763 1.00 42.00 401 GLU B O 1
ATOM 5487 N N . GLU B 1 268 ? -73.201 12.618 57.943 1.00 34.22 402 GLU B N 1
ATOM 5488 C CA . GLU B 1 268 ? -74.247 13.631 57.832 1.00 29.39 402 GLU B CA 1
ATOM 5489 C C . GLU B 1 268 ? -74.190 14.606 59.000 1.00 29.88 402 GLU B C 1
ATOM 5490 O O . GLU B 1 268 ? -74.456 15.803 58.833 1.00 32.46 402 GLU B O 1
ATOM 5496 N N . ILE B 1 269 ? -73.856 14.111 60.194 1.00 28.47 403 ILE B N 1
ATOM 5497 C CA . ILE B 1 269 ? -73.685 14.993 61.346 1.00 26.24 403 ILE B CA 1
ATOM 5498 C C . ILE B 1 269 ? -72.511 15.935 61.117 1.00 29.84 403 ILE B C 1
ATOM 5499 O O . ILE B 1 269 ? -72.618 17.152 61.313 1.00 30.05 403 ILE B O 1
ATOM 5504 N N . GLU B 1 270 ? -71.368 15.380 60.702 1.00 28.24 404 GLU B N 1
ATOM 5505 C CA . GLU B 1 270 ? -70.181 16.195 60.457 1.00 20.98 404 GLU B CA 1
ATOM 5506 C C . GLU B 1 270 ? -70.445 17.251 59.391 1.00 29.51 404 GLU B C 1
ATOM 5507 O O . GLU B 1 270 ? -70.029 18.407 59.536 1.00 36.41 404 GLU B O 1
ATOM 5513 N N . LYS B 1 271 ? -71.126 16.870 58.308 1.00 26.14 405 LYS B N 1
ATOM 5514 C CA . LYS B 1 271 ? -71.473 17.839 57.272 1.00 29.42 405 LYS B CA 1
ATOM 5515 C C . LYS B 1 271 ? -72.401 18.918 57.812 1.00 30.14 405 LYS B C 1
ATOM 5516 O O . LYS B 1 271 ? -72.252 20.099 57.477 1.00 32.04 405 LYS B O 1
ATOM 5522 N N . TRP B 1 272 ? -73.371 18.532 58.644 1.00 30.86 406 TRP B N 1
ATOM 5523 C CA . TRP B 1 272 ? -74.301 19.508 59.203 1.00 28.43 406 TRP B CA 1
ATOM 5524 C C . TRP B 1 272 ? -73.588 20.492 60.124 1.00 28.92 406 TRP B C 1
ATOM 5525 O O . TRP B 1 272 ? -73.805 21.706 60.037 1.00 26.50 406 TRP B O 1
ATOM 5536 N N . ILE B 1 273 ? -72.737 19.983 61.018 1.00 23.20 407 ILE B N 1
ATOM 5537 C CA . ILE B 1 273 ? -72.030 20.854 61.955 1.00 23.37 407 ILE B CA 1
ATOM 5538 C C . ILE B 1 273 ? -71.113 21.810 61.202 1.00 32.01 407 ILE B C 1
ATOM 5539 O O . ILE B 1 273 ? -71.072 23.013 61.488 1.00 31.50 407 ILE B O 1
ATOM 5544 N N . SER B 1 274 ? -70.363 21.288 60.229 1.00 29.24 408 SER B N 1
ATOM 5545 C CA . SER B 1 274 ? -69.498 22.145 59.426 1.00 24.20 408 SER B CA 1
ATOM 5546 C C . SER B 1 274 ? -70.301 23.227 58.713 1.00 29.96 408 SER B C 1
ATOM 5547 O O . SER B 1 274 ? -69.877 24.387 58.658 1.00 33.11 408 SER B O 1
ATOM 5550 N N . SER B 1 275 ? -71.475 22.874 58.180 1.00 32.26 409 SER B N 1
ATOM 5551 C CA . SER B 1 275 ? -72.293 23.856 57.473 1.00 28.15 409 SER B CA 1
ATOM 5552 C C . SER B 1 275 ? -72.769 24.962 58.406 1.00 34.55 409 SER B C 1
ATOM 5553 O O . SER B 1 275 ? -72.761 26.142 58.035 1.00 31.71 409 SER B O 1
ATOM 5556 N N . GLU B 1 276 ? -73.194 24.602 59.620 1.00 33.24 410 GLU B N 1
ATOM 5557 C CA . GLU B 1 276 ? -73.659 25.614 60.564 1.00 31.92 410 GLU B CA 1
ATOM 5558 C C . GLU B 1 276 ? -72.527 26.550 60.972 1.00 28.56 410 GLU B C 1
ATOM 5559 O O . GLU B 1 276 ? -72.736 27.759 61.127 1.00 25.91 410 GLU B O 1
ATOM 5565 N N . ILE B 1 277 ? -71.320 26.011 61.144 1.00 30.60 411 ILE B N 1
ATOM 5566 C CA . ILE B 1 277 ? -70.181 26.837 61.534 1.00 19.59 411 ILE B CA 1
ATOM 5567 C C . ILE B 1 277 ? -69.733 27.708 60.368 1.00 27.47 411 ILE B C 1
ATOM 5568 O O . ILE B 1 277 ? -69.532 28.919 60.517 1.00 34.68 411 ILE B O 1
ATOM 5573 N N . MET B 1 278 ? -69.565 27.101 59.191 1.00 26.78 412 MET B N 1
ATOM 5574 C CA . MET B 1 278 ? -69.039 27.818 58.035 1.00 21.34 412 MET B CA 1
ATOM 5575 C C . MET B 1 278 ? -69.957 28.948 57.587 1.00 27.63 412 MET B C 1
ATOM 5576 O O . MET B 1 278 ? -69.493 29.883 56.926 1.00 38.03 412 MET B O 1
ATOM 5581 N N . ASN B 1 279 ? -71.247 28.882 57.920 1.00 25.08 413 ASN B N 1
ATOM 5582 C CA . ASN B 1 279 ? -72.196 29.934 57.576 1.00 28.37 413 ASN B CA 1
ATOM 5583 C C . ASN B 1 279 ? -72.753 30.626 58.815 1.00 31.97 413 ASN B C 1
ATOM 5584 O O . ASN B 1 279 ? -73.823 31.240 58.747 1.00 36.26 413 ASN B O 1
ATOM 5589 N N . TYR B 1 280 ? -72.052 30.541 59.950 1.00 27.06 414 TYR B N 1
ATOM 5590 C CA . TYR B 1 280 ? -72.578 31.134 61.176 1.00 34.88 414 TYR B CA 1
ATOM 5591 C C . TYR B 1 280 ? -72.484 32.654 61.176 1.00 39.92 414 TYR B C 1
ATOM 5592 O O . TYR B 1 280 ? -73.337 33.321 61.772 1.00 36.27 414 TYR B O 1
ATOM 5601 N N . HIS B 1 281 ? -71.469 33.223 60.522 1.00 35.86 415 HIS B N 1
ATOM 5602 C CA . HIS B 1 281 ? -71.368 34.678 60.474 1.00 33.40 415 HIS B CA 1
ATOM 5603 C C . HIS B 1 281 ? -72.482 35.309 59.651 1.00 44.69 415 HIS B C 1
ATOM 5604 O O . HIS B 1 281 ? -72.608 36.538 59.649 1.00 57.29 415 HIS B O 1
ATOM 5611 N N . ASN B 1 282 ? -73.287 34.503 58.963 1.00 44.25 416 ASN B N 1
ATOM 5612 C CA . ASN B 1 282 ? -74.491 34.963 58.288 1.00 40.70 416 ASN B CA 1
ATOM 5613 C C . ASN B 1 282 ? -75.755 34.539 59.026 1.00 39.71 416 ASN B C 1
ATOM 5614 O O . ASN B 1 282 ? -76.853 34.641 58.471 1.00 45.99 416 ASN B O 1
ATOM 5619 N N . ASN B 1 283 ? -75.620 34.058 60.259 1.00 37.97 417 ASN B N 1
ATOM 5620 C CA . ASN B 1 283 ? -76.748 33.723 61.118 1.00 42.90 417 ASN B CA 1
ATOM 5621 C C . ASN B 1 283 ? -76.997 34.883 62.073 1.00 48.36 417 ASN B C 1
ATOM 5622 O O . ASN B 1 283 ? -76.057 35.388 62.695 1.00 49.61 417 ASN B O 1
ATOM 5627 N N . ASP B 1 284 ? -78.260 35.315 62.170 1.00 53.83 418 ASP B N 1
ATOM 5628 C CA . ASP B 1 284 ? -78.595 36.457 63.019 1.00 56.60 418 ASP B CA 1
ATOM 5629 C C . ASP B 1 284 ? -78.171 36.233 64.466 1.00 55.30 418 ASP B C 1
ATOM 5630 O O . ASP B 1 284 ? -77.849 37.195 65.173 1.00 55.14 418 ASP B O 1
ATOM 5635 N N . LEU B 1 285 ? -78.185 34.980 64.926 1.00 50.18 419 LEU B N 1
ATOM 5636 C CA . LEU B 1 285 ? -77.733 34.662 66.276 1.00 47.92 419 LEU B CA 1
ATOM 5637 C C . LEU B 1 285 ? -76.291 35.091 66.527 1.00 42.77 419 LEU B C 1
ATOM 5638 O O . LEU B 1 285 ? -75.914 35.303 67.685 1.00 46.84 419 LEU B O 1
ATOM 5643 N N . SER B 1 286 ? -75.480 35.222 65.474 1.00 43.51 420 SER B N 1
ATOM 5644 C CA . SER B 1 286 ? -74.080 35.598 65.642 1.00 52.30 420 SER B CA 1
ATOM 5645 C C . SER B 1 286 ? -73.910 37.010 66.186 1.00 54.21 420 SER B C 1
ATOM 5646 O O . SER B 1 286 ? -72.837 37.332 66.707 1.00 53.50 420 SER B O 1
ATOM 5649 N N . GLU B 1 287 ? -74.933 37.861 66.071 1.00 58.70 421 GLU B N 1
ATOM 5650 C CA . GLU B 1 287 ? -74.815 39.222 66.582 1.00 53.95 421 GLU B CA 1
ATOM 5651 C C . GLU B 1 287 ? -74.778 39.260 68.103 1.00 50.69 421 GLU B C 1
ATOM 5652 O O . GLU B 1 287 ? -74.083 40.102 68.682 1.00 56.13 421 GLU B O 1
ATOM 5658 N N . ASN B 1 288 ? -75.503 38.359 68.768 1.00 48.42 422 ASN B N 1
ATOM 5659 C CA . ASN B 1 288 ? -75.572 38.350 70.221 1.00 44.71 422 ASN B CA 1
ATOM 5660 C C . ASN B 1 288 ? -75.028 37.087 70.873 1.00 49.36 422 ASN B C 1
ATOM 5661 O O . ASN B 1 288 ? -74.774 37.105 72.083 1.00 43.41 422 ASN B O 1
ATOM 5666 N N . TYR B 1 289 ? -74.849 36.000 70.126 1.00 55.75 423 TYR B N 1
ATOM 5667 C CA . TYR B 1 289 ? -74.444 34.725 70.698 1.00 40.61 423 TYR B CA 1
ATOM 5668 C C . TYR B 1 289 ? -73.203 34.201 69.988 1.00 37.39 423 TYR B C 1
ATOM 5669 O O . TYR B 1 289 ? -72.989 34.458 68.801 1.00 35.74 423 TYR B O 1
ATOM 5678 N N . MET B 1 290 ? -72.381 33.469 70.737 1.00 39.26 424 MET B N 1
ATOM 5679 C CA . MET B 1 290 ? -71.151 32.886 70.226 1.00 34.59 424 MET B CA 1
ATOM 5680 C C . MET B 1 290 ? -71.202 31.367 70.310 1.00 33.05 424 MET B C 1
ATOM 5681 O O . MET B 1 290 ? -71.860 30.800 71.186 1.00 34.49 424 MET B O 1
ATOM 5686 N N . ILE B 1 291 ? -70.484 30.713 69.398 1.00 34.02 425 ILE B N 1
ATOM 5687 C CA . ILE B 1 291 ? -70.450 29.255 69.371 1.00 28.16 425 ILE B CA 1
ATOM 5688 C C . ILE B 1 291 ? -69.644 28.764 70.565 1.00 31.44 425 ILE B C 1
ATOM 5689 O O . ILE B 1 291 ? -68.449 29.058 70.689 1.00 38.97 425 ILE B O 1
ATOM 5694 N N . ASP B 1 292 ? -70.291 28.007 71.449 1.00 30.16 426 ASP B N 1
ATOM 5695 C CA . ASP B 1 292 ? -69.609 27.503 72.633 1.00 32.48 426 ASP B CA 1
ATOM 5696 C C . ASP B 1 292 ? -69.010 26.130 72.360 1.00 30.75 426 ASP B C 1
ATOM 5697 O O . ASP B 1 292 ? -67.796 26.004 72.170 1.00 38.53 426 ASP B O 1
ATOM 5702 N N . ARG B 1 293 ? -69.851 25.100 72.332 1.00 29.77 427 ARG B N 1
ATOM 5703 C CA . ARG B 1 293 ? -69.379 23.736 72.146 1.00 30.85 427 ARG B CA 1
ATOM 5704 C C . ARG B 1 293 ? -70.491 22.903 71.525 1.00 29.43 427 ARG B C 1
ATOM 5705 O O . ARG B 1 293 ? -71.626 23.359 71.363 1.00 28.13 427 ARG B O 1
ATOM 5713 N N . VAL B 1 294 ? -70.147 21.667 71.176 1.00 26.04 428 VAL B N 1
ATOM 5714 C CA . VAL B 1 294 ? -71.091 20.702 70.628 1.00 24.63 428 VAL B CA 1
ATOM 5715 C C . VAL B 1 294 ? -71.545 19.782 71.751 1.00 25.69 428 VAL B C 1
ATOM 5716 O O . VAL B 1 294 ? -70.719 19.266 72.514 1.00 30.30 428 VAL B O 1
ATOM 5720 N N . ILE B 1 295 ? -72.855 19.570 71.852 1.00 24.99 429 ILE B N 1
ATOM 5721 C CA . ILE B 1 295 ? -73.437 18.699 72.865 1.00 23.77 429 ILE B CA 1
ATOM 5722 C C . ILE B 1 295 ? -73.779 17.370 72.208 1.00 20.64 429 ILE B C 1
ATOM 5723 O O . ILE B 1 295 ? -74.384 17.340 71.129 1.00 25.05 429 ILE B O 1
ATOM 5728 N N . TYR B 1 296 ? -73.393 16.275 72.855 1.00 28.40 430 TYR B N 1
ATOM 5729 C CA . TYR B 1 296 ? -73.700 14.927 72.395 1.00 25.24 430 TYR B CA 1
ATOM 5730 C C . TYR B 1 296 ? -74.662 14.299 73.393 1.00 25.42 430 TYR B C 1
ATOM 5731 O O . TYR B 1 296 ? -74.352 14.218 74.585 1.00 29.82 430 TYR B O 1
ATOM 5740 N N . TRP B 1 297 ? -75.823 13.865 72.911 1.00 26.48 431 TRP B N 1
ATOM 5741 C CA . TRP B 1 297 ? -76.881 13.375 73.781 1.00 30.07 431 TRP B CA 1
ATOM 5742 C C . TRP B 1 297 ? -77.416 12.043 73.280 1.00 26.62 431 TRP B C 1
ATOM 5743 O O . TRP B 1 297 ? -77.339 11.731 72.089 1.00 23.13 431 TRP B O 1
ATOM 5754 N N . ARG B 1 298 ? -77.965 11.261 74.208 1.00 25.42 432 ARG B N 1
ATOM 5755 C CA . ARG B 1 298 ? -78.745 10.076 73.881 1.00 29.46 432 ARG B CA 1
ATOM 5756 C C . ARG B 1 298 ? -79.945 9.991 74.814 1.00 36.67 432 ARG B C 1
ATOM 5757 O O . ARG B 1 298 ? -79.843 10.308 76.003 1.00 32.52 432 ARG B O 1
ATOM 5765 N N . LEU B 1 299 ? -81.077 9.552 74.265 1.00 26.74 433 LEU B N 1
ATOM 5766 C CA . LEU B 1 299 ? -82.292 9.394 75.054 1.00 33.63 433 LEU B CA 1
ATOM 5767 C C . LEU B 1 299 ? -82.192 8.158 75.936 1.00 35.07 433 LEU B C 1
ATOM 5768 O O . LEU B 1 299 ? -81.810 7.080 75.472 1.00 36.41 433 LEU B O 1
ATOM 5773 N N . SER B 1 300 ? -82.527 8.317 77.216 1.00 30.39 434 SER B N 1
ATOM 5774 C CA . SER B 1 300 ? -82.455 7.221 78.173 1.00 44.91 434 SER B CA 1
ATOM 5775 C C . SER B 1 300 ? -83.810 6.685 78.609 1.00 46.97 434 SER B C 1
ATOM 5776 O O . SER B 1 300 ? -83.921 5.490 78.889 1.00 45.42 434 SER B O 1
ATOM 5779 N N . GLN B 1 301 ? -84.843 7.524 78.660 1.00 49.19 435 GLN B N 1
ATOM 5780 C CA . GLN B 1 301 ? -86.167 7.080 79.073 1.00 47.03 435 GLN B CA 1
ATOM 5781 C C . GLN B 1 301 ? -87.229 7.922 78.383 1.00 53.13 435 GLN B C 1
ATOM 5782 O O . GLN B 1 301 ? -87.066 9.135 78.234 1.00 51.59 435 GLN B O 1
ATOM 5788 N N . VAL B 1 302 ? -88.308 7.268 77.956 1.00 56.06 436 VAL B N 1
ATOM 5789 C CA . VAL B 1 302 ? -89.431 7.939 77.308 1.00 42.22 436 VAL B CA 1
ATOM 5790 C C . VAL B 1 302 ? -90.722 7.285 77.785 1.00 39.34 436 VAL B C 1
ATOM 5791 O O . VAL B 1 302 ? -90.922 6.082 77.587 1.00 42.95 436 VAL B O 1
ATOM 5795 N N . THR B 1 303 ? -91.591 8.070 78.417 1.00 38.99 437 THR B N 1
ATOM 5796 C CA . THR B 1 303 ? -92.929 7.628 78.778 1.00 40.08 437 THR B CA 1
ATOM 5797 C C . THR B 1 303 ? -93.954 8.505 78.071 1.00 45.07 437 THR B C 1
ATOM 5798 O O . THR B 1 303 ? -93.713 9.690 77.823 1.00 36.85 437 THR B O 1
ATOM 5802 N N . CYS B 1 304 ? -95.104 7.914 77.753 1.00 43.78 438 CYS B N 1
ATOM 5803 C CA . CYS B 1 304 ? -96.155 8.611 77.020 1.00 31.44 438 CYS B CA 1
ATOM 5804 C C . CYS B 1 304 ? -97.504 8.143 77.540 1.00 29.90 438 CYS B C 1
ATOM 5805 O O . CYS B 1 304 ? -97.813 6.949 77.476 1.00 35.45 438 CYS B O 1
ATOM 5808 N N . ASN B 1 305 ? -98.302 9.077 78.053 1.00 29.87 439 ASN B N 1
ATOM 5809 C CA . ASN B 1 305 ? -99.598 8.763 78.636 1.00 29.67 439 ASN B CA 1
ATOM 5810 C C . ASN B 1 305 ? -100.649 9.711 78.081 1.00 26.95 439 ASN B C 1
ATOM 5811 O O . ASN B 1 305 ? -100.422 10.921 77.994 1.00 30.20 439 ASN B O 1
ATOM 5816 N N . LEU B 1 306 ? -101.800 9.152 77.711 1.00 23.28 440 LEU B N 1
ATOM 5817 C CA . LEU B 1 306 ? -102.862 9.924 77.079 1.00 22.82 440 LEU B CA 1
ATOM 5818 C C . LEU B 1 306 ? -103.725 10.611 78.132 1.00 23.76 440 LEU B C 1
ATOM 5819 O O . LEU B 1 306 ? -104.114 9.995 79.128 1.00 32.69 440 LEU B O 1
ATOM 5824 N N . ILE B 1 307 ? -104.019 11.891 77.908 1.00 26.27 441 ILE B N 1
ATOM 5825 C CA . ILE B 1 307 ? -104.849 12.693 78.800 1.00 25.49 441 ILE B CA 1
ATOM 5826 C C . ILE B 1 307 ? -106.029 13.231 78.002 1.00 30.17 441 ILE B C 1
ATOM 5827 O O . ILE B 1 307 ? -105.839 13.866 76.958 1.00 33.38 441 ILE B O 1
ATOM 5832 N N . LYS B 1 308 ? -107.241 12.978 78.492 1.00 36.26 442 LYS B N 1
ATOM 5833 C CA . LYS B 1 308 ? -108.467 13.377 77.814 1.00 23.37 442 LYS B CA 1
ATOM 5834 C C . LYS B 1 308 ? -109.113 14.568 78.511 1.00 22.98 442 LYS B C 1
ATOM 5835 O O . LYS B 1 308 ? -108.926 14.787 79.711 1.00 39.09 442 LYS B O 1
ATOM 5841 N N . LEU B 1 309 ? -109.875 15.339 77.738 1.00 22.82 443 LEU B N 1
ATOM 5842 C CA . LEU B 1 309 ? -110.515 16.546 78.245 1.00 34.23 443 LEU B CA 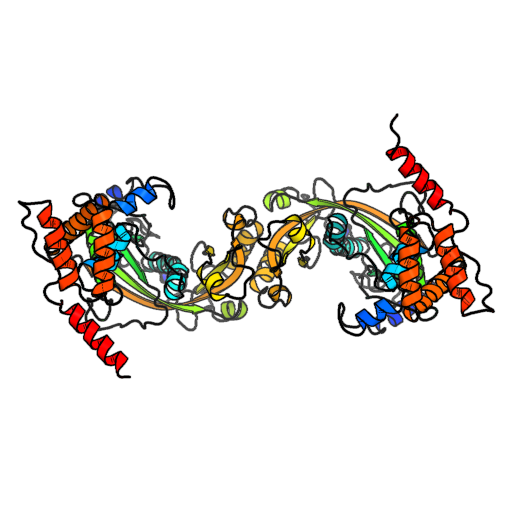1
ATOM 5843 C C . LEU B 1 309 ? -111.790 16.213 79.012 1.00 37.90 443 LEU B C 1
ATOM 5844 O O . LEU B 1 309 ? -112.651 15.478 78.518 1.00 45.65 443 LEU B O 1
ATOM 5849 N N . ASN B 1 310 ? -111.907 16.762 80.220 1.00 39.67 444 ASN B N 1
ATOM 5850 C CA . ASN B 1 310 ? -113.133 16.698 81.017 1.00 44.16 444 ASN B CA 1
ATOM 5851 C C . ASN B 1 310 ? -113.782 18.077 80.924 1.00 47.93 444 ASN B C 1
ATOM 5852 O O . ASN B 1 310 ? -113.497 18.972 81.719 1.00 44.25 444 ASN B O 1
ATOM 5857 N N . LYS B 1 311 ? -114.667 18.242 79.935 1.00 48.22 445 LYS B N 1
ATOM 5858 C CA . LYS B 1 311 ? -115.180 19.570 79.604 1.00 40.29 445 LYS B CA 1
ATOM 5859 C C . LYS B 1 311 ? -115.988 20.172 80.751 1.00 51.50 445 LYS B C 1
ATOM 5860 O O . LYS B 1 311 ? -115.782 21.334 81.120 1.00 63.06 445 LYS B O 1
ATOM 5866 N N . GLU B 1 312 ? -116.921 19.403 81.323 1.00 54.50 446 GLU B N 1
ATOM 5867 C CA . GLU B 1 312 ? -117.766 19.956 82.380 1.00 61.02 446 GLU B CA 1
ATOM 5868 C C . GLU B 1 312 ? -116.948 20.317 83.615 1.00 56.38 446 GLU B C 1
ATOM 5869 O O . GLU B 1 312 ? -117.195 21.349 84.250 1.00 52.98 446 GLU B O 1
ATOM 5875 N N . ALA B 1 313 ? -115.975 19.475 83.977 1.00 56.34 447 ALA B N 1
ATOM 5876 C CA . ALA B 1 313 ? -115.160 19.750 85.156 1.00 56.02 447 ALA B CA 1
ATOM 5877 C C . ALA B 1 313 ? -114.378 21.048 85.008 1.00 50.38 447 ALA B C 1
ATOM 5878 O O . ALA B 1 313 ? -114.126 21.738 86.002 1.00 47.21 447 ALA B O 1
ATOM 5880 N N . PHE B 1 314 ? -113.983 21.397 83.782 1.00 48.31 448 PHE B N 1
ATOM 5881 C CA . PHE B 1 314 ? -113.319 22.675 83.557 1.00 40.00 448 PHE B CA 1
ATOM 5882 C C . PHE B 1 314 ? -114.319 23.824 83.539 1.00 42.56 448 PHE B C 1
ATOM 5883 O O . PHE B 1 314 ? -114.063 24.881 84.127 1.00 48.83 448 PHE B O 1
ATOM 5891 N N . GLU B 1 315 ? -115.458 23.638 82.868 1.00 44.62 449 GLU B N 1
ATOM 5892 C CA . GLU B 1 315 ? -116.451 24.701 82.772 1.00 38.27 449 GLU B CA 1
ATOM 5893 C C . GLU B 1 315 ? -117.146 24.970 84.100 1.00 37.33 449 GLU B C 1
ATOM 5894 O O . GLU B 1 315 ? -117.769 26.025 84.256 1.00 37.47 449 GLU B O 1
ATOM 5900 N N . GLU B 1 316 ? -117.061 24.041 85.056 1.00 42.73 450 GLU B N 1
ATOM 5901 C CA . GLU B 1 316 ? -117.582 24.310 86.391 1.00 36.89 450 GLU B CA 1
ATOM 5902 C C . GLU B 1 316 ? -116.760 25.371 87.110 1.00 44.65 450 GLU B C 1
ATOM 5903 O O . GLU B 1 316 ? -117.284 26.078 87.978 1.00 48.99 450 GLU B O 1
ATOM 5909 N N . LYS B 1 317 ? -115.481 25.499 86.763 1.00 46.32 451 LYS B N 1
ATOM 5910 C CA . LYS B 1 317 ? -114.566 26.418 87.425 1.00 38.35 451 LYS B CA 1
ATOM 5911 C C . LYS B 1 317 ? -114.379 27.730 86.671 1.00 31.84 451 LYS B C 1
ATOM 5912 O O . LYS B 1 317 ? -113.612 28.583 87.127 1.00 39.22 451 LYS B O 1
ATOM 5918 N N . ILE B 1 318 ? -115.052 27.907 85.530 1.00 32.98 452 ILE B N 1
ATOM 5919 C CA . ILE B 1 318 ? -114.918 29.161 84.781 1.00 39.07 452 ILE B CA 1
ATOM 5920 C C . ILE B 1 318 ? -115.430 30.361 85.570 1.00 42.51 452 ILE B C 1
ATOM 5921 O O . ILE B 1 318 ? -114.790 31.422 85.515 1.00 38.83 452 ILE B O 1
ATOM 5926 N N . PRO B 1 319 ? -116.549 30.287 86.308 1.00 45.98 453 PRO B N 1
ATOM 5927 C CA . PRO B 1 319 ? -116.945 31.454 87.120 1.00 34.47 453 PRO B CA 1
ATOM 5928 C C . PRO B 1 319 ? -115.863 31.920 88.080 1.00 36.34 453 PRO B C 1
ATOM 5929 O O . PRO B 1 319 ? -115.725 33.129 88.309 1.00 39.95 453 PRO B O 1
ATOM 5933 N N . LEU B 1 320 ? -115.097 30.992 88.660 1.00 32.16 454 LEU B N 1
ATOM 5934 C CA . LEU B 1 320 ? -113.982 31.378 89.520 1.00 32.81 454 LEU B CA 1
ATOM 5935 C C . LEU B 1 320 ? -112.954 32.198 88.750 1.00 33.69 454 LEU B C 1
ATOM 5936 O O . LEU B 1 320 ? -112.465 33.223 89.238 1.00 30.67 454 LEU B O 1
ATOM 5941 N N . LEU B 1 321 ? -112.608 31.752 87.539 1.00 35.53 455 LEU B N 1
ATOM 5942 C CA . LEU B 1 321 ? -111.649 32.487 86.722 1.00 29.46 455 LEU B CA 1
ATOM 5943 C C . LEU B 1 321 ? -112.192 33.852 86.320 1.00 33.94 455 LEU B C 1
ATOM 5944 O O . LEU B 1 321 ? -111.456 34.846 86.319 1.00 41.24 455 LEU B O 1
ATOM 5949 N N . GLN B 1 322 ? -113.478 33.918 85.966 1.00 32.38 456 GLN B N 1
ATOM 5950 C CA . GLN B 1 322 ? -114.080 35.196 85.600 1.00 32.26 456 GLN B CA 1
ATOM 5951 C C . GLN B 1 322 ? -114.056 36.167 86.774 1.00 36.95 456 GLN B C 1
ATOM 5952 O O . GLN B 1 322 ? -113.821 37.368 86.594 1.00 36.44 456 GLN B O 1
ATOM 5958 N N . GLN B 1 323 ? -114.300 35.662 87.985 1.00 36.53 457 GLN B N 1
ATOM 5959 C CA . GLN B 1 323 ? -114.231 36.506 89.173 1.00 38.06 457 GLN B CA 1
ATOM 5960 C C . GLN B 1 323 ? -112.809 36.999 89.411 1.00 42.13 457 GLN B C 1
ATOM 5961 O O . GLN B 1 323 ? -112.586 38.192 89.654 1.00 39.44 457 GLN B O 1
ATOM 5967 N N . PHE B 1 324 ? -111.834 36.086 89.359 1.00 34.96 458 PHE B N 1
ATOM 5968 C CA . PHE B 1 324 ? -110.434 36.470 89.522 1.00 27.82 458 PHE B CA 1
ATOM 5969 C C . PHE B 1 324 ? -110.023 37.519 88.496 1.00 34.32 458 PHE B C 1
ATOM 5970 O O . PHE B 1 324 ? -109.346 38.497 88.834 1.00 37.23 458 PHE B O 1
ATOM 5978 N N . TRP B 1 325 ? -110.412 37.325 87.233 1.00 39.18 459 TRP B N 1
ATOM 5979 C CA . TRP B 1 325 ? -110.050 38.284 86.194 1.00 35.02 459 TRP B CA 1
ATOM 5980 C C . TRP B 1 325 ? -110.701 39.640 86.436 1.00 32.79 459 TRP B C 1
ATOM 5981 O O . TRP B 1 325 ? -110.105 40.683 86.141 1.00 31.44 459 TRP B O 1
ATOM 5992 N N . ASP B 1 326 ? -111.927 39.646 86.968 1.00 35.99 460 ASP B N 1
ATOM 5993 C CA . ASP B 1 326 ? -112.573 40.908 87.313 1.00 40.26 460 ASP B CA 1
ATOM 5994 C C . ASP B 1 326 ? -111.789 41.658 88.381 1.00 47.44 460 ASP B C 1
ATOM 5995 O O . ASP B 1 326 ? -111.756 42.894 88.375 1.00 44.41 460 ASP B O 1
ATOM 6000 N N . TYR B 1 327 ? -111.161 40.930 89.308 1.00 38.38 461 TYR B N 1
ATOM 6001 C CA . TYR B 1 327 ? -110.273 41.567 90.274 1.00 30.28 461 TYR B CA 1
ATOM 6002 C C . TYR B 1 327 ? -109.058 42.175 89.583 1.00 38.33 461 TYR B C 1
ATOM 6003 O O . TYR B 1 327 ? -108.624 43.279 89.931 1.00 39.35 461 TYR B O 1
ATOM 6012 N N . VAL B 1 328 ? -108.489 41.460 88.609 1.00 39.80 462 VAL B N 1
ATOM 6013 C CA . VAL B 1 328 ? -107.328 41.970 87.883 1.00 32.25 462 VAL B CA 1
ATOM 6014 C C . VAL B 1 328 ? -107.682 43.259 87.152 1.00 36.38 462 VAL B C 1
ATOM 6015 O O . VAL B 1 328 ? -106.972 44.266 87.253 1.00 42.74 462 VAL B O 1
ATOM 6019 N N . LEU B 1 329 ? -108.780 43.240 86.390 1.00 42.61 463 LEU B N 1
ATOM 6020 C CA . LEU B 1 329 ? -109.220 44.447 85.696 1.00 44.76 463 LEU B CA 1
ATOM 6021 C C . LEU B 1 329 ? -109.561 45.562 86.676 1.00 39.17 463 LEU B C 1
ATOM 6022 O O . LEU B 1 329 ? -109.431 46.744 86.339 1.00 35.32 463 LEU B O 1
ATOM 6027 N N . PHE B 1 330 ? -109.996 45.205 87.886 1.00 46.43 464 PHE B N 1
ATOM 6028 C CA . PHE B 1 330 ? -110.302 46.206 88.903 1.00 41.35 464 PHE B CA 1
ATOM 6029 C C . PHE B 1 330 ? -109.044 46.941 89.351 1.00 47.51 464 PHE B C 1
ATOM 6030 O O . PHE B 1 330 ? -108.975 48.174 89.293 1.00 49.60 464 PHE B O 1
ATOM 6038 N N . TYR B 1 331 ? -108.033 46.198 89.806 1.00 47.75 465 TYR B N 1
ATOM 6039 C CA . TYR B 1 331 ? -106.801 46.818 90.281 1.00 43.71 465 TYR B CA 1
ATOM 6040 C C . TYR B 1 331 ? -105.956 47.408 89.159 1.00 37.40 465 TYR B C 1
ATOM 6041 O O . TYR B 1 331 ? -104.940 48.050 89.448 1.00 42.94 465 TYR B O 1
ATOM 6050 N N . ARG B 1 332 ? -106.340 47.210 87.898 1.00 48.68 466 ARG B N 1
ATOM 6051 C CA . ARG B 1 332 ? -105.659 47.877 86.797 1.00 42.65 466 ARG B CA 1
ATOM 6052 C C . ARG B 1 332 ? -106.136 49.309 86.595 1.00 38.48 466 ARG B C 1
ATOM 6053 O O . ARG B 1 332 ? -105.412 50.106 85.990 1.00 51.36 466 ARG B O 1
ATOM 6061 N N . GLN B 1 333 ? -107.331 49.656 87.081 1.00 38.62 467 GLN B N 1
ATOM 6062 C CA . GLN B 1 333 ? -107.848 51.012 86.962 1.00 51.68 467 GLN B CA 1
ATOM 6063 C C . GLN B 1 333 ? -107.800 51.797 88.266 1.00 55.75 467 GLN B C 1
ATOM 6064 O O . GLN B 1 333 ? -108.087 52.999 88.254 1.00 56.91 467 GLN B O 1
ATOM 6070 N N . HIS B 1 334 ? -107.446 51.162 89.380 1.00 53.50 468 HIS B N 1
ATOM 6071 C CA . HIS B 1 334 ? -107.312 51.827 90.675 1.00 50.28 468 HIS B CA 1
ATOM 6072 C C . HIS B 1 334 ? -105.904 51.561 91.202 1.00 53.66 468 HIS B C 1
ATOM 6073 O O . HIS B 1 334 ? -105.665 50.574 91.902 1.00 40.04 468 HIS B O 1
ATOM 6080 N N . SER B 1 335 ? -104.973 52.453 90.858 1.00 57.30 469 SER B N 1
ATOM 6081 C CA . SER B 1 335 ? -103.591 52.287 91.296 1.00 54.61 469 SER B CA 1
ATOM 6082 C C . SER B 1 335 ? -103.468 52.459 92.805 1.00 52.59 469 SER B C 1
ATOM 6083 O O . SER B 1 335 ? -102.695 51.745 93.455 1.00 49.60 469 SER B O 1
ATOM 6086 N N . ASP B 1 336 ? -104.208 53.413 93.374 1.00 48.72 470 ASP B N 1
ATOM 6087 C CA . ASP B 1 336 ? -104.126 53.666 94.810 1.00 51.21 470 ASP B CA 1
ATOM 6088 C C . ASP B 1 336 ? -104.567 52.445 95.606 1.00 54.46 470 ASP B C 1
ATOM 6089 O O . ASP B 1 336 ? -103.886 52.022 96.548 1.00 51.38 470 ASP B O 1
ATOM 6094 N N . LYS B 1 337 ? -105.716 51.867 95.241 1.00 59.96 471 LYS B N 1
ATOM 6095 C CA . LYS B 1 337 ? -106.189 50.661 95.911 1.00 47.35 471 LYS B CA 1
ATOM 6096 C C . LYS B 1 337 ? -105.224 49.500 95.717 1.00 46.72 471 LYS B C 1
ATOM 6097 O O . LYS B 1 337 ? -105.136 48.615 96.576 1.00 50.45 471 LYS B O 1
ATOM 6103 N N . LEU B 1 338 ? -104.495 49.484 94.598 1.00 45.92 472 LEU B N 1
ATOM 6104 C CA . LEU B 1 338 ? -103.477 48.459 94.393 1.00 54.20 472 LEU B CA 1
ATOM 6105 C C . LEU B 1 338 ? -102.316 48.645 95.362 1.00 49.50 472 LEU B C 1
ATOM 6106 O O . LEU B 1 338 ? -101.825 47.672 95.948 1.00 35.13 472 LEU B O 1
ATOM 6111 N N . ASP B 1 339 ? -101.860 49.888 95.532 1.00 49.42 473 ASP B N 1
ATOM 6112 C CA . ASP B 1 339 ? -100.813 50.177 96.507 1.00 53.95 473 ASP B CA 1
ATOM 6113 C C . ASP B 1 339 ? -101.223 49.723 97.903 1.00 57.84 473 ASP B C 1
ATOM 6114 O O . ASP B 1 339 ? -100.460 49.037 98.594 1.00 58.38 473 ASP B O 1
ATOM 6119 N N . LYS B 1 340 ? -102.426 50.113 98.341 1.00 42.02 474 LYS B N 1
ATOM 6120 C CA . LYS B 1 340 ? -102.922 49.665 99.639 1.00 47.15 474 LYS B CA 1
ATOM 6121 C C . LYS B 1 340 ? -103.033 48.148 99.704 1.00 53.53 474 LYS B C 1
ATOM 6122 O O . LYS B 1 340 ? -102.826 47.555 100.770 1.00 50.40 474 LYS B O 1
ATOM 6128 N N . LEU B 1 341 ? -103.366 47.504 98.583 1.00 56.33 475 LEU B N 1
ATOM 6129 C CA . LEU B 1 341 ? -103.447 46.046 98.560 1.00 56.32 475 LEU B CA 1
ATOM 6130 C C . LEU B 1 341 ? -102.083 45.418 98.820 1.00 49.85 475 LEU B C 1
ATOM 6131 O O . LEU B 1 341 ? -101.960 44.480 99.615 1.00 48.34 475 LEU B O 1
ATOM 6136 N N . ILE B 1 342 ? -101.043 45.924 98.149 1.00 44.11 476 ILE B N 1
ATOM 6137 C CA . ILE B 1 342 ? -99.694 45.403 98.356 1.00 49.51 476 ILE B CA 1
ATOM 6138 C C . ILE B 1 342 ? -99.275 45.564 99.812 1.00 51.63 476 ILE B C 1
ATOM 6139 O O . ILE B 1 342 ? -98.642 44.673 100.394 1.00 49.04 476 ILE B O 1
ATOM 6144 N N . LYS B 1 343 ? -99.614 46.704 100.421 1.00 51.87 477 LYS B N 1
ATOM 6145 C CA . LYS B 1 343 ? -99.353 46.893 101.846 1.00 51.99 477 LYS B CA 1
ATOM 6146 C C . LYS B 1 343 ? -100.029 45.813 102.683 1.00 55.20 477 LYS B C 1
ATOM 6147 O O . LYS B 1 343 ? -99.414 45.239 103.590 1.00 62.63 477 LYS B O 1
ATOM 6153 N N . PHE B 1 344 ? -101.303 45.528 102.399 1.00 47.96 478 PHE B N 1
ATOM 6154 C CA . PHE B 1 344 ? -102.024 44.526 103.180 1.00 52.75 478 PHE B CA 1
ATOM 6155 C C . PHE B 1 344 ? -101.452 43.128 102.971 1.00 55.80 478 PHE B C 1
ATOM 6156 O O . PHE B 1 344 ? -101.376 42.337 103.918 1.00 45.79 478 PHE B O 1
ATOM 6164 N N . VAL B 1 345 ? -101.050 42.799 101.740 1.00 54.55 479 VAL B N 1
ATOM 6165 C CA . VAL B 1 345 ? -100.520 41.463 101.479 1.00 55.65 479 VAL B CA 1
ATOM 6166 C C . VAL B 1 345 ? -99.167 41.274 102.153 1.00 51.62 479 VAL B C 1
ATOM 6167 O O . VAL B 1 345 ? -98.833 40.169 102.598 1.00 50.68 479 VAL B O 1
ATOM 6171 N N . GLU B 1 346 ? -98.380 42.344 102.271 1.00 54.69 480 GLU B N 1
ATOM 6172 C CA . GLU B 1 346 ? -97.147 42.265 103.043 1.00 60.36 480 GLU B CA 1
ATOM 6173 C C . GLU B 1 346 ? -97.443 42.136 104.532 1.00 56.71 480 GLU B C 1
ATOM 6174 O O . GLU B 1 346 ? -96.645 41.557 105.278 1.00 57.55 480 GLU B O 1
ATOM 6180 N N . LYS B 1 347 ? -98.579 42.679 104.974 1.00 53.27 481 LYS B N 1
ATOM 6181 C CA . LYS B 1 347 ? -98.977 42.598 106.376 1.00 57.02 481 LYS B CA 1
ATOM 6182 C C . LYS B 1 347 ? -99.300 41.166 106.798 1.00 59.22 481 LYS B C 1
ATOM 6183 O O . LYS B 1 347 ? -98.866 40.713 107.863 1.00 54.07 481 LYS B O 1
ATOM 6189 N N . VAL B 1 348 ? -100.058 40.436 105.977 1.00 65.52 482 VAL B N 1
ATOM 6190 C CA . VAL B 1 348 ? -100.586 39.129 106.360 1.00 59.45 482 VAL B CA 1
ATOM 6191 C C . VAL B 1 348 ? -99.940 37.981 105.590 1.00 61.81 482 VAL B C 1
ATOM 6192 O O . VAL B 1 348 ? -100.390 36.835 105.712 1.00 70.46 482 VAL B O 1
ATOM 6196 N N . LYS B 1 349 ? -98.905 38.259 104.795 1.00 58.70 483 LYS B N 1
ATOM 6197 C CA . LYS B 1 349 ? -98.168 37.259 104.021 1.00 66.11 483 LYS B CA 1
ATOM 6198 C C . LYS B 1 349 ? -98.992 36.616 102.906 1.00 65.71 483 LYS B C 1
ATOM 6199 O O . LYS B 1 349 ? -100.227 36.638 102.930 1.00 71.07 483 LYS B O 1
ATOM 6205 N N . GLU B 1 350 ? -98.295 36.030 101.925 1.00 65.56 484 GLU B N 1
ATOM 6206 C CA . GLU B 1 350 ? -98.946 35.507 100.725 1.00 55.23 484 GLU B CA 1
ATOM 6207 C C . GLU B 1 350 ? -99.855 34.315 101.015 1.00 65.38 484 GLU B C 1
ATOM 6208 O O . GLU B 1 350 ? -100.936 34.202 100.427 1.00 65.12 484 GLU B O 1
ATOM 6214 N N . ASP B 1 351 ? -99.439 33.410 101.907 1.00 70.61 485 ASP B N 1
ATOM 6215 C CA . ASP B 1 351 ? -100.137 32.132 102.036 1.00 64.85 485 ASP B CA 1
ATOM 6216 C C . ASP B 1 351 ? -101.529 32.259 102.645 1.00 66.25 485 ASP B C 1
ATOM 6217 O O . ASP B 1 351 ? -102.333 31.331 102.512 1.00 59.72 485 ASP B O 1
ATOM 6222 N N . ASN B 1 352 ? -101.836 33.375 103.308 1.00 67.81 486 ASN B N 1
ATOM 6223 C CA . ASN B 1 352 ? -103.154 33.574 103.912 1.00 70.74 486 ASN B CA 1
ATOM 6224 C C . ASN B 1 352 ? -104.098 34.115 102.839 1.00 68.93 486 ASN B C 1
ATOM 6225 O O . ASN B 1 352 ? -104.439 35.299 102.796 1.00 61.37 486 ASN B O 1
ATOM 6230 N N . SER B 1 353 ? -104.539 33.210 101.961 1.00 58.44 487 SER B N 1
ATOM 6231 C CA . SER B 1 353 ? -105.387 33.610 100.843 1.00 57.42 487 SER B CA 1
ATOM 6232 C C . SER B 1 353 ? -106.769 34.061 101.302 1.00 60.70 487 SER B C 1
ATOM 6233 O O . SER B 1 353 ? -107.377 34.927 100.663 1.00 58.95 487 SER B O 1
ATOM 6236 N N . ALA B 1 354 ? -107.284 33.478 102.388 1.00 56.55 488 ALA B N 1
ATOM 6237 C CA . ALA B 1 354 ? -108.637 33.796 102.839 1.00 55.91 488 ALA B CA 1
ATOM 6238 C C . ALA B 1 354 ? -108.780 35.277 103.175 1.00 54.70 488 ALA B C 1
ATOM 6239 O O . ALA B 1 354 ? -109.682 35.956 102.671 1.00 51.30 488 ALA B O 1
ATOM 6241 N N . GLU B 1 355 ? -107.899 35.795 104.034 1.00 54.71 489 GLU B N 1
ATOM 6242 C CA . GLU B 1 355 ? -108.003 37.193 104.441 1.00 60.94 489 GLU B CA 1
ATOM 6243 C C . GLU B 1 355 ? -107.665 38.138 103.294 1.00 54.27 489 GLU B C 1
ATOM 6244 O O . GLU B 1 355 ? -108.276 39.206 103.167 1.00 49.02 489 GLU B O 1
ATOM 6250 N N . ILE B 1 356 ? -106.685 37.775 102.463 1.00 49.59 490 ILE B N 1
ATOM 6251 C CA . ILE B 1 356 ? -106.293 38.639 101.350 1.00 47.17 490 ILE B CA 1
ATOM 6252 C C . ILE B 1 356 ? -107.474 38.878 100.419 1.00 50.26 490 ILE B C 1
ATOM 6253 O O . ILE B 1 356 ? -107.822 40.023 100.110 1.00 55.22 490 ILE B O 1
ATOM 6258 N N . PHE B 1 357 ? -108.112 37.802 99.961 1.00 43.84 491 PHE B N 1
ATOM 6259 C CA . PHE B 1 357 ? -109.211 37.937 99.014 1.00 52.80 491 PHE B CA 1
ATOM 6260 C C . PHE B 1 357 ? -110.525 38.326 99.679 1.00 53.87 491 PHE B C 1
ATOM 6261 O O . PHE B 1 357 ? -111.460 38.724 98.975 1.00 47.80 491 PHE B O 1
ATOM 6269 N N . SER B 1 358 ? -110.623 38.223 101.006 1.00 55.52 492 SER B N 1
ATOM 6270 C CA . SER B 1 358 ? -111.728 38.866 101.710 1.00 50.04 492 SER B CA 1
ATOM 6271 C C . SER B 1 358 ? -111.601 40.382 101.632 1.00 49.79 492 SER B C 1
ATOM 6272 O O . SER B 1 358 ? -112.577 41.086 101.346 1.00 57.35 492 SER B O 1
ATOM 6275 N N . TYR B 1 359 ? -110.400 40.901 101.905 1.00 48.02 493 TYR B N 1
ATOM 6276 C CA . TYR B 1 359 ? -110.135 42.324 101.720 1.00 43.57 493 TYR B CA 1
ATOM 6277 C C . TYR B 1 359 ? -110.376 42.748 100.277 1.00 47.35 493 TYR B C 1
ATOM 6278 O O . TYR B 1 359 ? -110.947 43.815 100.022 1.00 50.55 493 TYR B O 1
ATOM 6287 N N . ILE B 1 360 ? -109.942 41.925 99.319 1.00 54.82 494 ILE B N 1
ATOM 6288 C CA . ILE B 1 360 ? -110.126 42.256 97.908 1.00 48.36 494 ILE B CA 1
ATOM 6289 C C . ILE B 1 360 ? -111.607 42.279 97.552 1.00 48.61 494 ILE B C 1
ATOM 6290 O O . ILE B 1 360 ? -112.072 43.164 96.821 1.00 47.36 494 ILE B O 1
ATOM 6295 N N . ASN B 1 361 ? -112.377 41.320 98.073 1.00 50.15 495 ASN B N 1
ATOM 6296 C CA . ASN B 1 361 ? -113.803 41.283 97.757 1.00 44.71 495 ASN B CA 1
ATOM 6297 C C . ASN B 1 361 ? -114.540 42.475 98.352 1.00 43.14 495 ASN B C 1
ATOM 6298 O O . ASN B 1 361 ? -115.444 43.032 97.718 1.00 41.80 495 ASN B O 1
ATOM 6303 N N . GLU B 1 362 ? -114.164 42.884 99.564 1.00 46.21 496 GLU B N 1
ATOM 6304 C CA . GLU B 1 362 ? -114.764 44.073 100.156 1.00 51.73 496 GLU B CA 1
ATOM 6305 C C . GLU B 1 362 ? -114.356 45.324 99.394 1.00 45.52 496 GLU B C 1
ATOM 6306 O O . GLU B 1 362 ? -115.178 46.223 99.182 1.00 47.52 496 GLU B O 1
ATOM 6312 N N . ASP B 1 363 ? -113.086 45.403 98.990 1.00 43.00 497 ASP B N 1
ATOM 6313 C CA . ASP B 1 363 ? -112.646 46.506 98.143 1.00 49.67 497 ASP B CA 1
ATOM 6314 C C . ASP B 1 363 ? -113.417 46.520 96.830 1.00 47.23 497 ASP B C 1
ATOM 6315 O O . ASP B 1 363 ? -113.765 47.589 96.313 1.00 47.45 497 ASP B O 1
ATOM 6320 N N . PHE B 1 364 ? -113.688 45.337 96.273 1.00 44.33 498 PHE B N 1
ATOM 6321 C CA . PHE B 1 364 ? -114.431 45.249 95.020 1.00 49.05 498 PHE B CA 1
ATOM 6322 C C . PHE B 1 364 ? -115.875 45.705 95.203 1.00 48.97 498 PHE B C 1
ATOM 6323 O O . PHE B 1 364 ? -116.373 46.543 94.442 1.00 42.05 498 PHE B O 1
ATOM 6331 N N . LEU B 1 365 ? -116.565 45.157 96.208 1.00 55.02 499 LEU B N 1
ATOM 6332 C CA . LEU B 1 365 ? -117.966 45.499 96.437 1.00 48.72 499 LEU B CA 1
ATOM 6333 C C . LEU B 1 365 ? -118.160 46.967 96.797 1.00 51.69 499 LEU B C 1
ATOM 6334 O O . LEU B 1 365 ? -119.270 47.488 96.642 1.00 56.20 499 LEU B O 1
ATOM 6339 N N . SER B 1 366 ? -117.112 47.641 97.282 1.00 52.17 500 SER B N 1
ATOM 6340 C CA . SER B 1 366 ? -117.238 49.045 97.661 1.00 50.29 500 SER B CA 1
ATOM 6341 C C . SER B 1 366 ? -117.571 49.925 96.462 1.00 51.42 500 SER B C 1
ATOM 6342 O O . SER B 1 366 ? -118.269 50.935 96.609 1.00 51.92 500 SER B O 1
ATOM 6345 N N . LEU B 1 367 ? -117.090 49.561 95.275 1.00 53.20 501 LEU B N 1
ATOM 6346 C CA . LEU B 1 367 ? -117.369 50.304 94.055 1.00 52.19 501 LEU B CA 1
ATOM 6347 C C . LEU B 1 367 ? -118.293 49.552 93.108 1.00 57.40 501 LEU B C 1
ATOM 6348 O O . LEU B 1 367 ? -118.603 50.063 92.026 1.00 46.99 501 LEU B O 1
ATOM 6353 N N . ASN B 1 368 ? -118.735 48.351 93.483 1.00 57.04 502 ASN B N 1
ATOM 6354 C CA . ASN B 1 368 ? -119.706 47.567 92.717 1.00 59.91 502 ASN B CA 1
ATOM 6355 C C . ASN B 1 368 ? -120.799 47.129 93.689 1.00 64.05 502 ASN B C 1
ATOM 6356 O O . ASN B 1 368 ? -120.740 46.035 94.256 1.00 52.72 502 ASN B O 1
ATOM 6361 N N . LYS B 1 369 ? -121.788 48.005 93.887 1.00 70.95 503 LYS B N 1
ATOM 6362 C CA . LYS B 1 369 ? -122.836 47.761 94.875 1.00 71.53 503 LYS B CA 1
ATOM 6363 C C . LYS B 1 369 ? -123.606 46.480 94.572 1.00 67.88 503 LYS B C 1
ATOM 6364 O O . LYS B 1 369 ? -123.803 45.634 95.453 1.00 53.19 503 LYS B O 1
ATOM 6370 N N . ASP B 1 370 ? -124.044 46.321 93.327 1.00 74.76 504 ASP B N 1
ATOM 6371 C CA . ASP B 1 370 ? -124.877 45.203 92.904 1.00 79.92 504 ASP B CA 1
ATOM 6372 C C . ASP B 1 370 ? -124.095 43.943 92.544 1.00 78.32 504 ASP B C 1
ATOM 6373 O O . ASP B 1 370 ? -124.670 43.045 91.919 1.00 76.79 504 ASP B O 1
ATOM 6378 N N . SER B 1 371 ? -122.826 43.832 92.923 1.00 71.85 505 SER B N 1
ATOM 6379 C CA . SER B 1 371 ? -122.045 42.658 92.559 1.00 61.46 505 SER B CA 1
ATOM 6380 C C . SER B 1 371 ? -122.383 41.495 93.485 1.00 65.59 505 SER B C 1
ATOM 6381 O O . SER B 1 371 ? -122.460 41.660 94.707 1.00 67.65 505 SER B O 1
ATOM 6384 N N . LYS B 1 372 ? -122.589 40.319 92.896 1.00 67.69 506 LYS B N 1
ATOM 6385 C CA . LYS B 1 372 ? -122.950 39.113 93.627 1.00 58.27 506 LYS B CA 1
ATOM 6386 C C . LYS B 1 372 ? -121.728 38.317 94.072 1.00 54.33 506 LYS B C 1
ATOM 6387 O O . LYS B 1 372 ? -121.877 37.188 94.553 1.00 40.49 506 LYS B O 1
ATOM 6393 N N . TYR B 1 373 ? -120.532 38.879 93.918 1.00 58.18 507 TYR B N 1
ATOM 6394 C CA . TYR B 1 373 ? -119.300 38.161 94.217 1.00 51.43 507 TYR B CA 1
ATOM 6395 C C . TYR B 1 373 ? -119.096 37.994 95.718 1.00 48.32 507 TYR B C 1
ATOM 6396 O O . TYR B 1 373 ? -119.320 38.920 96.502 1.00 60.70 507 TYR B O 1
ATOM 6405 N N . GLU B 1 374 ? -118.671 36.797 96.111 1.00 39.00 508 GLU B N 1
ATOM 6406 C CA . GLU B 1 374 ? -118.312 36.456 97.477 1.00 48.73 508 GLU B CA 1
ATOM 6407 C C . GLU B 1 374 ? -116.834 36.085 97.552 1.00 49.16 508 GLU B C 1
ATOM 6408 O O . GLU B 1 374 ? -116.241 35.669 96.550 1.00 48.83 508 GLU B O 1
ATOM 6414 N N . PRO B 1 375 ? -116.206 36.231 98.724 1.00 42.24 509 PRO B N 1
ATOM 6415 C CA . PRO B 1 375 ? -114.756 36.012 98.820 1.00 35.26 509 PRO B CA 1
ATOM 6416 C C . PRO B 1 375 ? -114.343 34.600 98.427 1.00 37.94 509 PRO B C 1
ATOM 6417 O O . PRO B 1 375 ? -115.083 33.632 98.614 1.00 41.63 509 PRO B O 1
ATOM 6421 N N . LEU B 1 376 ? -113.140 34.502 97.869 1.00 39.18 510 LEU B N 1
ATOM 6422 C CA . LEU B 1 376 ? -112.578 33.255 97.373 1.00 40.06 510 LEU B CA 1
ATOM 6423 C C . LEU B 1 376 ? -111.619 32.645 98.391 1.00 42.06 510 LEU B C 1
ATOM 6424 O O . LEU B 1 376 ? -111.127 33.318 99.301 1.00 46.94 510 LEU B O 1
ATOM 6429 N N . TYR B 1 377 ? -111.362 31.346 98.221 1.00 44.25 511 TYR B N 1
ATOM 6430 C CA . TYR B 1 377 ? -110.370 30.607 99.008 1.00 47.76 511 TYR B CA 1
ATOM 6431 C C . TYR B 1 377 ? -110.675 30.641 100.502 1.00 54.60 511 TYR B C 1
ATOM 6432 O O . TYR B 1 377 ? -109.763 30.675 101.333 1.00 57.89 511 TYR B O 1
ATOM 6441 N N . GLN B 1 378 ? -111.961 30.629 100.858 1.00 49.28 512 GLN B N 1
ATOM 6442 C CA . GLN B 1 378 ? -112.328 30.636 102.269 1.00 47.24 512 GLN B CA 1
ATOM 6443 C C . GLN B 1 378 ? -111.988 29.314 102.943 1.00 52.99 512 GLN B C 1
ATOM 6444 O O . GLN B 1 378 ? -111.728 29.285 104.151 1.00 55.47 512 GLN B O 1
ATOM 6450 N N . GLU B 1 379 ? -111.982 28.219 102.189 1.00 55.44 513 GLU B N 1
ATOM 6451 C CA . GLU B 1 379 ? -111.511 26.937 102.684 1.00 66.75 513 GLU B CA 1
ATOM 6452 C C . GLU B 1 379 ? -110.283 26.527 101.886 1.00 55.69 513 GLU B C 1
ATOM 6453 O O . GLU B 1 379 ? -110.151 26.866 100.707 1.00 60.16 513 GLU B O 1
ATOM 6459 N N . GLU B 1 380 ? -109.378 25.800 102.533 1.00 51.41 514 GLU B N 1
ATOM 6460 C CA . GLU B 1 380 ? -108.240 25.259 101.808 1.00 58.28 514 GLU B CA 1
ATOM 6461 C C . GLU B 1 380 ? -108.716 24.099 100.947 1.00 65.20 514 GLU B C 1
ATOM 6462 O O . GLU B 1 380 ? -109.480 23.246 101.410 1.00 67.42 514 GLU B O 1
ATOM 6468 N N . THR B 1 381 ? -108.274 24.065 99.695 1.00 62.09 515 THR B N 1
ATOM 6469 C CA . THR B 1 381 ? -108.599 22.925 98.858 1.00 62.33 515 THR B CA 1
ATOM 6470 C C . THR B 1 381 ? -107.839 21.693 99.339 1.00 57.95 515 THR B C 1
ATOM 6471 O O . THR B 1 381 ? -106.863 21.784 100.088 1.00 58.49 515 THR B O 1
ATOM 6475 N N . GLU B 1 382 ? -108.306 20.522 98.902 1.00 49.85 516 GLU B N 1
ATOM 6476 C CA . GLU B 1 382 ? -107.663 19.285 99.331 1.00 61.65 516 GLU B CA 1
ATOM 6477 C C . GLU B 1 382 ? -106.252 19.168 98.775 1.00 54.84 516 GLU B C 1
ATOM 6478 O O . GLU B 1 382 ? -105.375 18.599 99.436 1.00 52.25 516 GLU B O 1
ATOM 6484 N N . TRP B 1 383 ? -106.011 19.688 97.570 1.00 53.11 517 TRP B N 1
ATOM 6485 C CA . TRP B 1 383 ? -104.648 19.703 97.052 1.00 57.09 517 TRP B CA 1
ATOM 6486 C C . TRP B 1 383 ? -103.775 20.657 97.857 1.00 56.84 517 TRP B C 1
ATOM 6487 O O . TRP B 1 383 ? -102.592 20.379 98.088 1.00 58.97 517 TRP B O 1
ATOM 6498 N N . ARG B 1 384 ? -104.337 21.794 98.281 1.00 55.23 518 ARG B N 1
ATOM 6499 C CA . ARG B 1 384 ? -103.619 22.677 99.195 1.00 55.35 518 ARG B CA 1
ATOM 6500 C C . ARG B 1 384 ? -103.260 21.959 100.492 1.00 56.02 518 ARG B C 1
ATOM 6501 O O . ARG B 1 384 ? -102.151 22.124 101.014 1.00 62.57 518 ARG B O 1
ATOM 6509 N N . LYS B 1 385 ? -104.189 21.165 101.032 1.00 55.97 519 LYS B N 1
ATOM 6510 C CA . LYS B 1 385 ? -103.891 20.384 102.230 1.00 61.22 519 LYS B CA 1
ATOM 6511 C C . LYS B 1 385 ? -102.761 19.396 101.970 1.00 54.75 519 LYS B C 1
ATOM 6512 O O . LYS B 1 385 ? -101.828 19.276 102.773 1.00 57.79 519 LYS B O 1
ATOM 6518 N N . LYS B 1 386 ? -102.831 18.677 100.847 1.00 54.47 520 LYS B N 1
ATOM 6519 C CA . LYS B 1 386 ? -101.821 17.670 100.538 1.00 50.40 520 LYS B CA 1
ATOM 6520 C C . LYS B 1 386 ? -100.438 18.296 100.394 1.00 62.60 520 LYS B C 1
ATOM 6521 O O . LYS B 1 386 ? -99.439 17.727 100.851 1.00 66.13 520 LYS B O 1
ATOM 6527 N N . TYR B 1 387 ? -100.360 19.465 99.754 1.00 59.93 521 TYR B N 1
ATOM 6528 C CA . TYR B 1 387 ? -99.075 20.142 99.610 1.00 56.53 521 TYR B CA 1
ATOM 6529 C C . TYR B 1 387 ? -98.567 20.656 100.952 1.00 62.86 521 TYR B C 1
ATOM 6530 O O . TYR B 1 387 ? -97.360 20.618 101.220 1.00 60.30 521 TYR B O 1
ATOM 6539 N N . ASN B 1 388 ? -99.470 21.150 101.803 1.00 60.05 522 ASN B N 1
ATOM 6540 C CA . ASN B 1 388 ? -99.068 21.570 103.142 1.00 50.83 522 ASN B CA 1
ATOM 6541 C C . ASN B 1 388 ? -98.589 20.391 103.977 1.00 61.71 522 ASN B C 1
ATOM 6542 O O . ASN B 1 388 ? -97.683 20.546 104.805 1.00 62.20 522 ASN B O 1
ATOM 6547 N N . GLN B 1 389 ? -99.193 19.214 103.786 1.00 63.49 523 GLN B N 1
ATOM 6548 C CA . GLN B 1 389 ? -98.700 18.014 104.453 1.00 59.38 523 GLN B CA 1
ATOM 6549 C C . GLN B 1 389 ? -97.268 17.709 104.035 1.00 63.89 523 GLN B C 1
ATOM 6550 O O . GLN B 1 389 ? -96.434 17.336 104.868 1.00 64.22 523 GLN B O 1
ATOM 6556 N N . ILE B 1 390 ? -96.968 17.857 102.742 1.00 67.38 524 ILE B N 1
ATOM 6557 C CA . ILE B 1 390 ? -95.624 17.575 102.249 1.00 68.43 524 ILE B CA 1
ATOM 6558 C C . ILE B 1 390 ? -94.637 18.615 102.767 1.00 70.85 524 ILE B C 1
ATOM 6559 O O . ILE B 1 390 ? -93.505 18.282 103.137 1.00 71.68 524 ILE B O 1
ATOM 6564 N N . LYS B 1 391 ? -95.045 19.888 102.800 1.00 64.94 525 LYS B N 1
ATOM 6565 C CA . LYS B 1 391 ? -94.189 20.920 103.379 1.00 73.12 525 LYS B CA 1
ATOM 6566 C C . LYS B 1 391 ? -93.909 20.639 104.850 1.00 81.07 525 LYS B C 1
ATOM 6567 O O . LYS B 1 391 ? -92.795 20.870 105.333 1.00 84.29 525 LYS B O 1
ATOM 6573 N N . ALA B 1 392 ? -94.915 20.153 105.581 1.00 67.75 526 ALA B N 1
ATOM 6574 C CA . ALA B 1 392 ? -94.705 19.800 106.981 1.00 66.38 526 ALA B CA 1
ATOM 6575 C C . ALA B 1 392 ? -93.739 18.628 107.115 1.00 76.48 526 ALA B C 1
ATOM 6576 O O . ALA B 1 392 ? -92.899 18.611 108.022 1.00 74.46 526 ALA B O 1
ATOM 6578 N N . LYS B 1 393 ? -93.844 17.637 106.223 1.00 79.68 527 LYS B N 1
ATOM 6579 C CA . LYS B 1 393 ? -92.923 16.504 106.265 1.00 85.31 527 LYS B CA 1
ATOM 6580 C C . LYS B 1 393 ? -91.494 16.939 105.962 1.00 88.06 527 LYS B C 1
ATOM 6581 O O . LYS B 1 393 ? -90.542 16.435 106.570 1.00 90.49 527 LYS B O 1
ATOM 6587 N N . LYS B 1 394 ? -91.323 17.875 105.024 1.00 83.48 528 LYS B N 1
ATOM 6588 C CA . LYS B 1 394 ? -89.982 18.337 104.675 1.00 86.51 528 LYS B CA 1
ATOM 6589 C C . LYS B 1 394 ? -89.375 19.190 105.781 1.00 83.66 528 LYS B C 1
ATOM 6590 O O . LYS B 1 394 ? -88.163 19.129 106.019 1.00 78.59 528 LYS B O 1
ATOM 6596 N N . ALA B 1 395 ? -90.188 19.992 106.470 1.00 85.81 529 ALA B N 1
ATOM 6597 C CA . ALA B 1 395 ? -89.625 20.923 107.438 1.00 90.21 529 ALA B CA 1
ATOM 6598 C C . ALA B 1 395 ? -89.196 20.234 108.726 1.00 95.53 529 ALA B C 1
ATOM 6599 O O . ALA B 1 395 ? -88.525 20.862 109.553 1.00 99.36 529 ALA B O 1
ATOM 6601 N N . GLN B 1 396 ? -89.567 18.968 108.914 1.00 90.66 530 GLN B N 1
ATOM 6602 C CA . GLN B 1 396 ? -89.165 18.202 110.086 1.00 88.15 530 GLN B CA 1
ATOM 6603 C C . GLN B 1 396 ? -87.821 17.517 109.868 1.00 97.89 530 GLN B C 1
ATOM 6604 O O . GLN B 1 396 ? -87.031 17.386 110.810 1.00 103.67 530 GLN B O 1
ATOM 6610 N N . MET B 1 397 ? -87.565 17.073 108.638 1.00 97.67 531 MET B N 1
ATOM 6611 C CA . MET B 1 397 ? -86.321 16.408 108.256 1.00 93.47 531 MET B CA 1
ATOM 6612 C C . MET B 1 397 ? -86.057 15.161 109.093 1.00 83.10 531 MET B C 1
ATOM 6613 O O . MET B 1 397 ? -86.984 14.563 109.639 1.00 71.83 531 MET B O 1
#

Organism: Acanthamoeba polyphaga mimivirus (NCBI:txid212035)

Sequence (794 aa):
ATYEDLISHKHDYPKEIYKESHYIRRNTRLDVIKKIPQFEQKSKEWLKQRTESLTATAISVVFDEDPYKHPIVILLDKCGRGLPFVENKFVHHGNKYEQIGTMFYSFRNNVEVGEYGLLQHSGHKFIAASPDGICSKKANTGGLSKLVGRLLEIKFPFSREINNSGDLDGDICPHYYFLQVQTQLYVTEMDECDFLQCKIDEYDSWEDFVKDSNPIVPGLSKTTNLEKGCLIQLSDKNLIGSDDKEKCLYNSKYIYPPKLHMTNEEIEKWISSEIMNYHNNDLSENYMIDRVIYWRLSQVTCNLIKLNKEAFEEKIPLLQQFWDYVLFYRQHSDKLDKLIKFVEKVKEDNSAEIFSYINEDFLSLNKDSKYEPLYQEETEWRKKYNQIKAKKAQMYKEVATYEDLISHKHDYPKEIYKESHYIRRNTRLDVIKKIPQFEQKSKEWLKQRTESLTATAISVVFDEDPYKHPIVILLDKCGRGLPFVENKFVHHGNKYEQIGTMFYSFRNNVEVGEYGLLQHSGHKFIAASPDGICSKKANTGGLSKLVGRLLEIKFPFSREINNSGDLDGDICPHYYFLQVQTQLYVTEMDECDFLQCKIDEYDSWEDFVKDSNPIVPGLSKTTNLEKGCLIQLSDKNLIGSDDKEKCLYNSKYIYPPKLHMTNEEIEKWISSEIMNYHNNDLSENYMIDRVIYWRLSQVTCNLIKLNKEAFEEKIPLLQQFWDYVLFYRQHSDKLDKLIKFVEKVKEDNSAEIFSYINEDFLSLNKDSKYEPLYQEETEWRKKYNQIKAKKAQM

Nearest PDB structures (foldseek):
  5yet-assembly1_B  TM=1.003E+00  e=8.793E-83  Acanthamoeba polyphaga mimivirus
  5yeu-assembly1_A  TM=9.654E-01  e=1.014E-70  Acanthamoeba polyphaga mimivirus
  5yeu-assembly1_B  TM=9.735E-01  e=6.858E-70  Acanthamoeba polyphaga mimivirus
  3syy-assembly1_A  TM=7.335E-01  e=7.408E-07  Laribacter hongkongensis HLHK9
  3sz4-assembly1_A  TM=7.197E-01  e=1.815E-06  Laribacter hongkongensis HLHK9

Solvent-accessible surface area: 41417 Å² total; per-residue (Å²): 99,62,95,110,106,46,28,35,99,177,45,42,12,108,85,173,128,15,131,66,88,70,26,83,117,19,29,77,46,2,55,71,1,104,168,57,94,91,87,142,100,157,48,164,79,25,108,123,27,118,72,71,3,0,46,2,78,10,0,3,5,0,9,7,19,8,41,162,111,38,0,1,41,11,0,20,84,38,23,65,100,36,172,113,139,120,58,47,91,104,52,20,27,20,101,13,0,55,71,0,0,22,34,16,2,22,30,54,29,1,0,87,33,23,114,24,20,10,5,34,25,83,53,56,116,15,0,0,0,46,3,30,0,0,0,9,70,111,7,69,77,48,54,26,1,73,1,1,0,36,0,0,2,9,38,11,10,93,76,73,150,20,71,111,84,53,98,60,57,21,67,17,0,14,10,33,50,32,20,21,0,9,0,2,0,8,1,0,84,1,36,32,0,9,0,2,1,1,43,22,60,77,26,118,14,27,80,59,5,47,150,13,25,30,106,125,12,84,9,9,0,114,98,38,100,30,0,10,4,0,0,0,11,0,9,24,63,130,28,19,49,51,150,72,152,113,110,19,77,38,48,16,94,27,20,51,2,95,95,14,15,22,77,65,96,74,4,32,59,23,0,2,53,46,3,3,51,10,59,120,40,122,51,26,130,87,34,10,1,30,59,0,4,0,0,49,0,39,71,39,19,62,40,66,0,135,41,75,116,128,47,8,77,139,70,18,88,43,0,68,15,0,15,38,0,0,81,8,2,93,132,43,63,107,48,6,66,113,0,47,148,43,13,123,160,33,124,80,92,53,10,31,96,0,0,36,50,1,6,119,18,18,56,52,96,54,171,135,34,202,50,131,48,19,26,85,142,97,39,127,46,16,95,97,31,56,115,79,135,60,155,164,82,81,164,167,232,205,61,49,69,91,106,78,31,24,44,99,158,27,40,21,114,128,168,134,16,159,70,92,70,28,81,114,22,28,76,46,3,52,80,1,80,182,64,93,84,90,151,104,144,47,165,93,27,98,133,24,73,74,69,1,0,55,3,80,4,0,4,4,0,6,7,16,9,40,163,103,30,0,2,40,15,0,23,74,35,22,66,98,31,156,122,142,122,54,46,87,106,53,20,27,19,100,12,0,60,78,0,0,28,34,13,2,22,35,47,33,1,0,81,31,26,144,39,33,15,7,39,20,88,55,54,117,16,0,0,1,50,6,31,0,1,0,12,80,112,8,68,71,51,47,32,1,67,2,0,1,31,0,0,3,6,36,10,9,92,79,83,146,20,74,107,84,52,97,59,58,24,70,18,0,15,10,37,51,30,22,30,0,11,0,2,0,14,2,0,76,1,37,20,0,10,0,5,1,1,40,21,56,76,22,124,19,26,82,46,0,59,147,17,22,44,118,129,3,39,2,6,2,123,101,35,103,23,0,10,4,0,0,1,10,0,8,22,52,134,32,16,53,58,144,78,149,114,104,19,73,40,50,14,102,28,21,45,3,93,97,17,11,13,62,38,86,73,3,32,56,24,0,1,53,49,2,2,51,5,46,108,40,122,54,26,114,88,40,5,1,39,63,1,5,0,0,45,0,40,67,43,18,62,38,65,0,138,38,80,123,124,44,10,82,136,75,16,86,41,0,64,16,0,13,37,0,0,82,7,2,95,130,46,61,110,42,5,65,108,0,43,158,37,8,128,158,34,132,82,95,53,10,30,91,0,1,36,62,0,4,117,15,18,56,60,103,48,185,131,29,198,54,131,47,17,27,92,138,95,43,121,55,14,80,98,26,49,97,68,126,52,138,140,79,146,208

B-factor: mean 39.52, std 18.89, range [6.85, 119.3]

Foldseek 3Di:
DELVVLADPPFFDDDQDDDDPQLVVLQVLVVVQVPPDDDDDPDDCNVVLPLQADELLLPCQLVLQDLPAHNVQVLCVSLPNHDDDQFDDQVLQFVVCLVVQQQQCCRNHQFDWDFDAWFAQVVRRRQIYGFSTATDQAGNVGHGTNRRNATEHEHEGPPDDAADDDDPCPHRANVSVLSSVLSVCNSSVGWKYKYKYFYKDWDPDVVVLQVQADPRYRQAGNPQRFGKDKKWKKWFPVCPPPPDVRSRSSPIDIDDDPHTSDDPVSRVVVVVVCVVCVVVPPVVVGIDTDDMIIMHIRDMDIDMRTHPPVVVVVCVVSVVVSVVLSVVCNVVVVVVVVLVVVCVVPDSNCQQVSQQVSVVVVCVVVVPDPDDGPPNDRDPSSVVSVVVVCVVPDDDD/DDQECLVLADPPFPDDDQDDDDDQLVVLQVLVVVVPVPDDDDPPDDVNVVLPLQADELLLPCQLVLQDLPAHNVQVLCVSLPNHDDDAFDDQVLVCVQCVVVVVQQCCRNHQFDWDFDQWFAAPVHRRQIYGFSTFTDQQGNPDGGTNRRNATEAEHEGPPDDAFDDDDPCPHRDNVSVLSSVQSVCNRSVHWKYKYKYFYKDFDPDPVVLQVQADDSQRQAGNPQRFGKDKKWKKWFPVPPDDPPVRSRSSPIDIDDDPHTSDDPVRRVVRVCVCVVCVVVPPCVVTIGTDDMIIMTTRDMDIDMRTHPPVVVVVCVVSVVVSVVLSVVCNVPVPVVVVLVVVCVVVDRVPQQVSQQVSVVVVCVVVVPDPDDGPCNDNDVSSVVSVVVVVVVVVD

InterPro domains:
  IPR011335 Restriction endonuclease type II-like [SSF52980] (162-374)
  IPR011604 PD-(D/E)XK endonuclease-like domain superfamily [G3DSA:3.90.320.10] (167-355)
  IPR017482 Lambda-type exonuclease [TIGR03033] (179-337)
  IPR019080 YqaJ viral recombinase [PF09588] (185-330)
  IPR051703 NF-kappa-B Signaling Regulator [PTHR46609] (145-500)

Secondary structure (DSSP, 8-state):
--GGGGS--TTEESSSS--SHHHHHHHHHHHHHHTS--PPTTSTHHHHHHHTSB-HHHHHHHTT--SS--HHHHHHHHHT-SPPPPP-HHHHHHHHHHHHHHHHHHHHHT--EE----EE-SSSTTBEE--SEEE-SB-TTSSEETTTT-EEEEE--SSPPPP-SS-IIIIIS-HHHHHHHHHHHHHHT-SEEEEEEEEEEE-SSHHHHHHTB-SS-TTBBTTT-SBEEEEEEEEETTTTT-S-HHHHHHT-EEE--SSSS--HHHHHHHHHHHHHTGGGSGGGGTEEEEEEEEEEEEEEEEEEEE--HHHHHTTHHHHHHHHHHHHHHHH-HHHHHHHHHHHHHS-TT-HHHHHHHHHHHHHHH-SS-----S-SS--HHHHHHHHHHHHHH-S--/--SSGGGGS--TTEESSSS--SHHHHHHHHHHHHHTTS--PPTTSTHHHHHHHTSB-HHHHHHHTT--SS--HHHHHHHHTT-PPPPPP-HHHHHHHHHHHHHHHHHHHHHT--EE----EE-SS-TTBEE--SEEE-SB-SSSSEETTTT-EEEEE--SSPPPP-SS-IIIIIS-HHHHHHHHHHHHHHT-SEEEEEEEEEEE-SSHHHHHHTB-SS-TTBBTTTSSBEEEEEEEEETTTSSSS-HHHHHHT-EEE--SSSS--HHHHHHHHHHHHHTGGGSGGGGTEEEEEEEEEEEEEEEEEEEE--HHHHHTSHHHHHHHHHHHHHHHH-HHHHHHHHHHHHHH-TT-HHHHHHHHHHHHHHH-TT-----S-SS--HHHHHHHHHHHHHHH-